Protein AF-A0A402CFA6-F1 (afdb_monomer_lite)

Structure (mmCIF, N/CA/C/O backbone):
data_AF-A0A402CFA6-F1
#
_entry.id   AF-A0A402CFA6-F1
#
loop_
_atom_site.group_PDB
_atom_site.id
_atom_site.type_symbol
_atom_site.label_atom_id
_atom_site.label_alt_id
_atom_site.label_comp_id
_atom_site.label_asym_id
_atom_site.label_entity_id
_atom_site.label_seq_id
_atom_site.pdbx_PDB_ins_code
_atom_site.Cartn_x
_atom_site.Cartn_y
_atom_site.Cartn_z
_atom_site.occupancy
_atom_site.B_iso_or_equiv
_atom_site.auth_seq_id
_atom_site.auth_comp_id
_atom_site.auth_asym_id
_atom_site.auth_atom_id
_atom_site.pdbx_PDB_model_num
ATOM 1 N N . MET A 1 1 ? 51.373 25.672 3.217 1.00 43.44 1 MET A N 1
ATOM 2 C CA . MET A 1 1 ? 51.885 25.003 1.998 1.00 43.44 1 MET A CA 1
ATOM 3 C C . MET A 1 1 ? 51.163 25.574 0.785 1.00 43.44 1 MET A C 1
ATOM 5 O O . MET A 1 1 ? 49.956 25.760 0.851 1.00 43.44 1 MET A O 1
ATOM 9 N N . SER A 1 2 ? 51.893 25.938 -0.271 1.00 47.38 2 SER A N 1
ATOM 10 C CA . SER A 1 2 ? 51.367 26.598 -1.477 1.00 47.38 2 SER A CA 1
ATOM 11 C C . SER A 1 2 ? 50.231 25.810 -2.143 1.00 47.38 2 SER A C 1
ATOM 13 O O . SER A 1 2 ? 50.313 24.584 -2.207 1.00 47.38 2 SER A O 1
ATOM 15 N N . ARG A 1 3 ? 49.230 26.519 -2.693 1.00 58.91 3 ARG A N 1
ATOM 16 C CA . ARG A 1 3 ? 48.113 26.008 -3.515 1.00 58.91 3 ARG A CA 1
ATOM 17 C C . ARG A 1 3 ? 48.602 25.122 -4.676 1.00 58.91 3 ARG A C 1
ATOM 19 O O . ARG A 1 3 ? 48.714 25.562 -5.814 1.00 58.91 3 ARG A O 1
ATOM 26 N N . GLN A 1 4 ? 48.896 23.855 -4.411 1.00 61.19 4 GLN A N 1
ATOM 27 C CA . GLN A 1 4 ? 48.959 22.838 -5.458 1.00 61.19 4 GLN A CA 1
ATOM 28 C C . GLN A 1 4 ? 47.552 22.701 -6.064 1.00 61.19 4 GLN A C 1
ATOM 30 O O . GLN A 1 4 ? 46.573 22.690 -5.321 1.00 61.19 4 GLN A O 1
ATOM 35 N N . SER A 1 5 ? 47.443 22.619 -7.389 1.00 71.25 5 SER A N 1
ATOM 36 C CA . SER A 1 5 ? 46.163 22.437 -8.091 1.00 71.25 5 SER A CA 1
ATOM 37 C C . SER A 1 5 ? 45.418 21.197 -7.568 1.00 71.25 5 SER A C 1
ATOM 39 O O . SER A 1 5 ? 46.012 20.121 -7.498 1.00 71.25 5 SER A O 1
ATOM 41 N N . LEU A 1 6 ? 44.133 21.347 -7.213 1.00 66.56 6 LEU A N 1
ATOM 42 C CA . LEU A 1 6 ? 43.253 20.246 -6.787 1.00 66.56 6 LEU A CA 1
ATOM 43 C C . LEU A 1 6 ? 43.238 19.124 -7.830 1.00 66.56 6 LEU A C 1
ATOM 45 O O . LEU A 1 6 ? 43.446 17.966 -7.492 1.00 66.56 6 LEU A O 1
ATOM 49 N N . THR A 1 7 ? 43.144 19.484 -9.109 1.00 69.69 7 THR A N 1
ATOM 50 C CA . THR A 1 7 ? 43.217 18.554 -10.242 1.00 69.69 7 THR A CA 1
ATOM 51 C C . THR A 1 7 ? 44.509 17.735 -10.253 1.00 69.69 7 THR A C 1
ATOM 53 O O . THR A 1 7 ? 44.480 16.546 -10.553 1.00 69.69 7 THR A O 1
ATOM 56 N N . LYS A 1 8 ? 45.649 18.343 -9.895 1.00 75.06 8 LYS A N 1
ATOM 57 C CA . LYS A 1 8 ? 46.930 17.623 -9.804 1.00 75.06 8 LYS A CA 1
ATOM 58 C C . LYS A 1 8 ? 46.976 16.667 -8.612 1.00 75.06 8 LYS A C 1
ATOM 60 O O . LYS A 1 8 ? 47.596 15.621 -8.731 1.00 75.06 8 LYS A O 1
ATOM 65 N N . ALA A 1 9 ? 46.352 17.021 -7.487 1.00 73.88 9 ALA A N 1
ATOM 66 C CA . ALA A 1 9 ? 46.265 16.141 -6.322 1.00 73.88 9 ALA A CA 1
ATOM 67 C C . ALA A 1 9 ? 45.318 14.957 -6.574 1.00 73.88 9 ALA A C 1
ATOM 69 O O . ALA A 1 9 ? 45.672 13.832 -6.256 1.00 73.88 9 ALA A O 1
ATOM 70 N N . HIS A 1 10 ? 44.171 15.185 -7.217 1.00 75.00 10 HIS A N 1
ATOM 71 C CA . HIS A 1 10 ? 43.247 14.116 -7.605 1.00 75.00 10 HIS A CA 1
ATOM 72 C C . HIS A 1 10 ? 43.867 13.138 -8.600 1.00 75.00 10 HIS A C 1
ATOM 74 O O . HIS A 1 10 ? 43.760 11.934 -8.420 1.00 75.00 10 HIS A O 1
ATOM 80 N N . ALA A 1 11 ? 44.610 13.635 -9.598 1.00 76.19 11 ALA A N 1
ATOM 81 C CA . ALA A 1 11 ? 45.318 12.765 -10.537 1.00 76.19 11 ALA A CA 1
ATOM 82 C C . ALA A 1 11 ? 46.275 11.779 -9.834 1.00 76.19 11 ALA A C 1
ATOM 84 O O . ALA A 1 11 ? 46.492 10.683 -10.340 1.00 76.19 11 ALA A O 1
ATOM 85 N N . LYS A 1 12 ? 46.803 12.131 -8.650 1.00 81.75 12 LYS A N 1
ATOM 86 C CA . LYS A 1 12 ? 47.651 11.237 -7.850 1.00 81.75 12 LYS A CA 1
ATOM 87 C C . LYS A 1 12 ? 46.897 10.075 -7.205 1.00 81.75 12 LYS A C 1
ATOM 89 O O . LYS A 1 12 ? 47.540 9.075 -6.925 1.00 81.75 12 LYS A O 1
ATOM 94 N N . ILE A 1 13 ? 45.581 10.164 -7.000 1.00 79.69 13 ILE A N 1
ATOM 95 C CA . ILE A 1 13 ? 44.783 9.073 -6.408 1.00 79.69 13 ILE A CA 1
ATOM 96 C C . ILE A 1 13 ? 44.893 7.816 -7.277 1.00 79.69 13 ILE A C 1
ATOM 98 O O . ILE A 1 13 ? 45.146 6.732 -6.764 1.00 79.69 13 ILE A O 1
ATOM 102 N N . THR A 1 14 ? 44.830 7.978 -8.602 1.00 76.00 14 THR A N 1
ATOM 103 C CA . THR A 1 14 ? 45.012 6.859 -9.542 1.00 76.00 14 THR A CA 1
ATOM 104 C C . THR A 1 14 ? 46.401 6.214 -9.475 1.00 76.00 14 THR A C 1
ATOM 106 O O . THR A 1 14 ? 46.524 5.032 -9.769 1.00 76.00 14 THR A O 1
ATOM 109 N N . GLU A 1 15 ? 47.438 6.943 -9.035 1.00 83.88 15 GLU A N 1
ATOM 110 C CA . GLU A 1 15 ? 48.795 6.398 -8.858 1.00 83.88 15 GLU A CA 1
ATOM 111 C C . GLU A 1 15 ? 48.936 5.534 -7.591 1.00 83.88 15 GLU A C 1
ATOM 113 O O . GLU A 1 15 ? 49.940 4.842 -7.441 1.00 83.88 15 GLU A O 1
ATOM 118 N N . LEU A 1 16 ? 47.965 5.578 -6.668 1.00 82.00 16 LEU A N 1
ATOM 119 C CA . LEU A 1 16 ? 47.968 4.777 -5.437 1.00 82.00 16 LEU A CA 1
ATOM 120 C C . LEU A 1 16 ? 47.391 3.369 -5.636 1.00 82.00 16 LEU A C 1
ATOM 122 O O . LEU A 1 16 ? 47.522 2.534 -4.744 1.00 82.00 16 LEU A O 1
ATOM 126 N N . SER A 1 17 ? 46.755 3.108 -6.778 1.00 82.56 17 SER A N 1
ATOM 127 C CA . SER A 1 17 ? 46.227 1.793 -7.140 1.00 82.56 17 SER A CA 1
ATOM 128 C C . SER A 1 17 ? 47.289 0.963 -7.868 1.00 82.56 17 SER A C 1
ATOM 130 O O . SER A 1 17 ? 48.099 1.502 -8.625 1.00 82.56 17 SER A O 1
ATOM 132 N N . TRP A 1 18 ? 47.298 -0.352 -7.645 1.00 83.75 18 TRP A N 1
ATOM 133 C CA . TRP A 1 18 ? 48.163 -1.294 -8.352 1.00 83.75 18 TRP A CA 1
ATOM 134 C C . TRP A 1 18 ? 47.450 -2.631 -8.556 1.00 83.75 18 TRP A C 1
ATOM 136 O O . TRP A 1 18 ? 46.697 -3.074 -7.689 1.00 83.75 18 TRP A O 1
ATOM 146 N N . ASP A 1 19 ? 47.751 -3.306 -9.665 1.00 82.44 19 ASP A N 1
ATOM 147 C CA . ASP A 1 19 ? 47.310 -4.681 -9.897 1.00 82.44 19 ASP A CA 1
ATOM 148 C C . ASP A 1 19 ? 48.300 -5.645 -9.220 1.00 82.44 19 ASP A C 1
ATOM 150 O O . ASP A 1 19 ? 49.488 -5.663 -9.575 1.00 82.44 19 ASP A O 1
ATOM 154 N N . PRO A 1 20 ? 47.885 -6.435 -8.213 1.00 84.44 20 PRO A N 1
ATOM 155 C CA . PRO A 1 20 ? 48.793 -7.354 -7.544 1.00 84.44 20 PRO A CA 1
ATOM 156 C C . PRO A 1 20 ? 49.194 -8.501 -8.481 1.00 84.44 20 PRO A C 1
ATOM 158 O O . PRO A 1 20 ? 48.357 -9.173 -9.074 1.00 84.44 20 PRO A O 1
ATOM 161 N N . THR A 1 21 ? 50.500 -8.755 -8.586 1.00 88.81 21 THR A N 1
ATOM 162 C CA . THR A 1 21 ? 51.071 -9.821 -9.435 1.00 88.81 21 THR A CA 1
ATOM 163 C C . THR A 1 21 ? 51.484 -11.071 -8.657 1.00 88.81 21 THR A C 1
ATOM 165 O O . THR A 1 21 ? 51.811 -12.094 -9.253 1.00 88.81 21 THR A O 1
ATOM 168 N N . PHE A 1 22 ? 51.490 -10.996 -7.325 1.00 90.50 22 PHE A N 1
ATOM 169 C CA . PHE A 1 22 ? 51.972 -12.049 -6.422 1.00 90.50 22 PHE A CA 1
ATOM 170 C C . PHE A 1 22 ? 50.851 -12.753 -5.641 1.00 90.50 22 PHE A C 1
ATOM 172 O O . PHE A 1 22 ? 51.121 -13.728 -4.943 1.00 90.50 22 PHE A O 1
ATOM 179 N N . ALA A 1 23 ? 49.611 -12.270 -5.743 1.00 86.31 23 ALA A N 1
ATOM 180 C CA . ALA A 1 23 ? 48.425 -12.888 -5.162 1.00 86.31 23 ALA A CA 1
ATOM 181 C C . ALA A 1 23 ? 47.174 -12.435 -5.923 1.00 86.31 23 ALA A C 1
ATOM 183 O O . ALA A 1 23 ? 47.078 -11.272 -6.314 1.00 86.31 23 ALA A O 1
ATOM 184 N N . THR A 1 24 ? 46.209 -13.336 -6.098 1.00 81.88 24 THR A N 1
ATOM 185 C CA . THR A 1 24 ? 44.875 -12.975 -6.585 1.00 81.88 24 THR A CA 1
ATOM 186 C C . THR A 1 24 ? 44.159 -12.162 -5.500 1.00 81.88 24 THR A C 1
ATOM 188 O O . THR A 1 24 ? 44.129 -12.620 -4.352 1.00 81.88 24 THR A O 1
ATOM 191 N N . PRO A 1 25 ? 43.599 -10.976 -5.811 1.00 80.00 25 PRO A N 1
ATOM 192 C CA . PRO A 1 25 ? 42.764 -10.241 -4.866 1.00 80.00 25 PRO A CA 1
ATOM 193 C C . PRO A 1 25 ? 41.640 -11.130 -4.329 1.00 80.00 25 PRO A C 1
ATOM 195 O O . PRO A 1 25 ? 40.999 -11.851 -5.091 1.00 80.00 25 PRO A O 1
ATOM 198 N N . ALA A 1 26 ? 41.411 -11.096 -3.018 1.00 77.75 26 ALA A N 1
ATOM 199 C CA . ALA A 1 26 ? 40.289 -11.809 -2.424 1.00 77.75 26 ALA A CA 1
ATOM 200 C C . ALA A 1 26 ? 38.997 -11.039 -2.714 1.00 77.75 26 ALA A C 1
ATOM 202 O O . ALA A 1 26 ? 38.862 -9.913 -2.245 1.00 77.75 26 ALA A O 1
ATOM 203 N N . THR A 1 27 ? 38.061 -11.654 -3.436 1.00 79.19 27 THR A N 1
ATOM 204 C CA . THR A 1 27 ? 36.683 -11.161 -3.557 1.00 79.19 27 THR A CA 1
ATOM 205 C C . THR A 1 27 ? 35.983 -11.358 -2.217 1.00 79.19 27 THR A C 1
ATOM 207 O O . THR A 1 27 ? 35.902 -12.488 -1.726 1.00 79.19 27 THR A O 1
ATOM 210 N N . ARG A 1 28 ? 35.536 -10.270 -1.586 1.00 86.62 28 ARG A N 1
ATOM 211 C CA . ARG A 1 28 ? 34.919 -10.303 -0.250 1.00 86.62 28 ARG A CA 1
ATOM 212 C C . ARG A 1 28 ? 33.405 -10.250 -0.330 1.00 86.62 28 ARG A C 1
ATOM 214 O O . ARG A 1 28 ? 32.746 -10.884 0.490 1.00 86.62 28 ARG A O 1
ATOM 221 N N . PHE A 1 29 ? 32.883 -9.518 -1.308 1.00 90.88 29 PHE A N 1
ATOM 222 C CA . PHE A 1 29 ? 31.455 -9.361 -1.539 1.00 90.88 29 PHE A CA 1
ATOM 223 C C . PHE A 1 29 ? 31.102 -9.807 -2.959 1.00 90.88 29 PHE A C 1
ATOM 225 O O . PHE A 1 29 ? 31.833 -9.538 -3.909 1.00 90.88 29 PHE A O 1
ATOM 232 N N . GLY A 1 30 ? 29.998 -10.542 -3.092 1.00 90.31 30 GLY A N 1
ATOM 233 C CA . GLY A 1 30 ? 29.511 -10.997 -4.391 1.00 90.31 30 GLY A CA 1
ATOM 234 C C . GLY A 1 30 ? 28.834 -9.865 -5.160 1.00 90.31 30 GLY A C 1
ATOM 235 O O . GLY A 1 30 ? 28.144 -9.033 -4.566 1.00 90.31 30 GLY A O 1
ATOM 236 N N . THR A 1 31 ? 29.015 -9.849 -6.480 1.00 93.69 31 THR A N 1
ATOM 237 C CA . THR A 1 31 ? 28.195 -9.035 -7.376 1.00 93.69 31 THR A CA 1
ATOM 238 C C . THR A 1 31 ? 27.965 -9.726 -8.722 1.00 93.69 31 THR A C 1
ATOM 240 O O . THR A 1 31 ? 28.865 -10.368 -9.266 1.00 93.69 31 THR A O 1
ATOM 243 N N . ASP A 1 32 ? 26.750 -9.594 -9.248 1.00 92.69 32 ASP A N 1
ATOM 244 C CA . ASP A 1 32 ? 26.290 -10.043 -10.563 1.00 92.69 32 ASP A CA 1
ATOM 245 C C . ASP A 1 32 ? 26.708 -9.067 -11.678 1.00 92.69 32 ASP A C 1
ATOM 247 O O . ASP A 1 32 ? 26.608 -9.384 -12.867 1.00 92.69 32 ASP A O 1
ATOM 251 N N . TYR A 1 33 ? 27.166 -7.871 -11.304 1.00 94.50 33 TYR A N 1
ATOM 252 C CA . TYR A 1 33 ? 27.521 -6.796 -12.217 1.00 94.50 33 TYR A CA 1
ATOM 253 C C . TYR A 1 33 ? 28.919 -6.975 -12.806 1.00 94.50 33 TYR A C 1
ATOM 255 O O . TYR A 1 33 ? 29.860 -7.412 -12.144 1.00 94.50 33 TYR A O 1
ATOM 263 N N . THR A 1 34 ? 29.083 -6.560 -14.062 1.00 93.88 34 THR A N 1
ATOM 264 C CA . THR A 1 34 ? 30.388 -6.495 -14.729 1.00 93.88 34 THR A CA 1
ATOM 265 C C . THR A 1 34 ? 30.765 -5.062 -15.082 1.00 93.88 34 THR A C 1
ATOM 267 O O . THR A 1 34 ? 29.950 -4.284 -15.566 1.00 93.88 34 THR A O 1
ATOM 270 N N . PHE A 1 35 ? 32.029 -4.708 -14.871 1.00 94.06 35 PHE A N 1
ATOM 271 C CA . PHE A 1 35 ? 32.554 -3.364 -15.127 1.00 94.06 35 PHE A CA 1
ATOM 272 C C . PHE A 1 35 ? 33.639 -3.355 -16.217 1.00 94.06 35 PHE A C 1
ATOM 274 O O . PHE A 1 35 ? 34.418 -2.411 -16.316 1.00 94.06 35 PHE A O 1
ATOM 281 N N . GLU A 1 36 ? 33.706 -4.388 -17.066 1.00 92.62 36 GLU A N 1
ATOM 282 C CA . GLU A 1 36 ? 34.743 -4.522 -18.107 1.00 92.62 36 GLU A CA 1
ATOM 283 C C . GLU A 1 36 ? 34.762 -3.353 -19.105 1.00 92.62 36 GLU A C 1
ATOM 285 O O . GLU A 1 36 ? 35.827 -2.957 -19.584 1.00 92.62 36 GLU A O 1
ATOM 290 N N . LYS A 1 37 ? 33.587 -2.791 -19.417 1.00 91.88 37 LYS A N 1
ATOM 291 C CA . LYS A 1 37 ? 33.427 -1.643 -20.326 1.00 91.88 37 LYS A CA 1
ATOM 292 C C . LYS A 1 37 ? 33.362 -0.293 -19.607 1.00 91.88 37 LYS A C 1
ATOM 294 O O . LYS A 1 37 ? 33.205 0.736 -20.265 1.00 91.88 37 LYS A O 1
ATOM 299 N N . ALA A 1 38 ? 33.483 -0.277 -18.280 1.00 89.75 38 ALA A N 1
ATOM 300 C CA . ALA A 1 38 ? 33.347 0.943 -17.502 1.00 89.75 38 ALA A CA 1
ATOM 301 C C . ALA A 1 38 ? 34.491 1.939 -17.788 1.00 89.75 38 ALA A C 1
ATOM 303 O O . ALA A 1 38 ? 35.644 1.542 -18.005 1.00 89.75 38 ALA A O 1
ATOM 304 N N . PRO A 1 39 ? 34.214 3.256 -17.778 1.00 84.31 39 PRO A N 1
ATOM 305 C CA . PRO A 1 39 ? 35.257 4.263 -17.899 1.00 84.31 39 PRO A CA 1
ATOM 306 C C . PRO A 1 39 ? 36.249 4.171 -16.731 1.00 84.31 39 PRO A C 1
ATOM 308 O O . PRO A 1 39 ? 35.872 4.052 -15.570 1.00 84.31 39 PRO A O 1
ATOM 311 N N . LYS A 1 40 ? 37.545 4.309 -17.038 1.00 80.94 40 LYS A N 1
ATOM 312 C CA . LYS A 1 40 ? 38.632 4.285 -16.036 1.00 80.94 40 LYS A CA 1
ATOM 313 C C . LYS A 1 40 ? 38.746 5.557 -15.186 1.00 80.94 40 LYS A C 1
ATOM 315 O O . LYS A 1 40 ? 39.621 5.637 -14.332 1.00 80.94 40 LYS A O 1
ATOM 320 N N . LYS A 1 41 ? 37.952 6.583 -15.489 1.00 81.06 41 LYS A N 1
ATOM 321 C CA . LYS A 1 41 ? 37.922 7.860 -14.768 1.00 81.06 41 LYS A CA 1
ATOM 322 C C . LYS A 1 41 ? 36.540 8.049 -14.181 1.00 81.06 41 LYS A C 1
ATOM 324 O O . LYS A 1 41 ? 35.562 7.729 -14.854 1.00 81.06 41 LYS A O 1
ATOM 329 N N . ASP A 1 42 ? 36.480 8.596 -12.977 1.00 79.44 42 ASP A N 1
ATOM 330 C CA . ASP A 1 42 ? 35.229 9.031 -12.372 1.00 79.44 42 ASP A CA 1
ATOM 331 C C . ASP A 1 42 ? 34.583 10.123 -13.254 1.00 79.44 42 ASP A C 1
ATOM 333 O O . ASP A 1 42 ? 35.238 11.130 -13.573 1.00 79.44 42 ASP A O 1
ATOM 337 N N . PRO A 1 43 ? 33.325 9.936 -13.695 1.00 68.50 43 PRO A N 1
ATOM 338 C CA . PRO A 1 43 ? 32.625 10.927 -14.502 1.00 68.50 43 PRO A CA 1
ATOM 339 C C . PRO A 1 43 ? 32.367 12.250 -13.760 1.00 68.50 43 PRO A C 1
ATOM 341 O O . PRO A 1 43 ? 32.237 13.276 -14.432 1.00 68.50 43 PRO A O 1
ATOM 344 N N . LEU A 1 44 ? 32.348 12.269 -12.419 1.00 71.94 44 LEU A N 1
ATOM 345 C CA . LEU A 1 44 ? 31.989 13.456 -11.624 1.00 71.94 44 LEU A CA 1
ATOM 346 C C . LEU A 1 44 ? 33.159 14.133 -10.881 1.00 71.94 44 LEU A C 1
ATOM 348 O O . LEU A 1 44 ? 33.069 15.322 -10.580 1.00 71.94 44 LEU A O 1
ATOM 352 N N . LYS A 1 45 ? 34.290 13.445 -10.676 1.00 68.62 45 LYS A N 1
ATOM 353 C CA . LYS A 1 45 ? 35.547 13.935 -10.066 1.00 68.62 45 LYS A CA 1
ATOM 354 C C . LYS A 1 45 ? 35.370 14.594 -8.697 1.00 68.62 45 LYS A C 1
ATOM 356 O O . LYS A 1 45 ? 35.473 15.819 -8.565 1.00 68.62 45 LYS A O 1
ATOM 361 N N . GLN A 1 46 ? 35.225 13.789 -7.653 1.00 63.69 46 GLN A N 1
ATOM 362 C CA . GLN A 1 46 ? 35.197 14.300 -6.280 1.00 63.69 46 GLN A CA 1
ATOM 363 C C . GLN A 1 46 ? 36.607 14.525 -5.699 1.00 63.69 46 GLN A C 1
ATOM 365 O O . GLN A 1 46 ? 37.459 13.641 -5.717 1.00 63.69 46 GLN A O 1
ATOM 370 N N . ILE A 1 47 ? 36.883 15.714 -5.139 1.00 61.53 47 ILE A N 1
ATOM 371 C CA . ILE A 1 47 ? 38.167 16.025 -4.477 1.00 61.53 47 ILE A CA 1
ATOM 372 C C . ILE A 1 47 ? 37.905 16.648 -3.116 1.00 61.53 47 ILE A C 1
ATOM 374 O O . ILE A 1 47 ? 37.349 17.741 -3.046 1.00 61.53 47 ILE A O 1
ATOM 378 N N . MET A 1 48 ? 38.428 16.047 -2.048 1.00 60.41 48 MET A N 1
ATOM 379 C CA . MET A 1 48 ? 38.355 16.649 -0.718 1.00 60.41 48 MET A CA 1
ATOM 380 C C . MET A 1 48 ? 39.724 16.810 -0.075 1.00 60.41 48 MET A C 1
ATOM 382 O O . MET A 1 48 ? 40.317 15.886 0.466 1.00 60.41 48 MET A O 1
ATOM 386 N N . ARG A 1 49 ? 40.232 18.045 -0.128 1.00 58.78 49 ARG A N 1
ATOM 387 C CA . ARG A 1 49 ? 41.433 18.460 0.613 1.00 58.78 49 ARG A CA 1
ATOM 388 C C . ARG A 1 49 ? 41.143 18.929 2.036 1.00 58.78 49 ARG A C 1
ATOM 390 O O . ARG A 1 49 ? 42.063 18.978 2.843 1.00 58.78 49 ARG A O 1
ATOM 397 N N . SER A 1 50 ? 39.908 19.333 2.308 1.00 70.12 50 SER A N 1
ATOM 398 C CA . SER A 1 50 ? 39.495 20.031 3.528 1.00 70.12 50 SER A CA 1
ATOM 399 C C . SER A 1 50 ? 38.281 19.375 4.180 1.00 70.12 50 SER A C 1
ATOM 401 O O . SER A 1 50 ? 37.484 20.081 4.782 1.00 70.12 50 SER A O 1
ATOM 403 N N . TYR A 1 51 ? 38.147 18.050 4.055 1.00 83.56 51 TYR A N 1
ATOM 404 C CA . TYR A 1 51 ? 37.027 17.312 4.640 1.00 83.56 51 TYR A CA 1
ATOM 405 C C . TYR A 1 51 ? 36.908 17.563 6.147 1.00 83.56 51 TYR A C 1
ATOM 407 O O . TYR A 1 51 ? 35.941 18.165 6.589 1.00 83.56 51 TYR A O 1
ATOM 415 N N . PHE A 1 52 ? 37.946 17.220 6.920 1.00 87.25 52 PHE A N 1
ATOM 416 C CA . PHE A 1 52 ? 37.897 17.366 8.377 1.00 87.25 52 PHE A CA 1
ATOM 417 C C . PHE A 1 52 ? 37.626 18.804 8.850 1.00 87.25 52 PHE A C 1
ATOM 419 O O . PHE A 1 52 ? 36.735 18.963 9.672 1.00 87.25 52 PHE A O 1
ATOM 426 N N . PRO A 1 53 ? 38.288 19.862 8.329 1.00 89.44 53 PRO A N 1
ATOM 427 C CA . PRO A 1 53 ? 37.932 21.232 8.707 1.00 89.44 53 PRO A CA 1
ATOM 428 C C . PRO A 1 53 ? 36.495 21.639 8.346 1.00 89.44 53 PRO A C 1
ATOM 430 O O . PRO A 1 53 ? 35.889 22.423 9.068 1.00 89.44 53 PRO A O 1
ATOM 433 N N . MET A 1 54 ? 35.961 21.142 7.225 1.00 89.75 54 MET A N 1
ATOM 434 C CA . MET A 1 54 ? 34.587 21.425 6.799 1.00 89.75 54 MET A CA 1
ATOM 435 C C . MET A 1 54 ? 33.574 20.770 7.741 1.00 89.75 54 MET A C 1
ATOM 437 O O . MET A 1 54 ? 32.659 21.445 8.208 1.00 89.75 54 MET A O 1
ATOM 441 N N . GLU A 1 55 ? 33.763 19.489 8.059 1.00 92.50 55 GLU A N 1
ATOM 442 C CA . GLU A 1 55 ? 32.887 18.765 8.987 1.00 92.50 55 GLU A CA 1
ATOM 443 C C . GLU A 1 55 ? 33.014 19.284 10.423 1.00 92.50 55 GLU A C 1
ATOM 445 O O . GLU A 1 55 ? 32.010 19.477 11.105 1.00 92.50 55 GLU A O 1
ATOM 450 N N . GLU A 1 56 ? 34.227 19.632 10.864 1.00 93.44 56 GLU A N 1
ATOM 451 C CA . GLU A 1 56 ? 34.463 20.262 12.167 1.00 93.44 56 GLU A CA 1
ATOM 452 C C . GLU A 1 56 ? 33.704 21.592 12.301 1.00 93.44 56 GLU A C 1
ATOM 454 O O . GLU A 1 56 ? 33.121 21.881 13.349 1.00 93.44 56 GLU A O 1
ATOM 459 N N . GLU A 1 57 ? 33.667 22.420 11.252 1.00 93.69 57 GLU A N 1
ATOM 460 C CA . GLU A 1 57 ? 32.895 23.665 11.269 1.00 93.69 57 GLU A CA 1
ATOM 461 C C . GLU A 1 57 ? 31.389 23.403 11.413 1.00 93.69 57 GLU A C 1
ATOM 463 O O . GLU A 1 57 ? 30.718 24.082 12.199 1.00 93.69 57 GLU A O 1
ATOM 468 N N . LYS A 1 58 ? 30.854 22.419 10.683 1.00 94.62 58 LYS A N 1
ATOM 469 C CA . LYS A 1 58 ? 29.440 22.031 10.769 1.00 94.62 58 LYS A CA 1
ATOM 470 C C . LYS A 1 58 ? 29.087 21.530 12.164 1.00 94.62 58 LYS A C 1
ATOM 472 O O . LYS A 1 58 ? 28.110 21.999 12.750 1.00 94.62 58 LYS A O 1
ATOM 477 N N . ASP A 1 59 ? 29.900 20.640 12.721 1.00 95.88 59 ASP A N 1
ATOM 478 C CA . ASP A 1 59 ? 29.672 20.052 14.041 1.00 95.88 59 ASP A CA 1
ATOM 479 C C . ASP A 1 59 ? 29.710 21.107 15.144 1.00 95.88 59 ASP A C 1
ATOM 481 O O . ASP A 1 59 ? 28.817 21.147 15.991 1.00 95.88 59 ASP A O 1
ATOM 485 N N . ASN A 1 60 ? 30.669 22.036 15.096 1.00 95.94 60 ASN A N 1
ATOM 486 C CA . ASN A 1 60 ? 30.732 23.147 16.047 1.00 95.94 60 ASN A CA 1
ATOM 487 C C . ASN A 1 60 ? 29.437 23.978 16.063 1.00 95.94 60 ASN A C 1
ATOM 489 O O . ASN A 1 60 ? 28.988 24.407 17.129 1.00 95.94 60 ASN A O 1
ATOM 493 N N . ARG A 1 61 ? 28.804 24.189 14.900 1.00 95.06 61 ARG A N 1
ATOM 494 C CA . ARG A 1 61 ? 27.514 24.893 14.813 1.00 95.06 61 ARG A CA 1
ATOM 495 C C . ARG A 1 61 ? 26.374 24.064 15.402 1.00 95.06 61 ARG A C 1
ATOM 497 O O . ARG A 1 61 ? 25.562 24.616 16.142 1.00 95.06 61 ARG A O 1
ATOM 504 N N . VAL A 1 62 ? 26.331 22.761 15.117 1.00 95.94 62 VAL A N 1
ATOM 505 C CA . VAL A 1 62 ? 25.293 21.861 15.643 1.00 95.94 62 VAL A CA 1
ATOM 506 C C . VAL A 1 62 ? 25.363 21.766 17.167 1.00 95.94 62 VAL A C 1
ATOM 508 O O . VAL A 1 62 ? 24.361 22.005 17.841 1.00 95.94 62 VAL A O 1
ATOM 511 N N . TYR A 1 63 ? 26.540 21.493 17.734 1.00 95.44 63 TYR A N 1
ATOM 512 C CA . TYR A 1 63 ? 26.703 21.406 19.188 1.00 95.44 63 TYR A CA 1
ATOM 513 C C . TYR A 1 63 ? 26.459 22.758 19.875 1.00 95.44 63 TYR A C 1
ATOM 515 O O . TYR A 1 63 ? 25.822 22.812 20.927 1.00 95.44 63 TYR A O 1
ATOM 523 N N . GLY A 1 64 ? 26.857 23.870 19.247 1.00 95.38 64 GLY A N 1
ATOM 524 C CA . GLY A 1 64 ? 26.517 25.207 19.734 1.00 95.38 64 GLY A CA 1
ATOM 525 C C . GLY A 1 64 ? 25.004 25.469 19.782 1.00 95.38 64 GLY A C 1
ATOM 526 O O . GLY A 1 64 ? 24.513 26.091 20.729 1.00 95.38 64 GLY A O 1
ATOM 527 N N . ALA A 1 65 ? 24.249 24.969 18.799 1.00 95.31 65 ALA A N 1
ATOM 528 C CA . ALA A 1 65 ? 22.790 25.054 18.788 1.00 95.31 65 ALA A CA 1
ATOM 529 C C . ALA A 1 65 ? 22.145 24.164 19.861 1.00 95.31 65 ALA A C 1
ATOM 531 O O . ALA A 1 65 ? 21.207 24.612 20.521 1.00 95.31 65 ALA A O 1
ATOM 532 N N . MET A 1 66 ? 22.679 22.960 20.100 1.00 95.25 66 MET A N 1
ATOM 533 C CA . MET A 1 66 ? 22.262 22.080 21.205 1.00 95.25 66 MET A CA 1
ATOM 534 C C . MET A 1 66 ? 22.372 22.788 22.562 1.00 95.25 66 MET A C 1
ATOM 536 O O . MET A 1 66 ? 21.394 22.841 23.311 1.00 95.25 66 MET A O 1
ATOM 540 N N . ASP A 1 67 ? 23.504 23.439 22.843 1.00 94.06 67 ASP A N 1
ATOM 541 C CA . ASP A 1 67 ? 23.684 24.251 24.057 1.00 94.06 67 ASP A CA 1
ATOM 542 C C . ASP A 1 67 ? 22.734 25.459 24.108 1.00 94.06 67 ASP A C 1
ATOM 544 O O . ASP A 1 67 ? 22.292 25.897 25.178 1.00 94.06 67 ASP A O 1
ATOM 548 N N . GLY A 1 68 ? 22.435 26.043 22.947 1.00 94.75 68 GLY A N 1
ATOM 549 C CA . GLY A 1 68 ? 21.431 27.093 22.793 1.00 94.75 68 GLY A CA 1
ATOM 550 C C . GLY A 1 68 ? 20.035 26.618 23.193 1.00 94.75 68 GLY A C 1
ATOM 551 O O . GLY A 1 68 ? 19.363 27.303 23.961 1.00 94.75 68 GLY A O 1
ATOM 552 N N . ALA A 1 69 ? 19.629 25.428 22.747 1.00 94.50 69 ALA A N 1
ATOM 553 C CA . ALA A 1 69 ? 18.304 24.872 23.002 1.00 94.50 69 ALA A CA 1
ATOM 554 C C . ALA A 1 69 ? 18.026 24.578 24.474 1.00 94.50 69 ALA A C 1
ATOM 556 O O . ALA A 1 69 ? 16.932 24.862 24.973 1.00 94.50 69 ALA A O 1
ATOM 557 N N . ILE A 1 70 ? 19.034 24.063 25.183 1.00 93.94 70 ILE A N 1
ATOM 558 C CA . ILE A 1 70 ? 18.963 23.834 26.630 1.00 93.94 70 ILE A CA 1
ATOM 559 C C . ILE A 1 70 ? 18.753 25.171 27.350 1.00 93.94 70 ILE A C 1
ATOM 561 O O . ILE A 1 70 ? 17.813 25.324 28.129 1.00 93.94 70 ILE A O 1
ATOM 565 N N . ARG A 1 71 ? 19.592 26.174 27.053 1.00 93.69 71 ARG A N 1
ATOM 566 C CA . ARG A 1 71 ? 19.506 27.506 27.680 1.00 93.69 71 ARG A CA 1
ATOM 567 C C . ARG A 1 71 ? 18.218 28.247 27.323 1.00 93.69 71 ARG A C 1
ATOM 569 O O . ARG A 1 71 ? 17.695 28.984 28.152 1.00 93.69 71 ARG A O 1
ATOM 576 N N . GLY A 1 72 ? 17.714 28.042 26.108 1.00 92.81 72 GLY A N 1
ATOM 577 C CA . GLY A 1 72 ? 16.469 28.612 25.597 1.00 92.81 72 GLY A CA 1
ATOM 578 C C . GLY A 1 72 ? 15.205 27.892 26.069 1.00 92.81 72 GLY A C 1
ATOM 579 O O . GLY A 1 72 ? 14.109 28.314 25.704 1.00 92.81 72 GLY A O 1
ATOM 580 N N . ASN A 1 73 ? 15.332 26.827 26.872 1.00 91.06 73 ASN A N 1
ATOM 581 C CA . ASN A 1 73 ? 14.215 26.043 27.401 1.00 91.06 73 ASN A CA 1
ATOM 582 C C . ASN A 1 73 ? 13.272 25.517 26.295 1.00 91.06 73 ASN A C 1
ATOM 584 O O . ASN A 1 73 ? 12.048 25.545 26.452 1.00 91.06 73 ASN A O 1
ATOM 588 N N . MET A 1 74 ? 13.836 25.063 25.165 1.00 95.19 74 MET A N 1
ATOM 589 C CA . MET A 1 74 ? 13.067 24.543 24.022 1.00 95.19 74 MET A CA 1
ATOM 590 C C . MET A 1 74 ? 12.192 23.355 24.410 1.00 95.19 74 MET A C 1
ATOM 592 O O . MET A 1 74 ? 11.013 23.322 24.083 1.00 95.19 74 MET A O 1
ATOM 596 N N . PHE A 1 75 ? 12.742 22.424 25.186 1.00 93.69 75 PHE A N 1
ATOM 597 C CA . PHE A 1 75 ? 12.100 21.151 25.523 1.00 93.69 75 PHE A CA 1
ATOM 598 C C . PHE A 1 75 ? 10.794 21.272 26.323 1.00 93.69 75 PHE A C 1
ATOM 600 O O . PHE A 1 75 ? 10.032 20.313 26.394 1.00 93.69 75 PHE A O 1
ATOM 607 N N . ARG A 1 76 ? 10.518 22.440 26.921 1.00 91.19 76 ARG A N 1
ATOM 608 C CA . ARG A 1 76 ? 9.233 22.739 27.582 1.00 91.19 76 ARG A CA 1
ATOM 609 C C . ARG A 1 76 ? 8.244 23.501 26.700 1.00 91.19 76 ARG A C 1
ATOM 611 O O . ARG A 1 76 ? 7.099 23.675 27.100 1.00 91.19 76 ARG A O 1
ATOM 618 N N . GLN A 1 77 ? 8.701 24.008 25.560 1.00 93.31 77 GLN A N 1
ATOM 619 C CA . GLN A 1 77 ? 7.920 24.806 24.612 1.00 93.31 77 GLN A CA 1
ATOM 620 C C . GLN A 1 77 ? 7.573 24.016 23.349 1.00 93.31 77 GLN A C 1
ATOM 622 O O . GLN A 1 77 ? 6.556 24.298 22.722 1.00 93.31 77 GLN A O 1
ATOM 627 N N . VAL A 1 78 ? 8.411 23.041 22.991 1.00 95.62 78 VAL A N 1
ATOM 628 C CA . VAL A 1 78 ? 8.190 22.134 21.869 1.00 95.62 78 VAL A CA 1
ATOM 629 C C . VAL A 1 78 ? 6.881 21.376 22.042 1.00 95.62 78 VAL A C 1
ATOM 631 O O . VAL A 1 78 ? 6.487 20.989 23.148 1.00 95.62 78 VAL A O 1
ATOM 634 N N . GLN A 1 79 ? 6.191 21.169 20.931 1.00 96.25 79 GLN A N 1
ATOM 635 C CA . GLN A 1 79 ? 4.929 20.467 20.932 1.00 96.25 79 GLN A CA 1
ATOM 636 C C . GLN A 1 79 ? 5.153 18.973 21.248 1.00 96.25 79 GLN A C 1
ATOM 638 O O . GLN A 1 79 ? 6.001 18.300 20.666 1.00 96.25 79 GLN A O 1
ATOM 643 N N . GLN A 1 80 ? 4.385 18.455 22.210 1.00 96.31 80 GLN A N 1
ATOM 644 C CA . GLN A 1 80 ? 4.560 17.100 22.744 1.00 96.31 80 GLN A CA 1
ATOM 645 C C . GLN A 1 80 ? 4.242 15.981 21.739 1.00 96.31 80 GLN A C 1
ATOM 647 O O . GLN A 1 80 ? 4.994 15.019 21.660 1.00 96.31 80 GLN A O 1
ATOM 652 N N . ARG A 1 81 ? 3.159 16.109 20.956 1.00 96.62 81 ARG A N 1
ATOM 653 C CA . ARG A 1 81 ? 2.791 15.165 19.878 1.00 96.62 81 ARG A CA 1
ATOM 654 C C . ARG A 1 81 ? 3.979 14.980 18.929 1.00 96.62 81 ARG A C 1
ATOM 656 O O . ARG A 1 81 ? 4.335 13.840 18.663 1.00 96.62 81 ARG A O 1
ATOM 663 N N . TRP A 1 82 ? 4.644 16.064 18.526 1.00 97.06 82 TRP A N 1
ATOM 664 C CA . TRP A 1 82 ? 5.844 16.014 17.694 1.00 97.06 82 TRP A CA 1
ATOM 665 C C . TRP A 1 82 ? 6.957 15.199 18.365 1.00 97.06 82 TRP A C 1
ATOM 667 O O . TRP A 1 82 ? 7.409 14.206 17.801 1.00 97.06 82 TRP A O 1
ATOM 677 N N . LEU A 1 83 ? 7.354 15.540 19.599 1.00 96.12 83 LEU A N 1
ATOM 678 C CA . LEU A 1 83 ? 8.448 14.823 20.273 1.00 96.12 83 LEU A CA 1
ATOM 679 C C . LEU A 1 83 ? 8.142 13.366 20.629 1.00 96.12 83 LEU A C 1
ATOM 681 O O . LEU A 1 83 ? 9.080 12.572 20.705 1.00 96.12 83 LEU A O 1
ATOM 685 N N . GLU A 1 84 ? 6.878 12.977 20.799 1.00 96.81 84 GLU A N 1
ATOM 686 C CA . GLU A 1 84 ? 6.532 11.559 20.937 1.00 96.81 84 GLU A CA 1
ATOM 687 C C . GLU A 1 84 ? 6.835 10.774 19.657 1.00 96.81 84 GLU A C 1
ATOM 689 O O . GLU A 1 84 ? 7.455 9.715 19.734 1.00 96.81 84 GLU A O 1
ATOM 694 N N . TRP A 1 85 ? 6.501 11.302 18.477 1.00 96.00 85 TRP A N 1
ATOM 695 C CA . TRP A 1 85 ? 6.871 10.654 17.212 1.00 96.00 85 TRP A CA 1
ATOM 696 C C . TRP A 1 85 ? 8.386 10.626 16.988 1.00 96.00 85 TRP A C 1
ATOM 698 O O . TRP A 1 85 ? 8.901 9.671 16.398 1.00 96.00 85 TRP A O 1
ATOM 708 N N . GLN A 1 86 ? 9.128 11.574 17.572 1.00 95.81 86 GLN A N 1
ATOM 709 C CA . GLN A 1 86 ? 10.591 11.562 17.505 1.00 95.81 86 GLN A CA 1
ATOM 710 C C . GLN A 1 86 ? 11.224 10.394 18.263 1.00 95.81 86 GLN A C 1
ATOM 712 O O . GLN A 1 86 ? 12.349 10.011 17.935 1.00 95.81 86 GLN A O 1
ATOM 717 N N . LYS A 1 87 ? 10.512 9.769 19.213 1.00 95.94 87 LYS A N 1
ATOM 718 C CA . LYS A 1 87 ? 10.961 8.519 19.847 1.00 95.94 87 LYS A CA 1
ATOM 719 C C . LYS A 1 87 ? 11.062 7.395 18.815 1.00 95.94 87 LYS A C 1
ATOM 721 O O . LYS A 1 87 ? 12.077 6.704 18.784 1.00 95.94 87 LYS A O 1
ATOM 726 N N . LEU A 1 88 ? 10.062 7.244 17.943 1.00 94.56 88 LEU A N 1
ATOM 727 C CA . LEU A 1 88 ? 10.089 6.258 16.860 1.00 94.56 88 LEU A CA 1
ATOM 728 C C . LEU A 1 88 ? 11.072 6.678 15.759 1.00 94.56 88 LEU A C 1
ATOM 730 O O . LEU A 1 88 ? 11.964 5.909 15.408 1.00 94.56 88 LEU A O 1
ATOM 734 N N . PHE A 1 89 ? 10.990 7.915 15.273 1.00 94.25 89 PHE A N 1
ATOM 735 C CA . PHE A 1 89 ? 11.853 8.402 14.196 1.00 94.25 89 PHE A CA 1
ATOM 736 C C . PHE A 1 89 ? 13.352 8.275 14.520 1.00 94.25 89 PHE A C 1
ATOM 738 O O . PHE A 1 89 ? 14.092 7.609 13.797 1.00 94.25 89 PHE A O 1
ATOM 745 N N . LEU A 1 90 ? 13.802 8.825 15.655 1.00 93.75 90 LEU A N 1
ATOM 746 C CA . LEU A 1 90 ? 15.216 8.792 16.058 1.00 93.75 90 LEU A CA 1
ATOM 747 C C . LEU A 1 90 ? 15.667 7.423 16.595 1.00 93.75 90 LEU A C 1
ATOM 749 O O . LEU A 1 90 ? 16.852 7.228 16.874 1.00 93.75 90 LEU A O 1
ATOM 753 N N . SER A 1 91 ? 14.749 6.469 16.767 1.00 91.94 91 SER A N 1
ATOM 754 C CA . SER A 1 91 ? 15.118 5.064 16.973 1.00 91.94 91 SER A CA 1
ATOM 755 C C . SER A 1 91 ? 15.425 4.343 15.663 1.00 91.94 91 SER A C 1
ATOM 757 O O . SER A 1 91 ? 16.245 3.434 15.668 1.00 91.94 91 SER A O 1
ATOM 759 N N . ILE A 1 92 ? 14.794 4.763 14.559 1.00 91.50 92 ILE A N 1
ATOM 760 C CA . ILE A 1 92 ? 14.974 4.153 13.245 1.00 91.50 92 ILE A CA 1
ATOM 761 C C . ILE A 1 92 ? 16.206 4.742 12.567 1.00 91.50 92 ILE A C 1
ATOM 763 O O . ILE A 1 92 ? 17.144 3.996 12.328 1.00 91.50 92 ILE A O 1
ATOM 767 N N . ILE A 1 93 ? 16.228 6.052 12.289 1.00 91.50 93 ILE A N 1
ATOM 768 C CA . ILE A 1 93 ? 17.180 6.671 11.341 1.00 91.50 93 ILE A CA 1
ATOM 769 C C . ILE A 1 93 ? 18.667 6.385 11.626 1.00 91.50 93 ILE A C 1
ATOM 771 O O . ILE A 1 93 ? 19.368 6.065 10.670 1.00 91.50 93 ILE A O 1
ATOM 775 N N . PRO A 1 94 ? 19.171 6.360 12.877 1.00 92.88 94 PRO A N 1
ATOM 776 C CA . PRO A 1 94 ? 20.585 6.055 13.110 1.00 92.88 94 PRO A CA 1
ATOM 777 C C . PRO A 1 94 ? 21.046 4.681 12.592 1.00 92.88 94 PRO A C 1
ATOM 779 O O . PRO A 1 94 ? 22.242 4.502 12.339 1.00 92.88 94 PRO A O 1
ATOM 782 N N . PHE A 1 95 ? 20.130 3.710 12.453 1.00 92.69 95 PHE A N 1
ATOM 783 C CA . PHE A 1 95 ? 20.430 2.367 11.950 1.00 92.69 95 PHE A CA 1
ATOM 784 C C . PHE A 1 95 ? 20.654 2.326 10.425 1.00 92.69 95 PHE A C 1
ATOM 786 O O . PHE A 1 95 ? 21.672 1.766 10.007 1.00 92.69 95 PHE A O 1
ATOM 793 N N . PRO A 1 96 ? 19.777 2.901 9.579 1.00 92.62 96 PRO A N 1
ATOM 794 C CA . PRO A 1 96 ? 20.069 3.156 8.173 1.00 92.62 96 PRO A CA 1
ATOM 795 C C . PRO A 1 96 ? 21.399 3.881 7.946 1.00 92.62 96 PRO A C 1
ATOM 797 O O . PRO A 1 96 ? 22.190 3.369 7.165 1.00 92.62 96 PRO A O 1
ATOM 800 N N . GLU A 1 97 ? 21.712 4.953 8.687 1.00 95.00 97 GLU A N 1
ATOM 801 C CA . GLU A 1 97 ? 22.993 5.677 8.538 1.00 95.00 97 GLU A CA 1
ATOM 802 C C . GLU A 1 97 ? 24.195 4.744 8.768 1.00 95.00 97 GLU A C 1
ATOM 804 O O . GLU A 1 97 ? 25.052 4.553 7.910 1.00 95.00 97 GLU A O 1
ATOM 809 N N . ILE A 1 98 ? 24.250 4.041 9.908 1.00 95.50 98 ILE A N 1
ATOM 810 C CA . ILE A 1 98 ? 25.384 3.138 10.167 1.00 95.50 98 ILE A CA 1
ATOM 811 C C . ILE A 1 98 ? 25.406 1.938 9.205 1.00 95.50 98 ILE A C 1
ATOM 813 O O . ILE A 1 98 ? 26.463 1.352 8.961 1.00 95.50 98 ILE A O 1
ATOM 817 N N . SER A 1 99 ? 24.257 1.561 8.643 1.00 95.50 99 SER A N 1
ATOM 818 C CA . SER A 1 99 ? 24.174 0.537 7.599 1.00 95.50 99 SER A CA 1
ATOM 819 C C . SER A 1 99 ? 24.718 1.058 6.269 1.00 95.50 99 SER A C 1
ATOM 821 O O . SER A 1 99 ? 25.483 0.342 5.628 1.00 95.50 99 SER A O 1
ATOM 823 N N . ALA A 1 100 ? 24.451 2.313 5.906 1.00 96.31 100 ALA A N 1
ATOM 824 C CA . ALA A 1 100 ? 25.052 2.978 4.754 1.00 96.31 100 ALA A CA 1
ATOM 825 C C . ALA A 1 100 ? 26.583 3.041 4.896 1.00 96.31 100 ALA A C 1
ATOM 827 O O . ALA A 1 100 ? 27.308 2.642 3.981 1.00 96.31 100 ALA A O 1
ATOM 828 N N . ALA A 1 101 ? 27.096 3.355 6.095 1.00 96.94 101 ALA A N 1
ATOM 829 C CA . ALA A 1 101 ? 28.535 3.298 6.377 1.00 96.94 101 ALA A CA 1
ATOM 830 C C . ALA A 1 101 ? 29.122 1.905 6.083 1.00 96.94 101 ALA A C 1
ATOM 832 O O . ALA A 1 101 ? 30.202 1.763 5.507 1.00 96.94 101 ALA A O 1
ATOM 833 N N . ARG A 1 102 ? 28.396 0.849 6.473 1.00 95.50 102 ARG A N 1
ATOM 834 C CA . ARG A 1 102 ? 28.789 -0.553 6.260 1.00 95.50 102 ARG A CA 1
ATOM 835 C C . ARG A 1 102 ? 28.631 -1.014 4.811 1.00 95.50 102 ARG A C 1
ATOM 837 O O . ARG A 1 102 ? 29.307 -1.969 4.429 1.00 95.50 102 ARG A O 1
ATOM 844 N N . ALA A 1 103 ? 27.791 -0.350 4.025 1.00 96.31 103 ALA A N 1
ATOM 845 C CA . ALA A 1 103 ? 27.588 -0.627 2.610 1.00 96.31 103 ALA A CA 1
ATOM 846 C C . ALA A 1 103 ? 28.762 -0.121 1.753 1.00 96.31 103 ALA A C 1
ATOM 848 O O . ALA A 1 103 ? 29.125 -0.748 0.758 1.00 96.31 103 ALA A O 1
ATOM 849 N N . MET A 1 104 ? 29.433 0.962 2.163 1.00 95.75 104 MET A N 1
ATOM 850 C CA . MET A 1 104 ? 30.530 1.552 1.382 1.00 95.75 104 MET A CA 1
ATOM 851 C C . MET A 1 104 ? 31.692 0.580 1.102 1.00 95.75 104 MET A C 1
ATOM 853 O O . MET A 1 104 ? 32.106 0.480 -0.056 1.00 95.75 104 MET A O 1
ATOM 857 N N . PRO A 1 105 ? 32.207 -0.209 2.072 1.00 93.94 105 PRO A N 1
ATOM 858 C CA . PRO A 1 105 ? 33.181 -1.263 1.782 1.00 93.94 105 PRO A CA 1
ATOM 859 C C . PRO A 1 105 ? 32.710 -2.315 0.767 1.00 93.94 105 PRO A C 1
ATOM 861 O O . PRO A 1 105 ? 33.551 -2.863 0.057 1.00 93.94 105 PRO A O 1
ATOM 864 N N . MET A 1 106 ? 31.403 -2.596 0.685 1.00 94.62 106 MET A N 1
ATOM 865 C CA . MET A 1 106 ? 30.840 -3.523 -0.307 1.00 94.62 106 MET A CA 1
ATOM 866 C C . MET A 1 106 ? 30.971 -2.938 -1.715 1.00 94.62 106 MET A C 1
ATOM 868 O O . MET A 1 106 ? 31.497 -3.593 -2.612 1.00 94.62 106 MET A O 1
ATOM 872 N N . ALA A 1 107 ? 30.579 -1.672 -1.890 1.00 94.44 107 ALA A N 1
ATOM 873 C CA . ALA A 1 107 ? 30.728 -0.962 -3.159 1.00 94.44 107 ALA A CA 1
ATOM 874 C C . ALA A 1 107 ? 32.204 -0.788 -3.568 1.00 94.44 107 ALA A C 1
ATOM 876 O O . ALA A 1 107 ? 32.535 -0.930 -4.744 1.00 94.44 107 ALA A O 1
ATOM 877 N N . ILE A 1 108 ? 33.109 -0.536 -2.612 1.00 92.50 108 ILE A N 1
ATOM 878 C CA . ILE A 1 108 ? 34.558 -0.443 -2.872 1.00 92.50 108 ILE A CA 1
ATOM 879 C C . ILE A 1 108 ? 35.113 -1.762 -3.434 1.00 92.50 108 ILE A C 1
ATOM 881 O O . ILE A 1 108 ? 35.927 -1.725 -4.355 1.00 92.50 108 ILE A O 1
ATOM 885 N N . ASP A 1 109 ? 34.685 -2.914 -2.911 1.00 90.62 109 ASP A N 1
ATOM 886 C CA . ASP A 1 109 ? 35.135 -4.231 -3.395 1.00 90.62 109 ASP A CA 1
ATOM 887 C C . ASP A 1 109 ? 34.626 -4.520 -4.820 1.00 90.62 109 ASP A C 1
ATOM 889 O O . ASP A 1 109 ? 35.356 -5.080 -5.636 1.00 90.62 109 ASP A O 1
ATOM 893 N N . ALA A 1 110 ? 33.395 -4.096 -5.135 1.00 92.00 110 ALA A N 1
ATOM 894 C CA . ALA A 1 110 ? 32.727 -4.388 -6.403 1.00 92.00 110 ALA A CA 1
ATOM 895 C C . ALA A 1 110 ? 33.117 -3.453 -7.565 1.00 92.00 110 ALA A C 1
ATOM 897 O O . ALA A 1 110 ? 33.194 -3.890 -8.714 1.00 92.00 110 ALA A O 1
ATOM 898 N N . VAL A 1 111 ? 33.354 -2.164 -7.300 1.00 92.19 111 VAL A N 1
ATOM 899 C CA . VAL A 1 111 ? 33.576 -1.153 -8.348 1.00 92.19 111 VAL A CA 1
ATOM 900 C C . VAL A 1 111 ? 35.074 -1.005 -8.634 1.00 92.19 111 VAL A C 1
ATOM 902 O O . VAL A 1 111 ? 35.807 -0.554 -7.761 1.00 92.19 111 VAL A O 1
ATOM 905 N N . PRO A 1 112 ? 35.587 -1.280 -9.847 1.00 88.75 112 PRO A N 1
ATOM 906 C CA . PRO A 1 112 ? 37.026 -1.240 -10.125 1.00 88.75 112 PRO A CA 1
ATOM 907 C C . PRO A 1 112 ? 37.520 0.174 -10.488 1.00 88.75 112 PRO A C 1
ATOM 909 O O . PRO A 1 112 ? 38.095 0.389 -11.557 1.00 88.75 112 PRO A O 1
ATOM 912 N N . ASN A 1 113 ? 37.285 1.169 -9.625 1.00 89.75 113 ASN A N 1
ATOM 913 C CA . ASN A 1 113 ? 37.719 2.548 -9.867 1.00 89.75 113 ASN A CA 1
ATOM 914 C C . ASN A 1 113 ? 38.241 3.242 -8.589 1.00 89.75 113 ASN A C 1
ATOM 916 O O . ASN A 1 113 ? 37.444 3.623 -7.728 1.00 89.75 113 ASN A O 1
ATOM 920 N N . PRO A 1 114 ? 39.563 3.494 -8.488 1.00 87.25 114 PRO A N 1
ATOM 921 C CA . PRO A 1 114 ? 40.170 4.093 -7.300 1.00 87.25 114 PRO A CA 1
ATOM 922 C C . PRO A 1 114 ? 39.780 5.560 -7.061 1.00 87.25 114 PRO A C 1
ATOM 924 O O . PRO A 1 114 ? 39.900 6.036 -5.933 1.00 87.25 114 PRO A O 1
ATOM 927 N N . GLU A 1 115 ? 39.308 6.292 -8.079 1.00 86.00 115 GLU A N 1
ATOM 928 C CA . GLU A 1 115 ? 38.770 7.647 -7.879 1.00 86.00 115 GLU A CA 1
ATOM 929 C C . GLU A 1 115 ? 37.437 7.586 -7.109 1.00 86.00 115 GLU A C 1
ATOM 931 O O . GLU A 1 115 ? 37.249 8.334 -6.149 1.00 86.00 115 GLU A O 1
ATOM 936 N N . ILE A 1 116 ? 36.569 6.623 -7.444 1.00 89.44 116 ILE A N 1
ATOM 937 C CA . ILE A 1 116 ? 35.297 6.385 -6.738 1.00 89.44 116 ILE A CA 1
ATOM 938 C C . ILE A 1 116 ? 35.534 5.817 -5.338 1.00 89.44 116 ILE A C 1
ATOM 940 O O . ILE A 1 116 ? 34.857 6.223 -4.397 1.00 89.44 116 ILE A O 1
ATOM 944 N N . HIS A 1 117 ? 36.526 4.937 -5.155 1.00 90.75 117 HIS A N 1
ATOM 945 C CA . HIS A 1 117 ? 36.868 4.395 -3.829 1.00 90.75 117 HIS A CA 1
ATOM 946 C C . HIS A 1 117 ? 37.134 5.486 -2.798 1.00 90.75 117 HIS A C 1
ATOM 948 O O . HIS A 1 117 ? 36.737 5.358 -1.643 1.00 90.75 117 HIS A O 1
ATOM 954 N N . ASN A 1 118 ? 37.780 6.576 -3.214 1.00 87.19 118 ASN A N 1
ATOM 955 C CA . ASN A 1 118 ? 38.012 7.715 -2.339 1.00 87.19 118 ASN A CA 1
ATOM 956 C C . ASN A 1 118 ? 36.702 8.437 -1.967 1.00 87.19 118 ASN A C 1
ATOM 958 O O . ASN A 1 118 ? 36.547 8.840 -0.817 1.00 87.19 118 ASN A O 1
ATOM 962 N N . GLY A 1 119 ? 35.767 8.589 -2.912 1.00 88.81 119 GLY A N 1
ATOM 963 C CA . GLY A 1 119 ? 34.434 9.148 -2.655 1.00 88.81 119 GLY A CA 1
ATOM 964 C C . GLY A 1 119 ? 33.608 8.288 -1.693 1.00 88.81 119 GLY A C 1
ATOM 965 O O . GLY A 1 119 ? 33.043 8.810 -0.736 1.00 88.81 119 GLY A O 1
ATOM 966 N N . LEU A 1 120 ? 33.622 6.965 -1.875 1.00 93.00 120 LEU A N 1
ATOM 967 C CA . LEU A 1 120 ? 32.943 6.009 -0.991 1.00 93.00 120 LEU A CA 1
ATOM 968 C C . LEU A 1 120 ? 33.570 5.956 0.410 1.00 93.00 120 LEU A C 1
ATOM 970 O O . LEU A 1 120 ? 32.866 5.828 1.408 1.00 93.00 120 LEU A O 1
ATOM 974 N N . ALA A 1 121 ? 34.896 6.091 0.516 1.00 91.00 121 ALA A N 1
ATOM 975 C CA . ALA A 1 121 ? 35.577 6.153 1.808 1.00 91.00 121 ALA A CA 1
ATOM 976 C C . ALA A 1 121 ? 35.208 7.415 2.602 1.00 91.00 121 ALA A C 1
ATOM 978 O O . ALA A 1 121 ? 35.127 7.363 3.826 1.00 91.00 121 ALA A O 1
ATOM 979 N N . VAL A 1 122 ? 34.985 8.541 1.918 1.00 91.00 122 VAL A N 1
ATOM 980 C CA . VAL A 1 122 ? 34.434 9.753 2.536 1.00 91.00 122 VAL A CA 1
ATOM 981 C C . VAL A 1 122 ? 32.999 9.518 2.976 1.00 91.00 122 VAL A C 1
ATOM 983 O O . VAL A 1 122 ? 32.690 9.812 4.125 1.00 91.00 122 VAL A O 1
ATOM 986 N N . GLN A 1 123 ? 32.154 8.986 2.089 1.00 94.38 123 GLN A N 1
ATOM 987 C CA . GLN A 1 123 ? 30.757 8.708 2.410 1.00 94.38 123 GLN A CA 1
ATOM 988 C C . GLN A 1 123 ? 30.665 7.835 3.663 1.00 94.38 123 GLN A C 1
ATOM 990 O O . GLN A 1 123 ? 29.975 8.191 4.600 1.00 94.38 123 GLN A O 1
ATOM 995 N N . MET A 1 124 ? 31.497 6.797 3.782 1.00 95.81 124 MET A N 1
ATOM 996 C CA . MET A 1 124 ? 31.574 5.979 4.997 1.00 95.81 124 MET A CA 1
ATOM 997 C C . MET A 1 124 ? 31.796 6.802 6.280 1.00 95.81 124 MET A C 1
ATOM 999 O O . MET A 1 124 ? 31.250 6.461 7.326 1.00 95.81 124 MET A O 1
ATOM 1003 N N . ILE A 1 125 ? 32.621 7.853 6.230 1.00 94.75 125 ILE A N 1
ATOM 1004 C CA . ILE A 1 125 ? 32.872 8.722 7.388 1.00 94.75 125 ILE A CA 1
ATOM 1005 C C . ILE A 1 125 ? 31.678 9.653 7.635 1.00 94.75 125 ILE A C 1
ATOM 1007 O O . ILE A 1 125 ? 31.317 9.848 8.798 1.00 94.75 125 ILE A O 1
ATOM 1011 N N . ASP A 1 126 ? 31.055 10.171 6.571 1.00 95.44 126 ASP A N 1
ATOM 1012 C CA . ASP A 1 126 ? 29.811 10.949 6.650 1.00 95.44 126 ASP A CA 1
ATOM 1013 C C . ASP A 1 126 ? 28.721 10.136 7.355 1.00 95.44 126 ASP A C 1
ATOM 1015 O O . ASP A 1 126 ? 28.187 10.576 8.365 1.00 95.44 126 ASP A O 1
ATOM 1019 N N . GLU A 1 127 ? 28.500 8.890 6.948 1.00 96.62 127 GLU A N 1
ATOM 1020 C CA . GLU A 1 127 ? 27.457 8.043 7.533 1.00 96.62 127 GLU A CA 1
ATOM 1021 C C . GLU A 1 127 ? 27.707 7.695 9.014 1.00 96.62 127 GLU A C 1
ATOM 1023 O O . GLU A 1 127 ? 26.788 7.628 9.838 1.00 96.62 127 GLU A O 1
ATOM 1028 N N . VAL A 1 128 ? 28.976 7.520 9.412 1.00 97.06 128 VAL A N 1
ATOM 1029 C CA . VAL A 1 128 ? 29.336 7.375 10.836 1.00 97.06 128 VAL A CA 1
ATOM 1030 C C . VAL A 1 128 ? 29.028 8.664 11.601 1.00 97.06 128 VAL A C 1
ATOM 1032 O O . VAL A 1 128 ? 28.526 8.609 12.732 1.00 97.06 128 VAL A O 1
ATOM 1035 N N . ARG A 1 129 ? 29.311 9.826 11.002 1.00 96.56 129 ARG A N 1
ATOM 1036 C CA . ARG A 1 129 ? 28.962 11.135 11.561 1.00 96.56 129 ARG A CA 1
ATOM 1037 C C . ARG A 1 129 ? 27.443 11.280 11.687 1.00 96.56 129 ARG A C 1
ATOM 1039 O O . ARG A 1 129 ? 26.993 11.654 12.770 1.00 96.56 129 ARG A O 1
ATOM 1046 N N . HIS A 1 130 ? 26.670 10.940 10.656 1.00 96.44 130 HIS A N 1
ATOM 1047 C CA . HIS A 1 130 ? 25.207 11.024 10.631 1.00 96.44 130 HIS A CA 1
ATOM 1048 C C . HIS A 1 130 ? 24.580 10.206 11.762 1.00 96.44 130 HIS A C 1
ATOM 1050 O O . HIS A 1 130 ? 23.863 10.752 12.606 1.00 96.44 130 HIS A O 1
ATOM 1056 N N . SER A 1 131 ? 24.953 8.927 11.871 1.00 95.56 131 SER A N 1
ATOM 1057 C CA . SER A 1 131 ? 24.481 8.054 12.949 1.00 95.56 131 SER A CA 1
ATOM 1058 C C . SER A 1 131 ? 24.814 8.644 14.328 1.00 95.56 131 SER A C 1
ATOM 1060 O O . SER A 1 131 ? 23.948 8.789 15.194 1.00 95.56 131 SER A O 1
ATOM 1062 N N . THR A 1 132 ? 26.057 9.095 14.523 1.00 95.62 132 THR A N 1
ATOM 1063 C CA . THR A 1 132 ? 26.526 9.621 15.815 1.00 95.62 132 THR A CA 1
ATOM 1064 C C . THR A 1 132 ? 25.817 10.918 16.215 1.00 95.62 132 THR A C 1
ATOM 1066 O O . THR A 1 132 ? 25.413 11.078 17.372 1.00 95.62 132 THR A O 1
ATOM 1069 N N . ILE A 1 133 ? 25.648 11.864 15.289 1.00 96.00 133 ILE A N 1
ATOM 1070 C CA . ILE A 1 133 ? 25.045 13.169 15.588 1.00 96.00 133 ILE A CA 1
ATOM 1071 C C . ILE A 1 133 ? 23.541 13.046 15.860 1.00 96.00 133 ILE A C 1
ATOM 1073 O O . ILE A 1 133 ? 23.024 13.703 16.767 1.00 96.00 133 ILE A O 1
ATOM 1077 N N . GLN A 1 134 ? 22.852 12.140 15.164 1.00 95.25 134 GLN A N 1
ATOM 1078 C CA . GLN A 1 134 ? 21.444 11.825 15.409 1.00 95.25 134 GLN A CA 1
ATOM 1079 C C . GLN A 1 134 ? 21.249 11.078 16.739 1.00 95.25 134 GLN A C 1
ATOM 1081 O O . GLN A 1 134 ? 20.322 11.388 17.492 1.00 95.25 134 GLN A O 1
ATOM 1086 N N . MET A 1 135 ? 22.152 10.159 17.104 1.00 94.06 135 MET A N 1
ATOM 1087 C CA . MET A 1 135 ? 22.151 9.543 18.438 1.00 94.06 135 MET A CA 1
ATOM 1088 C C . MET A 1 135 ? 22.385 10.579 19.548 1.00 94.06 135 MET A C 1
ATOM 1090 O O . MET A 1 135 ? 21.743 10.515 20.599 1.00 94.06 135 MET A O 1
ATOM 1094 N N . ASN A 1 136 ? 23.261 11.564 19.323 1.00 94.69 136 ASN A N 1
ATOM 1095 C CA . ASN A 1 136 ? 23.470 12.668 20.263 1.00 94.69 136 ASN A CA 1
ATOM 1096 C C . ASN A 1 136 ? 22.225 13.554 20.400 1.00 94.69 136 ASN A C 1
ATOM 1098 O O . ASN A 1 136 ? 21.865 13.915 21.523 1.00 94.69 136 ASN A O 1
ATOM 1102 N N . LEU A 1 137 ? 21.531 13.847 19.295 1.00 95.75 137 LEU A N 1
ATOM 1103 C CA . LEU A 1 137 ? 20.244 14.547 19.317 1.00 95.75 137 LEU A CA 1
ATOM 1104 C C . LEU A 1 137 ? 19.218 13.787 20.166 1.00 95.75 137 LEU A C 1
ATOM 1106 O O . LEU A 1 137 ? 18.628 14.353 21.087 1.00 95.75 137 LEU A O 1
ATOM 1110 N N . LYS A 1 138 ? 19.073 12.481 19.923 1.00 94.88 138 LYS A N 1
ATOM 1111 C CA . LYS A 1 138 ? 18.187 11.607 20.697 1.00 94.88 138 LYS A CA 1
ATOM 1112 C C . LYS A 1 138 ? 18.520 11.610 22.186 1.00 94.88 138 LYS A C 1
ATOM 1114 O O . LYS A 1 138 ? 17.633 11.769 23.020 1.00 94.88 138 LYS A O 1
ATOM 1119 N N . LYS A 1 139 ? 19.802 11.473 22.535 1.00 94.25 139 LYS A N 1
ATOM 1120 C CA . LYS A 1 139 ? 20.274 11.542 23.925 1.00 94.25 139 LYS A CA 1
ATOM 1121 C C . LYS A 1 139 ? 19.911 12.878 24.570 1.00 94.25 139 LYS A C 1
ATOM 1123 O O . LYS A 1 139 ? 19.571 12.925 25.750 1.00 94.25 139 LYS A O 1
ATOM 1128 N N . LEU A 1 140 ? 19.990 13.972 23.820 1.00 94.81 140 LEU A N 1
ATOM 1129 C CA . LEU A 1 140 ? 19.616 15.279 24.332 1.00 94.81 140 LEU A CA 1
ATOM 1130 C C . LEU A 1 140 ? 18.107 15.377 24.590 1.00 94.81 140 LEU A C 1
ATOM 1132 O O . LEU A 1 140 ? 17.718 15.931 25.619 1.00 94.81 140 LEU A O 1
ATOM 1136 N N . TYR A 1 141 ? 17.278 14.797 23.718 1.00 95.62 141 TYR A N 1
ATOM 1137 C CA . TYR A 1 141 ? 15.823 14.739 23.906 1.00 95.62 141 TYR A CA 1
ATOM 1138 C C . TYR A 1 141 ? 15.486 13.910 25.141 1.00 95.62 141 TYR A C 1
ATOM 1140 O O . TYR A 1 141 ? 14.781 14.397 26.020 1.00 95.62 141 TYR A O 1
ATOM 1148 N N . MET A 1 142 ? 16.095 12.730 25.276 1.00 94.75 142 MET A N 1
ATOM 1149 C CA . MET A 1 142 ? 15.985 11.871 26.459 1.00 94.75 142 MET A CA 1
ATOM 1150 C C . MET A 1 142 ? 16.282 12.621 27.764 1.00 94.75 142 MET A C 1
ATOM 1152 O O . MET A 1 142 ? 15.578 12.453 28.748 1.00 94.75 142 MET A O 1
ATOM 1156 N N . ASN A 1 143 ? 17.321 13.457 27.787 1.00 94.38 143 ASN A N 1
ATOM 1157 C CA . ASN A 1 143 ? 17.755 14.123 29.016 1.00 94.38 143 ASN A CA 1
ATOM 1158 C C . ASN A 1 143 ? 16.906 15.341 29.410 1.00 94.38 143 ASN A C 1
ATOM 1160 O O . ASN A 1 143 ? 16.980 15.768 30.561 1.00 94.38 143 ASN A O 1
ATOM 1164 N N . ASN A 1 144 ? 16.180 15.954 28.468 1.00 94.94 144 ASN A N 1
ATOM 1165 C CA . ASN A 1 144 ? 15.576 17.275 28.685 1.00 94.94 144 ASN A CA 1
ATOM 1166 C C . ASN A 1 144 ? 14.079 17.357 28.376 1.00 94.94 144 ASN A C 1
ATOM 1168 O O . ASN A 1 144 ? 13.420 18.282 28.856 1.00 94.94 144 ASN A O 1
ATOM 1172 N N . TYR A 1 145 ? 13.539 16.445 27.569 1.00 94.44 145 TYR A N 1
ATOM 1173 C CA . TYR A 1 145 ? 12.109 16.394 27.301 1.00 94.44 145 TYR A CA 1
ATOM 1174 C C . TYR A 1 145 ? 11.338 15.947 28.547 1.00 94.44 145 TYR A C 1
ATOM 1176 O O . TYR A 1 145 ? 11.844 15.212 29.392 1.00 94.44 145 TYR A O 1
ATOM 1184 N N . ILE A 1 146 ? 10.098 16.420 28.670 1.00 91.44 146 ILE A N 1
ATOM 1185 C CA . ILE A 1 146 ? 9.273 16.217 29.865 1.00 91.44 146 ILE A CA 1
ATOM 1186 C C . ILE A 1 146 ? 8.878 14.752 30.097 1.00 91.44 146 ILE A C 1
ATOM 1188 O O . ILE A 1 146 ? 8.622 14.381 31.238 1.00 91.44 146 ILE A O 1
ATOM 1192 N N . ASP A 1 147 ? 8.838 13.934 29.041 1.00 93.44 147 ASP A N 1
ATOM 1193 C CA . ASP A 1 147 ? 8.547 12.502 29.120 1.00 93.44 147 ASP A CA 1
ATOM 1194 C C . ASP A 1 147 ? 9.707 11.682 28.531 1.00 93.44 147 ASP A C 1
ATOM 1196 O O . ASP A 1 147 ? 9.664 11.304 27.353 1.00 93.44 147 ASP A O 1
ATOM 1200 N N . PRO A 1 148 ? 10.766 11.424 29.321 1.00 92.50 148 PRO A N 1
ATOM 1201 C CA . PRO A 1 148 ? 11.950 10.709 28.850 1.00 92.50 148 PRO A CA 1
ATOM 1202 C C . PRO A 1 148 ? 11.684 9.222 28.577 1.00 92.50 148 PRO A C 1
ATOM 1204 O O . PRO A 1 148 ? 12.430 8.608 27.814 1.00 92.50 148 PRO A O 1
ATOM 1207 N N . ALA A 1 149 ? 10.623 8.651 29.163 1.00 94.12 149 ALA A N 1
ATOM 1208 C CA . ALA A 1 149 ? 10.268 7.247 28.995 1.00 94.12 149 ALA A CA 1
ATOM 1209 C C . ALA A 1 149 ? 10.024 6.926 27.516 1.00 94.12 149 ALA A C 1
ATOM 1211 O O . ALA A 1 149 ? 9.240 7.598 26.839 1.00 94.12 149 ALA A O 1
ATOM 1212 N N . GLY A 1 150 ? 10.711 5.906 27.013 1.00 93.62 150 GLY A N 1
ATOM 1213 C CA . GLY A 1 150 ? 10.708 5.537 25.604 1.00 93.62 150 GLY A CA 1
ATOM 1214 C C . GLY A 1 150 ? 11.995 5.931 24.895 1.00 93.62 150 GLY A C 1
ATOM 1215 O O . GLY A 1 150 ? 12.557 5.103 24.182 1.00 93.62 150 GLY A O 1
ATOM 1216 N N . PHE A 1 151 ? 12.515 7.147 25.127 1.00 94.25 151 PHE A N 1
ATOM 1217 C CA . PHE A 1 151 ? 13.799 7.574 24.550 1.00 94.25 151 PHE A CA 1
ATOM 1218 C C . PHE A 1 151 ? 14.968 6.725 25.071 1.00 94.25 151 PHE A C 1
ATOM 1220 O O . PHE A 1 151 ? 15.847 6.330 24.300 1.00 94.25 151 PHE A O 1
ATOM 1227 N N . ASP A 1 152 ? 14.930 6.413 26.364 1.00 88.75 152 ASP A N 1
ATOM 1228 C CA . ASP A 1 152 ? 15.900 5.614 27.116 1.00 88.75 152 ASP A CA 1
ATOM 1229 C C . ASP A 1 152 ? 16.016 4.159 26.644 1.00 88.75 152 ASP A C 1
ATOM 1231 O O . ASP A 1 152 ? 17.072 3.542 26.787 1.00 88.75 152 ASP A O 1
ATOM 1235 N N . MET A 1 153 ? 14.961 3.628 26.024 1.00 89.94 153 MET A N 1
ATOM 1236 C CA . MET A 1 153 ? 14.898 2.242 25.553 1.00 89.94 153 MET A CA 1
ATOM 1237 C C . MET A 1 153 ? 14.899 2.085 24.030 1.00 89.94 153 MET A C 1
ATOM 1239 O O . MET A 1 153 ? 14.906 0.950 23.559 1.00 89.94 153 MET A O 1
ATOM 1243 N N . THR A 1 154 ? 14.929 3.178 23.259 1.00 87.69 154 THR A N 1
ATOM 1244 C CA . THR A 1 154 ? 14.823 3.162 21.783 1.00 87.69 154 THR A CA 1
ATOM 1245 C C . THR A 1 154 ? 15.725 2.148 21.080 1.00 87.69 154 THR A C 1
ATOM 1247 O O . THR A 1 154 ? 15.262 1.492 20.159 1.00 87.69 154 THR A O 1
ATOM 1250 N N . GLU A 1 155 ? 16.981 1.976 21.505 1.00 85.62 155 GLU A N 1
ATOM 1251 C CA . GLU A 1 155 ? 17.915 1.017 20.881 1.00 85.62 155 GLU A CA 1
ATOM 1252 C C . GLU A 1 155 ? 17.468 -0.438 21.065 1.00 85.62 155 GLU A C 1
ATOM 1254 O O . GLU A 1 155 ? 17.491 -1.239 20.132 1.00 85.62 155 GLU A O 1
ATOM 1259 N N . LYS A 1 156 ? 17.010 -0.786 22.274 1.00 88.50 156 LYS A N 1
ATOM 1260 C CA . LYS A 1 156 ? 16.433 -2.108 22.547 1.00 88.50 156 LYS A CA 1
ATOM 1261 C C . LYS A 1 156 ? 15.105 -2.259 21.805 1.00 88.50 156 LYS A C 1
ATOM 1263 O O . LYS A 1 156 ? 14.843 -3.312 21.229 1.00 88.50 156 LYS A O 1
ATOM 1268 N N . ALA A 1 157 ? 14.290 -1.207 21.837 1.00 89.56 157 ALA A N 1
ATOM 1269 C CA . ALA A 1 157 ? 12.944 -1.191 21.297 1.00 89.56 157 ALA A CA 1
ATOM 1270 C C . ALA A 1 157 ? 12.919 -1.317 19.767 1.00 89.56 157 ALA A C 1
ATOM 1272 O O . ALA A 1 157 ? 12.089 -2.037 19.222 1.00 89.56 157 ALA A O 1
ATOM 1273 N N . PHE A 1 158 ? 13.874 -0.698 19.071 1.00 87.31 158 PHE A N 1
ATOM 1274 C CA . PHE A 1 158 ? 14.006 -0.778 17.617 1.00 87.31 158 PHE A CA 1
ATOM 1275 C C . PHE A 1 158 ? 14.084 -2.229 17.115 1.00 87.31 158 PHE A C 1
ATOM 1277 O O . PHE A 1 158 ? 13.455 -2.581 16.120 1.00 87.31 158 PHE A O 1
ATOM 1284 N N . ALA A 1 159 ? 14.794 -3.099 17.837 1.00 85.00 159 ALA A N 1
ATOM 1285 C CA . ALA A 1 159 ? 14.969 -4.494 17.440 1.00 85.00 159 ALA A CA 1
ATOM 1286 C C . ALA A 1 159 ? 13.752 -5.393 17.729 1.00 85.00 159 ALA A C 1
ATOM 1288 O O . ALA A 1 159 ? 13.662 -6.479 17.155 1.00 85.00 159 ALA A O 1
ATOM 1289 N N . ASN A 1 160 ? 12.850 -4.991 18.633 1.00 89.69 160 ASN A N 1
ATOM 1290 C CA . ASN A 1 160 ? 11.768 -5.849 19.131 1.00 89.69 160 ASN A CA 1
ATOM 1291 C C . ASN A 1 160 ? 10.365 -5.214 19.101 1.00 89.69 160 ASN A C 1
ATOM 1293 O O . ASN A 1 160 ? 9.420 -5.833 19.583 1.00 89.69 160 ASN A O 1
ATOM 1297 N N . ASN A 1 161 ? 10.208 -4.025 18.518 1.00 93.38 161 ASN A N 1
ATOM 1298 C CA . ASN A 1 161 ? 8.922 -3.385 18.254 1.00 93.38 161 ASN A CA 1
ATOM 1299 C C . ASN A 1 161 ? 8.441 -3.681 16.825 1.00 93.38 161 ASN A C 1
ATOM 1301 O O . ASN A 1 161 ? 9.234 -3.702 15.883 1.00 93.38 161 ASN A O 1
ATOM 1305 N N . TYR A 1 162 ? 7.127 -3.829 16.641 1.00 92.62 162 TYR A N 1
ATOM 1306 C CA . TYR A 1 162 ? 6.538 -4.094 15.327 1.00 92.62 162 TYR A CA 1
ATOM 1307 C C . TYR A 1 162 ? 6.839 -2.990 14.294 1.00 92.62 162 TYR A C 1
ATOM 1309 O O . TYR A 1 162 ? 7.126 -3.308 13.143 1.00 92.62 162 TYR A O 1
ATOM 1317 N N . ALA A 1 163 ? 6.825 -1.709 14.677 1.00 91.94 163 ALA A N 1
ATOM 1318 C CA . ALA A 1 163 ? 7.179 -0.594 13.797 1.00 91.94 163 ALA A CA 1
ATOM 1319 C C . ALA A 1 163 ? 8.694 -0.537 13.546 1.00 91.94 163 ALA A C 1
ATOM 1321 O O . ALA A 1 163 ? 9.128 -0.211 12.443 1.00 91.94 163 ALA A O 1
ATOM 1322 N N . GLY A 1 164 ? 9.502 -0.946 14.531 1.00 89.75 164 GLY A N 1
ATOM 1323 C CA . GLY A 1 164 ? 10.950 -1.107 14.379 1.00 89.75 164 GLY A CA 1
ATOM 1324 C C . GLY A 1 164 ? 11.330 -2.079 13.255 1.00 89.75 164 GLY A C 1
ATOM 1325 O O . GLY A 1 164 ? 12.270 -1.811 12.510 1.00 89.75 164 GLY A O 1
ATOM 1326 N N . THR A 1 165 ? 10.550 -3.148 13.038 1.00 89.94 165 THR A N 1
ATOM 1327 C CA . THR A 1 165 ? 10.793 -4.094 11.926 1.00 89.94 165 THR A CA 1
ATOM 1328 C C . THR A 1 165 ? 10.678 -3.455 10.537 1.00 89.94 165 THR A C 1
ATOM 1330 O O . THR A 1 165 ? 11.404 -3.856 9.628 1.00 89.94 165 THR A O 1
ATOM 1333 N N . ILE A 1 166 ? 9.838 -2.423 10.384 1.00 91.06 166 ILE A N 1
ATOM 1334 C CA . ILE A 1 166 ? 9.715 -1.641 9.145 1.00 91.06 166 ILE A CA 1
ATOM 1335 C C . ILE A 1 166 ? 11.013 -0.857 8.906 1.00 91.06 166 ILE A C 1
ATOM 1337 O O . ILE A 1 166 ? 11.627 -0.970 7.849 1.00 91.06 166 ILE A O 1
ATOM 1341 N N . GLY A 1 167 ? 11.487 -0.123 9.919 1.00 88.56 167 GLY A N 1
ATOM 1342 C CA . GLY A 1 167 ? 12.746 0.626 9.838 1.00 88.56 167 GLY A CA 1
ATOM 1343 C C . GLY A 1 167 ? 13.982 -0.266 9.667 1.00 88.56 167 GLY A C 1
ATOM 1344 O O . GLY A 1 167 ? 14.932 0.097 8.976 1.00 88.56 167 GLY A O 1
ATOM 1345 N N . ARG A 1 168 ? 13.963 -1.468 10.248 1.00 89.62 168 ARG A N 1
ATOM 1346 C CA . ARG A 1 168 ? 15.024 -2.466 10.081 1.00 89.62 168 ARG A CA 1
ATOM 1347 C C . ARG A 1 168 ? 15.101 -2.979 8.645 1.00 89.62 168 ARG A C 1
ATOM 1349 O O . ARG A 1 168 ? 16.201 -3.039 8.106 1.00 89.62 168 ARG A O 1
ATOM 1356 N N . GLN A 1 169 ? 13.961 -3.274 8.016 1.00 90.50 169 GLN A N 1
ATOM 1357 C CA . GLN A 1 169 ? 13.911 -3.698 6.614 1.00 90.50 169 GLN A CA 1
ATOM 1358 C C . GLN A 1 169 ? 14.562 -2.671 5.675 1.00 90.50 169 GLN A C 1
ATOM 1360 O O . GLN A 1 169 ? 15.250 -3.056 4.732 1.00 90.50 169 GLN A O 1
ATOM 1365 N N . PHE A 1 170 ? 14.388 -1.377 5.958 1.00 90.69 170 PHE A N 1
ATOM 1366 C CA . PHE A 1 170 ? 15.018 -0.299 5.197 1.00 90.69 170 PHE A CA 1
ATOM 1367 C C . PHE A 1 170 ? 16.550 -0.351 5.273 1.00 90.69 170 PHE A C 1
ATOM 1369 O O . PHE A 1 170 ? 17.203 -0.471 4.239 1.00 90.69 170 PHE A O 1
ATOM 1376 N N . GLY A 1 171 ? 17.120 -0.338 6.484 1.00 91.31 171 GLY A N 1
ATOM 1377 C CA . GLY A 1 171 ? 18.577 -0.351 6.668 1.00 91.31 171 GLY A CA 1
ATOM 1378 C C . GLY A 1 171 ? 19.245 -1.678 6.284 1.00 91.31 171 GLY A C 1
ATOM 1379 O O . GLY A 1 171 ? 20.352 -1.682 5.752 1.00 91.31 171 GLY A O 1
ATOM 1380 N N . GLU A 1 172 ? 18.578 -2.821 6.488 1.00 91.44 172 GLU A N 1
ATOM 1381 C CA . GLU A 1 172 ? 19.103 -4.128 6.061 1.00 91.44 172 GLU A CA 1
ATOM 1382 C C . GLU A 1 172 ? 19.201 -4.245 4.534 1.00 91.44 172 GLU A C 1
ATOM 1384 O O . GLU A 1 172 ? 20.111 -4.919 4.042 1.00 91.44 172 GLU A O 1
ATOM 1389 N N . GLY A 1 173 ? 18.340 -3.543 3.788 1.00 92.62 173 GLY A N 1
ATOM 1390 C CA . GLY A 1 173 ? 18.416 -3.442 2.329 1.00 92.62 173 GLY A CA 1
ATOM 1391 C C . GLY A 1 173 ? 19.739 -2.859 1.820 1.00 92.62 173 GLY A C 1
ATOM 1392 O O . GLY A 1 173 ? 20.170 -3.210 0.723 1.00 92.62 173 GLY A O 1
ATOM 1393 N N . PHE A 1 174 ? 20.432 -2.050 2.631 1.00 95.06 174 PHE A N 1
ATOM 1394 C CA . PHE A 1 174 ? 21.705 -1.413 2.263 1.00 95.06 174 PHE A CA 1
ATOM 1395 C C . PHE A 1 174 ? 22.894 -2.377 2.310 1.00 95.06 174 PHE A C 1
ATOM 1397 O O . PHE A 1 174 ? 23.904 -2.149 1.650 1.00 95.06 174 PHE A O 1
ATOM 1404 N N . ILE A 1 175 ? 22.786 -3.452 3.097 1.00 93.00 175 ILE A N 1
ATOM 1405 C CA . ILE A 1 175 ? 23.923 -4.313 3.463 1.00 93.00 175 ILE A CA 1
ATOM 1406 C C . ILE A 1 175 ? 23.693 -5.804 3.198 1.00 93.00 175 ILE A C 1
ATOM 1408 O O . ILE A 1 175 ? 24.534 -6.626 3.567 1.00 93.00 175 ILE A O 1
ATOM 1412 N N . THR A 1 176 ? 22.562 -6.174 2.595 1.00 90.25 176 THR A N 1
ATOM 1413 C CA . THR A 1 176 ? 22.173 -7.579 2.409 1.00 90.25 176 THR A CA 1
ATOM 1414 C C . THR A 1 176 ? 22.006 -7.924 0.937 1.00 90.25 176 THR A C 1
ATOM 1416 O O . THR A 1 176 ? 21.038 -7.498 0.310 1.00 90.25 176 THR A O 1
ATOM 1419 N N . GLY A 1 177 ? 22.892 -8.785 0.430 1.00 89.62 177 GLY A N 1
ATOM 1420 C CA . GLY A 1 177 ? 22.838 -9.321 -0.929 1.00 89.62 177 GLY A CA 1
ATOM 1421 C C . GLY A 1 177 ? 23.989 -8.836 -1.805 1.00 89.62 177 GLY A C 1
ATOM 1422 O O . GLY A 1 177 ? 25.119 -8.693 -1.334 1.00 89.62 177 GLY A O 1
ATOM 1423 N N . ASP A 1 178 ? 23.688 -8.631 -3.084 1.00 94.75 178 ASP A N 1
ATOM 1424 C CA . ASP A 1 178 ? 24.621 -8.154 -4.097 1.00 94.75 178 ASP A CA 1
ATOM 1425 C C . ASP A 1 178 ? 25.149 -6.757 -3.751 1.00 94.75 178 ASP A C 1
ATOM 1427 O O . ASP A 1 178 ? 24.385 -5.844 -3.432 1.00 94.75 178 ASP A O 1
ATOM 1431 N N . ALA A 1 179 ? 26.469 -6.581 -3.839 1.00 95.50 179 ALA A N 1
ATOM 1432 C CA . ALA A 1 179 ? 27.126 -5.338 -3.453 1.00 95.50 179 ALA A CA 1
ATOM 1433 C C . ALA A 1 179 ? 26.597 -4.098 -4.196 1.00 95.50 179 ALA A C 1
ATOM 1435 O O . ALA A 1 179 ? 26.444 -3.047 -3.579 1.00 95.50 179 ALA A O 1
ATOM 1436 N N . ILE A 1 180 ? 26.306 -4.198 -5.495 1.00 96.62 180 ILE A N 1
ATOM 1437 C CA . ILE A 1 180 ? 25.806 -3.077 -6.300 1.00 96.62 180 ILE A CA 1
ATOM 1438 C C . ILE A 1 180 ? 24.303 -2.901 -6.094 1.00 96.62 180 ILE A C 1
ATOM 1440 O O . ILE A 1 180 ? 23.851 -1.770 -5.914 1.00 96.62 180 ILE A O 1
ATOM 1444 N N . THR A 1 181 ? 23.526 -3.985 -6.035 1.00 96.44 181 THR A N 1
ATOM 1445 C CA . THR A 1 181 ? 22.088 -3.891 -5.738 1.00 96.44 181 THR A CA 1
ATOM 1446 C C . THR A 1 181 ? 21.843 -3.191 -4.399 1.00 96.44 181 THR A C 1
ATOM 1448 O O . THR A 1 181 ? 21.065 -2.242 -4.346 1.00 96.44 181 THR A O 1
ATOM 1451 N N . SER A 1 182 ? 22.525 -3.611 -3.329 1.00 96.25 182 SER A N 1
ATOM 1452 C CA . SER A 1 182 ? 22.325 -3.073 -1.977 1.00 96.25 182 SER A CA 1
ATOM 1453 C C . SER A 1 182 ? 22.966 -1.697 -1.785 1.00 96.25 182 SER A C 1
ATOM 1455 O O . SER A 1 182 ? 22.280 -0.733 -1.445 1.00 96.25 182 SER A O 1
ATOM 1457 N N . ALA A 1 183 ? 24.279 -1.584 -2.016 1.00 96.88 183 ALA A N 1
ATOM 1458 C CA . ALA A 1 183 ? 25.030 -0.381 -1.656 1.00 96.88 183 ALA A CA 1
ATOM 1459 C C . ALA A 1 183 ? 24.886 0.750 -2.679 1.00 96.88 183 ALA A C 1
ATOM 1461 O O . ALA A 1 183 ? 25.147 1.899 -2.337 1.00 96.88 183 ALA A O 1
ATOM 1462 N N . ASN A 1 184 ? 24.487 0.450 -3.921 1.00 97.19 184 ASN A N 1
ATOM 1463 C CA . ASN A 1 184 ? 24.318 1.463 -4.958 1.00 97.19 184 ASN A CA 1
ATOM 1464 C C . ASN A 1 184 ? 22.855 1.659 -5.362 1.00 97.19 184 ASN A C 1
ATOM 1466 O O . ASN A 1 184 ? 22.328 2.748 -5.142 1.00 97.19 184 ASN A O 1
ATOM 1470 N N . ILE A 1 185 ? 22.197 0.644 -5.930 1.00 97.44 185 ILE A N 1
ATOM 1471 C CA . ILE A 1 185 ? 20.852 0.812 -6.501 1.00 97.44 185 ILE A CA 1
ATOM 1472 C C . ILE A 1 185 ? 19.818 1.101 -5.407 1.00 97.44 185 ILE A C 1
ATOM 1474 O O . ILE A 1 185 ? 19.074 2.072 -5.508 1.00 97.44 185 ILE A O 1
ATOM 1478 N N . TYR A 1 186 ? 19.804 0.309 -4.335 1.00 97.06 186 TYR A N 1
ATOM 1479 C CA . TYR A 1 186 ? 18.866 0.488 -3.230 1.00 97.06 186 TYR A CA 1
ATOM 1480 C C . TYR A 1 186 ? 19.169 1.735 -2.398 1.00 97.06 186 TYR A C 1
ATOM 1482 O O . TYR A 1 186 ? 18.279 2.557 -2.191 1.00 97.06 186 TYR A O 1
ATOM 1490 N N . LEU A 1 187 ? 20.412 1.868 -1.928 1.00 96.44 187 LEU A N 1
ATOM 1491 C CA . LEU A 1 187 ? 20.845 2.977 -1.079 1.00 96.44 187 LEU A CA 1
ATOM 1492 C C . LEU A 1 187 ? 20.995 4.279 -1.880 1.00 96.44 187 LEU A C 1
ATOM 1494 O O . LEU A 1 187 ? 20.130 5.144 -1.829 1.00 96.44 187 LEU A O 1
ATOM 1498 N N . THR A 1 188 ? 22.071 4.418 -2.653 1.00 95.50 188 THR A N 1
ATOM 1499 C CA . THR A 1 188 ? 22.454 5.732 -3.192 1.00 95.50 188 THR A CA 1
ATOM 1500 C C . THR A 1 188 ? 21.537 6.232 -4.315 1.00 95.50 188 THR A C 1
ATOM 1502 O O . THR A 1 188 ? 21.188 7.408 -4.370 1.00 95.50 188 THR A O 1
ATOM 1505 N N . VAL A 1 189 ? 21.106 5.348 -5.222 1.00 96.69 189 VAL A N 1
ATOM 1506 C CA . VAL A 1 189 ? 20.329 5.712 -6.424 1.00 96.69 189 VAL A CA 1
ATOM 1507 C C . VAL A 1 189 ? 18.845 5.893 -6.112 1.00 96.69 189 VAL A C 1
ATOM 1509 O O . VAL A 1 189 ? 18.187 6.693 -6.775 1.00 96.69 189 VAL A O 1
ATOM 1512 N N . VAL A 1 190 ? 18.303 5.172 -5.125 1.00 96.62 190 VAL A N 1
ATOM 1513 C CA . VAL A 1 190 ? 16.888 5.276 -4.739 1.00 96.62 190 VAL A CA 1
ATOM 1514 C C . VAL A 1 190 ? 16.727 5.945 -3.378 1.00 96.62 190 VAL A C 1
ATOM 1516 O O . VAL A 1 190 ? 16.171 7.038 -3.339 1.00 96.62 190 VAL A O 1
ATOM 1519 N N . ALA A 1 191 ? 17.192 5.348 -2.277 1.00 95.19 191 ALA A N 1
ATOM 1520 C CA . ALA A 1 191 ? 16.942 5.886 -0.936 1.00 95.19 191 ALA A CA 1
ATOM 1521 C C . ALA A 1 191 ? 17.470 7.325 -0.777 1.00 95.19 191 ALA A C 1
ATOM 1523 O O . ALA A 1 191 ? 16.700 8.230 -0.452 1.00 95.19 191 ALA A O 1
ATOM 1524 N N . GLU A 1 192 ? 18.752 7.542 -1.079 1.00 93.25 192 GLU A N 1
ATOM 1525 C CA . GLU A 1 192 ? 19.420 8.837 -0.895 1.00 93.25 192 GLU A CA 1
ATOM 1526 C C . GLU A 1 192 ? 19.024 9.867 -1.962 1.00 93.25 192 GLU A C 1
ATOM 1528 O O . GLU A 1 192 ? 18.896 11.059 -1.695 1.00 93.25 192 GLU A O 1
ATOM 1533 N N . THR A 1 193 ? 18.830 9.436 -3.210 1.00 94.06 193 THR A N 1
ATOM 1534 C CA . THR A 1 193 ? 18.523 10.392 -4.286 1.00 94.06 193 THR A CA 1
ATOM 1535 C C . THR A 1 193 ? 17.038 10.760 -4.316 1.00 94.06 193 THR A C 1
ATOM 1537 O O . THR A 1 193 ? 16.709 11.923 -4.548 1.00 94.06 193 THR A O 1
ATOM 1540 N N . ALA A 1 194 ? 16.132 9.806 -4.082 1.00 93.44 194 ALA A N 1
ATOM 1541 C CA . ALA A 1 194 ? 14.696 10.068 -4.121 1.00 93.44 194 ALA A CA 1
ATOM 1542 C C . ALA A 1 194 ? 14.202 10.651 -2.795 1.00 93.44 194 ALA A C 1
ATOM 1544 O O . ALA A 1 194 ? 13.629 11.739 -2.753 1.00 93.44 194 ALA A O 1
ATOM 1545 N N . PHE A 1 195 ? 14.426 9.942 -1.689 1.00 91.44 195 PHE A N 1
ATOM 1546 C CA . PHE A 1 195 ? 13.675 10.185 -0.460 1.00 91.44 195 PHE A CA 1
ATOM 1547 C C . PHE A 1 195 ? 14.350 11.145 0.520 1.00 91.44 195 PHE A C 1
ATOM 1549 O O . PHE A 1 195 ? 13.670 11.691 1.393 1.00 91.44 195 PHE A O 1
ATOM 1556 N N . THR A 1 196 ? 15.639 11.439 0.364 1.00 79.88 196 THR A N 1
ATOM 1557 C CA . THR A 1 196 ? 16.382 12.327 1.272 1.00 79.88 196 THR A CA 1
ATOM 1558 C C . THR A 1 196 ? 15.743 13.704 1.419 1.00 79.88 196 THR A C 1
ATOM 1560 O O . THR A 1 196 ? 15.703 14.230 2.524 1.00 79.88 196 THR A O 1
ATOM 1563 N N . ASN A 1 197 ? 15.132 14.283 0.381 1.00 81.94 197 ASN A N 1
ATOM 1564 C CA . ASN A 1 197 ? 14.426 15.561 0.552 1.00 81.94 197 ASN A CA 1
ATOM 1565 C C . ASN A 1 197 ? 13.193 15.440 1.469 1.00 81.94 197 ASN A C 1
ATOM 1567 O O . ASN A 1 197 ? 12.960 16.313 2.305 1.00 81.94 197 ASN A O 1
ATOM 1571 N N . THR A 1 198 ? 12.446 14.334 1.400 1.00 83.50 198 THR A N 1
ATOM 1572 C CA . THR A 1 198 ? 11.329 14.093 2.334 1.00 83.50 198 THR A CA 1
ATOM 1573 C C . THR A 1 198 ? 11.822 13.938 3.779 1.00 83.50 198 THR A C 1
ATOM 1575 O O . THR A 1 198 ? 11.195 14.440 4.711 1.00 83.50 198 THR A O 1
ATOM 1578 N N . LEU A 1 199 ? 12.989 13.316 3.965 1.00 84.31 199 LEU A N 1
ATOM 1579 C CA . LEU A 1 199 ? 13.573 13.024 5.273 1.00 84.31 199 LEU A CA 1
ATOM 1580 C C . LEU A 1 199 ? 14.340 14.205 5.894 1.00 84.31 199 LEU A C 1
ATOM 1582 O O . LEU A 1 199 ? 14.300 14.399 7.105 1.00 84.31 199 LEU A O 1
ATOM 1586 N N . PHE A 1 200 ? 15.041 14.995 5.085 1.00 83.69 200 PHE A N 1
ATOM 1587 C CA . PHE A 1 200 ? 15.991 16.017 5.537 1.00 83.69 200 PHE A CA 1
ATOM 1588 C C . PHE A 1 200 ? 15.595 17.448 5.158 1.00 83.69 200 PHE A C 1
ATOM 1590 O O . PHE A 1 200 ? 16.314 18.386 5.501 1.00 83.69 200 PHE A O 1
ATOM 1597 N N . VAL A 1 201 ? 14.449 17.641 4.497 1.00 86.19 201 VAL A N 1
ATOM 1598 C CA . VAL A 1 201 ? 13.833 18.965 4.303 1.00 86.19 201 VAL A CA 1
ATOM 1599 C C . VAL A 1 201 ? 12.456 19.019 4.952 1.00 86.19 201 VAL A C 1
ATOM 1601 O O . VAL A 1 201 ? 12.272 19.807 5.873 1.00 86.19 201 VAL A O 1
ATOM 1604 N N . ALA A 1 202 ? 11.518 18.140 4.579 1.00 89.38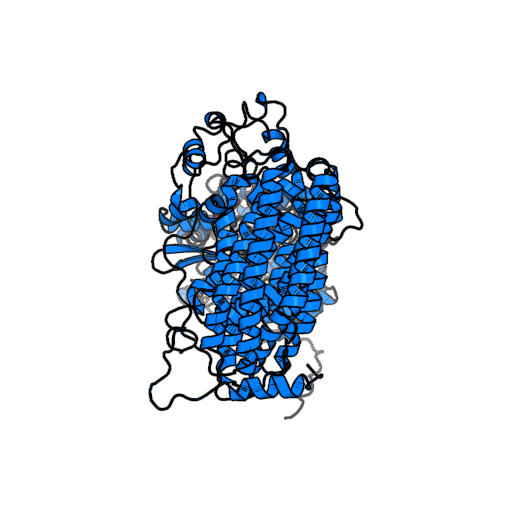 202 ALA A N 1
ATOM 1605 C CA . ALA A 1 202 ? 10.169 18.216 5.156 1.00 89.38 202 ALA A CA 1
ATOM 1606 C C . ALA A 1 202 ? 10.117 17.924 6.659 1.00 89.38 202 ALA A C 1
ATOM 1608 O O . ALA A 1 202 ? 9.458 18.656 7.392 1.00 89.38 202 ALA A O 1
ATOM 1609 N N . MET A 1 203 ? 10.810 16.890 7.149 1.00 91.56 203 MET A N 1
ATOM 1610 C CA . MET A 1 203 ? 10.848 16.619 8.595 1.00 91.56 203 MET A CA 1
ATOM 1611 C C . MET A 1 203 ? 11.428 17.803 9.395 1.00 91.56 203 MET A C 1
ATOM 1613 O O . MET A 1 203 ? 10.822 18.176 10.400 1.00 91.56 203 MET A O 1
ATOM 1617 N N . PRO A 1 204 ? 12.549 18.435 8.986 1.00 94.00 204 PRO A N 1
ATOM 1618 C CA . PRO A 1 204 ? 12.980 19.723 9.535 1.00 94.00 204 PRO A CA 1
ATOM 1619 C C . PRO A 1 204 ? 11.936 20.839 9.489 1.00 94.00 204 PRO A C 1
ATOM 1621 O O . PRO A 1 204 ? 11.719 21.509 10.499 1.00 94.00 204 PRO A O 1
ATOM 1624 N N . ASP A 1 205 ? 11.266 21.040 8.358 1.00 92.50 205 ASP A N 1
ATOM 1625 C CA . ASP A 1 205 ? 10.253 22.090 8.237 1.00 92.50 205 ASP A CA 1
ATOM 1626 C C . ASP A 1 205 ? 9.110 21.873 9.248 1.00 92.50 205 ASP A C 1
ATOM 1628 O O . ASP A 1 205 ? 8.706 22.801 9.958 1.00 92.50 205 ASP A O 1
ATOM 1632 N N . GLU A 1 206 ? 8.659 20.625 9.409 1.00 94.50 206 GLU A N 1
ATOM 1633 C CA . GLU A 1 206 ? 7.656 20.253 10.412 1.00 94.50 206 GLU A CA 1
ATOM 1634 C C . GLU A 1 206 ? 8.165 20.369 11.846 1.00 94.50 206 GLU A C 1
ATOM 1636 O O . GLU A 1 206 ? 7.441 20.845 12.726 1.00 94.50 206 GLU A O 1
ATOM 1641 N N . ALA A 1 207 ? 9.415 19.991 12.104 1.00 96.06 207 ALA A N 1
ATOM 1642 C CA . ALA A 1 207 ? 10.024 20.161 13.415 1.00 96.06 207 ALA A CA 1
ATOM 1643 C C . ALA A 1 207 ? 10.008 21.632 13.835 1.00 96.06 207 ALA A C 1
ATOM 1645 O O . ALA A 1 207 ? 9.521 21.967 14.921 1.00 96.06 207 ALA A O 1
ATOM 1646 N N . ALA A 1 208 ? 10.449 22.521 12.941 1.00 95.50 208 ALA A N 1
ATOM 1647 C CA . ALA A 1 208 ? 10.466 23.954 13.190 1.00 95.50 208 ALA A CA 1
ATOM 1648 C C . ALA A 1 208 ? 9.052 24.497 13.456 1.00 95.50 208 ALA A C 1
ATOM 1650 O O . ALA A 1 208 ? 8.862 25.272 14.398 1.00 95.50 208 ALA A O 1
ATOM 1651 N N . ALA A 1 209 ? 8.049 24.044 12.693 1.00 95.31 209 ALA A N 1
ATOM 1652 C CA . ALA A 1 209 ? 6.647 24.419 12.890 1.00 95.31 209 ALA A CA 1
ATOM 1653 C C . ALA A 1 209 ? 6.088 23.990 14.262 1.00 95.31 209 ALA A C 1
ATOM 1655 O O . ALA A 1 209 ? 5.211 24.659 14.811 1.00 95.31 209 ALA A O 1
ATOM 1656 N N . ASN A 1 210 ? 6.630 22.921 14.855 1.00 96.88 210 ASN A N 1
ATOM 1657 C CA . ASN A 1 210 ? 6.252 22.412 16.179 1.00 96.88 210 ASN A CA 1
ATOM 1658 C C . ASN A 1 210 ? 7.174 22.890 17.316 1.00 96.88 210 ASN A C 1
ATOM 1660 O O . ASN A 1 210 ? 7.054 22.422 18.451 1.00 96.88 210 ASN A O 1
ATOM 1664 N N . GLY A 1 211 ? 8.071 23.842 17.044 1.00 96.12 211 GLY A N 1
ATOM 1665 C CA . GLY A 1 211 ? 8.970 24.426 18.043 1.00 96.12 211 GLY A CA 1
ATOM 1666 C C . GLY A 1 211 ? 10.238 23.612 18.320 1.00 96.12 211 GLY A C 1
ATOM 1667 O O . GLY A 1 211 ? 10.980 23.950 19.243 1.00 96.12 211 GLY A O 1
ATOM 1668 N N . ASP A 1 212 ? 10.510 22.575 17.528 1.00 97.12 212 ASP A N 1
ATOM 1669 C CA . ASP A 1 212 ? 11.771 21.840 17.529 1.00 97.12 212 ASP A CA 1
ATOM 1670 C C . ASP A 1 212 ? 12.727 22.438 16.489 1.00 97.12 212 ASP A C 1
ATOM 1672 O O . ASP A 1 212 ? 12.650 22.163 15.297 1.00 97.12 212 ASP A O 1
ATOM 1676 N N . TYR A 1 213 ? 13.669 23.254 16.952 1.00 94.62 213 TYR A N 1
ATOM 1677 C CA . TYR A 1 213 ? 14.719 23.821 16.102 1.00 94.62 213 TYR A CA 1
ATOM 1678 C C . TYR A 1 213 ? 16.036 23.033 16.135 1.00 94.62 213 TYR A C 1
ATOM 1680 O O . TYR A 1 213 ? 16.984 23.393 15.429 1.00 94.62 213 TYR A O 1
ATOM 1688 N N . LEU A 1 214 ? 16.125 21.952 16.918 1.00 96.44 214 LEU A N 1
ATOM 1689 C CA . LEU A 1 214 ? 17.327 21.119 16.949 1.00 96.44 214 LEU A CA 1
ATOM 1690 C C . LEU A 1 214 ? 17.333 20.072 15.855 1.00 96.44 214 LEU A C 1
ATOM 1692 O O . LEU A 1 214 ? 18.372 19.903 15.216 1.00 96.44 214 LEU A O 1
ATOM 1696 N N . LEU A 1 215 ? 16.200 19.415 15.607 1.00 96.44 215 LEU A N 1
ATOM 1697 C CA . LEU A 1 215 ? 16.110 18.485 14.491 1.00 96.44 215 LEU A CA 1
ATOM 1698 C C . LEU A 1 215 ? 16.488 19.152 13.163 1.00 96.44 215 LEU A C 1
ATOM 1700 O O . LEU A 1 215 ? 17.371 18.609 12.505 1.00 96.44 215 LEU A O 1
ATOM 1704 N N . PRO A 1 216 ? 15.966 20.342 12.797 1.00 96.50 216 PRO A N 1
ATOM 1705 C CA . PRO A 1 216 ? 16.394 21.035 11.584 1.00 96.50 216 PRO A CA 1
ATOM 1706 C C . PRO A 1 216 ? 17.890 21.321 11.556 1.00 96.50 216 PRO A C 1
ATOM 1708 O O . PRO A 1 216 ? 18.548 21.127 10.540 1.00 96.50 216 PRO A O 1
ATOM 1711 N N . THR A 1 217 ? 18.454 21.743 12.691 1.00 95.69 217 THR A N 1
ATOM 1712 C CA . THR A 1 217 ? 19.883 22.056 12.777 1.00 95.69 217 THR A CA 1
ATOM 1713 C C . THR A 1 217 ? 20.750 20.826 12.508 1.00 95.69 217 THR A C 1
ATOM 1715 O O . THR A 1 217 ? 21.754 20.921 11.803 1.00 95.69 217 THR A O 1
ATOM 1718 N N . VAL A 1 218 ? 20.371 19.669 13.055 1.00 96.12 218 VAL A N 1
ATOM 1719 C CA . VAL A 1 218 ? 21.085 18.406 12.838 1.00 96.12 218 VAL A CA 1
ATOM 1720 C C . VAL A 1 218 ? 20.867 17.901 11.413 1.00 96.12 218 VAL A C 1
ATOM 1722 O O . VAL A 1 218 ? 21.833 17.621 10.711 1.00 96.12 218 VAL A O 1
ATOM 1725 N N . PHE A 1 219 ? 19.618 17.828 10.960 1.00 95.00 219 PHE A N 1
ATOM 1726 C CA . PHE A 1 219 ? 19.261 17.185 9.697 1.00 95.00 219 PHE A CA 1
ATOM 1727 C C . PHE A 1 219 ? 19.668 18.012 8.473 1.00 95.00 219 PHE A C 1
ATOM 1729 O O . PHE A 1 219 ? 20.148 17.430 7.511 1.00 95.00 219 PHE A O 1
ATOM 1736 N N . HIS A 1 220 ? 19.624 19.348 8.508 1.00 94.44 220 HIS A N 1
ATOM 1737 C CA . HIS A 1 220 ? 20.201 20.155 7.421 1.00 94.44 220 HIS A CA 1
ATOM 1738 C C . HIS A 1 220 ? 21.735 20.080 7.376 1.00 94.44 220 HIS A C 1
ATOM 1740 O O . HIS A 1 220 ? 22.337 20.236 6.313 1.00 94.44 220 HIS A O 1
ATOM 1746 N N . SER A 1 221 ? 22.385 19.844 8.523 1.00 94.38 221 SER A N 1
ATOM 1747 C CA . SER A 1 221 ? 23.833 19.611 8.576 1.00 94.38 221 SER A CA 1
ATOM 1748 C C . SER A 1 221 ? 24.199 18.288 7.902 1.00 94.38 221 SER A C 1
ATOM 1750 O O . SER A 1 221 ? 25.142 18.259 7.113 1.00 94.38 221 SER A O 1
ATOM 1752 N N . VAL A 1 222 ? 23.414 17.235 8.150 1.00 93.50 222 VAL A N 1
ATOM 1753 C CA . VAL A 1 222 ? 23.505 15.934 7.464 1.00 93.50 222 VAL A CA 1
ATOM 1754 C C . VAL A 1 222 ? 23.208 16.078 5.968 1.00 93.50 222 VAL A C 1
ATOM 1756 O O . VAL A 1 222 ? 24.034 15.724 5.140 1.00 93.50 222 VAL A O 1
ATOM 1759 N N . GLN A 1 223 ? 22.114 16.748 5.596 1.00 90.25 223 GLN A N 1
ATOM 1760 C CA . GLN A 1 223 ? 21.725 16.963 4.196 1.00 90.25 223 GLN A CA 1
ATOM 1761 C C . GLN A 1 223 ? 22.831 17.599 3.337 1.00 90.25 223 GLN A C 1
ATOM 1763 O O . GLN A 1 223 ? 22.935 17.353 2.136 1.00 90.25 223 GLN A O 1
ATOM 1768 N N . SER A 1 224 ? 23.668 18.452 3.936 1.00 89.62 224 SER A N 1
ATOM 1769 C CA . SER A 1 224 ? 24.783 19.082 3.224 1.00 89.62 224 SER A CA 1
ATOM 1770 C C . SER A 1 224 ? 25.848 18.083 2.737 1.00 89.62 224 SER A C 1
ATOM 1772 O O . SER A 1 224 ? 26.656 18.423 1.867 1.00 89.62 224 SER A O 1
ATOM 1774 N N . ASP A 1 225 ? 25.839 16.858 3.266 1.00 90.69 225 ASP A N 1
ATOM 1775 C CA . ASP A 1 225 ? 26.738 15.764 2.903 1.00 90.69 225 ASP A CA 1
ATOM 1776 C C . ASP A 1 225 ? 26.194 14.891 1.774 1.00 90.69 225 ASP A C 1
ATOM 1778 O O . ASP A 1 225 ? 26.945 14.578 0.847 1.00 90.69 225 ASP A O 1
ATOM 1782 N N . GLU A 1 226 ? 24.881 14.667 1.763 1.00 89.00 226 GLU A N 1
ATOM 1783 C CA . GLU A 1 226 ? 24.126 13.823 0.820 1.00 89.00 226 GLU A CA 1
ATOM 1784 C C . GLU A 1 226 ? 24.414 14.113 -0.660 1.00 89.00 226 GLU A C 1
ATOM 1786 O O . GLU A 1 226 ? 24.455 13.220 -1.502 1.00 89.00 226 GLU A O 1
ATOM 1791 N N . SER A 1 227 ? 24.702 15.371 -1.015 1.00 84.81 227 SER A N 1
ATOM 1792 C CA . SER A 1 227 ? 25.065 15.730 -2.398 1.00 84.81 227 SER A CA 1
ATOM 1793 C C . SER A 1 227 ? 26.288 14.963 -2.935 1.00 84.81 227 SER A C 1
ATOM 1795 O O . SER A 1 227 ? 26.385 14.690 -4.140 1.00 84.81 227 SER A O 1
ATOM 1797 N N . ARG A 1 228 ? 27.226 14.589 -2.052 1.00 87.50 228 ARG A N 1
ATOM 1798 C CA . ARG A 1 228 ? 28.397 13.766 -2.397 1.00 87.50 228 ARG A CA 1
ATOM 1799 C C . ARG A 1 228 ? 28.010 12.306 -2.603 1.00 87.50 228 ARG A C 1
ATOM 1801 O O . ARG A 1 228 ? 28.585 11.646 -3.468 1.00 87.50 228 ARG A O 1
ATOM 1808 N N . HIS A 1 229 ? 27.037 11.831 -1.841 1.00 92.00 229 HIS A N 1
ATOM 1809 C CA . HIS A 1 229 ? 26.569 10.449 -1.829 1.00 92.00 229 HIS A CA 1
ATOM 1810 C C . HIS A 1 229 ? 25.775 10.140 -3.097 1.00 92.00 229 HIS A C 1
ATOM 1812 O O . HIS A 1 229 ? 26.143 9.246 -3.858 1.00 92.00 229 HIS A O 1
ATOM 1818 N N . ILE A 1 230 ? 24.846 11.033 -3.453 1.00 90.94 230 ILE A N 1
ATOM 1819 C CA . ILE A 1 230 ? 24.116 11.029 -4.733 1.00 90.94 230 ILE A CA 1
ATOM 1820 C C . ILE A 1 230 ? 25.089 10.988 -5.920 1.00 90.94 230 ILE A C 1
ATOM 1822 O O . ILE A 1 230 ? 24.899 10.252 -6.892 1.00 90.94 230 ILE A O 1
ATOM 1826 N N . SER A 1 231 ? 26.172 11.763 -5.837 1.00 89.81 231 SER A N 1
ATOM 1827 C CA . SER A 1 231 ? 27.199 11.795 -6.878 1.00 89.81 231 SER A CA 1
ATOM 1828 C C . SER A 1 231 ? 27.970 10.467 -6.971 1.00 89.81 231 SER A C 1
ATOM 1830 O O . SER A 1 231 ? 28.190 9.975 -8.077 1.00 89.81 231 SER A O 1
ATOM 1832 N N . ASN A 1 232 ? 28.343 9.842 -5.846 1.00 92.31 232 ASN A N 1
ATOM 1833 C CA . ASN A 1 232 ? 28.934 8.495 -5.858 1.00 92.31 232 ASN A CA 1
ATOM 1834 C C . ASN A 1 232 ? 27.974 7.490 -6.508 1.00 92.31 232 ASN A C 1
ATOM 1836 O O . ASN A 1 232 ? 28.380 6.722 -7.385 1.00 92.31 232 ASN A O 1
ATOM 1840 N N . GLY A 1 233 ? 26.698 7.554 -6.122 1.00 94.31 233 GLY A N 1
ATOM 1841 C CA . GLY A 1 233 ? 25.652 6.681 -6.626 1.00 94.31 233 GLY A CA 1
ATOM 1842 C C . GLY A 1 233 ? 25.501 6.749 -8.142 1.00 94.31 233 GLY A C 1
ATOM 1843 O O . GLY A 1 233 ? 25.546 5.728 -8.833 1.00 94.31 233 GLY A O 1
ATOM 1844 N N . TYR A 1 234 ? 25.415 7.970 -8.670 1.00 93.44 234 TYR A N 1
ATOM 1845 C CA . TYR A 1 234 ? 25.299 8.223 -10.103 1.00 93.44 234 TYR A CA 1
ATOM 1846 C C . TYR A 1 234 ? 26.552 7.798 -10.883 1.00 93.44 234 TYR A C 1
ATOM 1848 O O . TYR A 1 234 ? 26.438 7.221 -11.965 1.00 93.44 234 TYR A O 1
ATOM 1856 N N . SER A 1 235 ? 27.757 8.024 -10.341 1.00 92.88 235 SER A N 1
ATOM 1857 C CA . SER A 1 235 ? 29.001 7.578 -10.983 1.00 92.88 235 SER A CA 1
ATOM 1858 C C . SER A 1 235 ? 29.054 6.056 -11.142 1.00 92.88 235 SER A C 1
ATOM 1860 O O . SER A 1 235 ? 29.415 5.569 -12.216 1.00 92.88 235 SER A O 1
ATOM 1862 N N . ILE A 1 236 ? 28.662 5.299 -10.112 1.00 95.31 236 ILE A N 1
ATOM 1863 C CA . ILE A 1 236 ? 28.622 3.829 -10.163 1.00 95.31 236 ILE A CA 1
ATOM 1864 C C . ILE A 1 236 ? 27.552 3.352 -11.150 1.00 95.31 236 ILE A C 1
ATOM 1866 O O . ILE A 1 236 ? 27.836 2.484 -11.976 1.00 95.31 236 ILE A O 1
ATOM 1870 N N . LEU A 1 237 ? 26.367 3.968 -11.138 1.00 95.44 237 LEU A N 1
ATOM 1871 C CA . LEU A 1 237 ? 25.289 3.659 -12.077 1.00 95.44 237 LEU A CA 1
ATOM 1872 C C . LEU A 1 237 ? 25.727 3.855 -13.537 1.00 95.44 237 LEU A C 1
ATOM 1874 O O . LEU A 1 237 ? 25.543 2.964 -14.365 1.00 95.44 237 LEU A O 1
ATOM 1878 N N . LEU A 1 238 ? 26.372 4.981 -13.862 1.00 92.88 238 LEU A N 1
ATOM 1879 C CA . LEU A 1 238 ? 26.901 5.231 -15.208 1.00 92.88 238 LEU A CA 1
ATOM 1880 C C . LEU A 1 238 ? 28.002 4.238 -15.600 1.00 92.88 238 LEU A C 1
ATOM 1882 O O . LEU A 1 238 ? 28.093 3.841 -16.764 1.00 92.88 238 LEU A O 1
ATOM 1886 N N . MET A 1 239 ? 28.842 3.828 -14.647 1.00 93.75 239 MET A N 1
ATOM 1887 C CA . MET A 1 239 ? 29.843 2.789 -14.884 1.00 93.75 239 MET A CA 1
ATOM 1888 C C . MET A 1 239 ? 29.204 1.430 -15.169 1.00 93.75 239 MET A C 1
ATOM 1890 O O . MET A 1 239 ? 29.665 0.736 -16.074 1.00 93.75 239 MET A O 1
ATOM 1894 N N . ALA A 1 240 ? 28.146 1.065 -14.444 1.00 95.19 240 ALA A N 1
ATOM 1895 C CA . ALA A 1 240 ? 27.396 -0.161 -14.690 1.00 95.19 240 ALA A CA 1
ATOM 1896 C C . ALA A 1 240 ? 26.687 -0.116 -16.055 1.00 95.19 240 ALA A C 1
ATOM 1898 O O . ALA A 1 240 ? 26.752 -1.087 -16.806 1.00 95.19 240 ALA A O 1
ATOM 1899 N N . LEU A 1 241 ? 26.087 1.021 -16.423 1.00 94.00 241 LEU A N 1
ATOM 1900 C CA . LEU A 1 241 ? 25.407 1.231 -17.710 1.00 94.00 241 LEU A CA 1
ATOM 1901 C C . LEU A 1 241 ? 26.340 1.167 -18.925 1.00 94.00 241 LEU A C 1
ATOM 1903 O O . LEU A 1 241 ? 25.885 0.878 -20.032 1.00 94.00 241 LEU A O 1
ATOM 1907 N N . ALA A 1 242 ? 27.640 1.413 -18.741 1.00 92.88 242 ALA A N 1
ATOM 1908 C CA . ALA A 1 242 ? 28.626 1.275 -19.812 1.00 92.88 242 ALA A CA 1
ATOM 1909 C C . ALA A 1 242 ? 28.735 -0.173 -20.332 1.00 92.88 242 ALA A C 1
ATOM 1911 O O . ALA A 1 242 ? 29.207 -0.394 -21.452 1.00 92.88 242 ALA A O 1
ATOM 1912 N N . ASP A 1 243 ? 28.290 -1.156 -19.542 1.00 93.75 243 ASP A N 1
ATOM 1913 C CA . ASP A 1 243 ? 28.174 -2.544 -19.962 1.00 93.75 243 ASP A CA 1
ATOM 1914 C C . ASP A 1 243 ? 26.713 -2.968 -20.137 1.00 93.75 243 ASP A C 1
ATOM 1916 O O . ASP A 1 243 ? 25.971 -3.167 -19.179 1.00 93.75 243 ASP A O 1
ATOM 1920 N N . GLU A 1 244 ? 26.303 -3.176 -21.388 1.00 92.44 244 GLU A N 1
ATOM 1921 C CA . GLU A 1 244 ? 24.923 -3.544 -21.725 1.00 92.44 244 GLU A CA 1
ATOM 1922 C C . GLU A 1 244 ? 24.460 -4.853 -21.065 1.00 92.44 244 GLU A C 1
ATOM 1924 O O . GLU A 1 244 ? 23.262 -5.045 -20.864 1.00 92.44 244 GLU A O 1
ATOM 1929 N N . ARG A 1 245 ? 25.393 -5.737 -20.673 1.00 92.06 245 ARG A N 1
ATOM 1930 C CA . ARG A 1 245 ? 25.083 -6.988 -19.956 1.00 92.06 245 ARG A CA 1
ATOM 1931 C C . ARG A 1 245 ? 24.442 -6.744 -18.587 1.00 92.06 245 ARG A C 1
ATOM 1933 O O . ARG A 1 245 ? 23.733 -7.625 -18.096 1.00 92.06 245 ARG A O 1
ATOM 1940 N N . ASN A 1 246 ? 24.662 -5.565 -18.001 1.00 94.69 246 ASN A N 1
ATOM 1941 C CA . ASN A 1 246 ? 24.094 -5.175 -16.715 1.00 94.69 246 ASN A CA 1
ATOM 1942 C C . ASN A 1 246 ? 22.654 -4.669 -16.820 1.00 94.69 246 ASN A C 1
ATOM 1944 O O . ASN A 1 246 ? 21.981 -4.624 -15.797 1.00 94.69 246 ASN A O 1
ATOM 1948 N N . ARG A 1 247 ? 22.151 -4.304 -18.012 1.00 93.44 247 ARG A N 1
ATOM 1949 C CA . ARG A 1 247 ? 20.818 -3.681 -18.151 1.00 93.44 247 ARG A CA 1
ATOM 1950 C C . ARG A 1 247 ? 19.691 -4.495 -17.496 1.00 93.44 247 ARG A C 1
ATOM 1952 O O . ARG A 1 247 ? 19.003 -3.919 -16.661 1.00 93.44 247 ARG A O 1
ATOM 1959 N N . PRO A 1 248 ? 19.561 -5.821 -17.719 1.00 92.50 248 PRO A N 1
ATOM 1960 C CA . PRO A 1 248 ? 18.500 -6.596 -17.067 1.00 92.50 248 PRO A CA 1
ATOM 1961 C C . PRO A 1 248 ? 18.629 -6.658 -15.536 1.00 92.50 248 PRO A C 1
ATOM 1963 O O . PRO A 1 248 ? 17.632 -6.819 -14.837 1.00 92.50 248 PRO A O 1
ATOM 1966 N N . LEU A 1 249 ? 19.858 -6.554 -15.008 1.00 94.31 249 LEU A N 1
ATOM 1967 C CA . LEU A 1 249 ? 20.103 -6.511 -13.562 1.00 94.31 249 LEU A CA 1
ATOM 1968 C C . LEU A 1 249 ? 19.700 -5.149 -12.996 1.00 94.31 249 LEU A C 1
ATOM 1970 O O . LEU A 1 249 ? 18.974 -5.103 -12.011 1.00 94.31 249 LEU A O 1
ATOM 1974 N N . LEU A 1 250 ? 20.097 -4.060 -13.662 1.00 96.12 250 LEU A N 1
ATOM 1975 C CA . LEU A 1 250 ? 19.720 -2.698 -13.283 1.00 96.12 250 LEU A CA 1
ATOM 1976 C C . LEU A 1 250 ? 18.201 -2.509 -13.291 1.00 96.12 250 LEU A C 1
ATOM 1978 O O . LEU A 1 250 ? 17.665 -1.921 -12.363 1.00 96.12 250 LEU A O 1
ATOM 1982 N N . GLU A 1 251 ? 17.500 -3.026 -14.301 1.00 95.75 251 GLU A N 1
ATOM 1983 C CA . GLU A 1 251 ? 16.036 -2.940 -14.396 1.00 95.75 251 GLU A CA 1
ATOM 1984 C C . GLU A 1 251 ? 15.343 -3.733 -13.275 1.00 95.75 251 GLU A C 1
ATOM 1986 O O . GLU A 1 251 ? 14.435 -3.216 -12.619 1.00 95.75 251 GLU A O 1
ATOM 1991 N N . ARG A 1 252 ? 15.809 -4.961 -12.989 1.00 95.56 252 ARG A N 1
ATOM 1992 C CA . ARG A 1 252 ? 15.337 -5.769 -11.848 1.00 95.56 252 ARG A CA 1
ATOM 1993 C C . ARG A 1 252 ? 15.558 -5.029 -10.528 1.00 95.56 252 ARG A C 1
ATOM 1995 O O . ARG A 1 252 ? 14.649 -4.927 -9.704 1.00 95.56 252 ARG A O 1
ATOM 2002 N N . ASP A 1 253 ? 16.770 -4.535 -10.323 1.00 96.25 253 ASP A N 1
ATOM 2003 C CA . ASP A 1 253 ? 17.188 -3.945 -9.059 1.00 96.25 253 ASP A CA 1
ATOM 2004 C C . ASP A 1 253 ? 16.533 -2.589 -8.829 1.00 96.25 253 ASP A C 1
ATOM 2006 O O . ASP A 1 253 ? 16.141 -2.304 -7.703 1.00 96.25 253 ASP A O 1
ATOM 2010 N N . LEU A 1 254 ? 16.335 -1.789 -9.882 1.00 97.19 254 LEU A N 1
ATOM 2011 C CA . LEU A 1 254 ? 15.606 -0.527 -9.805 1.00 97.19 254 LEU A CA 1
ATOM 2012 C C . LEU A 1 254 ? 14.137 -0.767 -9.456 1.00 97.19 254 LEU A C 1
ATOM 2014 O O . LEU A 1 254 ? 13.611 -0.076 -8.587 1.00 97.19 254 LEU A O 1
ATOM 2018 N N . ARG A 1 255 ? 13.489 -1.776 -10.056 1.00 97.31 255 ARG A N 1
ATOM 2019 C CA . ARG A 1 255 ? 12.120 -2.180 -9.695 1.00 97.31 255 ARG A CA 1
ATOM 2020 C C . ARG A 1 255 ? 12.011 -2.549 -8.214 1.00 97.31 255 ARG A C 1
ATOM 2022 O O . ARG A 1 255 ? 11.120 -2.055 -7.524 1.00 97.31 255 ARG A O 1
ATOM 2029 N N . TYR A 1 256 ? 12.912 -3.402 -7.724 1.00 96.38 256 TYR A N 1
ATOM 2030 C CA . TYR A 1 256 ? 12.959 -3.801 -6.314 1.00 96.38 256 TYR A CA 1
ATOM 2031 C C . TYR A 1 256 ? 13.209 -2.604 -5.388 1.00 96.38 25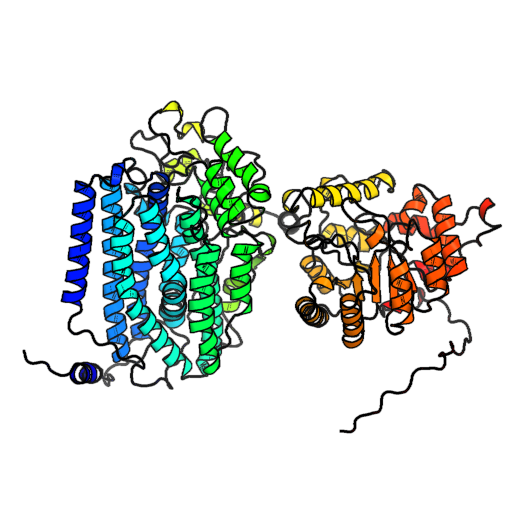6 TYR A C 1
ATOM 2033 O O . TYR A 1 256 ? 12.448 -2.379 -4.443 1.00 96.38 256 TYR A O 1
ATOM 2041 N N . ALA A 1 257 ? 14.269 -1.845 -5.665 1.00 96.56 257 ALA A N 1
ATOM 2042 C CA . ALA A 1 257 ? 14.708 -0.733 -4.843 1.00 96.56 257 ALA A CA 1
ATOM 2043 C C . ALA A 1 257 ? 13.635 0.350 -4.763 1.00 96.56 257 ALA A C 1
ATOM 2045 O O . ALA A 1 257 ? 13.257 0.728 -3.657 1.00 96.56 257 ALA A O 1
ATOM 2046 N N . TRP A 1 258 ? 13.100 0.792 -5.905 1.00 97.56 258 TRP A N 1
ATOM 2047 C CA . TRP A 1 258 ? 12.021 1.777 -5.966 1.00 97.56 258 TRP A CA 1
ATOM 2048 C C . TRP A 1 258 ? 10.846 1.373 -5.079 1.00 97.56 258 TRP A C 1
ATOM 2050 O O . TRP A 1 258 ? 10.452 2.109 -4.175 1.00 97.56 258 TRP A O 1
ATOM 2060 N N . TRP A 1 259 ? 10.320 0.167 -5.301 1.00 97.75 259 TRP A N 1
ATOM 2061 C CA . TRP A 1 259 ? 9.087 -0.256 -4.658 1.00 97.75 259 TRP A CA 1
ATOM 2062 C C . TRP A 1 259 ? 9.238 -0.481 -3.153 1.00 97.75 259 TRP A C 1
ATOM 2064 O O . TRP A 1 259 ? 8.360 -0.102 -2.375 1.00 97.75 259 TRP A O 1
ATOM 2074 N N . ASN A 1 260 ? 10.350 -1.084 -2.720 1.00 96.25 260 ASN A N 1
ATOM 2075 C CA . ASN A 1 260 ? 10.592 -1.311 -1.296 1.00 96.25 260 ASN A CA 1
ATOM 2076 C C . ASN A 1 260 ? 10.787 0.019 -0.552 1.00 96.25 260 ASN A C 1
ATOM 2078 O O . ASN A 1 260 ? 10.181 0.214 0.501 1.00 96.25 260 ASN A O 1
ATOM 2082 N N . ASN A 1 261 ? 11.552 0.950 -1.137 1.00 96.75 261 ASN A N 1
ATOM 2083 C CA . ASN A 1 261 ? 11.754 2.286 -0.578 1.00 96.75 261 ASN A CA 1
ATOM 2084 C C . ASN A 1 261 ? 10.435 3.065 -0.484 1.00 96.75 261 ASN A C 1
ATOM 2086 O O . ASN A 1 261 ? 10.125 3.553 0.597 1.00 96.75 261 ASN A O 1
ATOM 2090 N N . HIS A 1 262 ? 9.622 3.097 -1.549 1.00 96.44 262 HIS A N 1
ATOM 2091 C CA . HIS A 1 262 ? 8.268 3.671 -1.513 1.00 96.44 262 HIS A CA 1
ATOM 2092 C C . HIS A 1 262 ? 7.448 3.080 -0.361 1.00 96.44 262 HIS A C 1
ATOM 2094 O O . HIS A 1 262 ? 6.923 3.809 0.477 1.00 96.44 262 HIS A O 1
ATOM 2100 N N . CYS A 1 263 ? 7.380 1.746 -0.269 1.00 96.94 263 CYS A N 1
ATOM 2101 C CA . CYS A 1 263 ? 6.594 1.105 0.776 1.00 96.94 263 CYS A CA 1
ATOM 2102 C C . CYS A 1 263 ? 7.055 1.546 2.170 1.00 96.94 263 CYS A C 1
ATOM 2104 O O . CYS A 1 263 ? 6.223 1.915 2.994 1.00 96.94 263 CYS A O 1
ATOM 2106 N N . VAL A 1 264 ? 8.357 1.504 2.452 1.00 95.00 264 VAL A N 1
ATOM 2107 C CA . VAL A 1 264 ? 8.873 1.731 3.806 1.00 95.00 264 VAL A CA 1
ATOM 2108 C C . VAL A 1 264 ? 8.938 3.213 4.173 1.00 95.00 264 VAL A C 1
ATOM 2110 O O . VAL A 1 264 ? 8.477 3.595 5.252 1.00 95.00 264 VAL A O 1
ATOM 2113 N N . VAL A 1 265 ? 9.505 4.048 3.303 1.00 94.75 265 VAL A N 1
ATOM 2114 C CA . VAL A 1 265 ? 9.742 5.462 3.608 1.00 94.75 265 VAL A CA 1
ATOM 2115 C C . VAL A 1 265 ? 8.426 6.224 3.668 1.00 94.75 265 VAL A C 1
ATOM 2117 O O . VAL A 1 265 ? 8.200 6.935 4.647 1.00 94.75 265 VAL A O 1
ATOM 2120 N N . ASP A 1 266 ? 7.520 6.016 2.710 1.00 95.69 266 ASP A N 1
ATOM 2121 C CA . ASP A 1 266 ? 6.251 6.751 2.681 1.00 95.69 266 ASP A CA 1
ATOM 2122 C C . ASP A 1 266 ? 5.342 6.346 3.849 1.00 95.69 266 ASP A C 1
ATOM 2124 O O . ASP A 1 266 ? 4.644 7.186 4.418 1.00 95.69 266 ASP A O 1
ATOM 2128 N N . ALA A 1 267 ? 5.419 5.081 4.283 1.00 94.88 267 ALA A N 1
ATOM 2129 C CA . ALA A 1 267 ? 4.729 4.598 5.476 1.00 94.88 267 ALA A CA 1
ATOM 2130 C C . ALA A 1 267 ? 5.205 5.304 6.756 1.00 94.88 267 ALA A C 1
ATOM 2132 O O . ALA A 1 267 ? 4.395 5.668 7.603 1.00 94.88 267 ALA A O 1
ATOM 2133 N N . ALA A 1 268 ? 6.511 5.508 6.926 1.00 92.69 268 ALA A N 1
ATOM 2134 C CA . ALA A 1 268 ? 7.036 6.146 8.130 1.00 92.69 268 ALA A CA 1
ATOM 2135 C C . ALA A 1 268 ? 6.946 7.678 8.046 1.00 92.69 268 ALA A C 1
ATOM 2137 O O . ALA A 1 268 ? 6.284 8.322 8.861 1.00 92.69 268 ALA A O 1
ATOM 2138 N N . ILE A 1 269 ? 7.597 8.265 7.042 1.00 93.62 269 ILE A N 1
ATOM 2139 C CA . ILE A 1 269 ? 7.800 9.711 6.921 1.00 93.62 269 ILE A CA 1
ATOM 2140 C C . ILE A 1 269 ? 6.494 10.433 6.613 1.00 93.62 269 ILE A C 1
ATOM 2142 O O . ILE A 1 269 ? 6.212 11.452 7.246 1.00 93.62 269 ILE A O 1
ATOM 2146 N N . GLY A 1 270 ? 5.654 9.875 5.735 1.00 95.44 270 GLY A N 1
ATOM 2147 C CA . GLY A 1 270 ? 4.325 10.425 5.479 1.00 95.44 270 GLY A CA 1
ATOM 2148 C C . GLY A 1 270 ? 3.495 10.511 6.756 1.00 95.44 270 GLY A C 1
ATOM 2149 O O . GLY A 1 270 ? 2.906 11.551 7.057 1.00 95.44 270 GLY A O 1
ATOM 2150 N N . THR A 1 271 ? 3.511 9.459 7.579 1.00 96.12 271 THR A N 1
ATOM 2151 C CA . THR A 1 271 ? 2.773 9.472 8.843 1.00 96.12 271 THR A CA 1
ATOM 2152 C C . THR A 1 271 ? 3.356 10.469 9.847 1.00 96.12 271 THR A C 1
ATOM 2154 O O . THR A 1 271 ? 2.587 11.191 10.481 1.00 96.12 271 THR A O 1
ATOM 2157 N N . PHE A 1 272 ? 4.682 10.569 9.985 1.00 95.38 272 PHE A N 1
ATOM 2158 C CA . PHE A 1 272 ? 5.303 11.521 10.918 1.00 95.38 272 PHE A CA 1
ATOM 2159 C C . PHE A 1 272 ? 4.982 12.971 10.551 1.00 95.38 272 PHE A C 1
ATOM 2161 O O . PHE A 1 272 ? 4.572 13.748 11.418 1.00 95.38 272 PHE A O 1
ATOM 2168 N N . ILE A 1 273 ? 5.088 13.310 9.264 1.00 95.62 273 ILE A N 1
ATOM 2169 C CA . ILE A 1 273 ? 4.791 14.647 8.744 1.00 95.62 273 ILE A CA 1
ATOM 2170 C C . ILE A 1 273 ? 3.328 15.015 8.994 1.00 95.62 273 ILE A C 1
ATOM 2172 O O . ILE A 1 273 ? 3.035 16.139 9.390 1.00 95.62 273 ILE A O 1
ATOM 2176 N N . GLU A 1 274 ? 2.376 14.106 8.789 1.00 96.12 274 GLU A N 1
ATOM 2177 C CA . GLU A 1 274 ? 0.954 14.469 8.848 1.00 96.12 274 GLU A CA 1
ATOM 2178 C C . GLU A 1 274 ? 0.324 14.318 10.234 1.00 96.12 274 GLU A C 1
ATOM 2180 O O . GLU A 1 274 ? -0.413 15.202 10.695 1.00 96.12 274 GLU A O 1
ATOM 2185 N N . TYR A 1 275 ? 0.632 13.217 10.915 1.00 97.31 275 TYR A N 1
ATOM 2186 C CA . TYR A 1 275 ? 0.011 12.829 12.181 1.00 97.31 275 TYR A CA 1
ATOM 2187 C C . TYR A 1 275 ? 0.871 13.183 13.396 1.00 97.31 275 TYR A C 1
ATOM 2189 O O . TYR A 1 275 ? 0.347 13.218 14.508 1.00 97.31 275 TYR A O 1
ATOM 2197 N N . GLY A 1 276 ? 2.160 13.494 13.212 1.00 96.12 276 GLY A N 1
ATOM 2198 C CA . GLY A 1 276 ? 3.029 13.951 14.299 1.00 96.12 276 GLY A CA 1
ATOM 2199 C C . GLY A 1 276 ? 2.949 15.442 14.597 1.00 96.12 276 GLY A C 1
ATOM 2200 O O . GLY A 1 276 ? 3.161 15.861 15.734 1.00 96.12 276 GLY A O 1
ATOM 2201 N N . THR A 1 277 ? 2.570 16.247 13.611 1.00 94.75 277 THR A N 1
ATOM 2202 C CA . THR A 1 277 ? 2.463 17.704 13.738 1.00 94.75 277 THR A CA 1
ATOM 2203 C C . THR A 1 277 ? 1.121 18.140 14.356 1.00 94.75 277 THR A C 1
ATOM 2205 O O . THR A 1 277 ? 0.089 17.467 14.234 1.00 94.75 277 THR A O 1
ATOM 2208 N N . LYS A 1 278 ? 1.111 19.286 15.049 1.00 94.81 278 LYS A N 1
ATOM 2209 C CA . LYS A 1 278 ? -0.113 20.052 15.381 1.00 94.81 278 LYS A CA 1
ATOM 2210 C C . LYS A 1 278 ? -0.285 21.273 14.477 1.00 94.81 278 LYS A C 1
ATOM 2212 O O . LYS A 1 278 ? -1.268 21.999 14.644 1.00 94.81 278 LYS A O 1
ATOM 2217 N N . ASP A 1 279 ? 0.639 21.527 13.550 1.00 95.38 279 ASP A N 1
ATOM 2218 C CA . ASP A 1 279 ? 0.466 22.599 12.578 1.00 95.38 279 ASP A CA 1
ATOM 2219 C C . ASP A 1 279 ? -0.635 22.215 11.581 1.00 95.38 279 ASP A C 1
ATOM 2221 O O . ASP A 1 279 ? -0.556 21.221 10.856 1.00 95.38 279 ASP A O 1
ATOM 2225 N N . ARG A 1 280 ? -1.707 23.009 11.596 1.00 96.38 280 ARG A N 1
ATOM 2226 C CA . ARG A 1 280 ? -2.909 22.843 10.767 1.00 96.38 280 ARG A CA 1
ATOM 2227 C C . ARG A 1 280 ? -3.208 24.090 9.941 1.00 96.38 280 ARG A C 1
ATOM 2229 O O . ARG A 1 280 ? -4.352 24.316 9.543 1.00 96.38 280 ARG A O 1
ATOM 2236 N N . ARG A 1 281 ? -2.192 24.922 9.684 1.00 95.56 281 ARG A N 1
ATOM 2237 C CA . ARG A 1 281 ? -2.269 25.993 8.682 1.00 95.56 281 ARG A CA 1
ATOM 2238 C C . ARG A 1 281 ? -2.707 25.412 7.332 1.00 95.56 281 ARG A C 1
ATOM 2240 O O . ARG A 1 281 ? -2.240 24.351 6.927 1.00 95.56 281 ARG A O 1
ATOM 2247 N N . LYS A 1 282 ? -3.648 26.069 6.649 1.00 91.31 282 LYS A N 1
ATOM 2248 C CA . LYS A 1 282 ? -4.241 25.543 5.401 1.00 91.31 282 LYS A CA 1
ATOM 2249 C C . LYS A 1 282 ? -3.281 25.638 4.206 1.00 91.31 282 LYS A C 1
ATOM 2251 O O . LYS A 1 282 ? -3.353 24.812 3.307 1.00 91.31 282 LYS A O 1
ATOM 2256 N N . ASP A 1 283 ? -2.362 26.601 4.232 1.00 92.75 283 ASP A N 1
ATOM 2257 C CA . ASP A 1 283 ? -1.291 26.810 3.249 1.00 92.75 283 ASP A CA 1
ATOM 2258 C C . ASP A 1 283 ? -0.082 25.877 3.438 1.00 92.75 283 ASP A C 1
ATOM 2260 O O . ASP A 1 283 ? 0.787 25.829 2.573 1.00 92.75 283 ASP A O 1
ATOM 2264 N N . ARG A 1 284 ? -0.032 25.112 4.536 1.00 93.00 284 ARG A N 1
ATOM 2265 C CA . ARG A 1 284 ? 0.967 24.058 4.757 1.00 93.00 284 ARG A CA 1
ATOM 2266 C C . ARG A 1 284 ? 0.828 22.974 3.685 1.00 93.00 284 ARG A C 1
ATOM 2268 O O . ARG A 1 284 ? -0.289 22.519 3.453 1.00 93.00 284 ARG A O 1
ATOM 2275 N N . GLU A 1 285 ? 1.924 22.533 3.071 1.00 94.50 285 GLU A N 1
ATOM 2276 C CA . GLU A 1 285 ? 1.905 21.386 2.150 1.00 94.50 285 GLU A CA 1
ATOM 2277 C C . GLU A 1 285 ? 1.521 20.090 2.892 1.00 94.50 285 GLU A C 1
ATOM 2279 O O . GLU A 1 285 ? 1.910 19.845 4.034 1.00 94.50 285 GLU A O 1
ATOM 2284 N N . SER A 1 286 ? 0.718 19.263 2.239 1.00 95.94 286 SER A N 1
ATOM 2285 C CA . SER A 1 286 ? 0.450 17.878 2.608 1.00 95.94 286 SER A CA 1
ATOM 2286 C C . SER A 1 286 ? 1.595 16.976 2.159 1.00 95.94 286 SER A C 1
ATOM 2288 O O . SER A 1 286 ? 2.406 17.357 1.309 1.00 95.94 286 SER A O 1
ATOM 2290 N N . TYR A 1 287 ? 1.652 15.755 2.691 1.00 96.38 287 TYR A N 1
ATOM 2291 C CA . TYR A 1 287 ? 2.679 14.817 2.260 1.00 96.38 287 TYR A CA 1
ATOM 2292 C C . TYR A 1 287 ? 2.564 14.475 0.769 1.00 96.38 287 TYR A C 1
ATOM 2294 O O . TYR A 1 287 ? 3.581 14.397 0.088 1.00 96.38 287 TYR A O 1
ATOM 2302 N N . ALA A 1 288 ? 1.345 14.355 0.235 1.00 96.00 288 ALA A N 1
ATOM 2303 C CA . ALA A 1 288 ? 1.133 14.134 -1.193 1.00 96.00 288 ALA A CA 1
ATOM 2304 C C . ALA A 1 288 ? 1.685 15.286 -2.056 1.00 96.00 288 ALA A C 1
ATOM 2306 O O . ALA A 1 288 ? 2.339 15.038 -3.068 1.00 96.00 288 ALA A O 1
ATOM 2307 N N . GLU A 1 289 ? 1.488 16.546 -1.650 1.00 96.06 289 GLU A N 1
ATOM 2308 C CA . GLU A 1 289 ? 2.051 17.712 -2.354 1.00 96.06 289 GLU A CA 1
ATOM 2309 C C . GLU A 1 289 ? 3.593 17.694 -2.332 1.00 96.06 289 GLU A C 1
ATOM 2311 O O . GLU A 1 289 ? 4.233 17.879 -3.371 1.00 96.06 289 GLU A O 1
ATOM 2316 N N . MET A 1 290 ? 4.196 17.381 -1.178 1.00 95.25 290 MET A N 1
ATOM 2317 C CA . MET A 1 290 ? 5.654 17.244 -1.041 1.00 95.25 290 MET A CA 1
ATOM 2318 C C . MET A 1 290 ? 6.208 16.084 -1.880 1.00 95.25 290 MET A C 1
ATOM 2320 O O . MET A 1 290 ? 7.218 16.241 -2.568 1.00 95.25 290 MET A O 1
ATOM 2324 N N . TRP A 1 291 ? 5.537 14.929 -1.857 1.00 95.75 291 TRP A N 1
ATOM 2325 C CA . TRP A 1 291 ? 5.909 13.747 -2.633 1.00 95.75 291 TRP A CA 1
ATOM 2326 C C . TRP A 1 291 ? 5.844 14.047 -4.131 1.00 95.75 291 TRP A C 1
ATOM 2328 O O . TRP A 1 291 ? 6.781 13.742 -4.866 1.00 95.75 291 TRP A O 1
ATOM 2338 N N . ARG A 1 292 ? 4.794 14.739 -4.595 1.00 94.81 292 ARG A N 1
ATOM 2339 C CA . ARG A 1 292 ? 4.686 15.165 -5.995 1.00 94.81 292 ARG A CA 1
ATOM 2340 C C . ARG A 1 292 ? 5.876 16.027 -6.413 1.00 94.81 292 ARG A C 1
ATOM 2342 O O . ARG A 1 292 ? 6.469 15.793 -7.459 1.00 94.81 292 ARG A O 1
ATOM 2349 N N . ARG A 1 293 ? 6.261 16.992 -5.586 1.00 93.94 293 ARG A N 1
ATOM 2350 C CA . ARG A 1 293 ? 7.372 17.893 -5.897 1.00 93.94 293 ARG A CA 1
ATOM 2351 C C . ARG A 1 293 ? 8.717 17.163 -5.932 1.00 93.94 293 ARG A C 1
ATOM 2353 O O . ARG A 1 293 ? 9.430 17.229 -6.926 1.00 93.94 293 ARG A O 1
ATOM 2360 N N . TRP A 1 294 ? 9.069 16.454 -4.866 1.00 93.62 294 TRP A N 1
ATOM 2361 C CA . TRP A 1 294 ? 10.424 15.911 -4.729 1.00 93.62 294 TRP A CA 1
ATOM 2362 C C . TRP A 1 294 ? 10.606 14.526 -5.333 1.00 93.62 294 TRP A C 1
ATOM 2364 O O . TRP A 1 294 ? 11.649 14.235 -5.912 1.00 93.62 294 TRP A O 1
ATOM 2374 N N . ILE A 1 295 ? 9.604 13.663 -5.219 1.00 95.06 295 ILE A N 1
ATOM 2375 C CA . ILE A 1 295 ? 9.709 12.304 -5.738 1.00 95.06 295 ILE A CA 1
ATOM 2376 C C . ILE A 1 295 ? 9.303 12.272 -7.206 1.00 95.06 295 ILE A C 1
ATOM 2378 O O . ILE A 1 295 ? 10.032 11.739 -8.041 1.00 95.06 295 ILE A O 1
ATOM 2382 N N . TYR A 1 296 ? 8.163 12.866 -7.549 1.00 93.56 296 TYR A N 1
ATOM 2383 C CA . TYR A 1 296 ? 7.673 12.797 -8.920 1.00 93.56 296 TYR A CA 1
ATOM 2384 C C . TYR A 1 296 ? 8.435 13.756 -9.849 1.00 93.56 296 TYR A C 1
ATOM 2386 O O . TYR A 1 296 ? 8.986 13.323 -10.862 1.00 93.56 296 TYR A O 1
ATOM 2394 N N . ASP A 1 297 ? 8.512 15.048 -9.523 1.00 92.75 297 ASP A N 1
ATOM 2395 C CA . ASP A 1 297 ? 9.121 16.033 -10.427 1.00 92.75 297 ASP A CA 1
ATOM 2396 C C . ASP A 1 297 ? 10.664 16.051 -10.362 1.00 92.75 297 ASP A C 1
ATOM 2398 O O . ASP A 1 297 ? 11.326 16.004 -11.408 1.00 92.75 297 ASP A O 1
ATOM 2402 N N . ASP A 1 298 ? 11.263 16.064 -9.167 1.00 93.12 298 ASP A N 1
ATOM 2403 C CA . ASP A 1 298 ? 12.729 16.127 -9.043 1.00 93.12 298 ASP A CA 1
ATOM 2404 C C . ASP A 1 298 ? 13.396 14.763 -9.294 1.00 93.12 298 ASP A C 1
ATOM 2406 O O . ASP A 1 298 ? 14.293 14.657 -10.132 1.00 93.12 298 ASP A O 1
ATOM 2410 N N . TYR A 1 299 ? 12.961 13.697 -8.620 1.00 95.19 299 TYR A N 1
ATOM 2411 C CA . TYR A 1 299 ? 13.590 12.384 -8.780 1.00 95.19 299 TYR A CA 1
ATOM 2412 C C . TYR A 1 299 ? 13.148 11.664 -10.060 1.00 95.19 299 TYR A C 1
ATOM 2414 O O . TYR A 1 299 ? 13.949 11.421 -10.964 1.00 95.19 299 TYR A O 1
ATOM 2422 N N . TYR A 1 300 ? 11.870 11.327 -10.187 1.00 96.50 300 TYR A N 1
ATOM 2423 C CA . TYR A 1 300 ? 11.406 10.510 -11.302 1.00 96.50 300 TYR A CA 1
ATOM 2424 C C . TYR A 1 300 ? 11.611 11.217 -12.648 1.00 96.50 300 TYR A C 1
ATOM 2426 O O . TYR A 1 300 ? 12.312 10.695 -13.519 1.00 96.50 300 TYR A O 1
ATOM 2434 N N . ARG A 1 301 ? 11.080 12.433 -12.820 1.00 94.69 301 ARG A N 1
ATOM 2435 C CA . ARG A 1 301 ? 11.152 13.127 -14.117 1.00 94.69 301 ARG A CA 1
ATOM 2436 C C . ARG A 1 301 ? 12.539 13.657 -14.451 1.00 94.69 301 ARG A C 1
ATOM 2438 O O . ARG A 1 301 ? 12.924 13.613 -15.620 1.00 94.69 301 ARG A O 1
ATOM 2445 N N . SER A 1 302 ? 13.272 14.174 -13.466 1.00 93.31 302 SER A N 1
ATOM 2446 C CA . SER A 1 302 ? 14.543 14.863 -13.729 1.00 93.31 302 SER A CA 1
ATOM 2447 C C . SER A 1 302 ? 15.780 13.985 -13.533 1.00 93.31 302 SER A C 1
ATOM 2449 O O . SER A 1 302 ? 16.815 14.298 -14.121 1.00 93.31 302 SER A O 1
ATOM 2451 N N . TYR A 1 303 ? 15.689 12.883 -12.779 1.00 93.38 303 TYR A N 1
ATOM 2452 C CA . TYR A 1 303 ? 16.801 11.953 -12.554 1.00 93.38 303 TYR A CA 1
ATOM 2453 C C . TYR A 1 303 ? 16.598 10.592 -13.238 1.00 93.38 303 TYR A C 1
ATOM 2455 O O . TYR A 1 303 ? 17.477 10.180 -13.994 1.00 93.38 303 TYR A O 1
ATOM 2463 N N . LEU A 1 304 ? 15.453 9.917 -13.056 1.00 94.44 304 LEU A N 1
ATOM 2464 C CA . LEU A 1 304 ? 15.236 8.572 -13.618 1.00 94.44 304 LEU A CA 1
ATOM 2465 C C . LEU A 1 304 ? 14.963 8.566 -15.126 1.00 94.44 304 LEU A C 1
ATOM 2467 O O . LEU A 1 304 ? 15.670 7.876 -15.854 1.00 94.44 304 LEU A O 1
ATOM 2471 N N . ILE A 1 305 ? 13.988 9.337 -15.622 1.00 96.19 305 ILE A N 1
ATOM 2472 C CA . ILE A 1 305 ? 13.629 9.352 -17.060 1.00 96.19 305 ILE A CA 1
ATOM 2473 C C . ILE A 1 305 ? 14.845 9.619 -17.971 1.00 96.19 305 ILE A C 1
ATOM 2475 O O . ILE A 1 305 ? 15.012 8.940 -18.984 1.00 96.19 305 ILE A O 1
ATOM 2479 N N . PRO A 1 306 ? 15.765 10.553 -17.654 1.00 95.25 306 PRO A N 1
ATOM 2480 C CA . PRO A 1 306 ? 16.961 10.743 -18.471 1.00 95.25 306 PRO A CA 1
ATOM 2481 C C . PRO A 1 306 ? 17.844 9.499 -18.638 1.00 95.25 306 PRO A C 1
ATOM 2483 O O . PRO A 1 306 ? 18.592 9.446 -19.620 1.00 95.25 306 PRO A O 1
ATOM 2486 N N . LEU A 1 307 ? 17.765 8.514 -17.735 1.00 93.19 307 LEU A N 1
ATOM 2487 C CA . LEU A 1 307 ? 18.521 7.264 -17.827 1.00 93.19 307 LEU A CA 1
ATOM 2488 C C . LEU A 1 307 ? 18.074 6.384 -19.004 1.00 93.19 307 LEU A C 1
ATOM 2490 O O . LEU A 1 307 ? 18.880 5.601 -19.508 1.00 93.19 307 LEU A O 1
ATOM 2494 N N . GLU A 1 308 ? 16.857 6.566 -19.526 1.00 94.94 308 GLU A N 1
ATOM 2495 C CA . GLU A 1 308 ? 16.369 5.854 -20.719 1.00 94.94 308 GLU A CA 1
ATOM 2496 C C . GLU A 1 308 ? 17.242 6.115 -21.951 1.00 94.94 308 GLU A C 1
ATOM 2498 O O . GLU A 1 308 ? 17.427 5.247 -22.803 1.00 94.94 308 GLU A O 1
ATOM 2503 N N . LYS A 1 309 ? 17.891 7.285 -22.013 1.00 91.81 309 LYS A N 1
ATOM 2504 C CA . LYS A 1 309 ? 18.851 7.634 -23.076 1.00 91.81 309 LYS A CA 1
ATOM 2505 C C . LYS A 1 309 ? 20.078 6.718 -23.095 1.00 91.81 309 LYS A C 1
ATOM 2507 O O . LYS A 1 309 ? 20.778 6.665 -24.103 1.00 91.81 309 LYS A O 1
ATOM 2512 N N . TYR A 1 310 ? 20.343 6.017 -21.993 1.00 88.12 310 TYR A N 1
ATOM 2513 C CA . TYR A 1 310 ? 21.411 5.026 -21.855 1.00 88.12 310 TYR A CA 1
ATOM 2514 C C . TYR A 1 310 ? 20.904 3.580 -22.043 1.00 88.12 310 TYR A C 1
ATOM 2516 O O . TYR A 1 310 ? 21.676 2.627 -21.892 1.00 88.12 310 TYR A O 1
ATOM 2524 N N . GLY A 1 311 ? 19.634 3.410 -22.432 1.00 89.12 311 GLY A N 1
ATOM 2525 C CA . GLY A 1 311 ? 19.007 2.123 -22.736 1.00 89.12 311 GLY A CA 1
ATOM 2526 C C . GLY A 1 311 ? 18.465 1.374 -21.519 1.00 89.12 311 GLY A C 1
ATOM 2527 O O . GLY A 1 311 ? 18.359 0.154 -21.589 1.00 89.12 311 GLY A O 1
ATOM 2528 N N . LEU A 1 312 ? 18.193 2.072 -20.412 1.00 94.12 312 LEU A N 1
ATOM 2529 C CA . LEU A 1 312 ? 17.542 1.513 -19.225 1.00 94.12 312 LEU A CA 1
ATOM 2530 C C . LEU A 1 312 ? 16.019 1.667 -19.340 1.00 94.12 312 LEU A C 1
ATOM 2532 O O . LEU A 1 312 ? 15.556 2.761 -19.644 1.00 94.12 312 LEU A O 1
ATOM 2536 N N . THR A 1 313 ? 15.249 0.623 -19.043 1.00 94.94 313 THR A N 1
ATOM 2537 C CA . THR A 1 313 ? 13.787 0.729 -18.929 1.00 94.94 313 THR A CA 1
ATOM 2538 C C . THR A 1 313 ? 13.400 1.193 -17.525 1.00 94.94 313 THR A C 1
ATOM 2540 O O . THR A 1 313 ? 13.695 0.515 -16.539 1.00 94.94 313 THR A O 1
ATOM 2543 N N . ILE A 1 314 ? 12.741 2.347 -17.413 1.00 96.19 314 ILE A N 1
ATOM 2544 C CA . ILE A 1 314 ? 12.282 2.883 -16.124 1.00 96.19 314 ILE A CA 1
ATOM 2545 C C . ILE A 1 314 ? 10.922 2.265 -15.751 1.00 96.19 314 ILE A C 1
ATOM 2547 O O . ILE A 1 314 ? 10.050 2.160 -16.614 1.00 96.19 314 ILE A O 1
ATOM 2551 N N . PRO A 1 315 ? 10.693 1.868 -14.481 1.00 94.50 315 PRO A N 1
ATOM 2552 C CA . PRO A 1 315 ? 9.415 1.307 -14.033 1.00 94.50 315 PRO A CA 1
ATOM 2553 C C . PRO A 1 315 ? 8.358 2.408 -13.822 1.00 94.50 315 PRO A C 1
ATOM 2555 O O . PRO A 1 315 ? 7.955 2.700 -12.695 1.00 94.50 315 PRO A O 1
ATOM 2558 N N . HIS A 1 316 ? 7.949 3.073 -14.907 1.00 96.94 316 HIS A N 1
ATOM 2559 C CA . HIS A 1 316 ? 6.997 4.191 -14.883 1.00 96.94 316 HIS A CA 1
ATOM 2560 C C . HIS A 1 316 ? 5.666 3.815 -14.224 1.00 96.94 316 HIS A C 1
ATOM 2562 O O . HIS A 1 316 ? 5.135 4.571 -13.416 1.00 96.94 316 HIS A O 1
ATOM 2568 N N . ASP A 1 317 ? 5.157 2.629 -14.545 1.00 95.44 317 ASP A N 1
ATOM 2569 C CA . ASP A 1 317 ? 3.936 2.049 -13.993 1.00 95.44 317 ASP A CA 1
ATOM 2570 C C . ASP A 1 317 ? 3.976 1.971 -12.463 1.00 95.44 317 ASP A C 1
ATOM 2572 O O . ASP A 1 317 ? 3.016 2.354 -11.799 1.00 95.44 317 ASP A O 1
ATOM 2576 N N . LEU A 1 318 ? 5.111 1.567 -11.891 1.00 95.62 318 LEU A N 1
ATOM 2577 C CA . LEU A 1 318 ? 5.279 1.482 -10.442 1.00 95.62 318 LEU A CA 1
ATOM 2578 C C . LEU A 1 318 ? 5.454 2.845 -9.774 1.00 95.62 318 LEU A C 1
ATOM 2580 O O . LEU A 1 318 ? 5.157 2.974 -8.586 1.00 95.62 318 LEU A O 1
ATOM 2584 N N . VAL A 1 319 ? 5.956 3.855 -10.487 1.00 96.94 319 VAL A N 1
ATOM 2585 C CA . VAL A 1 319 ? 5.992 5.232 -9.969 1.00 96.94 319 VAL A CA 1
ATOM 2586 C C . VAL A 1 319 ? 4.578 5.808 -9.910 1.00 96.94 319 VAL A C 1
ATOM 2588 O O . VAL A 1 319 ? 4.197 6.391 -8.894 1.00 96.94 319 VAL A O 1
ATOM 2591 N N . GLU A 1 320 ? 3.780 5.598 -10.958 1.00 96.25 320 GLU A N 1
ATOM 2592 C CA . GLU A 1 320 ? 2.368 5.993 -10.966 1.00 96.25 320 GLU A CA 1
ATOM 2593 C C . GLU A 1 320 ? 1.563 5.233 -9.913 1.00 96.25 320 GLU A C 1
ATOM 2595 O O . GLU A 1 320 ? 0.740 5.823 -9.219 1.00 96.25 320 GLU A O 1
ATOM 2600 N N . GLU A 1 321 ? 1.813 3.936 -9.745 1.00 93.12 321 GLU A N 1
ATOM 2601 C CA . GLU A 1 321 ? 1.115 3.146 -8.738 1.00 93.12 321 GLU A CA 1
ATOM 2602 C C . GLU A 1 321 ? 1.475 3.595 -7.317 1.00 93.12 321 GLU A C 1
ATOM 2604 O O . GLU A 1 321 ? 0.586 3.767 -6.487 1.00 93.12 321 GLU A O 1
ATOM 2609 N N . ALA A 1 322 ? 2.749 3.881 -7.035 1.00 96.56 322 ALA A N 1
ATOM 2610 C CA . ALA A 1 322 ? 3.163 4.469 -5.761 1.00 96.56 322 ALA A CA 1
ATOM 2611 C C . ALA A 1 322 ? 2.417 5.785 -5.463 1.00 96.56 322 ALA A C 1
ATOM 2613 O O . ALA A 1 322 ? 1.928 5.996 -4.348 1.00 96.56 322 ALA A O 1
ATOM 2614 N N . TRP A 1 323 ? 2.262 6.639 -6.480 1.00 96.19 323 TRP A N 1
ATOM 2615 C CA . TRP A 1 323 ? 1.498 7.880 -6.375 1.00 96.19 323 TRP A CA 1
ATOM 2616 C C . TRP A 1 323 ? 0.010 7.636 -6.086 1.00 96.19 323 TRP A C 1
ATOM 2618 O O . TRP A 1 323 ? -0.547 8.251 -5.170 1.00 96.19 323 TRP A O 1
ATOM 2628 N N . LYS A 1 324 ? -0.628 6.705 -6.806 1.00 90.19 324 LYS A N 1
ATOM 2629 C CA . LYS A 1 324 ? -2.032 6.311 -6.586 1.00 90.19 324 LYS A CA 1
ATOM 2630 C C . LYS A 1 324 ? -2.252 5.703 -5.207 1.00 90.19 324 LYS A C 1
ATOM 2632 O O . LYS A 1 324 ? -3.260 5.985 -4.565 1.00 90.19 324 LYS A O 1
ATOM 2637 N N . ARG A 1 325 ? -1.301 4.915 -4.693 1.00 90.81 325 ARG A N 1
ATOM 2638 C CA . ARG A 1 325 ? -1.381 4.374 -3.328 1.00 90.81 325 ARG A CA 1
ATOM 2639 C C . ARG A 1 325 ? -1.473 5.498 -2.300 1.00 90.81 325 ARG A C 1
ATOM 2641 O O . ARG A 1 325 ? -2.301 5.424 -1.394 1.00 90.81 325 ARG A O 1
ATOM 2648 N N . ILE A 1 326 ? -0.677 6.556 -2.455 1.00 94.62 326 ILE A N 1
ATOM 2649 C CA . ILE A 1 326 ? -0.697 7.718 -1.555 1.00 94.62 326 ILE A CA 1
ATOM 2650 C C . ILE A 1 326 ? -1.998 8.514 -1.701 1.00 94.62 326 ILE A C 1
ATOM 2652 O O . ILE A 1 326 ? -2.630 8.817 -0.692 1.00 94.62 326 ILE A O 1
ATOM 2656 N N . THR A 1 327 ? -2.394 8.837 -2.932 1.00 89.00 327 THR A N 1
ATOM 2657 C CA . THR A 1 327 ? -3.480 9.793 -3.207 1.00 89.00 327 THR A CA 1
ATOM 2658 C C . THR A 1 327 ? -4.869 9.172 -3.243 1.00 89.00 327 THR A C 1
ATOM 2660 O O . THR A 1 327 ? -5.764 9.655 -2.554 1.00 89.00 327 THR A O 1
ATOM 2663 N N . ASP A 1 328 ? -5.041 8.083 -3.984 1.00 82.12 328 ASP A N 1
ATOM 2664 C CA . ASP A 1 328 ? -6.351 7.484 -4.247 1.00 82.12 328 ASP A CA 1
ATOM 2665 C C . ASP A 1 328 ? -6.701 6.405 -3.213 1.00 82.12 328 ASP A C 1
ATOM 2667 O O . ASP A 1 328 ? -7.855 6.267 -2.801 1.00 82.12 328 ASP A O 1
ATOM 2671 N N . LYS A 1 329 ? -5.698 5.639 -2.761 1.00 82.50 329 LYS A N 1
ATOM 2672 C CA . LYS A 1 329 ? -5.895 4.507 -1.832 1.00 82.50 329 LYS A CA 1
ATOM 2673 C C . LYS A 1 329 ? -5.657 4.878 -0.362 1.00 82.50 329 LYS A C 1
ATOM 2675 O O . LYS A 1 329 ? -6.044 4.136 0.541 1.00 82.50 329 LYS A O 1
ATOM 2680 N N . GLY A 1 330 ? -5.087 6.058 -0.098 1.00 89.06 330 GLY A N 1
ATOM 2681 C CA . GLY A 1 330 ? -4.899 6.613 1.245 1.00 89.06 330 GLY A CA 1
ATOM 2682 C C . GLY A 1 330 ? -3.813 5.924 2.077 1.00 89.06 330 GLY A C 1
ATOM 2683 O O . GLY A 1 330 ? -3.948 5.837 3.298 1.00 89.06 330 GLY A O 1
ATOM 2684 N N . TYR A 1 331 ? -2.741 5.445 1.437 1.00 95.56 331 TYR A N 1
ATOM 2685 C CA . TYR A 1 331 ? -1.668 4.647 2.045 1.00 95.56 331 TYR A CA 1
ATOM 2686 C C . TYR A 1 331 ? -1.154 5.201 3.381 1.00 95.56 331 TYR A C 1
ATOM 2688 O O . TYR A 1 331 ? -1.152 4.497 4.389 1.00 95.56 331 TYR A O 1
ATOM 2696 N N . VAL A 1 332 ? -0.775 6.483 3.412 1.00 97.50 332 VAL A N 1
ATOM 2697 C CA . VAL A 1 332 ? -0.223 7.148 4.607 1.00 97.50 332 VAL A CA 1
ATOM 2698 C C . VAL A 1 332 ? -1.225 7.173 5.763 1.00 97.50 332 VAL A C 1
ATOM 2700 O O . VAL A 1 332 ? -0.850 7.054 6.931 1.00 97.50 332 VAL A O 1
ATOM 2703 N N . HIS A 1 333 ? -2.509 7.319 5.451 1.00 97.19 333 HIS A N 1
ATOM 2704 C CA . HIS A 1 333 ? -3.573 7.397 6.445 1.00 97.19 333 HIS A CA 1
ATOM 2705 C C . HIS A 1 333 ? -3.919 6.017 7.014 1.00 97.19 333 HIS A C 1
ATOM 2707 O O . HIS A 1 333 ? -4.145 5.886 8.217 1.00 97.19 333 HIS A O 1
ATOM 2713 N N . GLU A 1 334 ? -3.879 4.973 6.183 1.00 95.19 334 GLU A N 1
ATOM 2714 C CA . GLU A 1 334 ? -4.000 3.592 6.654 1.00 95.19 334 GLU A CA 1
ATOM 2715 C C . GLU A 1 334 ? -2.822 3.206 7.562 1.00 95.19 334 GLU A C 1
ATOM 2717 O O . GLU A 1 334 ? -3.022 2.579 8.605 1.00 95.19 334 GLU A O 1
ATOM 2722 N N . VAL A 1 335 ? -1.600 3.641 7.227 1.00 97.12 335 VAL A N 1
ATOM 2723 C CA . VAL A 1 335 ? -0.417 3.423 8.078 1.00 97.12 335 VAL A CA 1
ATOM 2724 C C . VAL A 1 335 ? -0.552 4.160 9.413 1.00 97.12 335 VAL A C 1
ATOM 2726 O O . VAL A 1 335 ? -0.261 3.589 10.466 1.00 97.12 335 VAL A O 1
ATOM 2729 N N . ALA A 1 336 ? -1.061 5.393 9.406 1.00 97.38 336 ALA A N 1
ATOM 2730 C CA . ALA A 1 336 ? -1.315 6.142 10.633 1.00 97.38 336 ALA A CA 1
ATOM 2731 C C . ALA A 1 336 ? -2.322 5.434 11.549 1.00 97.38 336 ALA A C 1
ATOM 2733 O O . ALA A 1 336 ? -2.081 5.302 12.752 1.00 97.38 336 ALA A O 1
ATOM 2734 N N . ARG A 1 337 ? -3.414 4.913 10.976 1.00 95.38 337 ARG A N 1
ATOM 2735 C CA . ARG A 1 337 ? -4.415 4.116 11.696 1.00 95.38 337 ARG A CA 1
ATOM 2736 C C . ARG A 1 337 ? -3.806 2.839 12.280 1.00 95.38 337 ARG A C 1
ATOM 2738 O O . ARG A 1 337 ? -4.097 2.478 13.421 1.00 95.38 337 ARG A O 1
ATOM 2745 N N . PHE A 1 338 ? -2.902 2.195 11.544 1.00 96.12 338 PHE A N 1
ATOM 2746 C CA . PHE A 1 338 ? -2.156 1.031 12.012 1.00 96.12 338 PHE A CA 1
ATOM 2747 C C . PHE A 1 338 ? -1.243 1.346 13.208 1.00 96.12 338 PHE A C 1
ATOM 2749 O O . PHE A 1 338 ? -1.330 0.659 14.229 1.00 96.12 338 PHE A O 1
ATOM 2756 N N . PHE A 1 339 ? -0.426 2.404 13.140 1.00 96.88 339 PHE A N 1
ATOM 2757 C CA . PHE A 1 339 ? 0.428 2.801 14.268 1.00 96.88 339 PHE A CA 1
ATOM 2758 C C . PHE A 1 339 ? -0.381 3.216 15.500 1.00 96.88 339 PHE A C 1
ATOM 2760 O O . PHE A 1 339 ? -0.016 2.856 16.621 1.00 96.88 339 PHE A O 1
ATOM 2767 N N . ALA A 1 340 ? -1.493 3.927 15.300 1.00 97.06 340 ALA A N 1
ATOM 2768 C CA . ALA A 1 340 ? -2.417 4.288 16.369 1.00 97.06 340 ALA A CA 1
ATOM 2769 C C . ALA A 1 340 ? -3.061 3.054 17.006 1.00 97.06 340 ALA A C 1
ATOM 2771 O O . ALA A 1 340 ? -3.102 2.942 18.227 1.00 97.06 340 ALA A O 1
ATOM 2772 N N . THR A 1 341 ? -3.473 2.068 16.208 1.00 95.56 341 THR A N 1
ATOM 2773 C CA . THR A 1 341 ? -4.012 0.804 16.731 1.00 95.56 341 THR A CA 1
ATOM 2774 C C . THR A 1 341 ? -2.991 0.053 17.592 1.00 95.56 341 THR A C 1
ATOM 2776 O O . THR A 1 341 ? -3.349 -0.541 18.608 1.00 95.56 341 THR A O 1
ATOM 2779 N N . GLY A 1 342 ? -1.709 0.107 17.222 1.00 95.12 342 GLY A N 1
ATOM 2780 C CA . GLY A 1 342 ? -0.613 -0.552 17.933 1.00 95.12 342 GLY A CA 1
ATOM 2781 C C . GLY A 1 342 ? -0.161 0.119 19.236 1.00 95.12 342 GLY A C 1
ATOM 2782 O O . GLY A 1 342 ? 0.766 -0.394 19.864 1.00 95.12 342 GLY A O 1
ATOM 2783 N N . TRP A 1 343 ? -0.795 1.217 19.677 1.00 96.75 343 TRP A N 1
ATOM 2784 C CA . TRP A 1 343 ? -0.353 2.008 20.838 1.00 96.75 343 TRP A CA 1
ATOM 2785 C C . TRP A 1 343 ? -0.005 1.221 22.118 1.00 96.75 343 TRP A C 1
ATOM 2787 O O . TRP A 1 343 ? 0.956 1.625 22.779 1.00 96.75 343 TRP A O 1
ATOM 2797 N N . PRO A 1 344 ? -0.673 0.102 22.487 1.00 96.25 344 PRO A N 1
ATOM 2798 C CA . PRO A 1 344 ? -0.367 -0.599 23.739 1.00 96.25 344 PRO A CA 1
ATOM 2799 C C . PRO A 1 344 ? 1.036 -1.204 23.789 1.00 96.25 344 PRO A C 1
ATOM 2801 O O . PRO A 1 344 ? 1.578 -1.411 24.869 1.00 96.25 344 PRO A O 1
ATOM 2804 N N . VAL A 1 345 ? 1.627 -1.492 22.627 1.00 95.69 345 VAL A N 1
ATOM 2805 C CA . VAL A 1 345 ? 2.982 -2.051 22.496 1.00 95.69 345 VAL A CA 1
ATOM 2806 C C . VAL A 1 345 ? 3.970 -1.031 21.926 1.00 95.69 345 VAL A C 1
ATOM 2808 O O . VAL A 1 345 ? 5.049 -1.399 21.462 1.00 95.69 345 VAL A O 1
ATOM 2811 N N . ASN A 1 346 ? 3.628 0.258 21.963 1.00 96.19 346 ASN A N 1
ATOM 2812 C CA . ASN A 1 346 ? 4.539 1.335 21.600 1.00 96.19 346 ASN A CA 1
ATOM 2813 C C . ASN A 1 346 ? 5.424 1.725 22.796 1.00 96.19 346 ASN A C 1
ATOM 2815 O O . ASN A 1 346 ? 4.999 1.719 23.950 1.00 96.19 346 ASN A O 1
ATOM 2819 N N . TYR A 1 347 ? 6.647 2.158 22.499 1.00 95.31 347 TYR A N 1
ATOM 2820 C CA . TYR A 1 347 ? 7.526 2.875 23.436 1.00 95.31 347 TYR A CA 1
ATOM 2821 C C . TYR A 1 347 ? 7.405 4.403 23.266 1.00 95.31 347 TYR A C 1
ATOM 2823 O O . TYR A 1 347 ? 8.281 5.160 23.671 1.00 95.31 347 TYR A O 1
ATOM 2831 N N . TRP A 1 348 ? 6.318 4.866 22.648 1.00 96.50 348 TRP A N 1
ATOM 2832 C CA . TRP A 1 348 ? 5.950 6.271 22.489 1.00 96.50 348 TRP A CA 1
ATOM 2833 C C . TRP A 1 348 ? 4.437 6.421 22.632 1.00 96.50 348 TRP A C 1
ATOM 2835 O O . TRP A 1 348 ? 3.693 5.445 22.510 1.00 96.50 348 TRP A O 1
ATOM 2845 N N . ARG A 1 349 ? 3.972 7.641 22.893 1.00 97.31 349 ARG A N 1
ATOM 2846 C CA . ARG A 1 349 ? 2.543 7.938 23.037 1.00 97.31 349 ARG A CA 1
ATOM 2847 C C . ARG A 1 349 ? 1.968 8.485 21.735 1.00 97.31 349 ARG A C 1
ATOM 2849 O O . ARG A 1 349 ? 2.661 9.166 20.985 1.00 97.31 349 ARG A O 1
ATOM 2856 N N . ILE A 1 350 ? 0.697 8.212 21.469 1.00 96.75 350 ILE A N 1
ATOM 2857 C CA . ILE A 1 350 ? -0.002 8.711 20.280 1.00 96.75 350 ILE A CA 1
ATOM 2858 C C . ILE A 1 350 ? -1.136 9.610 20.734 1.00 96.75 350 ILE A C 1
ATOM 2860 O O . ILE A 1 350 ? -2.081 9.156 21.368 1.00 96.75 350 ILE A O 1
ATOM 2864 N N . ASP A 1 351 ? -1.027 10.893 20.408 1.00 95.31 351 ASP A N 1
ATOM 2865 C CA . ASP A 1 351 ? -2.041 11.886 20.740 1.00 95.31 351 ASP A CA 1
ATOM 2866 C C . ASP A 1 351 ? -3.322 11.688 19.926 1.00 95.31 351 ASP A C 1
ATOM 2868 O O . ASP A 1 351 ? -3.279 11.491 18.711 1.00 95.31 351 ASP A O 1
ATOM 2872 N N . ALA A 1 352 ? -4.455 11.844 20.598 1.00 91.94 352 ALA A N 1
ATOM 2873 C CA . ALA A 1 352 ? -5.772 11.924 19.991 1.00 91.94 352 ALA A CA 1
ATOM 2874 C C . ALA A 1 352 ? -5.852 13.049 18.940 1.00 91.94 352 ALA A C 1
ATOM 2876 O O . ALA A 1 352 ? -5.263 14.132 19.092 1.00 91.94 352 ALA A O 1
ATOM 2877 N N . MET A 1 353 ? -6.610 12.810 17.869 1.00 94.94 353 MET A N 1
ATOM 2878 C CA . MET A 1 353 ? -6.919 13.829 16.864 1.00 94.94 353 MET A CA 1
ATOM 2879 C C . MET A 1 353 ? -8.104 14.690 17.310 1.00 94.94 353 MET A C 1
ATOM 2881 O O . MET A 1 353 ? -8.949 14.267 18.087 1.00 94.94 353 MET A O 1
ATOM 2885 N N . THR A 1 354 ? -8.156 15.926 16.836 1.00 94.81 354 THR A N 1
ATOM 2886 C CA . THR A 1 354 ? -9.174 16.926 17.186 1.00 94.81 354 THR A CA 1
ATOM 2887 C C . THR A 1 354 ? -9.912 17.403 15.941 1.00 94.81 354 THR A C 1
ATOM 2889 O O . THR A 1 354 ? -9.426 17.206 14.830 1.00 94.81 354 THR A O 1
ATOM 2892 N N . ASP A 1 355 ? -11.012 18.137 16.110 1.00 96.62 355 ASP A N 1
ATOM 2893 C CA . ASP A 1 355 ? -11.762 18.729 14.990 1.00 96.62 355 ASP A CA 1
ATOM 2894 C C . ASP A 1 355 ? -10.872 19.572 14.063 1.00 96.62 355 ASP A C 1
ATOM 2896 O O . ASP A 1 355 ? -11.003 19.519 12.846 1.00 96.62 355 ASP A O 1
ATOM 2900 N N . LYS A 1 356 ? -9.877 20.282 14.617 1.00 96.81 356 LYS A N 1
ATOM 2901 C CA . LYS A 1 356 ? -8.893 21.031 13.814 1.00 96.81 356 LYS A CA 1
ATOM 2902 C C . LYS A 1 356 ? -8.023 20.131 12.944 1.00 96.81 356 LYS A C 1
ATOM 2904 O O . LYS A 1 356 ? -7.610 20.541 11.861 1.00 96.81 356 LYS A O 1
ATOM 2909 N N . ASP A 1 357 ? -7.692 18.941 13.444 1.00 97.94 357 ASP A N 1
ATOM 2910 C CA . ASP A 1 357 ? -6.983 17.941 12.657 1.00 97.94 357 ASP A CA 1
ATOM 2911 C C . ASP A 1 357 ? -7.898 17.449 11.526 1.00 97.94 357 ASP A C 1
ATOM 2913 O O . ASP A 1 357 ? -7.499 17.501 10.365 1.00 97.94 357 ASP A O 1
ATOM 2917 N N . PHE A 1 358 ? -9.140 17.071 11.846 1.00 97.94 358 PHE A N 1
ATOM 2918 C CA . PHE A 1 358 ? -10.130 16.592 10.874 1.00 97.94 358 PHE A CA 1
ATOM 2919 C C . PHE A 1 358 ? -10.400 17.607 9.761 1.00 97.94 358 PHE A C 1
ATOM 2921 O O . PHE A 1 358 ? -10.345 17.257 8.587 1.00 97.94 358 PHE A O 1
ATOM 2928 N N . GLU A 1 359 ? -10.598 18.881 10.099 1.00 97.62 359 GLU A N 1
ATOM 2929 C CA . GLU A 1 359 ? -10.798 19.952 9.120 1.00 97.62 359 GLU A CA 1
ATOM 2930 C C . GLU A 1 359 ? -9.592 20.152 8.195 1.00 97.62 359 GLU A C 1
ATOM 2932 O O . GLU A 1 359 ? -9.740 20.617 7.064 1.00 97.62 359 GLU A O 1
ATOM 2937 N N . TRP A 1 360 ? -8.368 19.937 8.685 1.00 98.06 360 TRP A N 1
ATOM 2938 C CA . TRP A 1 360 ? -7.169 20.047 7.853 1.00 98.06 360 TRP A CA 1
ATOM 2939 C C . TRP A 1 360 ? -7.040 18.850 6.920 1.00 98.06 360 TRP A C 1
ATOM 2941 O O . TRP A 1 360 ? -6.805 19.053 5.732 1.00 98.06 360 TRP A O 1
ATOM 2951 N N . PHE A 1 361 ? -7.255 17.638 7.436 1.00 97.94 361 PHE A N 1
ATOM 2952 C CA . PHE A 1 361 ? -7.233 16.434 6.616 1.00 97.94 361 PHE A CA 1
ATOM 2953 C C . PHE A 1 361 ? -8.320 16.468 5.546 1.00 97.94 361 PHE A C 1
ATOM 2955 O O . PHE A 1 361 ? -7.995 16.254 4.393 1.00 97.94 361 PHE A O 1
ATOM 2962 N N . GLU A 1 362 ? -9.553 16.856 5.871 1.00 96.19 362 GLU A N 1
ATOM 2963 C CA . GLU A 1 362 ? -10.625 16.997 4.876 1.00 96.19 362 GLU A CA 1
ATOM 2964 C C . GLU A 1 362 ? -10.311 18.078 3.827 1.00 96.19 362 GLU A C 1
ATOM 2966 O O . GLU A 1 362 ? -10.659 17.947 2.660 1.00 96.19 362 GLU A O 1
ATOM 2971 N N . HIS A 1 363 ? -9.616 19.151 4.221 1.00 96.62 363 HIS A N 1
ATOM 2972 C CA . HIS A 1 363 ? -9.201 20.193 3.281 1.00 96.62 363 HIS A CA 1
ATOM 2973 C C . HIS A 1 363 ? -8.118 19.717 2.304 1.00 96.62 363 HIS A C 1
ATOM 2975 O O . HIS A 1 363 ? -8.151 20.095 1.136 1.00 96.62 363 HIS A O 1
ATOM 2981 N N . LYS A 1 364 ? -7.143 18.937 2.784 1.00 96.44 364 LYS A N 1
ATOM 2982 C CA . LYS A 1 364 ? -6.022 18.438 1.973 1.00 96.44 364 LYS A CA 1
ATOM 2983 C C . LYS A 1 364 ? -6.342 17.156 1.215 1.00 96.44 364 LYS A C 1
ATOM 2985 O O . LYS A 1 364 ? -5.823 16.951 0.126 1.00 96.44 364 LYS A O 1
ATOM 2990 N N . TYR A 1 365 ? -7.223 16.346 1.779 1.00 95.19 365 TYR A N 1
ATOM 2991 C CA . TYR A 1 365 ? -7.654 15.050 1.286 1.00 95.19 365 TYR A CA 1
ATOM 2992 C C . TYR A 1 365 ? -9.187 14.987 1.370 1.00 95.19 365 TYR A C 1
ATOM 2994 O O . TYR A 1 365 ? -9.731 14.446 2.335 1.00 95.19 365 TYR A O 1
ATOM 3002 N N . PRO A 1 366 ? -9.913 15.576 0.402 1.00 92.62 366 PRO A N 1
ATOM 3003 C CA . PRO A 1 366 ? -11.373 15.528 0.385 1.00 92.62 366 PRO A CA 1
ATOM 3004 C C . PRO A 1 366 ? -11.898 14.090 0.491 1.00 92.62 366 PRO A C 1
ATOM 3006 O O . PRO A 1 366 ? -11.421 13.195 -0.204 1.00 92.62 366 PRO A O 1
ATOM 3009 N N . GLY A 1 367 ? -12.867 13.859 1.378 1.00 83.69 367 GLY A N 1
ATOM 3010 C CA . GLY A 1 367 ? -13.382 12.527 1.705 1.00 83.69 367 GLY A CA 1
ATOM 3011 C C . GLY A 1 367 ? -12.651 11.820 2.853 1.00 83.69 367 GLY A C 1
ATOM 3012 O O . GLY A 1 367 ? -13.141 10.791 3.330 1.00 83.69 367 GLY A O 1
ATOM 3013 N N . TRP A 1 368 ? -11.540 12.362 3.365 1.00 92.38 368 TRP A N 1
ATOM 3014 C CA . TRP A 1 368 ? -10.795 11.768 4.480 1.00 92.38 368 TRP A CA 1
ATOM 3015 C C . TRP A 1 368 ? -11.671 11.544 5.712 1.00 92.38 368 TRP A C 1
ATOM 3017 O O . TRP A 1 368 ? -11.638 10.459 6.295 1.00 92.38 368 TRP A O 1
ATOM 3027 N N . TYR A 1 369 ? -12.496 12.522 6.101 1.00 90.31 369 TYR A N 1
ATOM 3028 C CA . TYR A 1 369 ? -13.327 12.390 7.301 1.00 90.31 369 TYR A CA 1
ATOM 3029 C C . TYR A 1 369 ? -14.374 11.289 7.133 1.00 90.31 369 TYR A C 1
ATOM 3031 O O . TYR A 1 369 ? -14.605 10.513 8.059 1.00 90.31 369 TYR A O 1
ATOM 3039 N N . SER A 1 370 ? -14.949 11.160 5.935 1.00 84.25 370 SER A N 1
ATOM 3040 C CA . SER A 1 370 ? -15.924 10.104 5.647 1.00 84.25 370 SER A CA 1
ATOM 3041 C C . SER A 1 370 ? -15.339 8.696 5.807 1.00 84.25 370 SER A C 1
ATOM 3043 O O . SER A 1 370 ? -16.039 7.802 6.277 1.00 84.25 370 SER A O 1
ATOM 3045 N N . LYS A 1 371 ? -14.046 8.518 5.492 1.00 79.38 371 LYS A N 1
ATOM 3046 C CA . LYS A 1 371 ? -13.351 7.227 5.573 1.00 79.38 371 LYS A CA 1
ATOM 3047 C C . LYS A 1 371 ? -12.722 6.960 6.947 1.00 79.38 371 LYS A C 1
ATOM 3049 O O . LYS A 1 371 ? -12.818 5.847 7.458 1.00 79.38 371 LYS A O 1
ATOM 3054 N N . TYR A 1 372 ? -12.078 7.955 7.559 1.00 88.75 372 TYR A N 1
ATOM 3055 C CA . TYR A 1 372 ? -11.256 7.769 8.767 1.00 88.75 372 TYR A CA 1
ATOM 3056 C C . TYR A 1 372 ? -11.786 8.488 10.012 1.00 88.75 372 TYR A C 1
ATOM 3058 O O . TYR A 1 372 ? -11.424 8.108 11.126 1.00 88.75 372 TYR A O 1
ATOM 3066 N N . GLY A 1 373 ? -12.636 9.506 9.853 1.00 90.75 373 GLY A N 1
ATOM 3067 C CA . GLY A 1 373 ? -13.069 10.395 10.937 1.00 90.75 373 GLY A CA 1
ATOM 3068 C C . GLY A 1 373 ? -13.723 9.644 12.092 1.00 90.75 373 GLY A C 1
ATOM 3069 O O . GLY A 1 373 ? -13.256 9.736 13.225 1.00 90.75 373 GLY A O 1
ATOM 3070 N N . LYS A 1 374 ? -14.718 8.800 11.789 1.00 88.25 374 LYS A N 1
ATOM 3071 C CA . LYS A 1 374 ? -15.417 7.978 12.793 1.00 88.25 374 LYS A CA 1
ATOM 3072 C C . LYS A 1 374 ? -14.463 7.077 13.585 1.00 88.25 374 LYS A C 1
ATOM 3074 O O . LYS A 1 374 ? -14.610 6.931 14.793 1.00 88.25 374 LYS A O 1
ATOM 3079 N N . TRP A 1 375 ? -13.467 6.483 12.925 1.00 92.88 375 TRP A N 1
ATOM 3080 C CA . TRP A 1 375 ? -12.489 5.636 13.611 1.00 92.88 375 TRP A CA 1
ATOM 3081 C C . TRP A 1 375 ? -11.635 6.447 14.597 1.00 92.88 375 TRP A C 1
ATOM 3083 O O . TRP A 1 375 ? -11.404 6.008 15.721 1.00 92.88 375 TRP A O 1
ATOM 3093 N N . TRP A 1 376 ? -11.210 7.653 14.214 1.00 95.88 376 TRP A N 1
ATOM 3094 C CA . TRP A 1 376 ? -10.451 8.541 15.101 1.00 95.88 376 TRP A CA 1
ATOM 3095 C C . TRP A 1 376 ? -11.294 9.114 16.248 1.00 95.88 376 TRP A C 1
ATOM 3097 O O . TRP A 1 376 ? -10.777 9.333 17.342 1.00 95.88 376 TRP A O 1
ATOM 3107 N N . GLU A 1 377 ? -12.596 9.309 16.048 1.00 94.88 377 GLU A N 1
ATOM 3108 C CA . GLU A 1 377 ? -13.527 9.636 17.135 1.00 94.88 377 GLU A CA 1
ATOM 3109 C C . GLU A 1 377 ? -13.641 8.487 18.146 1.00 94.88 377 GLU A C 1
ATOM 3111 O O . GLU A 1 377 ? -13.589 8.720 19.357 1.00 94.88 377 GLU A O 1
ATOM 3116 N N . GLU A 1 378 ? -13.715 7.241 17.670 1.00 93.69 378 GLU A N 1
ATOM 3117 C CA . GLU A 1 378 ? -13.677 6.054 18.530 1.00 93.69 378 GLU A CA 1
ATOM 3118 C C . GLU A 1 378 ? -12.332 5.919 19.255 1.00 93.69 378 GLU A C 1
ATOM 3120 O O . GLU A 1 378 ? -12.312 5.651 20.457 1.00 93.69 378 GLU A O 1
ATOM 3125 N N . TYR A 1 379 ? -11.212 6.198 18.580 1.00 96.31 379 TYR A N 1
ATOM 3126 C CA . TYR A 1 379 ? -9.890 6.272 19.211 1.00 96.31 379 TYR A CA 1
ATOM 3127 C C . TYR A 1 379 ? -9.880 7.250 20.390 1.00 96.31 379 TYR A C 1
ATOM 3129 O O . TYR A 1 379 ? -9.431 6.903 21.483 1.00 96.31 379 TYR A O 1
ATOM 3137 N N . ASN A 1 380 ? -10.463 8.437 20.214 1.00 94.94 380 ASN A N 1
ATOM 3138 C CA . ASN A 1 380 ? -10.587 9.422 21.286 1.00 94.94 380 ASN A CA 1
ATOM 3139 C C . ASN A 1 380 ? -11.484 8.927 22.430 1.00 94.94 380 ASN A C 1
ATOM 3141 O O . ASN A 1 380 ? -11.156 9.107 23.604 1.00 94.94 380 ASN A O 1
ATOM 3145 N N . ARG A 1 381 ? -12.615 8.287 22.107 1.00 94.06 381 ARG A N 1
ATOM 3146 C CA . ARG A 1 381 ? -13.554 7.736 23.098 1.00 94.06 381 ARG A CA 1
ATOM 3147 C C . ARG A 1 381 ? -12.912 6.638 23.951 1.00 94.06 381 ARG A C 1
ATOM 3149 O O . ARG A 1 381 ? -13.232 6.509 25.135 1.00 94.06 381 ARG A O 1
ATOM 3156 N N . LEU A 1 382 ? -12.019 5.857 23.349 1.00 94.69 382 LEU A N 1
ATOM 3157 C CA . LEU A 1 382 ? -11.329 4.721 23.958 1.00 94.69 382 LEU A CA 1
ATOM 3158 C C . LEU A 1 382 ? -9.984 5.097 24.599 1.00 94.69 382 LEU A C 1
ATOM 3160 O O . LEU A 1 382 ? -9.300 4.220 25.117 1.00 94.69 382 LEU A O 1
ATOM 3164 N N . ALA A 1 383 ? -9.603 6.378 24.610 1.00 94.50 383 ALA A N 1
ATOM 3165 C CA . ALA A 1 383 ? -8.272 6.799 25.040 1.00 94.50 383 ALA A CA 1
ATOM 3166 C C . ALA A 1 383 ? -7.974 6.537 26.529 1.00 94.50 383 ALA A C 1
ATOM 3168 O O . ALA A 1 383 ? -6.816 6.386 26.898 1.00 94.50 383 ALA A O 1
ATOM 3169 N N . TYR A 1 384 ? -8.975 6.456 27.406 1.00 94.56 384 TYR A N 1
ATOM 3170 C CA . TYR A 1 384 ? -8.746 6.297 28.849 1.00 94.56 384 TYR A CA 1
ATOM 3171 C C . TYR A 1 384 ? -9.161 4.907 29.364 1.00 94.56 384 TYR A C 1
ATOM 3173 O O . TYR A 1 384 ? -10.156 4.353 28.874 1.00 94.56 384 TYR A O 1
ATOM 3181 N N . PRO A 1 385 ? -8.442 4.363 30.369 1.00 90.88 385 PRO A N 1
ATOM 3182 C CA . PRO A 1 385 ? -8.723 3.055 30.953 1.00 90.88 385 PRO A CA 1
ATOM 3183 C C . PRO A 1 385 ? -10.045 3.049 31.739 1.00 90.88 385 PRO A C 1
ATOM 3185 O O . PRO A 1 385 ? -10.634 4.091 32.044 1.00 90.88 385 PRO A O 1
ATOM 3188 N N . GLY A 1 386 ? -10.535 1.853 32.079 1.00 86.19 386 GLY A N 1
ATOM 3189 C CA . GLY A 1 386 ? -11.761 1.660 32.855 1.00 86.19 386 GLY A CA 1
ATOM 3190 C C . GLY A 1 386 ? -12.630 0.534 32.301 1.00 86.19 386 GLY A C 1
ATOM 3191 O O . GLY A 1 386 ? -12.388 -0.632 32.583 1.00 86.19 386 GLY A O 1
ATOM 3192 N N . ARG A 1 387 ? -13.687 0.875 31.551 1.00 78.62 387 ARG A N 1
ATOM 3193 C CA . ARG A 1 387 ? -14.544 -0.124 30.872 1.00 78.62 387 ARG A CA 1
ATOM 3194 C C . ARG A 1 387 ? -14.087 -0.463 29.453 1.00 78.62 387 ARG A C 1
ATOM 3196 O O . ARG A 1 387 ? -14.627 -1.396 28.872 1.00 78.62 387 ARG A O 1
ATOM 3203 N N . ASN A 1 388 ? -13.159 0.317 28.913 1.00 86.38 388 ASN A N 1
ATOM 3204 C CA . ASN A 1 388 ? -12.665 0.174 27.554 1.00 86.38 388 ASN A CA 1
ATOM 3205 C C . ASN A 1 388 ? -11.507 -0.825 27.534 1.00 86.38 388 ASN A C 1
ATOM 3207 O O . ASN A 1 388 ? -10.680 -0.825 28.447 1.00 86.38 388 ASN A O 1
ATOM 3211 N N . LYS A 1 389 ? -11.414 -1.622 26.476 1.00 91.88 389 LYS A N 1
ATOM 3212 C CA . LYS A 1 389 ? -10.182 -2.310 26.089 1.00 91.88 389 LYS A CA 1
ATOM 3213 C C . LYS A 1 389 ? -9.355 -1.402 25.174 1.00 91.88 389 LYS A C 1
ATOM 3215 O O . LYS A 1 389 ? -9.876 -0.411 24.653 1.00 91.88 389 LYS A O 1
ATOM 3220 N N . PRO A 1 390 ? -8.065 -1.709 24.952 1.00 94.44 390 PRO A N 1
ATOM 3221 C CA . PRO A 1 390 ? -7.317 -1.029 23.908 1.00 94.44 390 PRO A CA 1
ATOM 3222 C C . PRO A 1 390 ? -8.012 -1.190 22.555 1.00 94.44 390 PRO A C 1
ATOM 3224 O O . PRO A 1 390 ? -8.540 -2.261 22.269 1.00 94.44 390 PRO A O 1
ATOM 3227 N N . ILE A 1 391 ? -7.963 -0.159 21.708 1.00 93.62 391 ILE A N 1
ATOM 3228 C CA . ILE A 1 391 ? -8.715 -0.114 20.441 1.00 93.62 391 ILE A CA 1
ATOM 3229 C C . ILE A 1 391 ? -8.484 -1.325 19.522 1.00 93.62 391 ILE A C 1
ATOM 3231 O O . ILE A 1 391 ? -9.399 -1.743 18.825 1.00 93.62 391 ILE A O 1
ATOM 3235 N N . ALA A 1 392 ? -7.295 -1.937 19.562 1.00 90.88 392 ALA A N 1
ATOM 3236 C CA . ALA A 1 392 ? -6.983 -3.160 18.818 1.00 90.88 392 ALA A CA 1
ATOM 3237 C C . ALA A 1 392 ? -7.853 -4.379 19.202 1.00 90.88 392 ALA A C 1
ATOM 3239 O O . ALA A 1 392 ? -7.845 -5.376 18.487 1.00 90.88 392 ALA A O 1
ATOM 3240 N N . PHE A 1 393 ? -8.563 -4.309 20.331 1.00 91.94 393 PHE A N 1
ATOM 3241 C CA . PHE A 1 393 ? -9.400 -5.365 20.907 1.00 91.94 393 PHE A CA 1
ATOM 3242 C C . PHE A 1 393 ? -10.853 -4.902 21.119 1.00 91.94 393 PHE A C 1
ATOM 3244 O O . PHE A 1 393 ? -11.584 -5.511 21.905 1.00 91.94 393 PHE A O 1
ATOM 3251 N N . GLU A 1 394 ? -11.253 -3.819 20.449 1.00 88.75 394 GLU A N 1
ATOM 3252 C CA . GLU A 1 394 ? -12.612 -3.275 20.438 1.00 88.75 394 GLU A CA 1
ATOM 3253 C C . GLU A 1 394 ? -13.214 -3.359 19.032 1.00 88.75 394 GLU A C 1
ATOM 3255 O O . GLU A 1 394 ? -12.520 -3.223 18.023 1.00 88.75 394 GLU A O 1
ATOM 3260 N N . GLU A 1 395 ? -14.533 -3.524 18.962 1.00 81.06 395 GLU A N 1
ATOM 3261 C CA . GLU A 1 395 ? -15.275 -3.582 17.699 1.00 81.06 395 GLU A CA 1
ATOM 3262 C C . GLU A 1 395 ? -15.508 -2.170 17.142 1.00 81.06 395 GLU A C 1
ATOM 3264 O O . GLU A 1 395 ? -16.573 -1.573 17.304 1.00 81.06 395 GLU A O 1
ATOM 3269 N N . VAL A 1 396 ? -14.479 -1.611 16.502 1.00 79.25 396 VAL A N 1
ATOM 3270 C CA . VAL A 1 396 ? -14.486 -0.246 15.930 1.00 79.25 396 VAL A CA 1
ATOM 3271 C C . VAL A 1 396 ? -14.436 -0.228 14.400 1.00 79.25 396 VAL A C 1
ATOM 3273 O O . VAL A 1 396 ? -14.051 0.772 13.793 1.00 79.25 396 VAL A O 1
ATOM 3276 N N . GLY A 1 397 ? -14.778 -1.347 13.755 1.00 66.44 397 GLY A N 1
ATOM 3277 C CA . GLY A 1 397 ? -14.690 -1.473 12.296 1.00 66.44 397 GLY A CA 1
ATOM 3278 C C . GLY A 1 397 ? -13.246 -1.451 11.779 1.00 66.44 397 GLY A C 1
ATOM 3279 O O . GLY A 1 397 ? -12.984 -0.983 10.672 1.00 66.44 397 GLY A O 1
ATOM 3280 N N . TYR A 1 398 ? -12.295 -1.931 12.587 1.00 77.62 398 TYR A N 1
ATOM 3281 C CA . TYR A 1 398 ? -10.896 -2.093 12.202 1.00 77.62 398 TYR A CA 1
ATOM 3282 C C . TYR A 1 398 ? -10.478 -3.552 12.329 1.00 77.62 398 TYR A C 1
ATOM 3284 O O . TYR A 1 398 ? -10.622 -4.161 13.383 1.00 77.62 398 TYR A O 1
ATOM 3292 N N . GLN A 1 399 ? -9.909 -4.094 11.258 1.00 74.19 399 GLN A N 1
ATOM 3293 C CA . GLN A 1 399 ? -9.327 -5.430 11.249 1.00 74.19 399 GLN A CA 1
ATOM 3294 C C . GLN A 1 399 ? -7.810 -5.293 11.215 1.00 74.19 399 GLN A C 1
ATOM 3296 O O . GLN A 1 399 ? -7.271 -4.595 10.353 1.00 74.19 399 GLN A O 1
ATOM 3301 N N . TYR A 1 400 ? -7.129 -5.973 12.136 1.00 84.81 400 TYR A N 1
ATOM 3302 C CA . TYR A 1 400 ? -5.672 -5.979 12.166 1.00 84.81 400 TYR A CA 1
ATOM 3303 C C . TYR A 1 400 ? -5.118 -6.582 10.857 1.00 84.81 400 TYR A C 1
ATOM 3305 O O . TYR A 1 400 ? -5.535 -7.680 10.477 1.00 84.81 400 TYR A O 1
ATOM 3313 N N . PRO A 1 401 ? -4.226 -5.875 10.142 1.00 88.75 401 PRO A N 1
ATOM 3314 C CA . PRO A 1 401 ? -3.796 -6.263 8.802 1.00 88.75 401 PRO A CA 1
ATOM 3315 C C . PRO A 1 401 ? -2.814 -7.438 8.825 1.00 88.75 401 PRO A C 1
ATOM 3317 O O . PRO A 1 401 ? -2.085 -7.645 9.796 1.00 88.75 401 PRO A O 1
ATOM 3320 N N . HIS A 1 402 ? -2.731 -8.163 7.707 1.00 91.06 402 HIS A N 1
ATOM 3321 C CA . HIS A 1 402 ? -1.615 -9.080 7.453 1.00 91.06 402 HIS A CA 1
ATOM 3322 C C . HIS A 1 402 ? -0.298 -8.317 7.287 1.00 91.06 402 HIS A C 1
ATOM 3324 O O . HIS A 1 402 ? -0.282 -7.133 6.941 1.00 91.06 402 HIS A O 1
ATOM 3330 N N . ARG A 1 403 ? 0.831 -8.996 7.495 1.00 93.25 403 ARG A N 1
ATOM 3331 C CA . ARG A 1 403 ? 2.169 -8.408 7.376 1.00 93.25 403 ARG A CA 1
ATOM 3332 C C . ARG A 1 403 ? 2.761 -8.717 6.000 1.00 93.25 403 ARG A C 1
ATOM 3334 O O . ARG A 1 403 ? 2.700 -9.854 5.544 1.00 93.25 403 ARG A O 1
ATOM 3341 N N . CYS A 1 404 ? 3.331 -7.727 5.309 1.00 95.38 404 CYS A N 1
ATOM 3342 C CA . CYS A 1 404 ? 4.037 -8.012 4.059 1.00 95.38 404 CYS A CA 1
ATOM 3343 C C . CYS A 1 404 ? 5.329 -8.773 4.354 1.00 95.38 404 CYS A C 1
ATOM 3345 O O . CYS A 1 404 ? 6.189 -8.270 5.079 1.00 95.38 404 CYS A O 1
ATOM 3347 N N . TRP A 1 405 ? 5.502 -9.931 3.721 1.00 95.25 405 TRP A N 1
ATOM 3348 C CA . TRP A 1 405 ? 6.726 -10.711 3.823 1.00 95.25 405 TRP A CA 1
ATOM 3349 C C . TRP A 1 405 ? 7.926 -9.940 3.282 1.00 95.25 405 TRP A C 1
ATOM 3351 O O . TRP A 1 405 ? 9.012 -10.061 3.819 1.00 95.25 405 TRP A O 1
ATOM 3361 N N . THR A 1 406 ? 7.768 -9.121 2.241 1.00 94.75 406 THR A N 1
ATOM 3362 C CA . THR A 1 406 ? 8.904 -8.467 1.576 1.00 94.75 406 THR A CA 1
ATOM 3363 C C . THR A 1 406 ? 9.358 -7.199 2.288 1.00 94.75 406 THR A C 1
ATOM 3365 O O . THR A 1 406 ? 10.508 -7.129 2.721 1.00 94.75 406 THR A O 1
ATOM 3368 N N . CYS A 1 407 ? 8.476 -6.204 2.416 1.00 94.94 407 CYS A N 1
ATOM 3369 C CA . CYS A 1 407 ? 8.828 -4.874 2.924 1.00 94.94 407 CYS A CA 1
ATOM 3370 C C . CYS A 1 407 ? 8.519 -4.661 4.417 1.00 94.94 407 CYS A C 1
ATOM 3372 O O . CYS A 1 407 ? 8.777 -3.579 4.929 1.00 94.94 407 CYS A O 1
ATOM 3374 N N . MET A 1 408 ? 7.942 -5.646 5.117 1.00 94.62 408 MET A N 1
ATOM 3375 C CA . MET A 1 408 ? 7.545 -5.575 6.538 1.00 94.62 408 MET A CA 1
ATOM 3376 C C . MET A 1 408 ? 6.466 -4.530 6.893 1.00 94.62 408 MET A C 1
ATOM 3378 O O . MET A 1 408 ? 5.945 -4.521 8.013 1.00 94.62 408 MET A O 1
ATOM 3382 N N . VAL A 1 409 ? 6.053 -3.684 5.952 1.00 95.94 409 VAL A N 1
ATOM 3383 C CA . VAL A 1 409 ? 4.871 -2.824 6.108 1.00 95.94 409 VAL A CA 1
ATOM 3384 C C . VAL A 1 409 ? 3.608 -3.694 6.031 1.00 95.94 409 VAL A C 1
ATOM 3386 O O . VAL A 1 409 ? 3.577 -4.629 5.226 1.00 95.94 409 VAL A O 1
ATOM 3389 N N . PRO A 1 410 ? 2.569 -3.471 6.854 1.00 94.50 410 PRO A N 1
ATOM 3390 C CA . PRO A 1 410 ? 1.362 -4.282 6.757 1.00 94.50 410 PRO A CA 1
ATOM 3391 C C . PRO A 1 410 ? 0.648 -4.118 5.404 1.00 94.50 410 PRO A C 1
ATOM 3393 O O . PRO A 1 410 ? 0.752 -3.084 4.742 1.00 94.50 410 PRO A O 1
ATOM 3396 N N . ALA A 1 411 ? -0.095 -5.145 4.992 1.00 90.38 411 ALA A N 1
ATOM 3397 C CA . ALA A 1 411 ? -0.931 -5.163 3.792 1.00 90.38 411 ALA A CA 1
ATOM 3398 C C . ALA A 1 411 ? -2.221 -4.353 4.019 1.00 90.38 411 ALA A C 1
ATOM 3400 O O . ALA A 1 411 ? -3.311 -4.898 4.194 1.00 90.38 411 ALA A O 1
ATOM 3401 N N . LEU A 1 412 ? -2.042 -3.033 4.100 1.00 88.00 412 LEU A N 1
ATOM 3402 C CA . LEU A 1 412 ? -3.054 -2.052 4.497 1.00 88.00 412 LEU A CA 1
ATOM 3403 C C . LEU A 1 412 ? -4.014 -1.672 3.369 1.00 88.00 412 LEU A C 1
ATOM 3405 O O . LEU A 1 412 ? -5.195 -1.452 3.618 1.00 88.00 412 LEU A O 1
ATOM 3409 N N . ILE A 1 413 ? -3.500 -1.623 2.143 1.00 81.12 413 ILE A N 1
ATOM 3410 C CA . ILE A 1 413 ? -4.297 -1.494 0.927 1.00 81.12 413 ILE A CA 1
ATOM 3411 C C . ILE A 1 413 ? -4.650 -2.918 0.512 1.00 81.12 413 ILE A C 1
ATOM 3413 O O . ILE A 1 413 ? -3.762 -3.710 0.187 1.00 81.12 413 ILE A O 1
ATOM 3417 N N . ARG A 1 414 ? -5.922 -3.282 0.653 1.00 69.88 414 ARG A N 1
ATOM 3418 C CA . ARG A 1 414 ? -6.347 -4.687 0.627 1.00 69.88 414 ARG A CA 1
ATOM 3419 C C . ARG A 1 414 ? -6.461 -5.217 -0.793 1.00 69.88 414 ARG A C 1
ATOM 3421 O O . ARG A 1 414 ? -6.138 -6.382 -1.009 1.00 69.88 414 ARG A O 1
ATOM 3428 N N . GLU A 1 415 ? -6.868 -4.366 -1.731 1.00 65.56 415 GLU A N 1
ATOM 3429 C CA . GLU A 1 415 ? -6.880 -4.634 -3.170 1.00 65.56 415 GLU A CA 1
ATOM 3430 C C . GLU A 1 415 ? -5.501 -5.037 -3.699 1.00 65.56 415 GLU A C 1
ATOM 3432 O O . GLU A 1 415 ? -5.412 -5.904 -4.559 1.00 65.56 415 GLU A O 1
ATOM 3437 N N . ASP A 1 416 ? -4.425 -4.482 -3.136 1.00 77.94 416 ASP A N 1
ATOM 3438 C CA . ASP A 1 416 ? -3.057 -4.781 -3.571 1.00 77.94 416 ASP A CA 1
ATOM 3439 C C . ASP A 1 416 ? -2.525 -6.097 -2.970 1.00 77.94 416 ASP A C 1
ATOM 3441 O O . ASP A 1 416 ? -1.458 -6.582 -3.356 1.00 77.94 416 ASP A O 1
ATOM 3445 N N . MET A 1 417 ? -3.208 -6.669 -1.971 1.00 80.69 417 MET A N 1
ATOM 3446 C CA . MET A 1 417 ? -2.658 -7.777 -1.197 1.00 80.69 417 MET A CA 1
ATOM 3447 C C . MET A 1 417 ? -2.577 -9.059 -2.031 1.00 80.69 417 MET A C 1
ATOM 3449 O O . MET A 1 417 ? -3.592 -9.547 -2.524 1.00 80.69 417 MET A O 1
ATOM 3453 N N . VAL A 1 418 ? -1.398 -9.681 -2.081 1.00 84.81 418 VAL A N 1
ATOM 3454 C CA . VAL A 1 418 ? -1.172 -11.008 -2.679 1.00 84.81 418 VAL A CA 1
ATOM 3455 C C . VAL A 1 418 ? -0.933 -12.030 -1.571 1.00 84.81 418 VAL A C 1
ATOM 3457 O O . VAL A 1 418 ? -0.256 -11.737 -0.585 1.00 84.81 418 VAL A O 1
ATOM 3460 N N . VAL A 1 419 ? -1.485 -13.232 -1.721 1.00 86.12 419 VAL A N 1
ATOM 3461 C CA . VAL A 1 419 ? -1.305 -14.351 -0.788 1.00 86.12 419 VAL A CA 1
ATOM 3462 C C . VAL A 1 419 ? -0.886 -15.550 -1.612 1.00 86.12 419 VAL A C 1
ATOM 3464 O O . VAL A 1 419 ? -1.626 -15.953 -2.500 1.00 86.12 419 VAL A O 1
ATOM 3467 N N . GLU A 1 420 ? 0.293 -16.096 -1.339 1.00 90.56 420 GLU A N 1
ATOM 3468 C CA . GLU A 1 420 ? 0.838 -17.190 -2.141 1.00 90.56 420 GLU A CA 1
ATOM 3469 C C . GLU A 1 420 ? 1.681 -18.136 -1.288 1.00 90.56 420 GLU A C 1
ATOM 3471 O O . GLU A 1 420 ? 2.237 -17.750 -0.250 1.00 90.56 420 GLU A O 1
ATOM 3476 N N . LYS A 1 421 ? 1.779 -19.394 -1.719 1.00 91.94 421 LYS A N 1
ATOM 3477 C CA . LYS A 1 421 ? 2.595 -20.404 -1.053 1.00 91.94 421 LYS A CA 1
ATOM 3478 C C . LYS A 1 421 ? 4.011 -20.401 -1.613 1.00 91.94 421 LYS A C 1
ATOM 3480 O O . LYS A 1 421 ? 4.264 -20.841 -2.730 1.00 91.94 421 LYS A O 1
ATOM 3485 N N . VAL A 1 422 ? 4.970 -19.985 -0.791 1.00 91.56 422 VAL A N 1
ATOM 3486 C CA . VAL A 1 422 ? 6.383 -19.878 -1.171 1.00 91.56 422 VAL A CA 1
ATOM 3487 C C . VAL A 1 422 ? 7.264 -20.583 -0.140 1.00 91.56 422 VAL A C 1
ATOM 3489 O O . VAL A 1 422 ? 7.141 -20.372 1.065 1.00 91.56 422 VAL A O 1
ATOM 3492 N N . ASP A 1 423 ? 8.159 -21.457 -0.611 1.00 90.06 423 ASP A N 1
ATOM 3493 C CA . ASP A 1 423 ? 8.994 -22.341 0.223 1.00 90.06 423 ASP A CA 1
ATOM 3494 C C . ASP A 1 423 ? 8.183 -23.147 1.263 1.00 90.06 423 ASP A C 1
ATOM 3496 O O . ASP A 1 423 ? 8.574 -23.266 2.423 1.00 90.06 423 ASP A O 1
ATOM 3500 N N . ASN A 1 424 ? 7.038 -23.703 0.845 1.00 88.38 424 ASN A N 1
ATOM 3501 C CA . ASN A 1 424 ? 6.084 -24.451 1.684 1.00 88.38 424 ASN A CA 1
ATOM 3502 C C . ASN A 1 424 ? 5.389 -23.647 2.798 1.00 88.38 424 ASN A C 1
ATOM 3504 O O . ASN A 1 424 ? 4.723 -24.249 3.639 1.00 88.38 424 ASN A O 1
ATOM 3508 N N . GLN A 1 425 ? 5.480 -22.318 2.787 1.00 89.81 425 GLN A N 1
ATOM 3509 C CA . GLN A 1 425 ? 4.781 -21.442 3.723 1.00 89.81 425 GLN A CA 1
ATOM 3510 C C . GLN A 1 425 ? 3.837 -20.514 2.962 1.00 89.81 425 GLN A C 1
ATOM 3512 O O . GLN A 1 425 ? 4.225 -19.931 1.952 1.00 89.81 425 GLN A O 1
ATOM 3517 N N . TRP A 1 426 ? 2.613 -20.346 3.456 1.00 92.12 426 TRP A N 1
ATOM 3518 C CA . TRP A 1 426 ? 1.733 -19.291 2.962 1.00 92.12 426 TRP A CA 1
ATOM 3519 C C . TRP A 1 426 ? 2.224 -17.946 3.471 1.00 92.12 426 TRP A C 1
ATOM 3521 O O . TRP A 1 426 ? 2.429 -17.771 4.674 1.00 92.12 426 TRP A O 1
ATOM 3531 N N . ARG A 1 427 ? 2.447 -17.018 2.543 1.00 93.50 427 ARG A N 1
ATOM 3532 C CA . ARG A 1 427 ? 2.969 -15.679 2.807 1.00 93.50 427 ARG A CA 1
ATOM 3533 C C . ARG A 1 427 ? 2.011 -14.641 2.249 1.00 93.50 427 ARG A C 1
ATOM 3535 O O . ARG A 1 427 ? 1.363 -14.860 1.229 1.00 93.50 427 ARG A O 1
ATOM 3542 N N . THR A 1 428 ? 1.960 -13.499 2.916 1.00 93.19 428 THR A N 1
ATOM 3543 C CA . THR A 1 428 ? 1.188 -12.327 2.505 1.00 93.19 428 THR A CA 1
ATOM 3544 C C . THR A 1 428 ? 2.120 -11.231 2.008 1.00 93.19 428 THR A C 1
ATOM 3546 O O . THR A 1 428 ? 3.182 -10.993 2.580 1.00 93.19 428 THR A O 1
ATOM 3549 N N . TYR A 1 429 ? 1.715 -10.521 0.963 1.00 95.38 429 TYR A N 1
ATOM 3550 C CA . TYR A 1 429 ? 2.454 -9.412 0.367 1.00 95.38 429 TYR A CA 1
ATOM 3551 C C . TYR A 1 429 ? 1.517 -8.221 0.219 1.00 95.38 429 TYR A C 1
ATOM 3553 O O . TYR A 1 429 ? 0.369 -8.388 -0.167 1.00 95.38 429 TYR A O 1
ATOM 3561 N N . CYS A 1 430 ? 1.994 -7.007 0.493 1.00 93.25 430 CYS A N 1
ATOM 3562 C CA . CYS A 1 430 ? 1.179 -5.793 0.359 1.00 93.25 430 CYS A CA 1
ATOM 3563 C C . CYS A 1 430 ? 0.987 -5.321 -1.094 1.00 93.25 430 CYS A C 1
ATOM 3565 O O . CYS A 1 430 ? 0.451 -4.238 -1.293 1.00 93.25 430 CYS A O 1
ATOM 3567 N N . SER A 1 431 ? 1.534 -6.051 -2.070 1.00 93.00 431 SER A N 1
ATOM 3568 C CA . SER A 1 431 ? 1.524 -5.714 -3.498 1.00 93.00 431 SER A CA 1
ATOM 3569 C C . SER A 1 431 ? 2.074 -6.865 -4.338 1.00 93.00 431 SER A C 1
ATOM 3571 O O . SER A 1 431 ? 2.890 -7.664 -3.856 1.00 93.00 431 SER A O 1
ATOM 3573 N N . GLU A 1 432 ? 1.729 -6.875 -5.625 1.00 93.38 432 GLU A N 1
ATOM 3574 C CA . GLU A 1 432 ? 2.319 -7.777 -6.618 1.00 93.38 432 GLU A CA 1
ATOM 3575 C C . GLU A 1 432 ? 3.841 -7.610 -6.716 1.00 93.38 432 GLU A C 1
ATOM 3577 O O . GLU A 1 432 ? 4.571 -8.595 -6.762 1.00 93.38 432 GLU A O 1
ATOM 3582 N N . THR A 1 433 ? 4.365 -6.381 -6.661 1.00 96.50 433 THR A N 1
ATOM 3583 C CA . THR A 1 433 ? 5.820 -6.160 -6.724 1.00 96.50 433 THR A CA 1
ATOM 3584 C C . THR A 1 433 ? 6.547 -6.697 -5.489 1.00 96.50 433 THR A C 1
ATOM 3586 O O . THR A 1 433 ? 7.660 -7.222 -5.605 1.00 96.50 433 THR A O 1
ATOM 3589 N N . CYS A 1 434 ? 5.927 -6.653 -4.304 1.00 97.12 434 CYS A N 1
ATOM 3590 C CA . CYS A 1 434 ? 6.476 -7.335 -3.134 1.00 97.12 434 CYS A CA 1
ATOM 3591 C C . CYS A 1 434 ? 6.483 -8.858 -3.311 1.00 97.12 434 CYS A C 1
ATOM 3593 O O . CYS A 1 434 ? 7.484 -9.481 -2.954 1.00 97.12 434 CYS A O 1
ATOM 3595 N N . TYR A 1 435 ? 5.424 -9.439 -3.880 1.00 96.75 435 TYR A N 1
ATOM 3596 C CA . TYR A 1 435 ? 5.381 -10.864 -4.218 1.00 96.75 435 TYR A CA 1
ATOM 3597 C C . TYR A 1 435 ? 6.462 -11.231 -5.241 1.00 96.75 435 TYR A C 1
ATOM 3599 O O . TYR A 1 435 ? 7.289 -12.095 -4.967 1.00 96.75 435 TYR A O 1
ATOM 3607 N N . TRP A 1 436 ? 6.537 -10.515 -6.365 1.00 96.19 436 TRP A N 1
ATOM 3608 C CA . TRP A 1 436 ? 7.551 -10.687 -7.408 1.00 96.19 436 TRP A CA 1
ATOM 3609 C C . TRP A 1 436 ? 8.978 -10.636 -6.850 1.00 96.19 436 TRP A C 1
ATOM 3611 O O . TRP A 1 436 ? 9.811 -11.465 -7.213 1.00 96.19 436 TRP A O 1
ATOM 3621 N N . THR A 1 437 ? 9.260 -9.708 -5.930 1.00 95.12 437 THR A N 1
ATOM 3622 C CA . THR A 1 437 ? 10.580 -9.591 -5.290 1.00 95.12 437 THR A CA 1
ATOM 3623 C C . THR A 1 437 ? 10.977 -10.891 -4.587 1.00 95.12 437 THR A C 1
ATOM 3625 O O . THR A 1 437 ? 12.086 -11.390 -4.772 1.00 95.12 437 THR A O 1
ATOM 3628 N N . ASP A 1 438 ? 10.071 -11.444 -3.780 1.00 94.44 438 ASP A N 1
ATOM 3629 C CA . ASP A 1 438 ? 10.336 -12.658 -3.015 1.00 94.44 438 ASP A CA 1
ATOM 3630 C C . ASP A 1 438 ? 10.289 -13.903 -3.903 1.00 94.44 438 ASP A C 1
ATOM 3632 O O . ASP A 1 438 ? 11.200 -14.719 -3.854 1.00 94.44 438 ASP A O 1
ATOM 3636 N N . ALA A 1 439 ? 9.248 -14.067 -4.715 1.00 93.19 439 ALA A N 1
ATOM 3637 C CA . ALA A 1 439 ? 8.935 -15.305 -5.425 1.00 93.19 439 ALA A CA 1
ATOM 3638 C C . ALA A 1 439 ? 9.590 -15.436 -6.807 1.00 93.19 439 ALA A C 1
ATOM 3640 O O . ALA A 1 439 ? 9.588 -16.533 -7.359 1.00 93.19 439 ALA A O 1
ATOM 3641 N N . VAL A 1 440 ? 10.158 -14.359 -7.362 1.00 92.44 440 VAL A N 1
ATOM 3642 C CA . VAL A 1 440 ? 10.719 -14.353 -8.724 1.00 92.44 440 VAL A CA 1
ATOM 3643 C C . VAL A 1 440 ? 12.112 -13.723 -8.765 1.00 92.44 440 VAL A C 1
ATOM 3645 O O . VAL A 1 440 ? 13.069 -14.386 -9.155 1.00 92.44 440 VAL A O 1
ATOM 3648 N N . ALA A 1 441 ? 12.252 -12.458 -8.360 1.00 93.06 441 ALA A N 1
ATOM 3649 C CA . ALA A 1 441 ? 13.450 -11.652 -8.624 1.00 93.06 441 ALA A CA 1
ATOM 3650 C C . ALA A 1 441 ? 14.733 -12.214 -7.990 1.00 93.06 441 ALA A C 1
ATOM 3652 O O . ALA A 1 441 ? 15.799 -12.175 -8.608 1.00 93.06 441 ALA A O 1
ATOM 3653 N N . PHE A 1 442 ? 14.628 -12.742 -6.767 1.00 91.69 442 PHE A N 1
ATOM 3654 C CA . PHE A 1 442 ? 15.761 -13.237 -5.976 1.00 91.69 442 PHE A CA 1
ATOM 3655 C C . PHE A 1 442 ? 15.689 -14.752 -5.725 1.00 91.69 442 PHE A C 1
ATOM 3657 O O . PHE A 1 442 ? 16.040 -15.254 -4.653 1.00 91.69 442 PHE A O 1
ATOM 3664 N N . ARG A 1 443 ? 15.206 -15.497 -6.727 1.00 89.88 443 ARG A N 1
ATOM 3665 C CA . ARG A 1 443 ? 15.188 -16.968 -6.734 1.00 89.88 443 ARG A CA 1
ATOM 3666 C C . ARG A 1 443 ? 16.427 -17.558 -7.398 1.00 89.88 443 ARG A C 1
ATOM 3668 O O . ARG A 1 443 ? 17.275 -16.842 -7.903 1.00 89.88 443 ARG A O 1
ATOM 3675 N N . GLU A 1 444 ? 16.543 -18.885 -7.338 1.00 85.88 444 GLU A N 1
ATOM 3676 C CA . GLU A 1 444 ? 17.686 -19.653 -7.867 1.00 85.88 444 GLU A CA 1
ATOM 3677 C C . GLU A 1 444 ? 17.968 -19.405 -9.354 1.00 85.88 444 GLU A C 1
ATOM 3679 O O . GLU A 1 444 ? 19.095 -19.583 -9.797 1.00 85.88 444 GLU A O 1
ATOM 3684 N N . GLU A 1 445 ? 16.963 -18.983 -10.111 1.00 84.06 445 GLU A N 1
ATOM 3685 C CA . GLU A 1 445 ? 17.112 -18.595 -11.502 1.00 84.06 445 GLU A CA 1
ATOM 3686 C C . GLU A 1 445 ? 16.277 -17.339 -11.751 1.00 84.06 445 GLU A C 1
ATOM 3688 O O . GLU A 1 445 ? 15.113 -17.272 -11.352 1.00 84.06 445 GLU A O 1
ATOM 3693 N N . TYR A 1 446 ? 16.862 -16.346 -12.418 1.00 85.19 446 TYR A N 1
ATOM 3694 C CA . TYR A 1 446 ? 16.143 -15.161 -12.885 1.00 85.19 446 TYR A CA 1
ATOM 3695 C C . TYR A 1 446 ? 16.447 -14.943 -14.364 1.00 85.19 446 TYR A C 1
ATOM 3697 O O . TYR A 1 446 ? 17.599 -14.725 -14.740 1.00 85.19 446 TYR A O 1
ATOM 3705 N N . GLN A 1 447 ? 15.415 -15.023 -15.211 1.00 84.25 447 GLN A N 1
ATOM 3706 C CA . GLN A 1 447 ? 15.530 -14.870 -16.669 1.00 84.25 447 GLN A CA 1
ATOM 3707 C C . GLN A 1 447 ? 16.639 -15.743 -17.301 1.00 84.25 447 GLN A C 1
ATOM 3709 O O . GLN A 1 447 ? 17.425 -15.267 -18.122 1.00 84.25 447 GLN A O 1
ATOM 3714 N N . GLY A 1 448 ? 16.746 -17.018 -16.908 1.00 80.44 448 GLY A N 1
ATOM 3715 C CA . GLY A 1 448 ? 17.746 -17.934 -17.474 1.00 80.44 448 GLY A CA 1
ATOM 3716 C C . GLY A 1 448 ? 19.159 -17.795 -16.902 1.00 80.44 448 GLY A C 1
ATOM 3717 O O . GLY A 1 448 ? 20.078 -18.452 -17.395 1.00 80.44 448 GLY A O 1
ATOM 3718 N N . LYS A 1 449 ? 19.377 -16.920 -15.907 1.00 79.31 449 LYS A N 1
ATOM 3719 C CA . LYS A 1 449 ? 20.686 -16.719 -15.268 1.00 79.31 449 LYS A CA 1
ATOM 3720 C C . LYS A 1 449 ? 20.818 -17.537 -13.975 1.00 79.31 449 LYS A C 1
ATOM 3722 O O . LYS A 1 449 ? 19.811 -17.714 -13.293 1.00 79.31 449 LYS A O 1
ATOM 3727 N N . PRO A 1 450 ? 22.043 -17.983 -13.618 1.00 82.50 450 PRO A N 1
ATOM 3728 C CA . PRO A 1 450 ? 22.333 -18.631 -12.335 1.00 82.50 450 PRO A CA 1
ATOM 3729 C C . PRO A 1 450 ? 21.861 -17.806 -11.125 1.00 82.50 450 PRO A C 1
ATOM 3731 O O . PRO A 1 450 ? 21.567 -16.618 -11.293 1.00 82.50 450 PRO A O 1
ATOM 3734 N N . PRO A 1 451 ? 21.851 -18.397 -9.913 1.00 81.00 451 PRO A N 1
ATOM 3735 C CA . PRO A 1 451 ? 21.347 -17.727 -8.722 1.00 81.00 451 PRO A CA 1
ATOM 3736 C C . PRO A 1 451 ? 21.994 -16.350 -8.550 1.00 81.00 451 PRO A C 1
ATOM 3738 O O . PRO A 1 451 ? 23.226 -16.268 -8.601 1.00 81.00 451 PRO A O 1
ATOM 3741 N N . PRO A 1 452 ? 21.197 -15.285 -8.359 1.00 84.25 452 PRO A N 1
ATOM 3742 C CA . PRO A 1 452 ? 21.736 -13.955 -8.164 1.00 84.25 452 PRO A CA 1
ATOM 3743 C C . PRO A 1 452 ? 22.525 -13.898 -6.856 1.00 84.25 452 PRO A C 1
ATOM 3745 O O . PRO A 1 452 ? 22.241 -14.639 -5.912 1.00 84.25 452 PRO A O 1
ATOM 3748 N N . ASN A 1 453 ? 23.471 -12.966 -6.753 1.00 89.00 453 ASN A N 1
ATOM 3749 C CA . ASN A 1 453 ? 24.178 -12.696 -5.494 1.00 89.00 453 ASN A CA 1
ATOM 3750 C C . ASN A 1 453 ? 23.266 -12.091 -4.404 1.00 89.00 453 ASN A C 1
ATOM 3752 O O . ASN A 1 453 ? 23.677 -11.935 -3.252 1.00 89.00 453 ASN A O 1
ATOM 3756 N N . MET A 1 454 ? 22.011 -11.789 -4.743 1.00 88.06 454 MET A N 1
ATOM 3757 C CA . MET A 1 454 ? 20.968 -11.443 -3.784 1.00 88.06 454 MET A CA 1
ATOM 3758 C C . MET A 1 454 ? 20.535 -12.657 -2.950 1.00 88.06 454 MET A C 1
ATOM 3760 O O . MET A 1 454 ? 20.254 -13.736 -3.467 1.00 88.06 454 MET A O 1
ATOM 3764 N N . GLY A 1 455 ? 20.458 -12.465 -1.631 1.00 81.94 455 GLY A N 1
ATOM 3765 C CA . GLY A 1 455 ? 19.984 -13.487 -0.698 1.00 81.94 455 GLY A CA 1
ATOM 3766 C C . GLY A 1 455 ? 18.464 -13.679 -0.737 1.00 81.94 455 GLY A C 1
ATOM 3767 O O . GLY A 1 455 ? 17.723 -12.848 -1.258 1.00 81.94 455 GLY A O 1
ATOM 3768 N N . ARG A 1 456 ? 17.984 -14.772 -0.128 1.00 86.00 456 ARG A N 1
ATOM 3769 C CA . ARG A 1 456 ? 16.546 -15.037 0.015 1.00 86.00 456 ARG A CA 1
ATOM 3770 C C . ARG A 1 456 ? 15.972 -14.443 1.291 1.00 86.00 456 ARG A C 1
ATOM 3772 O O . ARG A 1 456 ? 16.555 -14.537 2.372 1.00 86.00 456 ARG A O 1
ATOM 3779 N N . LEU A 1 457 ? 14.743 -13.970 1.165 1.00 88.31 457 LEU A N 1
ATOM 3780 C CA . LEU A 1 457 ? 13.887 -13.517 2.248 1.00 88.31 457 LEU A CA 1
ATOM 3781 C C . LEU A 1 457 ? 13.328 -14.716 3.030 1.00 88.31 457 LEU A C 1
ATOM 3783 O O . LEU A 1 457 ? 12.258 -15.240 2.724 1.00 88.31 457 LEU A O 1
ATOM 3787 N N . THR A 1 458 ? 14.083 -15.179 4.026 1.00 85.94 458 THR A N 1
ATOM 3788 C CA . THR A 1 458 ? 13.801 -16.420 4.770 1.00 85.94 458 THR A CA 1
ATOM 3789 C C . THR A 1 458 ? 13.829 -16.214 6.280 1.00 85.94 458 THR A C 1
ATOM 3791 O O . THR A 1 458 ? 14.190 -15.150 6.782 1.00 85.94 458 THR A O 1
ATOM 3794 N N . GLY A 1 459 ? 13.456 -17.264 7.011 1.00 83.62 459 GLY A N 1
ATOM 3795 C CA . GLY A 1 459 ? 13.510 -17.291 8.462 1.00 83.62 459 GLY A CA 1
ATOM 3796 C C . GLY A 1 459 ? 12.320 -16.604 9.117 1.00 83.62 459 GLY A C 1
ATOM 3797 O O . GLY A 1 459 ? 11.260 -16.414 8.523 1.00 83.62 459 GLY A O 1
ATOM 3798 N N . PHE A 1 460 ? 12.506 -16.277 10.388 1.00 81.81 460 PHE A N 1
ATOM 3799 C CA . PHE A 1 460 ? 11.493 -15.638 11.201 1.00 81.81 460 PHE A CA 1
ATOM 3800 C C . PHE A 1 460 ? 11.588 -14.113 11.042 1.00 81.81 460 PHE A C 1
ATOM 3802 O O . PHE A 1 460 ? 12.609 -13.531 11.411 1.00 81.81 460 PHE A O 1
ATOM 3809 N N . ARG A 1 461 ? 10.545 -13.472 10.498 1.00 87.06 461 ARG A N 1
ATOM 3810 C CA . ARG A 1 461 ? 10.586 -12.038 10.146 1.00 87.06 461 ARG A CA 1
ATOM 3811 C C . ARG A 1 461 ? 9.557 -11.176 10.869 1.00 87.06 461 ARG A C 1
ATOM 3813 O O . ARG A 1 461 ? 9.874 -10.059 11.260 1.00 87.06 461 ARG A O 1
ATOM 3820 N N . GLU A 1 462 ? 8.338 -11.671 11.043 1.00 90.19 462 GLU A N 1
ATOM 3821 C CA . GLU A 1 462 ? 7.204 -10.864 11.507 1.00 90.19 462 GLU A CA 1
ATOM 3822 C C . GLU A 1 462 ? 7.133 -10.793 13.027 1.00 90.19 462 GLU A C 1
ATOM 3824 O O . GLU A 1 462 ? 7.195 -11.812 13.709 1.00 90.19 462 GLU A O 1
ATOM 3829 N N . TRP A 1 463 ? 6.922 -9.598 13.569 1.00 93.38 463 TRP A N 1
ATOM 3830 C CA . TRP A 1 463 ? 6.798 -9.400 15.011 1.00 93.38 463 TRP A CA 1
ATOM 3831 C C . TRP A 1 463 ? 5.624 -10.195 15.604 1.00 93.38 463 TRP A C 1
ATOM 3833 O O . TRP A 1 463 ? 5.763 -10.868 16.623 1.00 93.38 463 TRP A O 1
ATOM 3843 N N . GLU A 1 464 ? 4.482 -10.190 14.921 1.00 93.31 464 GLU A N 1
ATOM 3844 C CA . GLU A 1 464 ? 3.233 -10.808 15.360 1.00 93.31 464 GLU A CA 1
ATOM 3845 C C . GLU A 1 464 ? 3.390 -12.294 15.661 1.00 93.31 464 GLU A C 1
ATOM 3847 O O . GLU A 1 464 ? 2.853 -12.810 16.642 1.00 93.31 464 GLU A O 1
ATOM 3852 N N . THR A 1 465 ? 4.164 -12.984 14.830 1.00 92.31 465 THR A N 1
ATOM 3853 C CA . THR A 1 465 ? 4.364 -14.430 14.906 1.00 92.31 465 THR A CA 1
ATOM 3854 C C . THR A 1 465 ? 5.145 -14.824 16.177 1.00 92.31 465 THR A C 1
ATOM 3856 O O . THR A 1 465 ? 4.940 -15.925 16.682 1.00 92.31 465 THR A O 1
ATOM 3859 N N . LEU A 1 466 ? 5.940 -13.926 16.793 1.00 92.62 466 LEU A N 1
ATOM 3860 C CA . LEU A 1 466 ? 6.638 -14.179 18.075 1.00 92.62 466 LEU A CA 1
ATOM 3861 C C . LEU A 1 466 ? 5.691 -14.144 19.271 1.00 92.62 466 LEU A C 1
ATOM 3863 O O . LEU A 1 466 ? 5.992 -14.695 20.334 1.00 92.62 466 LEU A O 1
ATOM 3867 N N . HIS A 1 467 ? 4.582 -13.432 19.108 1.00 95.44 467 HIS A N 1
ATOM 3868 C CA . HIS A 1 467 ? 3.671 -13.079 20.183 1.00 95.44 467 HIS A CA 1
ATOM 3869 C C . HIS A 1 467 ? 2.293 -13.737 20.025 1.00 95.44 467 HIS A C 1
ATOM 3871 O O . HIS A 1 467 ? 1.402 -13.482 20.832 1.00 95.44 467 HIS A O 1
ATOM 3877 N N . HIS A 1 468 ? 2.119 -14.616 19.031 1.00 95.94 468 HIS A N 1
ATOM 3878 C CA . HIS A 1 468 ? 0.889 -15.379 18.827 1.00 95.94 468 HIS A CA 1
ATOM 3879 C C . HIS A 1 468 ? 0.509 -16.174 20.088 1.00 95.94 468 HIS A C 1
ATOM 3881 O O . HIS A 1 468 ? 1.312 -16.937 20.628 1.00 95.94 468 HIS A O 1
ATOM 3887 N N . GLY A 1 469 ? -0.725 -15.985 20.554 1.00 96.56 469 GLY A N 1
ATOM 3888 C CA . GLY A 1 469 ? -1.281 -16.652 21.728 1.00 96.56 469 GLY A CA 1
ATOM 3889 C C . GLY A 1 469 ? -0.822 -16.083 23.074 1.00 96.56 469 GLY A C 1
ATOM 3890 O O . GLY A 1 469 ? -1.228 -16.612 24.108 1.00 96.56 469 GLY A O 1
ATOM 3891 N N . LYS A 1 470 ? 0.002 -15.025 23.101 1.00 97.62 470 LYS A N 1
ATOM 3892 C CA . LYS A 1 470 ? 0.427 -14.376 24.351 1.00 97.62 470 LYS A CA 1
ATOM 3893 C C . LYS A 1 470 ? -0.579 -13.318 24.810 1.00 97.62 470 LYS A C 1
ATOM 3895 O O . LYS A 1 470 ? -1.230 -12.669 23.992 1.00 97.62 470 LYS A O 1
ATOM 3900 N N . ASP A 1 471 ? -0.680 -13.129 26.123 1.00 98.00 471 ASP A N 1
ATOM 3901 C CA . ASP A 1 471 ? -1.435 -12.023 26.717 1.00 98.00 471 ASP A CA 1
ATOM 3902 C C . ASP A 1 471 ? -0.714 -10.688 26.494 1.00 98.00 471 ASP A C 1
ATOM 3904 O O . ASP A 1 471 ? 0.510 -10.605 26.611 1.00 98.00 471 ASP A O 1
ATOM 3908 N N . LEU A 1 472 ? -1.467 -9.633 26.190 1.00 97.06 472 LEU A N 1
ATOM 3909 C CA . LEU A 1 472 ? -0.928 -8.307 25.914 1.00 97.06 472 LEU A CA 1
ATOM 3910 C C . LEU A 1 472 ? -0.115 -7.736 27.082 1.00 97.06 472 LEU A C 1
ATOM 3912 O O . LEU A 1 472 ? 0.936 -7.142 26.842 1.00 97.06 472 LEU A O 1
ATOM 3916 N N . ALA A 1 473 ? -0.545 -7.941 28.332 1.00 97.81 473 ALA A N 1
ATOM 3917 C CA . ALA A 1 473 ? 0.203 -7.465 29.496 1.00 97.81 473 ALA A CA 1
ATOM 3918 C C . ALA A 1 473 ? 1.572 -8.153 29.589 1.00 97.81 473 ALA A C 1
ATOM 3920 O O . ALA A 1 473 ? 2.586 -7.512 29.871 1.00 97.81 473 ALA A O 1
ATOM 3921 N N . ASP A 1 474 ? 1.614 -9.451 29.292 1.00 98.19 474 ASP A N 1
ATOM 3922 C CA . ASP A 1 474 ? 2.848 -10.227 29.322 1.00 98.19 474 ASP A CA 1
ATOM 3923 C C . ASP A 1 474 ? 3.773 -9.831 28.154 1.00 98.19 474 ASP A C 1
ATOM 3925 O O . ASP A 1 474 ? 4.976 -9.691 28.356 1.00 98.19 474 ASP A O 1
ATOM 3929 N N . ILE A 1 475 ? 3.228 -9.536 26.963 1.00 97.56 475 ILE A N 1
ATOM 3930 C CA . ILE A 1 475 ? 4.004 -8.994 25.829 1.00 97.56 475 ILE A CA 1
ATOM 3931 C C . ILE A 1 475 ? 4.672 -7.668 26.214 1.00 97.56 475 ILE A C 1
ATOM 3933 O O . ILE A 1 475 ? 5.880 -7.512 26.041 1.00 97.56 475 ILE A O 1
ATOM 3937 N N . VAL A 1 476 ? 3.906 -6.711 26.745 1.00 97.19 476 VAL A N 1
ATOM 3938 C CA . VAL A 1 476 ? 4.421 -5.391 27.150 1.00 97.19 476 VAL A CA 1
ATOM 3939 C C . VAL A 1 476 ? 5.498 -5.530 28.229 1.00 97.19 476 VAL A C 1
ATOM 3941 O O . VAL A 1 476 ? 6.545 -4.878 28.151 1.00 97.19 476 VAL A O 1
ATOM 3944 N N . SER A 1 477 ? 5.266 -6.407 29.209 1.00 96.94 477 SER A N 1
ATOM 3945 C CA . SER A 1 477 ? 6.225 -6.709 30.271 1.00 96.94 477 SER A CA 1
ATOM 3946 C C . SER A 1 477 ? 7.515 -7.335 29.722 1.00 96.94 477 SER A C 1
ATOM 3948 O O . SER A 1 477 ? 8.602 -6.886 30.081 1.00 96.94 477 SER A O 1
ATOM 3950 N N . ASP A 1 478 ? 7.419 -8.320 28.822 1.00 95.88 478 ASP A N 1
ATOM 3951 C CA . ASP A 1 478 ? 8.566 -8.990 28.185 1.00 95.88 478 ASP A CA 1
ATOM 3952 C C . ASP A 1 478 ? 9.423 -8.001 27.371 1.00 95.88 478 ASP A C 1
ATOM 3954 O O . ASP A 1 478 ? 10.659 -8.026 27.417 1.00 95.88 478 ASP A O 1
ATOM 3958 N N . LEU A 1 479 ? 8.773 -7.098 26.629 1.00 94.50 479 LEU A N 1
ATOM 3959 C CA . LEU A 1 479 ? 9.449 -6.040 25.870 1.00 94.50 479 LEU A CA 1
ATOM 3960 C C . LEU A 1 479 ? 10.140 -5.033 26.805 1.00 94.50 479 LEU A C 1
ATOM 3962 O O . LEU A 1 479 ? 11.218 -4.512 26.482 1.00 94.50 479 LEU A O 1
ATOM 3966 N N . GLY A 1 480 ? 9.578 -4.837 27.999 1.00 94.94 480 GLY A N 1
ATOM 3967 C CA . GLY A 1 480 ? 10.018 -3.865 28.995 1.00 94.94 480 GLY A CA 1
ATOM 3968 C C . GLY A 1 480 ? 9.466 -2.466 28.736 1.00 94.94 480 GLY A C 1
ATOM 3969 O O . GLY A 1 480 ? 10.111 -1.491 29.101 1.00 94.94 480 GLY A O 1
ATOM 3970 N N . TYR A 1 481 ? 8.304 -2.350 28.086 1.00 96.44 481 TYR A N 1
ATOM 3971 C CA . TYR A 1 481 ? 7.681 -1.062 27.744 1.00 96.44 481 TYR A CA 1
ATOM 3972 C C . TYR A 1 481 ? 6.784 -0.550 28.877 1.00 96.44 481 TYR A C 1
ATOM 3974 O O . TYR A 1 481 ? 5.648 -0.116 28.673 1.00 96.44 481 TYR A O 1
ATOM 3982 N N . VAL A 1 482 ? 7.324 -0.601 30.092 1.00 96.38 482 VAL A N 1
ATOM 3983 C CA . VAL A 1 482 ? 6.704 -0.099 31.319 1.00 96.38 482 VAL A CA 1
ATOM 3984 C C . VAL A 1 482 ? 7.578 0.988 31.933 1.00 96.38 482 VAL A C 1
ATOM 3986 O O . VAL A 1 482 ? 8.794 0.997 31.757 1.00 96.38 482 VAL A O 1
ATOM 3989 N N . ARG A 1 483 ? 6.948 1.927 32.633 1.00 95.56 483 ARG A N 1
ATOM 3990 C CA . ARG A 1 483 ? 7.619 3.010 33.359 1.00 95.56 483 ARG A CA 1
ATOM 3991 C C . ARG A 1 483 ? 8.279 2.481 34.639 1.00 95.56 483 ARG A C 1
ATOM 3993 O O . ARG A 1 483 ? 8.074 1.333 35.029 1.00 95.56 483 ARG A O 1
ATOM 4000 N N . ASP A 1 484 ? 9.023 3.346 35.328 1.00 93.88 484 ASP A N 1
ATOM 4001 C CA . ASP A 1 484 ? 9.794 3.017 36.543 1.00 93.88 484 ASP A CA 1
ATOM 4002 C C . ASP A 1 484 ? 8.968 2.410 37.692 1.00 93.88 484 ASP A C 1
ATOM 4004 O O . ASP A 1 484 ? 9.516 1.756 38.578 1.00 93.88 484 ASP A O 1
ATOM 4008 N N . ASP A 1 485 ? 7.647 2.610 37.694 1.00 95.12 485 ASP A N 1
ATOM 4009 C CA . ASP A 1 485 ? 6.742 1.997 38.670 1.00 95.12 485 ASP A CA 1
ATOM 4010 C C . ASP A 1 485 ? 6.464 0.504 38.403 1.00 95.12 485 ASP A C 1
ATOM 4012 O O . ASP A 1 485 ? 5.783 -0.147 39.198 1.00 95.12 485 ASP A O 1
ATOM 4016 N N . GLY A 1 486 ? 6.985 -0.033 37.295 1.00 95.44 486 GLY A N 1
ATOM 4017 C CA . GLY A 1 486 ? 6.891 -1.431 36.891 1.00 95.44 486 GLY A CA 1
ATOM 4018 C C . GLY A 1 486 ? 5.515 -1.864 36.388 1.00 95.44 486 GLY A C 1
ATOM 4019 O O . GLY A 1 486 ? 5.318 -3.056 36.161 1.00 95.44 486 GLY A O 1
ATOM 4020 N N . LYS A 1 487 ? 4.557 -0.940 36.229 1.00 96.56 487 LYS A N 1
ATOM 4021 C CA . LYS A 1 487 ? 3.170 -1.279 35.860 1.00 96.56 487 LYS A CA 1
ATOM 4022 C C . LYS A 1 487 ? 2.538 -0.350 34.831 1.00 96.56 487 LYS A C 1
ATOM 4024 O O . LYS A 1 487 ? 1.674 -0.798 34.085 1.00 96.56 487 LYS A O 1
ATOM 4029 N N . THR A 1 488 ? 2.905 0.927 34.798 1.00 97.75 488 THR A N 1
ATOM 4030 C CA . THR A 1 488 ? 2.298 1.897 33.885 1.00 97.75 488 THR A CA 1
ATOM 4031 C C . THR A 1 488 ? 2.938 1.750 32.515 1.00 97.75 488 THR A C 1
ATOM 4033 O O . THR A 1 488 ? 4.164 1.726 32.412 1.00 97.75 488 THR A O 1
ATOM 4036 N N . LEU A 1 489 ? 2.135 1.656 31.455 1.00 97.94 489 LEU A N 1
ATOM 4037 C CA . LEU A 1 489 ? 2.657 1.519 30.096 1.00 97.94 489 LEU A CA 1
ATOM 4038 C C . LEU A 1 489 ? 3.404 2.790 29.671 1.00 97.94 489 LEU A C 1
ATOM 4040 O O . LEU A 1 489 ? 3.007 3.917 29.997 1.00 97.94 489 LEU A O 1
ATOM 4044 N N . VAL A 1 490 ? 4.483 2.613 28.907 1.00 97.19 490 VAL A N 1
ATOM 4045 C CA . VAL A 1 490 ? 5.143 3.728 28.211 1.00 97.19 490 VAL A CA 1
ATOM 4046 C C . VAL A 1 490 ? 4.220 4.258 27.115 1.00 97.19 490 VAL A C 1
ATOM 4048 O O . VAL A 1 490 ? 3.958 5.463 27.074 1.00 97.19 490 VAL A O 1
ATOM 4051 N N . GLY A 1 491 ? 3.692 3.355 26.282 1.00 96.88 491 GLY A N 1
ATOM 4052 C CA . GLY A 1 491 ? 2.669 3.654 25.288 1.00 96.88 491 GLY A CA 1
ATOM 4053 C C . GLY A 1 491 ? 1.364 4.108 25.936 1.00 96.88 491 GLY A C 1
ATOM 4054 O O . GLY A 1 491 ? 0.892 3.509 26.898 1.00 96.88 491 GLY A O 1
ATOM 4055 N N . GLN A 1 492 ? 0.790 5.190 25.418 1.00 97.75 492 GLN A N 1
ATOM 4056 C CA . GLN A 1 492 ? -0.502 5.739 25.835 1.00 97.75 492 GLN A CA 1
ATOM 4057 C C . GLN A 1 492 ? -1.204 6.314 24.596 1.00 97.75 492 GLN A C 1
ATOM 4059 O O . GLN A 1 492 ? -0.516 6.871 23.732 1.00 97.75 492 GLN A O 1
ATOM 4064 N N . PRO A 1 493 ? -2.542 6.253 24.502 1.00 97.12 493 PRO A N 1
ATOM 4065 C CA . PRO A 1 493 ? -3.293 6.805 23.377 1.00 97.12 493 PRO A CA 1
ATOM 4066 C C . PRO A 1 493 ? -3.657 8.292 23.579 1.00 97.12 493 PRO A C 1
ATOM 4068 O O . PRO A 1 493 ? -4.616 8.799 23.000 1.00 97.12 493 PRO A O 1
ATOM 4071 N N . HIS A 1 494 ? -2.916 8.992 24.442 1.00 96.19 494 HIS A N 1
ATOM 4072 C CA . HIS A 1 494 ? -3.058 10.417 24.727 1.00 96.19 494 HIS A CA 1
ATOM 4073 C C . HIS A 1 494 ? -1.770 10.984 25.342 1.00 96.19 494 HIS A C 1
ATOM 4075 O O . HIS A 1 494 ? -0.838 10.252 25.691 1.00 96.19 494 HIS A O 1
ATOM 4081 N N . LEU A 1 495 ? -1.742 12.305 25.543 1.00 95.44 495 LEU A N 1
ATOM 4082 C CA . LEU A 1 495 ? -0.595 13.011 26.122 1.00 95.44 495 LEU A CA 1
ATOM 4083 C C . LEU A 1 495 ? -0.737 13.385 27.611 1.00 95.44 495 LEU A C 1
ATOM 4085 O O . LEU A 1 495 ? 0.235 13.845 28.210 1.00 95.44 495 LEU A O 1
ATOM 4089 N N . ASP A 1 496 ? -1.895 13.151 28.232 1.00 93.62 496 ASP A N 1
ATOM 4090 C CA . ASP A 1 496 ? -2.134 13.462 29.652 1.00 93.62 496 ASP A CA 1
ATOM 4091 C C . ASP A 1 496 ? -1.282 12.598 30.606 1.00 93.62 496 ASP A C 1
ATOM 4093 O O . ASP A 1 496 ? -1.578 11.421 30.794 1.00 93.62 496 ASP A O 1
ATOM 4097 N N . LEU A 1 497 ? -0.257 13.173 31.250 1.00 91.25 497 LEU A N 1
ATOM 4098 C CA . LEU A 1 497 ? 0.548 12.486 32.284 1.00 91.25 497 LEU A CA 1
ATOM 4099 C C . LEU A 1 497 ? 0.203 12.898 33.721 1.00 91.25 497 LEU A C 1
ATOM 4101 O O . LEU A 1 497 ? 0.608 12.224 34.664 1.00 91.25 497 LEU A O 1
ATOM 4105 N N . ASP A 1 498 ? -0.533 13.996 33.897 1.00 89.81 498 ASP A N 1
ATOM 4106 C CA . ASP A 1 498 ? -0.713 14.630 35.210 1.00 89.81 498 ASP A CA 1
ATOM 4107 C C . ASP A 1 498 ? -1.707 13.896 36.128 1.00 89.81 498 ASP A C 1
ATOM 4109 O O . ASP A 1 498 ? -1.675 14.079 37.346 1.00 89.81 498 ASP A O 1
ATOM 4113 N N . ASP A 1 499 ? -2.596 13.068 35.566 1.00 92.00 499 ASP A N 1
ATOM 4114 C CA . ASP A 1 499 ? -3.575 12.282 36.324 1.00 92.00 499 ASP A CA 1
ATOM 4115 C C . ASP A 1 499 ? -3.284 10.779 36.187 1.00 92.00 499 ASP A C 1
ATOM 4117 O O . ASP A 1 499 ? -3.617 10.179 35.161 1.00 92.00 499 ASP A O 1
ATOM 4121 N N . PRO A 1 500 ? -2.730 10.129 37.228 1.00 90.81 500 PRO A N 1
ATOM 4122 C CA . PRO A 1 500 ? -2.434 8.701 37.205 1.00 90.81 500 PRO A CA 1
ATOM 4123 C C . PRO A 1 500 ? -3.640 7.801 36.918 1.00 90.81 500 PRO A C 1
ATOM 4125 O O . PRO A 1 500 ? -3.451 6.669 36.492 1.00 90.81 500 PRO A O 1
ATOM 4128 N N . LYS A 1 501 ? -4.879 8.265 37.141 1.00 91.69 501 LYS A N 1
ATOM 4129 C CA . LYS A 1 501 ? -6.091 7.479 36.845 1.00 91.69 501 LYS A CA 1
ATOM 4130 C C . LYS A 1 501 ? -6.403 7.390 35.354 1.00 91.69 501 LYS A C 1
ATOM 4132 O O . LYS A 1 501 ? -7.220 6.562 34.967 1.00 91.69 501 LYS A O 1
ATOM 4137 N N . LYS A 1 502 ? -5.810 8.269 34.545 1.00 94.50 502 LYS A N 1
ATOM 4138 C CA . LYS A 1 502 ? -5.953 8.270 33.088 1.00 94.50 502 LYS A CA 1
ATOM 4139 C C . LYS A 1 502 ? -4.937 7.363 32.398 1.00 94.50 502 LYS A C 1
ATOM 4141 O O . LYS A 1 502 ? -5.134 7.049 31.235 1.00 94.50 502 LYS A O 1
ATOM 4146 N N . LEU A 1 503 ? -3.871 6.959 33.087 1.00 96.62 503 LEU A N 1
ATOM 4147 C CA . LEU A 1 503 ? -2.787 6.185 32.491 1.00 96.62 503 LEU A CA 1
ATOM 4148 C C . LEU A 1 503 ? -3.131 4.699 32.445 1.00 96.62 503 LEU A C 1
ATOM 4150 O O . LEU A 1 503 ? -3.502 4.114 33.459 1.00 96.62 503 LEU A O 1
ATOM 4154 N N . TRP A 1 504 ? -2.934 4.089 31.280 1.00 98.06 504 TRP A N 1
ATOM 4155 C CA . TRP A 1 504 ? -3.066 2.648 31.103 1.00 98.06 504 TRP A CA 1
ATOM 4156 C C . TRP A 1 504 ? -1.931 1.895 31.792 1.00 98.06 504 TRP A C 1
ATOM 4158 O O . TRP A 1 504 ? -0.754 2.261 31.682 1.00 98.06 504 TRP A O 1
ATOM 4168 N N . THR A 1 505 ? -2.288 0.807 32.467 1.00 97.75 505 THR A N 1
ATOM 4169 C CA . THR A 1 505 ? -1.375 -0.078 33.191 1.00 97.75 505 THR A CA 1
ATOM 4170 C C . THR A 1 505 ? -1.443 -1.514 32.671 1.00 97.75 505 THR A C 1
ATOM 4172 O O . THR A 1 505 ? -2.341 -1.878 31.912 1.00 97.75 505 THR A O 1
ATOM 4175 N N . LEU A 1 506 ? -0.491 -2.353 33.091 1.00 98.06 506 LEU A N 1
ATOM 4176 C CA . LEU A 1 506 ? -0.489 -3.788 32.790 1.00 98.06 506 LEU A CA 1
ATOM 4177 C C . LEU A 1 506 ? -1.794 -4.478 33.216 1.00 98.06 506 LEU A C 1
ATOM 4179 O O . LEU A 1 506 ? -2.214 -5.427 32.560 1.00 98.06 506 LEU A O 1
ATOM 4183 N N . ASP A 1 507 ? -2.436 -4.010 34.289 1.00 96.62 507 ASP A N 1
ATOM 4184 C CA . ASP A 1 507 ? -3.700 -4.576 34.766 1.00 96.62 507 ASP A CA 1
ATOM 4185 C C . ASP A 1 507 ? -4.862 -4.259 33.811 1.00 96.62 507 ASP A C 1
ATOM 4187 O O . ASP A 1 507 ? -5.722 -5.112 33.599 1.00 96.62 507 ASP A O 1
ATOM 4191 N N . ASP A 1 508 ? -4.860 -3.078 33.183 1.00 96.81 508 ASP A N 1
ATOM 4192 C CA . ASP A 1 508 ? -5.921 -2.639 32.263 1.00 96.81 508 ASP A CA 1
ATOM 4193 C C . ASP A 1 508 ? -5.886 -3.381 30.919 1.00 96.81 508 ASP A C 1
ATOM 4195 O O . ASP A 1 508 ? -6.909 -3.534 30.253 1.00 96.81 508 ASP A O 1
ATOM 4199 N N . VAL A 1 509 ? -4.704 -3.844 30.503 1.00 96.50 509 VAL A N 1
ATOM 4200 C CA . VAL A 1 509 ? -4.514 -4.548 29.223 1.00 96.50 509 VAL A CA 1
ATOM 4201 C C . VAL A 1 509 ? -4.528 -6.073 29.359 1.00 96.50 509 VAL A C 1
ATOM 4203 O O . VAL A 1 509 ? -4.537 -6.772 28.343 1.00 96.50 509 VAL A O 1
ATOM 4206 N N . ARG A 1 510 ? -4.559 -6.599 30.588 1.00 96.81 510 ARG A N 1
ATOM 4207 C CA . ARG A 1 510 ? -4.560 -8.039 30.874 1.00 96.81 510 ARG A CA 1
ATOM 4208 C C . ARG A 1 510 ? -5.857 -8.711 30.415 1.00 96.81 510 ARG A C 1
ATOM 4210 O O . ARG A 1 510 ? -6.946 -8.160 30.544 1.00 96.81 510 ARG A O 1
ATOM 4217 N N . GLY A 1 511 ? -5.747 -9.942 29.925 1.00 94.62 511 GLY A N 1
ATOM 4218 C CA . GLY A 1 511 ? -6.860 -10.736 29.396 1.00 94.62 511 GLY A CA 1
ATOM 4219 C C . GLY A 1 511 ? -7.092 -10.557 27.894 1.00 94.62 511 GLY A C 1
ATOM 4220 O O . GLY A 1 511 ? -8.046 -11.121 27.359 1.00 94.62 511 GLY A O 1
ATOM 4221 N N . ASN A 1 512 ? -6.239 -9.792 27.208 1.00 94.12 512 ASN A N 1
ATOM 4222 C CA . ASN A 1 512 ? -6.298 -9.593 25.763 1.00 94.12 512 ASN A CA 1
ATOM 4223 C C . ASN A 1 512 ? -5.226 -10.452 25.086 1.00 94.12 512 ASN A C 1
ATOM 4225 O O . ASN A 1 512 ? -4.041 -10.128 25.124 1.00 94.12 512 ASN A O 1
ATOM 4229 N N . THR A 1 513 ? -5.633 -11.563 24.473 1.00 95.56 513 THR A N 1
ATOM 4230 C CA . THR A 1 513 ? -4.713 -12.473 23.779 1.00 95.56 513 THR A CA 1
ATOM 4231 C C . THR A 1 513 ? -4.426 -11.987 22.362 1.00 95.56 513 THR A C 1
ATOM 4233 O O . THR A 1 513 ? -5.345 -11.817 21.562 1.00 95.56 513 THR A O 1
ATOM 4236 N N . PHE A 1 514 ? -3.149 -11.810 22.029 1.00 94.25 514 PHE A N 1
ATOM 4237 C CA . PHE A 1 514 ? -2.717 -11.397 20.698 1.00 94.25 514 PHE A CA 1
ATOM 4238 C C . PHE A 1 514 ? -2.699 -12.576 19.716 1.00 94.25 514 PHE A C 1
ATOM 4240 O O . PHE A 1 514 ? -2.237 -13.670 20.045 1.00 94.25 514 PHE A O 1
ATOM 4247 N N . GLN A 1 515 ? -3.169 -12.356 18.489 1.00 92.31 515 GLN A N 1
ATOM 4248 C CA . GLN A 1 515 ? -3.256 -13.384 17.452 1.00 92.31 515 GLN A CA 1
ATOM 4249 C C . GLN A 1 515 ? -2.500 -12.945 16.198 1.00 92.31 515 GLN A C 1
ATOM 4251 O O . GLN A 1 515 ? -2.851 -11.945 15.582 1.00 92.31 515 GLN A O 1
ATOM 4256 N N . SER A 1 516 ? -1.468 -13.702 15.807 1.00 93.31 516 SER A N 1
ATOM 4257 C CA . SER A 1 516 ? -0.760 -13.465 14.539 1.00 93.31 516 SER A CA 1
ATOM 4258 C C . SER A 1 516 ? -1.626 -13.829 13.326 1.00 93.31 516 SER A C 1
ATOM 4260 O O . SER A 1 516 ? -1.996 -15.004 13.205 1.00 93.31 516 SER A O 1
ATOM 4262 N N . PRO A 1 517 ? -1.869 -12.890 12.388 1.00 89.88 517 PRO A N 1
ATOM 4263 C CA . PRO A 1 517 ? -2.557 -13.186 11.133 1.00 89.88 517 PRO A CA 1
ATOM 4264 C C . PRO A 1 517 ? -1.866 -14.280 10.311 1.00 89.88 517 PRO A C 1
ATOM 4266 O O . PRO A 1 517 ? -2.544 -15.152 9.774 1.00 89.88 517 PRO A O 1
ATOM 4269 N N . ASN A 1 518 ? -0.528 -14.297 10.267 1.00 91.38 518 ASN A N 1
ATOM 4270 C CA . ASN A 1 518 ? 0.220 -15.280 9.480 1.00 91.38 518 ASN A CA 1
ATOM 4271 C C . ASN A 1 518 ? 0.162 -16.693 10.084 1.00 91.38 518 ASN A C 1
ATOM 4273 O O . ASN A 1 518 ? 0.035 -17.683 9.360 1.00 91.38 518 ASN A O 1
ATOM 4277 N N . VAL A 1 519 ? 0.220 -16.807 11.419 1.00 93.69 519 VAL A N 1
ATOM 4278 C CA . VAL A 1 519 ? 0.069 -18.111 12.089 1.00 93.69 519 VAL A CA 1
ATOM 4279 C C . VAL A 1 519 ? -1.319 -18.679 11.820 1.00 93.69 519 VAL A C 1
ATOM 4281 O O . VAL A 1 519 ? -1.427 -19.839 11.431 1.00 93.69 519 VAL A O 1
ATOM 4284 N N . LEU A 1 520 ? -2.362 -17.858 11.971 1.00 91.88 520 LEU A N 1
ATOM 4285 C CA . LEU A 1 520 ? -3.735 -18.273 11.690 1.00 91.88 520 LEU A CA 1
ATOM 4286 C C . LEU A 1 520 ? -3.908 -18.680 10.219 1.00 91.88 520 LEU A C 1
ATOM 4288 O O . LEU A 1 520 ? -4.444 -19.749 9.948 1.00 91.88 520 LEU A O 1
ATOM 4292 N N . LEU A 1 521 ? -3.368 -17.897 9.277 1.00 89.25 521 LEU A N 1
ATOM 4293 C CA . LEU A 1 521 ? -3.405 -18.193 7.839 1.00 89.25 521 LEU A CA 1
ATOM 4294 C C . LEU A 1 521 ? -2.788 -19.558 7.490 1.00 89.25 521 LEU A C 1
ATOM 4296 O O . LEU A 1 521 ? -3.296 -20.283 6.634 1.00 89.25 521 LEU A O 1
ATOM 4300 N N . ASN A 1 522 ? -1.680 -19.916 8.143 1.00 92.38 522 ASN A N 1
ATOM 4301 C CA . ASN A 1 522 ? -0.992 -21.188 7.911 1.00 92.38 522 ASN A CA 1
ATOM 4302 C C . ASN A 1 522 ? -1.626 -22.372 8.665 1.00 92.38 522 ASN A C 1
ATOM 4304 O O . ASN A 1 522 ? -1.347 -23.517 8.319 1.00 92.38 522 ASN A O 1
ATOM 4308 N N . GLN A 1 523 ? -2.462 -22.119 9.678 1.00 93.62 523 GLN A N 1
ATOM 4309 C CA . GLN A 1 523 ? -3.238 -23.151 10.379 1.00 93.62 523 GLN A CA 1
ATOM 4310 C C . GLN A 1 523 ? -4.536 -23.516 9.651 1.00 93.62 523 GLN A C 1
ATOM 4312 O O . GLN A 1 523 ? -5.027 -24.630 9.827 1.00 93.62 523 GLN A O 1
ATOM 4317 N N . MET A 1 524 ? -5.074 -22.601 8.841 1.00 87.06 524 MET A N 1
ATOM 4318 C CA . MET A 1 524 ? -6.241 -22.848 7.994 1.00 87.06 524 MET A CA 1
ATOM 4319 C C . MET A 1 524 ? -5.966 -23.978 6.997 1.00 87.06 524 MET A C 1
ATOM 4321 O O . MET A 1 524 ? -4.878 -24.061 6.413 1.00 87.06 524 MET A O 1
ATOM 4325 N N . SER A 1 525 ? -6.974 -24.814 6.756 1.00 86.06 525 SER A N 1
ATOM 4326 C CA . SER A 1 525 ? -7.044 -25.649 5.554 1.00 86.06 525 SER A CA 1
ATOM 4327 C C . SER A 1 525 ? -7.073 -24.784 4.288 1.00 86.06 525 SER A C 1
ATOM 4329 O O . SER A 1 525 ? -7.277 -23.573 4.361 1.00 86.06 525 SER A O 1
ATOM 4331 N N . ASP A 1 526 ? -6.853 -25.382 3.116 1.00 76.81 526 ASP A N 1
ATOM 4332 C CA . ASP A 1 526 ? -6.862 -24.621 1.860 1.00 76.81 526 ASP A CA 1
ATOM 4333 C C . ASP A 1 526 ? -8.223 -23.941 1.616 1.00 76.81 526 ASP A C 1
ATOM 4335 O O . ASP A 1 526 ? -8.247 -22.740 1.377 1.00 76.81 526 ASP A O 1
ATOM 4339 N N . ALA A 1 527 ? -9.338 -24.638 1.864 1.00 61.66 527 ALA A N 1
ATOM 4340 C CA . ALA A 1 527 ? -10.684 -24.066 1.749 1.00 61.66 527 ALA A CA 1
ATOM 4341 C C . ALA A 1 527 ? -10.964 -22.941 2.769 1.00 61.66 527 ALA A C 1
ATOM 4343 O O . ALA A 1 527 ? -11.528 -21.907 2.423 1.00 61.66 527 ALA A O 1
ATOM 4344 N N . GLU A 1 528 ? -10.550 -23.095 4.036 1.00 60.19 528 GLU A N 1
ATOM 4345 C CA . GLU A 1 528 ? -10.697 -22.030 5.046 1.00 60.19 528 GLU A CA 1
ATOM 4346 C C . GLU A 1 528 ? -9.849 -20.803 4.710 1.00 60.19 528 GLU A C 1
ATOM 4348 O O . GLU A 1 528 ? -10.249 -19.675 4.993 1.00 60.19 528 GLU A O 1
ATOM 4353 N N . ARG A 1 529 ? -8.672 -21.015 4.117 1.00 80.25 529 ARG A N 1
ATOM 4354 C CA . ARG A 1 529 ? -7.779 -19.936 3.709 1.00 80.25 529 ARG A CA 1
ATOM 4355 C C . ARG A 1 529 ? -8.337 -19.196 2.517 1.00 80.25 529 ARG A C 1
ATOM 4357 O O . ARG A 1 529 ? -8.367 -17.970 2.559 1.00 80.25 529 ARG A O 1
ATOM 4364 N N . ASP A 1 530 ? -8.797 -19.925 1.508 1.00 59.97 530 ASP A N 1
ATOM 4365 C CA . ASP A 1 530 ? -9.466 -19.341 0.358 1.00 59.97 530 ASP A CA 1
ATOM 4366 C C . ASP A 1 530 ? -10.650 -18.529 0.865 1.00 59.97 530 ASP A C 1
ATOM 4368 O O . ASP A 1 530 ? -10.644 -17.321 0.669 1.00 59.97 530 ASP A O 1
ATOM 4372 N N . ALA A 1 531 ? -11.530 -19.105 1.693 1.00 51.94 531 ALA A N 1
ATOM 4373 C CA . ALA A 1 531 ? -12.626 -18.392 2.351 1.00 51.94 531 ALA A CA 1
ATOM 4374 C C . ALA A 1 531 ? -12.180 -17.171 3.181 1.00 51.94 531 ALA A C 1
ATOM 4376 O O . ALA A 1 531 ? -12.882 -16.169 3.186 1.00 51.94 531 ALA A O 1
ATOM 4377 N N . HIS A 1 532 ? -11.028 -17.197 3.858 1.00 60.50 532 HIS A N 1
ATOM 4378 C CA . HIS A 1 532 ? -10.476 -16.069 4.629 1.00 60.50 532 HIS A CA 1
ATOM 4379 C C . HIS A 1 532 ? -9.851 -14.967 3.760 1.00 60.50 532 HIS A C 1
ATOM 4381 O O . HIS A 1 532 ? -9.899 -13.794 4.130 1.00 60.50 532 HIS A O 1
ATOM 4387 N N . ILE A 1 533 ? -9.280 -15.301 2.602 1.00 58.41 533 ILE A N 1
ATOM 4388 C CA . ILE A 1 533 ? -8.750 -14.330 1.625 1.00 58.41 533 ILE A CA 1
ATOM 4389 C C . ILE A 1 533 ? -9.866 -13.744 0.759 1.00 58.41 533 ILE A C 1
ATOM 4391 O O . ILE A 1 533 ? -9.827 -12.573 0.392 1.00 58.41 533 ILE A O 1
ATOM 4395 N N . ALA A 1 534 ? -10.900 -14.533 0.533 1.00 54.69 534 ALA A N 1
ATOM 4396 C CA . ALA A 1 534 ? -12.164 -14.229 -0.112 1.00 54.69 534 ALA A CA 1
ATOM 4397 C C . ALA A 1 534 ? -12.991 -13.272 0.795 1.00 54.69 534 ALA A C 1
ATOM 4399 O O . ALA A 1 534 ? -13.173 -12.094 0.490 1.00 54.69 534 ALA A O 1
ATOM 4400 N N . ALA A 1 535 ? -13.262 -13.719 2.029 1.00 49.25 535 ALA A N 1
ATOM 4401 C CA . ALA A 1 535 ? -12.977 -13.063 3.314 1.00 49.25 535 ALA A CA 1
ATOM 4402 C C . ALA A 1 535 ? -12.357 -11.643 3.316 1.00 49.25 535 ALA A C 1
ATOM 4404 O O . ALA A 1 535 ? -12.794 -10.720 4.001 1.00 49.25 535 ALA A O 1
ATOM 4405 N N . TYR A 1 536 ? -11.238 -11.531 2.612 1.00 46.31 536 TYR A N 1
ATOM 4406 C CA . TYR A 1 536 ? -10.336 -10.390 2.528 1.00 46.31 536 TYR A CA 1
ATOM 4407 C C . TYR A 1 536 ? -10.903 -9.211 1.709 1.00 46.31 536 TYR A C 1
ATOM 4409 O O . TYR A 1 536 ? -10.545 -8.052 1.924 1.00 46.31 536 TYR A O 1
ATOM 4417 N N . ARG A 1 537 ? -11.713 -9.551 0.688 1.00 49.31 537 ARG A N 1
ATOM 4418 C CA . ARG A 1 537 ? -11.815 -8.870 -0.626 1.00 49.31 537 ARG A CA 1
ATOM 4419 C C . ARG A 1 537 ? -13.272 -8.600 -1.103 1.00 49.31 537 ARG A C 1
ATOM 4421 O O . ARG A 1 537 ? -13.538 -8.510 -2.296 1.00 49.31 537 ARG A O 1
ATOM 4428 N N . ASP A 1 538 ? -14.212 -8.437 -0.175 1.00 51.66 538 ASP A N 1
ATOM 4429 C CA . ASP A 1 538 ? -15.678 -8.620 -0.325 1.00 51.66 538 ASP A CA 1
ATOM 4430 C C . ASP A 1 538 ? -16.536 -7.332 -0.265 1.00 51.66 538 ASP A C 1
ATOM 4432 O O . ASP A 1 538 ? -16.209 -6.466 0.531 1.00 51.66 538 ASP A O 1
ATOM 4436 N N . GLY A 1 539 ? -17.675 -7.257 -0.988 1.00 51.56 539 GLY A N 1
ATOM 4437 C CA . GLY A 1 539 ? -18.771 -6.250 -0.923 1.00 51.56 539 GLY A CA 1
ATOM 4438 C C . GLY A 1 539 ? -19.490 -5.982 0.427 1.00 51.56 539 GLY A C 1
ATOM 4439 O O . GLY A 1 539 ? -20.430 -5.176 0.487 1.00 51.56 539 GLY A O 1
ATOM 4440 N N . ARG A 1 540 ? -19.028 -6.580 1.523 1.00 62.97 540 ARG A N 1
ATOM 4441 C CA . ARG A 1 540 ? -19.268 -6.203 2.922 1.00 62.97 540 ARG A CA 1
ATOM 4442 C C . ARG A 1 540 ? -19.022 -4.714 3.148 1.00 62.97 540 ARG A C 1
ATOM 4444 O O . ARG A 1 540 ? -18.341 -4.045 2.373 1.00 62.97 540 ARG A O 1
ATOM 4451 N N . GLU A 1 541 ? -19.511 -4.210 4.281 1.00 61.97 541 GLU A N 1
ATOM 4452 C CA . GLU A 1 541 ? -19.317 -2.818 4.723 1.00 61.97 541 GLU A CA 1
ATOM 4453 C C . GLU A 1 541 ? -17.866 -2.331 4.544 1.00 61.97 541 GLU A C 1
ATOM 4455 O O . GLU A 1 541 ? -17.638 -1.202 4.123 1.00 61.97 541 GLU A O 1
ATOM 4460 N N . SER A 1 542 ? -16.878 -3.207 4.749 1.00 57.22 542 SER A N 1
ATOM 4461 C CA . SER A 1 542 ? -15.452 -2.907 4.585 1.00 57.22 542 SER A CA 1
ATOM 4462 C C . SER A 1 542 ? -14.988 -2.541 3.166 1.00 57.22 542 SER A C 1
ATOM 4464 O O . SER A 1 542 ? -13.918 -1.954 3.035 1.00 57.22 542 SER A O 1
ATOM 4466 N N . ASN A 1 543 ? -15.728 -2.894 2.112 1.00 66.12 543 ASN A N 1
ATOM 4467 C CA . ASN A 1 543 ? -15.406 -2.557 0.715 1.00 66.12 543 ASN A CA 1
ATOM 4468 C C . ASN A 1 543 ? -16.312 -1.450 0.162 1.00 66.12 543 ASN A C 1
ATOM 4470 O O . ASN A 1 543 ? -16.159 -1.054 -0.988 1.00 66.12 543 ASN A O 1
ATOM 4474 N N . GLN A 1 544 ? -17.245 -0.926 0.958 1.00 77.19 544 GLN A N 1
ATOM 4475 C CA . GLN A 1 544 ? -18.142 0.147 0.541 1.00 77.19 544 GLN A CA 1
ATOM 4476 C C . GLN A 1 544 ? -17.455 1.501 0.755 1.00 77.19 544 GLN A C 1
ATOM 4478 O O . GLN A 1 544 ? -17.148 1.877 1.883 1.00 77.19 544 GLN A O 1
ATOM 4483 N N . LYS A 1 545 ? -17.249 2.265 -0.324 1.00 72.94 545 LYS A N 1
ATOM 4484 C CA . LYS A 1 545 ? -16.655 3.615 -0.268 1.00 72.94 545 LYS A CA 1
ATOM 4485 C C . LYS A 1 545 ? -17.551 4.621 0.446 1.00 72.94 545 LYS A C 1
ATOM 4487 O O . LYS A 1 545 ? -17.076 5.611 0.993 1.00 72.94 545 LYS A O 1
ATOM 4492 N N . ASN A 1 546 ? -18.863 4.421 0.363 1.00 76.38 546 ASN A N 1
ATOM 4493 C CA . ASN A 1 546 ? -19.869 5.361 0.835 1.00 76.38 546 ASN A CA 1
ATOM 4494 C C . ASN A 1 546 ? -21.222 4.660 1.043 1.00 76.38 546 ASN A C 1
ATOM 4496 O O . ASN A 1 546 ? -21.405 3.483 0.726 1.00 76.38 546 ASN A O 1
ATOM 4500 N N . LEU A 1 547 ? -22.205 5.418 1.539 1.00 78.31 547 LEU A N 1
ATOM 4501 C CA . LEU A 1 547 ? -23.577 4.943 1.746 1.00 78.31 547 LEU A CA 1
ATOM 4502 C C . LEU A 1 547 ? -24.218 4.373 0.467 1.00 78.31 547 LEU A C 1
ATOM 4504 O O . LEU A 1 547 ? -25.127 3.551 0.562 1.00 78.31 547 LEU A O 1
ATOM 4508 N N . HIS A 1 548 ? -23.786 4.802 -0.720 1.00 83.31 548 HIS A N 1
ATOM 4509 C CA . HIS A 1 548 ? -24.344 4.317 -1.979 1.00 83.31 548 HIS A CA 1
ATOM 4510 C C . HIS A 1 548 ? -23.884 2.897 -2.309 1.00 83.31 548 HIS A C 1
ATOM 4512 O O . HIS A 1 548 ? -24.703 2.125 -2.800 1.00 83.31 548 HIS A O 1
ATOM 4518 N N . GLY A 1 549 ? -22.664 2.508 -1.917 1.00 83.19 549 GLY A N 1
ATOM 4519 C CA . GLY A 1 549 ? -22.242 1.103 -1.908 1.00 83.19 549 GLY A CA 1
ATOM 4520 C C . GLY A 1 549 ? -23.197 0.242 -1.085 1.00 83.19 549 GLY A C 1
ATOM 4521 O O . GLY A 1 549 ? -23.750 -0.725 -1.600 1.00 83.19 549 GLY A O 1
ATOM 4522 N N . LYS A 1 550 ? -23.522 0.670 0.144 1.00 81.38 550 LYS A N 1
ATOM 4523 C CA . LYS A 1 550 ? -24.525 -0.014 0.976 1.00 81.38 550 LYS A CA 1
ATOM 4524 C C . LYS A 1 550 ? -25.899 -0.105 0.302 1.00 81.38 550 LYS A C 1
ATOM 4526 O O . LYS A 1 550 ? -26.491 -1.176 0.241 1.00 81.38 550 LYS A O 1
ATOM 4531 N N . GLN A 1 551 ? -26.415 1.021 -0.192 1.00 82.62 551 GLN A N 1
ATOM 4532 C CA . GLN A 1 551 ? -27.738 1.083 -0.825 1.00 82.62 551 GLN A CA 1
ATOM 4533 C C . GLN A 1 551 ? -27.840 0.172 -2.050 1.00 82.62 551 GLN A C 1
ATOM 4535 O O . GLN A 1 551 ? -28.897 -0.410 -2.290 1.00 82.62 551 GLN A O 1
ATOM 4540 N N . PHE A 1 552 ? -26.750 0.054 -2.808 1.00 83.88 552 PHE A N 1
ATOM 4541 C CA . PHE A 1 552 ? -26.689 -0.788 -3.989 1.00 83.88 552 PHE A CA 1
ATOM 4542 C C . PHE A 1 552 ? -26.797 -2.275 -3.623 1.00 83.88 552 PHE A C 1
ATOM 4544 O O . PHE A 1 552 ? -27.698 -2.951 -4.119 1.00 83.88 552 PHE A O 1
ATOM 4551 N N . ILE A 1 553 ? -25.946 -2.775 -2.715 1.00 84.75 553 ILE A N 1
ATOM 4552 C CA . ILE A 1 553 ? -25.986 -4.191 -2.309 1.00 84.75 553 ILE A CA 1
ATOM 4553 C C . ILE A 1 553 ? -27.271 -4.547 -1.544 1.00 84.75 553 ILE A C 1
ATOM 4555 O O . ILE A 1 553 ? -27.828 -5.619 -1.772 1.00 84.75 553 ILE A O 1
ATOM 4559 N N . ASP A 1 554 ? -27.806 -3.629 -0.726 1.00 84.38 554 ASP A N 1
ATOM 4560 C CA . ASP A 1 554 ? -29.101 -3.807 -0.051 1.00 84.38 554 ASP A CA 1
ATOM 4561 C C . ASP A 1 554 ? -30.227 -4.013 -1.082 1.00 84.38 554 ASP A C 1
ATOM 4563 O O . ASP A 1 554 ? -31.040 -4.925 -0.948 1.00 84.38 554 ASP A O 1
ATOM 4567 N N . CYS A 1 555 ? -30.251 -3.207 -2.153 1.00 85.25 555 CYS A N 1
ATOM 4568 C CA . CYS A 1 555 ? -31.255 -3.335 -3.211 1.00 85.25 555 CYS A CA 1
ATOM 4569 C C . CYS A 1 555 ? -31.155 -4.684 -3.935 1.00 85.25 555 CYS A C 1
ATOM 4571 O O . CYS A 1 555 ? -32.171 -5.281 -4.288 1.00 85.25 555 CYS A O 1
ATOM 4573 N N . PHE A 1 556 ? -29.935 -5.165 -4.168 1.00 85.62 556 PHE A N 1
ATOM 4574 C CA . PHE A 1 556 ? -29.679 -6.455 -4.804 1.00 85.62 556 PHE A CA 1
ATOM 4575 C C . PHE A 1 556 ? -30.170 -7.599 -3.916 1.00 85.62 556 PHE A C 1
ATOM 4577 O O . PHE A 1 556 ? -30.872 -8.493 -4.389 1.00 85.62 556 PHE A O 1
ATOM 4584 N N . TYR A 1 557 ? -29.881 -7.526 -2.617 1.00 87.38 557 TYR A N 1
ATOM 4585 C CA . TYR A 1 557 ? -30.395 -8.491 -1.654 1.00 87.38 557 TYR A CA 1
ATOM 4586 C C . TYR A 1 557 ? -31.923 -8.460 -1.562 1.00 87.38 557 TYR A C 1
ATOM 4588 O O . TYR A 1 557 ? -32.553 -9.511 -1.464 1.00 87.38 557 TYR A O 1
ATOM 4596 N N . ASP A 1 558 ? -32.547 -7.284 -1.658 1.00 87.88 558 ASP A N 1
ATOM 4597 C CA . ASP A 1 558 ? -34.005 -7.171 -1.711 1.00 87.88 558 ASP A CA 1
ATOM 4598 C C . ASP A 1 558 ? -34.586 -7.859 -2.957 1.00 87.88 558 ASP A C 1
ATOM 4600 O O . ASP A 1 558 ? -35.613 -8.530 -2.851 1.00 87.88 558 ASP A O 1
ATOM 4604 N N . TYR A 1 559 ? -33.944 -7.757 -4.126 1.00 88.06 559 TYR A N 1
ATOM 4605 C CA . TYR A 1 559 ? -34.350 -8.517 -5.318 1.00 88.06 559 TYR A CA 1
ATOM 4606 C C . TYR A 1 559 ? -34.213 -10.023 -5.103 1.00 88.06 559 TYR A C 1
ATOM 4608 O O . TYR A 1 559 ? -35.163 -10.768 -5.359 1.00 88.06 559 TYR A O 1
ATOM 4616 N N . HIS A 1 560 ? -33.062 -10.460 -4.591 1.00 90.75 560 HIS A N 1
ATOM 4617 C CA . HIS A 1 560 ? -32.807 -11.856 -4.262 1.00 90.75 560 HIS A CA 1
ATOM 4618 C C . HIS A 1 560 ? -33.877 -12.402 -3.310 1.00 90.75 560 HIS A C 1
ATOM 4620 O O . HIS A 1 560 ? -34.555 -13.377 -3.625 1.00 90.75 560 HIS A O 1
ATOM 4626 N N . LYS A 1 561 ? -34.112 -11.724 -2.188 1.00 92.94 561 LYS A N 1
ATOM 4627 C CA . LYS A 1 561 ? -35.065 -12.136 -1.158 1.00 92.94 561 LYS A CA 1
ATOM 4628 C C . LYS A 1 561 ? -36.519 -12.108 -1.631 1.00 92.94 561 LYS A C 1
ATOM 4630 O O . LYS A 1 561 ? -37.282 -13.000 -1.278 1.00 92.94 561 LYS A O 1
ATOM 4635 N N . ASN A 1 562 ? -36.927 -11.082 -2.379 1.00 91.56 562 ASN A N 1
ATOM 4636 C CA . ASN A 1 562 ? -38.337 -10.889 -2.730 1.00 91.56 562 ASN A CA 1
ATOM 4637 C C . ASN A 1 562 ? -38.771 -11.664 -3.980 1.00 91.56 562 ASN A C 1
ATOM 4639 O O . ASN A 1 562 ? -39.971 -11.876 -4.153 1.00 91.56 562 ASN A O 1
ATOM 4643 N N . LEU A 1 563 ? -37.839 -12.040 -4.867 1.00 92.25 563 LEU A N 1
ATOM 4644 C CA . LEU A 1 563 ? -38.158 -12.745 -6.116 1.00 92.25 563 LEU A CA 1
ATOM 4645 C C . LEU A 1 563 ? -37.781 -14.233 -6.116 1.00 92.25 563 LEU A C 1
ATOM 4647 O O . LEU A 1 563 ? -38.220 -14.955 -7.012 1.00 92.25 563 LEU A O 1
ATOM 4651 N N . SER A 1 564 ? -37.024 -14.703 -5.124 1.00 94.06 564 SER A N 1
ATOM 4652 C CA . SER A 1 564 ? -36.675 -16.122 -4.985 1.00 94.06 564 SER A CA 1
ATOM 4653 C C . SER A 1 564 ? -37.734 -16.925 -4.219 1.00 94.06 564 SER A C 1
ATOM 4655 O O . SER A 1 564 ? -38.385 -16.379 -3.327 1.00 94.06 564 SER A O 1
ATOM 4657 N N . PRO A 1 565 ? -37.859 -18.238 -4.490 1.00 94.69 565 PRO A N 1
ATOM 4658 C CA . PRO A 1 565 ? -38.468 -19.181 -3.552 1.00 94.69 565 PRO A CA 1
ATOM 4659 C C . PRO A 1 565 ? -37.781 -19.131 -2.180 1.00 94.69 565 PRO A C 1
ATOM 4661 O O . PRO A 1 565 ? -36.561 -18.992 -2.105 1.00 94.69 565 PRO A O 1
ATOM 4664 N N . GLU A 1 566 ? -38.550 -19.268 -1.099 1.00 92.75 566 GLU A N 1
ATOM 4665 C CA . GLU A 1 566 ? -38.051 -19.127 0.279 1.00 92.75 566 GLU A CA 1
ATOM 4666 C C . GLU A 1 566 ? -36.890 -20.091 0.581 1.00 92.75 566 GLU A C 1
ATOM 4668 O O . GLU A 1 566 ? -35.931 -19.725 1.255 1.00 92.75 566 GLU A O 1
ATOM 4673 N N . GLU A 1 567 ? -36.933 -21.299 0.021 1.00 91.94 567 GLU A N 1
ATOM 4674 C CA . GLU A 1 567 ? -35.942 -22.355 0.218 1.00 91.94 567 GLU A CA 1
ATOM 4675 C C . GLU A 1 567 ? -34.569 -22.087 -0.421 1.00 91.94 567 GLU A C 1
ATOM 4677 O O . GLU A 1 567 ? -33.607 -22.779 -0.084 1.00 91.94 567 GLU A O 1
ATOM 4682 N N . VAL A 1 568 ? -34.457 -21.109 -1.328 1.00 90.12 568 VAL A N 1
ATOM 4683 C CA . VAL A 1 568 ? -33.187 -20.750 -1.988 1.00 90.12 568 VAL A CA 1
ATOM 4684 C C . VAL A 1 568 ? -32.677 -19.356 -1.611 1.00 90.12 568 VAL A C 1
ATOM 4686 O O . VAL A 1 568 ? -31.640 -18.942 -2.130 1.00 90.12 568 VAL A O 1
ATOM 4689 N N . VAL A 1 569 ? -33.364 -18.644 -0.708 1.00 90.19 569 VAL A N 1
ATOM 4690 C CA . VAL A 1 569 ? -32.910 -17.346 -0.183 1.00 90.19 569 VAL A CA 1
ATOM 4691 C C . VAL A 1 569 ? -31.707 -17.551 0.740 1.00 90.19 569 VAL A C 1
ATOM 4693 O O . VAL A 1 569 ? -31.744 -18.340 1.683 1.00 90.19 569 VAL A O 1
ATOM 4696 N N . TRP A 1 570 ? -30.628 -16.830 0.465 1.00 86.56 570 TRP A N 1
ATOM 4697 C CA . TRP A 1 570 ? -29.401 -16.809 1.249 1.00 86.56 570 TRP A CA 1
ATOM 4698 C C . TRP A 1 570 ? -29.534 -15.822 2.403 1.00 86.56 570 TRP A C 1
ATOM 4700 O O . TRP A 1 570 ? -30.294 -14.855 2.335 1.00 86.56 570 TRP A O 1
ATOM 4710 N N . ASP A 1 571 ? -28.775 -16.048 3.470 1.00 86.88 571 ASP A N 1
ATOM 4711 C CA . ASP A 1 571 ? -28.570 -15.008 4.468 1.00 86.88 571 ASP A CA 1
ATOM 4712 C C . ASP A 1 571 ? -27.754 -13.842 3.882 1.00 86.88 571 ASP A C 1
ATOM 4714 O O . ASP A 1 571 ? -27.060 -13.979 2.872 1.00 86.88 571 ASP A O 1
ATOM 4718 N N . TYR A 1 572 ? -27.862 -12.679 4.524 1.00 75.69 572 TYR A N 1
ATOM 4719 C CA . TYR A 1 572 ? -27.282 -11.438 4.020 1.00 75.69 572 TYR A CA 1
ATOM 4720 C C . TYR A 1 572 ? -25.754 -11.496 3.911 1.00 75.69 572 TYR A C 1
ATOM 4722 O O . TYR A 1 572 ? -25.206 -11.015 2.924 1.00 75.69 572 TYR A O 1
ATOM 4730 N N . ASP A 1 573 ? -25.071 -12.117 4.873 1.00 68.75 573 ASP A N 1
ATOM 4731 C CA . ASP A 1 573 ? -23.607 -12.169 4.885 1.00 68.75 573 ASP A CA 1
ATOM 4732 C C . ASP A 1 573 ? -23.097 -13.046 3.734 1.00 68.75 573 ASP A C 1
ATOM 4734 O O . ASP A 1 573 ? -22.265 -12.613 2.934 1.00 68.75 573 ASP A O 1
ATOM 4738 N N . THR A 1 574 ? -23.689 -14.231 3.567 1.00 73.44 574 THR A N 1
ATOM 4739 C CA . THR A 1 574 ? -23.464 -15.095 2.400 1.00 73.44 574 THR A CA 1
ATOM 4740 C C . THR A 1 574 ? -23.763 -14.378 1.081 1.00 73.44 574 THR A C 1
ATOM 4742 O O . THR A 1 574 ? -23.090 -14.602 0.077 1.00 73.44 574 THR A O 1
ATOM 4745 N N . TYR A 1 575 ? -24.793 -13.531 1.049 1.00 75.69 575 TYR A N 1
ATOM 4746 C CA . TYR A 1 575 ? -25.162 -12.790 -0.152 1.00 75.69 575 TYR A CA 1
ATOM 4747 C C . TYR A 1 575 ? -24.163 -11.690 -0.499 1.00 75.69 575 TYR A C 1
ATOM 4749 O O . TYR A 1 575 ? -23.838 -11.503 -1.671 1.00 75.69 575 TYR A O 1
ATOM 4757 N N . THR A 1 576 ? -23.651 -10.982 0.510 1.00 74.69 576 THR A N 1
ATOM 4758 C CA . THR A 1 576 ? -22.613 -9.971 0.291 1.00 74.69 576 THR A CA 1
ATOM 4759 C C . THR A 1 576 ? -21.350 -10.583 -0.299 1.00 74.69 576 THR A C 1
ATOM 4761 O O . THR A 1 576 ? -20.678 -9.902 -1.076 1.00 74.69 576 THR A O 1
ATOM 4764 N N . TYR A 1 577 ? -21.100 -11.876 -0.034 1.00 74.69 577 TYR A N 1
ATOM 4765 C CA . TYR A 1 577 ? -20.044 -12.637 -0.688 1.00 74.69 577 TYR A CA 1
ATOM 4766 C C . TYR A 1 577 ? -20.144 -14.152 -0.530 1.00 74.69 577 TYR A C 1
ATOM 4768 O O . TYR A 1 577 ? -20.196 -14.701 0.570 1.00 74.69 577 TYR A O 1
ATOM 4776 N N . TYR A 1 578 ? -20.065 -14.831 -1.670 1.00 68.38 578 TYR A N 1
ATOM 4777 C CA . TYR A 1 578 ? -20.265 -16.273 -1.786 1.00 68.38 578 TYR A CA 1
ATOM 4778 C C . TYR A 1 578 ? -18.993 -17.036 -2.190 1.00 68.38 578 TYR A C 1
ATOM 4780 O O . TYR A 1 578 ? -18.910 -18.233 -1.925 1.00 68.38 578 TYR A O 1
ATOM 4788 N N . GLY A 1 579 ? -17.999 -16.362 -2.781 1.00 68.75 579 GLY A N 1
ATOM 4789 C CA . GLY A 1 579 ? -16.706 -16.937 -3.171 1.00 68.75 579 GLY A CA 1
ATOM 4790 C C . GLY A 1 579 ? -16.735 -17.887 -4.379 1.00 68.75 579 GLY A C 1
ATOM 4791 O O . GLY A 1 579 ? -17.781 -18.380 -4.813 1.00 68.75 579 GLY A O 1
ATOM 4792 N N . SER A 1 580 ? -15.546 -18.160 -4.918 1.00 76.94 580 SER A N 1
ATOM 4793 C CA . SER A 1 580 ? -15.325 -18.980 -6.118 1.00 76.94 580 SER A CA 1
ATOM 4794 C C . SER A 1 580 ? -15.775 -20.444 -5.995 1.00 76.94 580 SER A C 1
ATOM 4796 O O . SER A 1 580 ? -16.342 -20.984 -6.943 1.00 76.94 580 SER A O 1
ATOM 4798 N N . GLU A 1 581 ? -15.597 -21.093 -4.840 1.00 76.00 581 GLU A N 1
ATOM 4799 C CA . GLU A 1 581 ? -16.033 -22.489 -4.646 1.00 76.00 581 GLU A CA 1
ATOM 4800 C C . GLU A 1 581 ? -17.555 -22.637 -4.749 1.00 76.00 581 GLU A C 1
ATOM 4802 O O . GLU A 1 581 ? -18.070 -23.543 -5.409 1.00 76.00 581 GLU A O 1
ATOM 4807 N N . ARG A 1 582 ? -18.292 -21.722 -4.108 1.00 83.44 582 ARG A N 1
ATOM 4808 C CA . ARG A 1 582 ? -19.751 -21.702 -4.193 1.00 83.44 582 ARG A CA 1
ATOM 4809 C C . ARG A 1 582 ? -20.211 -21.339 -5.590 1.00 83.44 582 ARG A C 1
ATOM 4811 O O . ARG A 1 582 ? -21.135 -21.974 -6.073 1.00 83.44 582 ARG A O 1
ATOM 4818 N N . PHE A 1 583 ? -19.557 -20.373 -6.235 1.00 85.81 583 PHE A N 1
ATOM 4819 C CA . PHE A 1 583 ? -19.798 -20.059 -7.641 1.00 85.81 583 PHE A CA 1
ATOM 4820 C C . PHE A 1 583 ? -19.690 -21.320 -8.512 1.00 85.81 583 PHE A C 1
ATOM 4822 O O . PHE A 1 583 ? -20.647 -21.680 -9.192 1.00 85.81 583 PHE A O 1
ATOM 4829 N N . GLU A 1 584 ? -18.569 -22.047 -8.448 1.00 84.56 584 GLU A N 1
ATOM 4830 C CA . GLU A 1 584 ? -18.361 -23.246 -9.271 1.00 84.56 584 GLU A CA 1
ATOM 4831 C C . GLU A 1 584 ? -19.411 -24.330 -8.976 1.00 84.56 584 GLU A C 1
ATOM 4833 O O . GLU A 1 584 ? -19.929 -24.956 -9.905 1.00 84.56 584 GLU A O 1
ATOM 4838 N N . ARG A 1 585 ? -19.772 -24.532 -7.702 1.00 86.56 585 ARG A N 1
ATOM 4839 C CA . ARG A 1 585 ? -20.814 -25.488 -7.309 1.00 86.56 585 ARG A CA 1
ATOM 4840 C C . ARG A 1 585 ? -22.194 -25.069 -7.816 1.00 86.56 585 ARG A C 1
ATOM 4842 O O . ARG A 1 585 ? -22.855 -25.853 -8.493 1.00 86.56 585 ARG A O 1
ATOM 4849 N N . ASP A 1 586 ? -22.621 -23.854 -7.490 1.00 89.19 586 ASP A N 1
ATOM 4850 C CA . ASP A 1 586 ? -23.975 -23.360 -7.744 1.00 89.19 586 ASP A CA 1
ATOM 4851 C C . ASP A 1 586 ? -24.254 -23.237 -9.254 1.00 89.19 586 ASP A C 1
ATOM 4853 O O . ASP A 1 586 ? -25.407 -23.376 -9.662 1.00 89.19 586 ASP A O 1
ATOM 4857 N N . LEU A 1 587 ? -23.222 -23.034 -10.087 1.00 91.38 587 LEU A N 1
ATOM 4858 C CA . LEU A 1 587 ? -23.338 -23.037 -11.548 1.00 91.38 587 LEU A CA 1
ATOM 4859 C C . LEU A 1 587 ? -23.182 -24.443 -12.148 1.00 91.38 587 LEU A C 1
ATOM 4861 O O . LEU A 1 587 ? -24.098 -24.942 -12.801 1.00 91.38 587 LEU A O 1
ATOM 4865 N N . PHE A 1 588 ? -22.029 -25.086 -11.950 1.00 93.81 588 PHE A N 1
ATOM 4866 C CA . PHE A 1 588 ? -21.628 -26.246 -12.758 1.00 93.81 588 PHE A CA 1
ATOM 4867 C C . PHE A 1 588 ? -21.964 -27.599 -12.136 1.00 93.81 588 PHE A C 1
ATOM 4869 O O . PHE A 1 588 ? -21.992 -28.603 -12.846 1.00 93.81 588 PHE A O 1
ATOM 4876 N N . VAL A 1 589 ? -22.156 -27.657 -10.818 1.00 90.69 589 VAL A N 1
ATOM 4877 C CA . VAL A 1 589 ? -22.482 -28.908 -10.118 1.00 90.69 589 VAL A CA 1
ATOM 4878 C C . VAL A 1 589 ? -23.987 -29.006 -9.913 1.00 90.69 589 VAL A C 1
ATOM 4880 O O . VAL A 1 589 ? -24.606 -29.987 -10.318 1.00 90.69 589 VAL A O 1
ATOM 4883 N N . ASP A 1 590 ? -24.575 -27.966 -9.329 1.00 90.56 590 ASP A N 1
ATOM 4884 C CA . ASP A 1 590 ? -25.989 -27.937 -8.966 1.00 90.56 590 ASP A CA 1
ATOM 4885 C C . ASP A 1 590 ? -26.854 -27.205 -10.005 1.00 90.56 590 ASP A C 1
ATOM 4887 O O . ASP A 1 590 ? -28.060 -27.441 -10.068 1.00 90.56 590 ASP A O 1
ATOM 4891 N N . GLY A 1 591 ? -26.257 -26.308 -10.797 1.00 89.62 591 GLY A N 1
ATOM 4892 C CA . GLY A 1 591 ? -26.956 -25.277 -11.568 1.00 89.62 591 GLY A CA 1
ATOM 4893 C C . GLY A 1 591 ? -27.391 -25.630 -12.985 1.00 89.62 591 GLY A C 1
ATOM 4894 O O . GLY A 1 591 ? -27.997 -24.775 -13.618 1.00 89.62 591 GLY A O 1
ATOM 4895 N N . TYR A 1 592 ? -27.105 -26.833 -13.494 1.00 92.62 592 TYR A N 1
ATOM 4896 C CA . TYR A 1 592 ? -27.343 -27.221 -14.900 1.00 92.62 592 TYR A CA 1
ATOM 4897 C C . TYR A 1 592 ? -26.667 -26.309 -15.942 1.00 92.62 592 TYR A C 1
ATOM 4899 O O . TYR A 1 592 ? -27.125 -26.230 -17.079 1.00 92.62 592 TYR A O 1
ATOM 4907 N N . VAL A 1 593 ? -25.597 -25.602 -15.567 1.00 94.75 593 VAL A N 1
ATOM 4908 C CA . VAL A 1 593 ? -24.859 -24.730 -16.486 1.00 94.75 593 VAL A CA 1
ATOM 4909 C C . VAL A 1 593 ? -23.708 -25.515 -17.111 1.00 94.75 593 VAL A C 1
ATOM 4911 O O . VAL A 1 593 ? -22.839 -26.007 -16.396 1.00 94.75 593 VAL A O 1
ATOM 4914 N N . ASP A 1 594 ? -23.675 -25.597 -18.440 1.00 94.12 594 ASP A N 1
ATOM 4915 C CA . ASP A 1 594 ? -22.539 -26.166 -19.179 1.00 94.12 594 ASP A CA 1
ATOM 4916 C C . ASP A 1 594 ? -21.445 -25.119 -19.440 1.00 94.12 594 ASP A C 1
ATOM 4918 O O . ASP A 1 594 ? -20.252 -25.410 -19.330 1.00 94.12 594 ASP A O 1
ATOM 4922 N N . HIS A 1 595 ? -21.858 -23.883 -19.739 1.00 95.19 595 HIS A N 1
ATOM 4923 C CA . HIS A 1 595 ? -20.979 -22.744 -19.978 1.00 95.19 595 HIS A CA 1
ATOM 4924 C C . HIS A 1 595 ? -21.623 -21.446 -19.467 1.00 95.19 595 HIS A C 1
ATOM 4926 O O . HIS A 1 595 ? -22.820 -21.234 -19.657 1.00 95.19 595 HIS A O 1
ATOM 4932 N N . ALA A 1 596 ? -20.845 -20.566 -18.834 1.00 94.75 596 ALA A N 1
ATOM 4933 C CA . ALA A 1 596 ? -21.309 -19.269 -18.344 1.00 94.75 596 ALA A CA 1
ATOM 4934 C C . ALA A 1 596 ? -20.454 -18.110 -18.874 1.00 94.75 596 ALA A C 1
ATOM 4936 O O . ALA A 1 596 ? -19.242 -18.225 -19.027 1.00 94.75 596 ALA A O 1
ATOM 4937 N N . ILE A 1 597 ? -21.101 -16.972 -19.128 1.00 94.88 597 ILE A N 1
ATOM 4938 C CA . ILE A 1 597 ? -20.456 -15.750 -19.619 1.00 94.88 597 ILE A CA 1
ATOM 4939 C C . ILE A 1 597 ? -20.519 -14.707 -18.503 1.00 94.88 597 ILE A C 1
ATOM 4941 O O . ILE A 1 597 ? -21.606 -14.270 -18.118 1.00 94.88 597 ILE A O 1
ATOM 4945 N N . PHE A 1 598 ? -19.366 -14.303 -17.972 1.00 90.88 598 PHE A N 1
ATOM 4946 C CA . PHE A 1 598 ? -19.293 -13.232 -16.982 1.00 90.88 598 PHE A CA 1
ATOM 4947 C C . PHE A 1 598 ? -19.651 -11.887 -17.605 1.00 90.88 598 PHE A C 1
ATOM 4949 O O . PHE A 1 598 ? -19.183 -11.555 -18.690 1.00 90.88 598 PHE A O 1
ATOM 4956 N N . GLN A 1 599 ? -20.428 -11.090 -16.873 1.00 90.62 599 GLN A N 1
ATOM 4957 C CA . GLN A 1 599 ? -20.786 -9.722 -17.237 1.00 90.62 599 GLN A CA 1
ATOM 4958 C C . GLN A 1 599 ? -20.276 -8.775 -16.148 1.00 90.62 599 GLN A C 1
ATOM 4960 O O . GLN A 1 599 ? -20.877 -8.675 -15.078 1.00 90.62 599 GLN A O 1
ATOM 4965 N N . ALA A 1 600 ? -19.152 -8.102 -16.396 1.00 85.25 600 ALA A N 1
ATOM 4966 C CA . ALA A 1 600 ? -18.536 -7.224 -15.406 1.00 85.25 600 ALA A CA 1
ATOM 4967 C C . ALA A 1 600 ? -19.419 -6.011 -15.053 1.00 85.25 600 ALA A C 1
ATOM 4969 O O . ALA A 1 600 ? -20.110 -5.441 -15.891 1.00 85.25 600 ALA A O 1
ATOM 4970 N N . THR A 1 601 ? -19.379 -5.589 -13.791 1.00 84.12 601 THR A N 1
ATOM 4971 C CA . THR A 1 601 ? -19.990 -4.343 -13.306 1.00 84.12 601 THR A CA 1
ATOM 4972 C C . THR A 1 601 ? -19.001 -3.701 -12.338 1.00 84.12 601 THR A C 1
ATOM 4974 O O . THR A 1 601 ? -18.618 -4.329 -11.349 1.00 84.12 601 THR A O 1
ATOM 4977 N N . LEU A 1 602 ? -18.507 -2.501 -12.660 1.00 81.94 602 LEU A N 1
ATOM 4978 C CA . LEU A 1 602 ? -17.340 -1.926 -11.984 1.00 81.94 602 LEU A CA 1
ATOM 4979 C C . LEU A 1 602 ? -17.737 -1.221 -10.685 1.00 81.94 602 LEU A C 1
ATOM 4981 O O . LEU A 1 602 ? -17.225 -1.597 -9.629 1.00 81.94 602 LEU A O 1
ATOM 4985 N N . LEU A 1 603 ? -18.665 -0.254 -10.740 1.00 82.81 603 LEU A N 1
ATOM 4986 C CA . LEU A 1 603 ? -19.137 0.518 -9.575 1.00 82.81 603 LEU A CA 1
ATOM 4987 C C . LEU A 1 603 ? -17.983 1.109 -8.761 1.00 82.81 603 LEU A C 1
ATOM 4989 O O . LEU A 1 603 ? -17.980 1.083 -7.525 1.00 82.81 603 LEU A O 1
ATOM 4993 N N . SER A 1 604 ? -16.982 1.631 -9.470 1.00 82.62 604 SER A N 1
ATOM 4994 C CA . SER A 1 604 ? -15.726 2.112 -8.894 1.00 82.62 604 SER A CA 1
ATOM 4995 C C . SER A 1 604 ? -15.928 3.292 -7.942 1.00 82.62 604 SER A C 1
ATOM 4997 O O . SER A 1 604 ? -15.145 3.442 -7.010 1.00 82.62 604 SER A O 1
ATOM 4999 N N . ASP A 1 605 ? -16.990 4.085 -8.086 1.00 84.06 605 ASP A N 1
ATOM 5000 C CA . ASP A 1 605 ? -17.344 5.152 -7.138 1.00 84.06 605 ASP A CA 1
ATOM 5001 C C . ASP A 1 605 ? -18.024 4.634 -5.854 1.00 84.06 605 ASP A C 1
ATOM 5003 O O . ASP A 1 605 ? -18.104 5.347 -4.850 1.00 84.06 605 ASP A O 1
ATOM 5007 N N . PHE A 1 606 ? -18.507 3.389 -5.840 1.00 83.06 606 PHE A N 1
ATOM 5008 C CA . PHE A 1 606 ? -19.234 2.805 -4.705 1.00 83.06 606 PHE A CA 1
ATOM 5009 C C . PHE A 1 606 ? -18.405 1.790 -3.916 1.00 83.06 606 PHE A C 1
ATOM 5011 O O . PHE A 1 606 ? -18.630 1.650 -2.712 1.00 83.06 606 PHE A O 1
ATOM 5018 N N . TYR A 1 607 ? -17.439 1.120 -4.553 1.00 77.50 607 TYR A N 1
ATOM 5019 C CA . TYR A 1 607 ? -16.644 0.056 -3.935 1.00 77.50 607 TYR A CA 1
ATOM 5020 C C . TYR A 1 607 ? -15.140 0.264 -4.113 1.00 77.50 607 TYR A C 1
ATOM 5022 O O . TYR A 1 607 ? -14.690 0.719 -5.163 1.00 77.50 607 TYR A O 1
ATOM 5030 N N . HIS A 1 608 ? -14.354 -0.065 -3.084 1.00 66.44 608 HIS A N 1
ATOM 5031 C CA . HIS A 1 608 ? -12.892 0.083 -3.084 1.00 66.44 608 HIS A CA 1
ATOM 5032 C C . HIS A 1 608 ? -12.231 -0.791 -4.152 1.00 66.44 608 HIS A C 1
ATOM 5034 O O . HIS A 1 608 ? -11.435 -0.288 -4.941 1.00 66.44 608 HIS A O 1
ATOM 5040 N N . ASN A 1 609 ? -12.654 -2.050 -4.247 1.00 62.81 609 ASN A N 1
ATOM 5041 C CA . ASN A 1 609 ? -12.027 -3.063 -5.099 1.00 62.81 609 ASN A CA 1
ATOM 5042 C C . ASN A 1 609 ? -12.860 -3.375 -6.359 1.00 62.81 609 ASN A C 1
ATOM 5044 O O . ASN A 1 609 ? -12.648 -4.394 -7.014 1.00 62.81 609 ASN A O 1
ATOM 5048 N N . GLY A 1 610 ? -13.846 -2.525 -6.666 1.00 70.56 610 GLY A N 1
ATOM 5049 C CA . GLY A 1 610 ? -14.904 -2.812 -7.634 1.00 70.56 610 GLY A CA 1
ATOM 5050 C C . GLY A 1 610 ? -15.920 -3.844 -7.124 1.00 70.56 610 GLY A C 1
ATOM 5051 O O . GLY A 1 610 ? -15.665 -4.592 -6.179 1.00 70.56 610 GLY A O 1
ATOM 5052 N N . PHE A 1 611 ? -17.103 -3.867 -7.738 1.00 74.81 611 PHE A N 1
ATOM 5053 C CA . PHE A 1 611 ? -18.172 -4.805 -7.373 1.00 74.81 611 PHE A CA 1
ATOM 5054 C C . PHE A 1 611 ? -18.010 -6.175 -8.047 1.00 74.81 611 PHE A C 1
ATOM 5056 O O . PHE A 1 611 ? -18.225 -7.204 -7.419 1.00 74.81 611 PHE A O 1
ATOM 5063 N N . GLY A 1 612 ? -17.596 -6.193 -9.319 1.00 65.62 612 GLY A N 1
ATOM 5064 C CA . GLY A 1 612 ? -17.504 -7.404 -10.142 1.00 65.62 612 GLY A CA 1
ATOM 5065 C C . GLY A 1 612 ? -16.229 -8.243 -9.996 1.00 65.62 612 GLY A C 1
ATOM 5066 O O . GLY A 1 612 ? -16.073 -9.186 -10.764 1.00 65.62 612 GLY A O 1
ATOM 5067 N N . GLN A 1 613 ? -15.318 -7.900 -9.073 1.00 71.00 613 GLN A N 1
ATOM 5068 C CA . GLN A 1 613 ? -14.121 -8.692 -8.721 1.00 71.00 613 GLN A CA 1
ATOM 5069 C C . GLN A 1 613 ? -13.330 -9.223 -9.941 1.00 71.00 613 GLN A C 1
ATOM 5071 O O . GLN A 1 613 ? -13.068 -10.418 -10.067 1.00 71.00 613 GLN A O 1
ATOM 5076 N N . THR A 1 614 ? -12.948 -8.313 -10.846 1.00 80.00 614 THR A N 1
ATOM 5077 C CA . THR A 1 614 ? -12.340 -8.593 -12.164 1.00 80.00 614 THR A CA 1
ATOM 5078 C C . THR A 1 614 ? -11.251 -9.665 -12.143 1.00 80.00 614 THR A C 1
ATOM 5080 O O . THR A 1 614 ? -11.327 -10.620 -12.912 1.00 80.00 614 THR A O 1
ATOM 5083 N N . ASP A 1 615 ? -10.258 -9.544 -11.262 1.00 77.56 615 ASP A N 1
ATOM 5084 C CA . ASP A 1 615 ? -9.115 -10.462 -11.263 1.00 77.56 615 ASP A CA 1
ATOM 5085 C C . ASP A 1 615 ? -9.487 -11.871 -10.771 1.00 77.56 615 ASP A C 1
ATOM 5087 O O . ASP A 1 615 ? -8.949 -12.859 -11.268 1.00 77.56 615 ASP A O 1
ATOM 5091 N N . GLU A 1 616 ? -10.447 -11.993 -9.846 1.00 74.62 616 GLU A N 1
ATOM 5092 C CA . GLU A 1 616 ? -10.958 -13.295 -9.390 1.00 74.62 616 GLU A CA 1
ATOM 5093 C C . GLU A 1 616 ? -11.759 -13.985 -10.502 1.00 74.62 616 GLU A C 1
ATOM 5095 O O . GLU A 1 616 ? -11.565 -15.173 -10.769 1.00 74.62 616 GLU A O 1
ATOM 5100 N N . ALA A 1 617 ? -12.599 -13.227 -11.212 1.00 81.75 617 ALA A N 1
ATOM 5101 C CA . ALA A 1 617 ? -13.342 -13.733 -12.361 1.00 81.75 617 ALA A CA 1
ATOM 5102 C C . ALA A 1 617 ? -12.405 -14.183 -13.497 1.00 81.75 617 ALA A C 1
ATOM 5104 O O . ALA A 1 617 ? -12.606 -15.252 -14.075 1.00 81.75 617 ALA A O 1
ATOM 5105 N N . LEU A 1 618 ? -11.338 -13.426 -13.780 1.00 85.81 618 LEU A N 1
ATOM 5106 C CA . LEU A 1 618 ? -10.324 -13.813 -14.767 1.00 85.81 618 LEU A CA 1
ATOM 5107 C C . LEU A 1 618 ? -9.544 -15.060 -14.342 1.00 85.81 618 LEU A C 1
ATOM 5109 O O . LEU A 1 618 ? -9.304 -15.939 -15.170 1.00 85.81 618 LEU A O 1
ATOM 5113 N N . ALA A 1 619 ? -9.189 -15.184 -13.061 1.00 84.62 619 ALA A N 1
ATOM 5114 C CA . ALA A 1 619 ? -8.546 -16.388 -12.541 1.00 84.62 619 ALA A CA 1
ATOM 5115 C C . ALA A 1 619 ? -9.455 -17.624 -12.682 1.00 84.62 619 ALA A C 1
ATOM 5117 O O . ALA A 1 619 ? -8.992 -18.696 -13.081 1.00 84.62 619 ALA A O 1
ATOM 5118 N N . LEU A 1 620 ? -10.758 -17.470 -12.428 1.00 84.44 620 LEU A N 1
ATOM 5119 C CA . LEU A 1 620 ? -11.757 -18.519 -12.643 1.00 84.44 620 LEU A CA 1
ATOM 5120 C C . LEU A 1 620 ? -11.869 -18.926 -14.115 1.00 84.44 620 LEU A C 1
ATOM 5122 O O . LEU A 1 620 ? -11.911 -20.123 -14.409 1.00 84.44 620 LEU A O 1
ATOM 5126 N N . VAL A 1 621 ? -11.878 -17.955 -15.031 1.00 89.38 621 VAL A N 1
ATOM 5127 C CA . VAL A 1 621 ? -11.911 -18.195 -16.483 1.00 89.38 621 VAL A CA 1
ATOM 5128 C C . VAL A 1 621 ? -10.657 -18.932 -16.935 1.00 89.38 621 VAL A C 1
ATOM 5130 O O . VAL A 1 621 ? -10.757 -19.947 -17.619 1.00 89.38 621 VAL A O 1
ATOM 5133 N N . ALA A 1 622 ? -9.479 -18.502 -16.480 1.00 87.75 622 ALA A N 1
ATOM 5134 C CA . ALA A 1 622 ? -8.217 -19.170 -16.784 1.00 87.75 622 ALA A CA 1
ATOM 5135 C C . ALA A 1 622 ? -8.178 -20.620 -16.265 1.00 87.75 622 ALA A C 1
ATOM 5137 O O . ALA A 1 622 ? -7.610 -21.496 -16.918 1.00 87.75 622 ALA A O 1
ATOM 5138 N N . LYS A 1 623 ? -8.807 -20.893 -15.114 1.00 89.19 623 LYS A N 1
ATOM 5139 C CA . LYS A 1 623 ? -8.938 -22.242 -14.541 1.00 89.19 623 LYS A CA 1
ATOM 5140 C C . LYS A 1 623 ? -9.965 -23.105 -15.286 1.00 89.19 623 LYS A C 1
ATOM 5142 O O . LYS A 1 623 ? -9.799 -24.322 -15.348 1.00 89.19 623 LYS A O 1
ATOM 5147 N N . ASN A 1 624 ? -11.001 -22.497 -15.866 1.00 89.44 624 ASN A N 1
ATOM 5148 C CA . ASN A 1 624 ? -12.118 -23.194 -16.507 1.00 89.44 624 ASN A CA 1
ATOM 5149 C C . ASN A 1 624 ? -12.422 -22.670 -17.932 1.00 89.44 624 ASN A C 1
ATOM 5151 O O . ASN A 1 624 ? -13.577 -22.355 -18.225 1.00 89.44 624 ASN A O 1
ATOM 5155 N N . PRO A 1 625 ? -11.448 -22.628 -18.860 1.00 88.62 625 PRO A N 1
ATOM 5156 C CA . PRO A 1 625 ? -11.604 -21.940 -20.148 1.00 88.62 625 PRO A CA 1
ATOM 5157 C C . PRO A 1 625 ? -12.660 -22.569 -21.072 1.00 88.62 625 PRO A C 1
ATOM 5159 O O . PRO A 1 625 ? -13.183 -21.907 -21.957 1.00 88.62 625 PRO A O 1
ATOM 5162 N N . GLY A 1 626 ? -13.003 -23.847 -20.869 1.00 90.06 626 GLY A N 1
ATOM 5163 C CA . GLY A 1 626 ? -14.086 -24.514 -21.606 1.00 90.06 626 GLY A CA 1
ATOM 5164 C C . GLY A 1 626 ? -15.488 -24.288 -21.027 1.00 90.06 626 GLY A C 1
ATOM 5165 O O . GLY A 1 626 ? -16.468 -24.693 -21.643 1.00 90.06 626 GLY A O 1
ATOM 5166 N N . LYS A 1 627 ? -15.596 -23.676 -19.842 1.00 92.50 627 LYS A N 1
ATOM 5167 C CA . LYS A 1 627 ? -16.863 -23.463 -19.120 1.00 92.50 627 LYS A CA 1
ATOM 5168 C C . LYS A 1 627 ? -17.159 -21.993 -18.827 1.00 92.50 627 LYS A C 1
ATOM 5170 O O . LYS A 1 627 ? -18.262 -21.685 -18.382 1.00 92.50 627 LYS A O 1
ATOM 5175 N N . LEU A 1 628 ? -16.176 -21.112 -18.997 1.00 94.12 628 LEU A N 1
ATOM 5176 C CA . LEU A 1 628 ? -16.286 -19.701 -18.664 1.00 94.12 628 LEU A CA 1
ATOM 5177 C C . LEU A 1 628 ? -15.728 -18.830 -19.787 1.00 94.12 628 LEU A C 1
ATOM 5179 O O . LEU A 1 628 ? -14.581 -19.000 -20.197 1.00 94.12 628 LEU A O 1
ATOM 5183 N N . THR A 1 629 ? -16.513 -17.836 -20.186 1.00 94.19 629 THR A N 1
ATOM 5184 C CA . THR A 1 629 ? -16.077 -16.688 -20.989 1.00 94.19 629 THR A CA 1
ATOM 5185 C C . THR A 1 629 ? -16.163 -15.429 -20.137 1.00 94.19 629 THR A C 1
ATOM 5187 O O . THR A 1 629 ? -17.058 -15.293 -19.301 1.00 94.19 629 THR A O 1
ATOM 5190 N N . TYR A 1 630 ? -15.244 -14.488 -20.346 1.00 93.44 630 TYR A N 1
ATOM 5191 C CA . TYR A 1 630 ? -15.240 -13.214 -19.638 1.00 93.44 630 TYR A CA 1
ATOM 5192 C C . TYR A 1 630 ? -15.565 -12.049 -20.572 1.00 93.44 630 TYR A C 1
ATOM 5194 O O . TYR A 1 630 ? -14.821 -11.792 -21.517 1.00 93.44 630 TYR A O 1
ATOM 5202 N N . ASN A 1 631 ? -16.639 -11.312 -20.275 1.00 95.00 631 ASN A N 1
ATOM 5203 C CA . ASN A 1 631 ? -16.806 -9.956 -20.787 1.00 95.00 631 ASN A CA 1
ATOM 5204 C C . ASN A 1 631 ? -16.327 -8.953 -19.739 1.00 95.00 631 ASN A C 1
ATOM 5206 O O . ASN A 1 631 ? -16.700 -9.034 -18.563 1.00 95.00 631 ASN A O 1
ATOM 5210 N N . HIS A 1 632 ? -15.573 -7.952 -20.187 1.00 93.50 632 HIS A N 1
ATOM 5211 C CA . HIS A 1 632 ? -15.155 -6.838 -19.340 1.00 93.50 632 HIS A CA 1
ATOM 5212 C C . HIS A 1 632 ? -16.084 -5.628 -19.487 1.00 93.50 632 HIS A C 1
ATOM 5214 O O . HIS A 1 632 ? -17.057 -5.673 -20.230 1.00 93.50 632 HIS A O 1
ATOM 5220 N N . ALA A 1 633 ? -15.802 -4.539 -18.781 1.00 92.12 633 ALA A N 1
ATOM 5221 C CA . ALA A 1 633 ? -16.575 -3.305 -18.836 1.00 92.12 633 ALA A CA 1
ATOM 5222 C C . ALA A 1 633 ? -15.657 -2.105 -19.081 1.00 92.12 633 ALA A C 1
ATOM 5224 O O . ALA A 1 633 ? -14.471 -2.143 -18.762 1.00 92.12 633 ALA A O 1
ATOM 5225 N N . TYR A 1 634 ? -16.215 -1.025 -19.621 1.00 92.56 634 TYR A N 1
ATOM 5226 C CA . TYR A 1 634 ? -15.533 0.260 -19.731 1.00 92.56 634 TYR A CA 1
ATOM 5227 C C . TYR A 1 634 ? -16.494 1.409 -19.433 1.00 92.56 634 TYR A C 1
ATOM 5229 O O . TYR A 1 634 ? -17.716 1.263 -19.516 1.00 92.56 634 TYR A O 1
ATOM 5237 N N . ASP A 1 635 ? -15.920 2.579 -19.165 1.00 92.56 635 ASP A N 1
ATOM 5238 C CA . ASP A 1 635 ? -16.643 3.843 -19.111 1.00 92.56 635 ASP A CA 1
ATOM 5239 C C . ASP A 1 635 ? -16.078 4.808 -20.168 1.00 92.56 635 ASP A C 1
ATOM 5241 O O . ASP A 1 635 ? -14.895 5.166 -20.101 1.00 92.56 635 ASP A O 1
ATOM 5245 N N . PRO A 1 636 ? -16.881 5.232 -21.162 1.00 93.44 636 PRO A N 1
ATOM 5246 C CA . PRO A 1 636 ? -16.407 6.115 -22.223 1.00 93.44 636 PRO A CA 1
ATOM 5247 C C . PRO A 1 636 ? -16.060 7.525 -21.729 1.00 93.44 636 PRO A C 1
ATOM 5249 O O . PRO A 1 636 ? -15.371 8.266 -22.428 1.00 93.44 636 PRO A O 1
ATOM 5252 N N . ARG A 1 637 ? -16.491 7.913 -20.522 1.00 92.38 637 ARG A N 1
ATOM 5253 C CA . ARG A 1 637 ? -16.165 9.213 -19.912 1.00 92.38 637 ARG A CA 1
ATOM 5254 C C . ARG A 1 637 ? -14.714 9.303 -19.438 1.00 92.38 637 ARG A C 1
ATOM 5256 O O . ARG A 1 637 ? -14.250 10.396 -19.134 1.00 92.38 637 ARG A O 1
ATOM 5263 N N . HIS A 1 638 ? -13.981 8.188 -19.425 1.00 91.00 638 HIS A N 1
ATOM 5264 C CA . HIS A 1 638 ? -12.522 8.184 -19.281 1.00 91.00 638 HIS A CA 1
ATOM 5265 C C . HIS A 1 638 ? -11.781 8.577 -20.568 1.00 91.00 638 HIS A C 1
ATOM 5267 O O . HIS A 1 638 ? -10.548 8.639 -20.577 1.00 91.00 638 HIS A O 1
ATOM 5273 N N . GLU A 1 639 ? -12.523 8.879 -21.635 1.00 95.25 639 GLU A N 1
ATOM 5274 C CA . GLU A 1 639 ? -12.015 9.492 -22.853 1.00 95.25 639 GLU A CA 1
ATOM 5275 C C . GLU A 1 639 ? -10.834 8.707 -23.459 1.00 95.25 639 GLU A C 1
ATOM 5277 O O . GLU A 1 639 ? -10.849 7.480 -23.540 1.00 95.25 639 GLU A O 1
ATOM 5282 N N . GLU A 1 640 ? -9.787 9.391 -23.920 1.00 96.31 640 GLU A N 1
ATOM 5283 C CA . GLU A 1 640 ? -8.671 8.744 -24.614 1.00 96.31 640 GLU A CA 1
ATOM 5284 C C . GLU A 1 640 ? -7.904 7.776 -23.698 1.00 96.31 640 GLU A C 1
ATOM 5286 O O . GLU A 1 640 ? -7.422 6.740 -24.152 1.00 96.31 640 GLU A O 1
ATOM 5291 N N . ALA A 1 641 ? -7.817 8.085 -22.399 1.00 91.75 641 ALA A N 1
ATOM 5292 C CA . ALA A 1 641 ? -7.108 7.247 -21.436 1.00 91.75 641 ALA A CA 1
ATOM 5293 C C . ALA A 1 641 ? -7.817 5.902 -21.227 1.00 91.75 641 ALA A C 1
ATOM 5295 O O . ALA A 1 641 ? -7.164 4.859 -21.192 1.00 91.75 641 ALA A O 1
ATOM 5296 N N . GLY A 1 642 ? -9.149 5.912 -21.127 1.00 91.12 642 GLY A N 1
ATOM 5297 C CA . GLY A 1 642 ? -9.918 4.677 -21.016 1.00 91.12 642 GLY A CA 1
ATOM 5298 C C . GLY A 1 642 ? -9.985 3.896 -22.333 1.00 91.12 642 GLY A C 1
ATOM 5299 O O . GLY A 1 642 ? -10.040 2.671 -22.296 1.00 91.12 642 GLY A O 1
ATOM 5300 N N . LEU A 1 643 ? -9.921 4.567 -23.489 1.00 95.31 643 LEU A N 1
ATOM 5301 C CA . LEU A 1 643 ? -9.861 3.903 -24.795 1.00 95.31 643 LEU A CA 1
ATOM 5302 C C . LEU A 1 643 ? -8.561 3.097 -24.935 1.00 95.31 643 LEU A C 1
ATOM 5304 O O . LEU A 1 643 ? -8.567 1.954 -25.385 1.00 95.31 643 LEU A O 1
ATOM 5308 N N . GLU A 1 644 ? -7.442 3.680 -24.505 1.00 94.56 644 GLU A N 1
ATOM 5309 C CA . GLU A 1 644 ? -6.154 2.989 -24.464 1.00 94.56 644 GLU A CA 1
ATOM 5310 C C . GLU A 1 644 ? -6.168 1.817 -23.474 1.00 94.56 644 GLU A C 1
ATOM 5312 O O . GLU A 1 644 ? -5.602 0.759 -23.748 1.00 94.56 644 GLU A O 1
ATOM 5317 N N . GLN A 1 645 ? -6.855 1.975 -22.342 1.00 92.81 645 GLN A N 1
ATOM 5318 C CA . GLN A 1 645 ? -7.039 0.894 -21.380 1.00 92.81 645 GLN A CA 1
ATOM 5319 C C . GLN A 1 645 ? -7.879 -0.254 -21.966 1.00 92.81 645 GLN A C 1
ATOM 5321 O O . GLN A 1 645 ? -7.470 -1.406 -21.858 1.00 92.81 645 GLN A O 1
ATOM 5326 N N . LEU A 1 646 ? -8.964 0.046 -22.692 1.00 95.56 646 LEU A N 1
ATOM 5327 C CA . LEU A 1 646 ? -9.778 -0.957 -23.388 1.00 95.56 646 LEU A CA 1
ATOM 5328 C C . LEU A 1 646 ? -8.945 -1.796 -24.367 1.00 95.56 646 LEU A C 1
ATOM 5330 O O . LEU A 1 646 ? -9.116 -3.010 -24.417 1.00 95.56 646 LEU A O 1
ATOM 5334 N N . ARG A 1 647 ? -8.016 -1.185 -25.115 1.00 96.75 647 ARG A N 1
ATOM 5335 C CA . ARG A 1 647 ? -7.116 -1.931 -26.017 1.00 96.75 647 ARG A CA 1
ATOM 5336 C C . ARG A 1 647 ? -6.249 -2.933 -25.261 1.00 96.75 647 ARG A C 1
ATOM 5338 O O . ARG A 1 647 ? -6.103 -4.071 -25.698 1.00 96.75 647 ARG A O 1
ATOM 5345 N N . LYS A 1 648 ? -5.691 -2.516 -24.123 1.00 93.62 648 LYS A N 1
ATOM 5346 C CA . LYS A 1 648 ? -4.865 -3.379 -23.266 1.00 93.62 648 LYS A CA 1
ATOM 5347 C C . LYS A 1 648 ? -5.684 -4.502 -22.647 1.00 93.62 648 LYS A C 1
ATOM 5349 O O . LYS A 1 648 ? -5.216 -5.633 -22.582 1.00 93.62 648 LYS A O 1
ATOM 5354 N N . ASP A 1 649 ? -6.899 -4.198 -22.206 1.00 91.94 649 ASP A N 1
ATOM 5355 C CA . ASP A 1 649 ? -7.788 -5.189 -21.607 1.00 91.94 649 ASP A CA 1
ATOM 5356 C C . ASP A 1 649 ? -8.304 -6.189 -22.643 1.00 91.94 649 ASP A C 1
ATOM 5358 O O . ASP A 1 649 ? -8.353 -7.378 -22.347 1.00 91.94 649 ASP A O 1
ATOM 5362 N N . ALA A 1 650 ? -8.591 -5.750 -23.871 1.00 93.88 650 ALA A N 1
ATOM 5363 C CA . ALA A 1 650 ? -8.956 -6.634 -24.974 1.00 93.88 650 ALA A CA 1
ATOM 5364 C C . ALA A 1 650 ? -7.867 -7.675 -25.267 1.00 93.88 650 ALA A C 1
ATOM 5366 O O . ALA A 1 650 ? -8.179 -8.861 -25.368 1.00 93.88 650 ALA A O 1
ATOM 5367 N N . ASP A 1 651 ? -6.602 -7.245 -25.334 1.00 88.75 651 ASP A N 1
ATOM 5368 C CA . ASP A 1 651 ? -5.451 -8.133 -25.538 1.00 88.75 651 ASP A CA 1
ATOM 5369 C C . ASP A 1 651 ? -5.230 -9.065 -24.334 1.00 88.75 651 ASP A C 1
ATOM 5371 O O . ASP A 1 651 ? -5.125 -10.281 -24.481 1.00 88.75 651 ASP A O 1
ATOM 5375 N N . ARG A 1 652 ? -5.248 -8.511 -23.114 1.00 88.75 652 ARG A N 1
ATOM 5376 C CA . ARG A 1 652 ? -5.018 -9.264 -21.871 1.00 88.75 652 ARG A CA 1
ATOM 5377 C C . ARG A 1 652 ? -6.091 -10.318 -21.599 1.00 88.75 652 ARG A C 1
ATOM 5379 O O . ARG A 1 652 ? -5.775 -11.380 -21.067 1.00 88.75 652 ARG A O 1
ATOM 5386 N N . MET A 1 653 ? -7.351 -10.000 -21.877 1.00 89.81 653 MET A N 1
ATOM 5387 C CA . MET A 1 653 ? -8.505 -10.791 -21.439 1.00 89.81 653 MET A CA 1
ATOM 5388 C C . MET A 1 653 ? -9.172 -11.579 -22.571 1.00 89.81 653 MET A C 1
ATOM 5390 O O . MET A 1 653 ? -10.107 -12.327 -22.296 1.00 89.81 653 MET A O 1
ATOM 5394 N N . ASN A 1 654 ? -8.707 -11.431 -23.818 1.00 89.44 654 ASN A N 1
ATOM 5395 C CA . ASN A 1 654 ? -9.277 -12.074 -25.006 1.00 89.44 654 ASN A CA 1
ATOM 5396 C C . ASN A 1 654 ? -10.796 -11.838 -25.131 1.00 89.44 654 ASN A C 1
ATOM 5398 O O . ASN A 1 654 ? -11.600 -12.772 -25.186 1.00 89.44 654 ASN A O 1
ATOM 5402 N N . LEU A 1 655 ? -11.191 -10.563 -25.108 1.00 94.31 655 LEU A N 1
ATOM 5403 C CA . LEU A 1 655 ? -12.597 -10.169 -25.026 1.00 94.31 655 LEU A CA 1
ATOM 5404 C C . LEU A 1 655 ? -13.356 -10.478 -26.323 1.00 94.31 655 LEU A C 1
ATOM 5406 O O . LEU A 1 655 ? -13.010 -9.988 -27.393 1.00 94.31 655 LEU A O 1
ATOM 5410 N N . GLN A 1 656 ? -14.455 -11.226 -26.208 1.00 95.06 656 GLN A N 1
ATOM 5411 C CA . GLN A 1 656 ? -15.454 -11.382 -27.278 1.00 95.06 656 GLN A CA 1
ATOM 5412 C C . GLN A 1 656 ? -16.629 -10.403 -27.116 1.00 95.06 656 GLN A C 1
ATOM 5414 O O . GLN A 1 656 ? -17.331 -10.082 -28.082 1.00 95.06 656 GLN A O 1
ATOM 5419 N N . GLY A 1 657 ? -16.834 -9.905 -25.893 1.00 97.00 657 GLY A N 1
ATOM 5420 C CA . GLY A 1 657 ? -17.871 -8.942 -25.566 1.00 97.00 657 GLY A CA 1
ATOM 5421 C C . GLY A 1 657 ? -17.514 -8.022 -24.402 1.00 97.00 657 GLY A C 1
ATOM 5422 O O . GLY A 1 657 ? -16.533 -8.229 -23.684 1.00 97.00 657 GLY A O 1
ATOM 5423 N N . VAL A 1 658 ? -18.345 -6.999 -24.219 1.00 97.06 658 VAL A N 1
ATOM 5424 C CA . VAL A 1 658 ? -18.273 -6.040 -23.110 1.00 97.06 658 VAL A CA 1
ATOM 5425 C C . VAL A 1 658 ? -19.640 -5.853 -22.460 1.00 97.06 658 VAL A C 1
ATOM 5427 O O . VAL A 1 658 ? -20.668 -5.906 -23.133 1.00 97.06 658 VAL A O 1
ATOM 5430 N N . LYS A 1 659 ? -19.649 -5.594 -21.152 1.00 95.00 659 LYS A N 1
ATOM 5431 C CA . LYS A 1 659 ? -20.819 -5.205 -20.367 1.00 95.00 659 LYS A CA 1
ATOM 5432 C C . LYS A 1 659 ? -20.773 -3.708 -20.085 1.00 95.00 659 LYS A C 1
ATOM 5434 O O . LYS A 1 659 ? -19.865 -3.212 -19.426 1.00 95.00 659 LYS A O 1
ATOM 5439 N N . LEU A 1 660 ? -21.775 -2.989 -20.570 1.00 94.38 660 LEU A N 1
ATOM 5440 C CA . LEU A 1 660 ? -21.922 -1.551 -20.416 1.00 94.38 660 LEU A CA 1
ATOM 5441 C C . LEU A 1 660 ? -23.026 -1.252 -19.416 1.00 94.38 660 LEU A C 1
ATOM 5443 O O . LEU A 1 660 ? -24.210 -1.517 -19.647 1.00 94.38 660 LEU A O 1
ATOM 5447 N N . TYR A 1 661 ? -22.618 -0.667 -18.299 1.00 89.94 661 TYR A N 1
ATOM 5448 C CA . TYR A 1 661 ? -23.520 -0.164 -17.283 1.00 89.94 661 TYR A CA 1
ATOM 5449 C C . TYR A 1 661 ? -23.682 1.346 -17.493 1.00 89.94 661 TYR A C 1
ATOM 5451 O O . TYR A 1 661 ? -22.923 2.148 -16.962 1.00 89.94 661 TYR A O 1
ATOM 5459 N N . THR A 1 662 ? -24.641 1.766 -18.324 1.00 90.12 662 THR A N 1
ATOM 5460 C CA . THR A 1 662 ? -24.786 3.182 -18.731 1.00 90.12 662 THR A CA 1
ATOM 5461 C C . THR A 1 662 ? -25.143 4.118 -17.575 1.00 90.12 662 THR A C 1
ATOM 5463 O O . THR A 1 662 ? -24.966 5.326 -17.676 1.00 90.12 662 THR A O 1
ATOM 5466 N N . ALA A 1 663 ? -25.599 3.568 -16.451 1.00 86.88 663 ALA A N 1
ATOM 5467 C CA . ALA A 1 663 ? -25.861 4.295 -15.214 1.00 86.88 663 ALA A CA 1
ATOM 5468 C C . ALA A 1 663 ? -24.676 4.306 -14.233 1.00 86.88 663 ALA A C 1
ATOM 5470 O O . ALA A 1 663 ? -24.865 4.631 -13.064 1.00 86.88 663 ALA A O 1
ATOM 5471 N N . GLU A 1 664 ? -23.475 3.918 -14.672 1.00 85.25 664 GLU A N 1
ATOM 5472 C CA . GLU A 1 664 ? -22.259 3.966 -13.853 1.00 85.25 664 GLU A CA 1
ATOM 5473 C C . GLU A 1 664 ? -22.068 5.387 -13.292 1.00 85.25 664 GLU A C 1
ATOM 5475 O O . GLU A 1 664 ? -22.277 6.388 -13.994 1.00 85.25 664 GLU A O 1
ATOM 5480 N N . TRP A 1 665 ? -21.708 5.498 -12.015 1.00 85.56 665 TRP A N 1
ATOM 5481 C CA . TRP A 1 665 ? -21.445 6.802 -11.404 1.00 85.56 665 TRP A CA 1
ATOM 5482 C C . TRP A 1 665 ? -20.026 7.245 -11.765 1.00 85.56 665 TRP A C 1
ATOM 5484 O O . TRP A 1 665 ? -19.119 6.419 -11.799 1.00 85.56 665 TRP A O 1
ATOM 5494 N N . HIS A 1 666 ? -19.852 8.525 -12.101 1.00 84.94 666 HIS A N 1
ATOM 5495 C CA . HIS A 1 666 ? -18.542 9.095 -12.411 1.00 84.94 666 HIS A CA 1
ATOM 5496 C C . HIS A 1 666 ? -18.498 10.576 -12.018 1.00 84.94 666 HIS A C 1
ATOM 5498 O O . HIS A 1 666 ? -18.974 11.455 -12.751 1.00 84.94 666 HIS A O 1
ATOM 5504 N N . GLY A 1 667 ? -17.917 10.869 -10.853 1.00 81.94 667 GLY A N 1
ATOM 5505 C CA . GLY A 1 667 ? -17.833 12.231 -10.316 1.00 81.94 667 GLY A CA 1
ATOM 5506 C C . GLY A 1 667 ? -19.221 12.831 -10.055 1.00 81.94 667 GLY A C 1
ATOM 5507 O O . GLY A 1 667 ? -19.987 12.307 -9.248 1.00 81.94 667 GLY A O 1
ATOM 5508 N N . ASP A 1 668 ? -19.568 13.917 -10.753 1.00 77.62 668 ASP A N 1
ATOM 5509 C CA . ASP A 1 668 ? -20.895 14.552 -10.656 1.00 77.62 668 ASP A CA 1
ATOM 5510 C C . ASP A 1 668 ? -21.947 13.929 -11.600 1.00 77.62 668 ASP A C 1
ATOM 5512 O O . ASP A 1 668 ? -23.128 14.284 -11.547 1.00 77.62 668 ASP A O 1
ATOM 5516 N N . SER A 1 669 ? -21.538 13.013 -12.485 1.00 75.25 669 SER A N 1
ATOM 5517 C CA . SER A 1 669 ? -22.406 12.365 -13.471 1.00 75.25 669 SER A CA 1
ATOM 5518 C C . SER A 1 669 ? -22.942 11.029 -12.951 1.00 75.25 669 SER A C 1
ATOM 5520 O O . SER A 1 669 ? -22.196 10.194 -12.446 1.00 75.25 669 SER A O 1
ATOM 5522 N N . ARG A 1 670 ? -24.248 10.804 -13.129 1.00 82.31 670 ARG A N 1
ATOM 5523 C CA . ARG A 1 670 ? -24.966 9.589 -12.691 1.00 82.31 670 ARG A CA 1
ATOM 5524 C C . ARG A 1 670 ? -25.313 8.638 -13.840 1.00 82.31 670 ARG A C 1
ATOM 5526 O O . ARG A 1 670 ? -26.235 7.832 -13.724 1.00 82.31 670 ARG A O 1
ATOM 5533 N N . GLY A 1 671 ? -24.613 8.789 -14.960 1.00 87.12 671 GLY A N 1
ATOM 5534 C CA . GLY A 1 671 ? -24.744 7.954 -16.146 1.00 87.12 671 GLY A CA 1
ATOM 5535 C C . GLY A 1 671 ? -24.395 8.698 -17.433 1.00 87.12 671 GLY A C 1
ATOM 5536 O O . GLY A 1 671 ? -24.159 9.907 -17.429 1.00 87.12 671 GLY A O 1
ATOM 5537 N N . TYR A 1 672 ? -24.371 7.961 -18.534 1.00 90.69 672 TYR A N 1
ATOM 5538 C CA . TYR A 1 672 ? -24.113 8.444 -19.889 1.00 90.69 672 TYR A CA 1
ATOM 5539 C C . TYR A 1 672 ? -25.065 7.764 -20.876 1.00 90.69 672 TYR A C 1
ATOM 5541 O O . TYR A 1 672 ? -25.665 6.734 -20.562 1.00 90.69 672 TYR A O 1
ATOM 5549 N N . LYS A 1 673 ? -25.205 8.330 -22.076 1.00 92.31 673 LYS A N 1
ATOM 5550 C CA . LYS A 1 673 ? -25.952 7.688 -23.166 1.00 92.31 673 LYS A CA 1
ATOM 5551 C C . LYS A 1 673 ? -25.031 6.987 -24.149 1.00 92.31 673 LYS A C 1
ATOM 5553 O O . LYS A 1 673 ? -23.929 7.452 -24.439 1.00 92.31 673 LYS A O 1
ATOM 5558 N N . LEU A 1 674 ? -25.511 5.880 -24.698 1.00 93.56 674 LEU A N 1
ATOM 5559 C CA . LEU A 1 674 ? -24.746 5.054 -25.631 1.00 93.56 674 LEU A CA 1
ATOM 5560 C C . LEU A 1 674 ? -24.466 5.772 -26.966 1.00 93.56 674 LEU A C 1
ATOM 5562 O O . LEU A 1 674 ? -23.481 5.478 -27.636 1.00 93.56 674 LEU A O 1
ATOM 5566 N N . ASP A 1 675 ? -25.286 6.761 -27.333 1.00 93.19 675 ASP A N 1
ATOM 5567 C CA . ASP A 1 675 ? -25.136 7.549 -28.559 1.00 93.19 675 ASP A CA 1
ATOM 5568 C C . ASP A 1 675 ? -24.224 8.783 -28.418 1.00 93.19 675 ASP A C 1
ATOM 5570 O O . ASP A 1 675 ? -24.074 9.542 -29.383 1.00 93.19 675 ASP A O 1
ATOM 5574 N N . GLU A 1 676 ? -23.596 8.986 -27.256 1.00 94.44 676 GLU A N 1
ATOM 5575 C CA . GLU A 1 676 ? -22.659 10.088 -27.024 1.00 94.44 676 GLU A CA 1
ATOM 5576 C C . GLU A 1 676 ? -21.347 9.927 -27.815 1.00 94.44 676 GLU A C 1
ATOM 5578 O O . GLU A 1 676 ? -20.903 8.801 -28.062 1.00 94.44 676 GLU A O 1
ATOM 5583 N N . PRO A 1 677 ? -20.664 11.036 -28.179 1.00 96.50 677 PRO A N 1
ATOM 5584 C CA . PRO A 1 677 ? -19.478 10.992 -29.038 1.00 96.50 677 PRO A CA 1
ATOM 5585 C C . PRO A 1 677 ? -18.372 10.056 -28.543 1.00 96.50 677 PRO A C 1
ATOM 5587 O O . PRO A 1 677 ? -17.794 9.316 -29.333 1.00 96.50 677 PRO A O 1
ATOM 5590 N N . TRP A 1 678 ? -18.083 10.059 -27.240 1.00 95.88 678 TRP A N 1
ATOM 5591 C CA . TRP A 1 678 ? -17.071 9.168 -26.676 1.00 95.88 678 TRP A CA 1
ATOM 5592 C C . TRP A 1 678 ? -17.527 7.713 -26.634 1.00 95.88 678 TRP A C 1
ATOM 5594 O O . TRP A 1 678 ? -16.736 6.833 -26.953 1.00 95.88 678 TRP A O 1
ATOM 5604 N N . SER A 1 679 ? -18.798 7.452 -26.326 1.00 96.19 679 SER A N 1
ATOM 5605 C CA . SER A 1 679 ? -19.336 6.089 -26.342 1.00 96.19 679 SER A CA 1
ATOM 5606 C C . SER A 1 679 ? -19.232 5.469 -27.737 1.00 96.19 679 SER A C 1
ATOM 5608 O O . SER A 1 679 ? -18.697 4.373 -27.898 1.00 96.19 679 SER A O 1
ATOM 5610 N N . ARG A 1 680 ? -19.581 6.243 -28.768 1.00 97.44 680 ARG A N 1
ATOM 5611 C CA . ARG A 1 680 ? -19.400 5.893 -30.183 1.00 97.44 680 ARG A CA 1
ATOM 5612 C C . ARG A 1 680 ? -17.953 5.560 -30.545 1.00 97.44 680 ARG A C 1
ATOM 5614 O O . ARG A 1 680 ? -17.709 4.530 -31.164 1.00 97.44 680 ARG A O 1
ATOM 5621 N N . ARG A 1 681 ? -16.982 6.365 -30.093 1.00 97.88 681 ARG A N 1
ATOM 5622 C CA . ARG A 1 681 ? -15.551 6.071 -30.309 1.00 97.88 681 ARG A CA 1
ATOM 5623 C C . ARG A 1 681 ? -15.127 4.735 -29.695 1.00 97.88 681 ARG A C 1
ATOM 5625 O O . ARG A 1 681 ? -14.318 4.032 -30.289 1.00 97.88 681 ARG A O 1
ATOM 5632 N N . TYR A 1 682 ? -15.660 4.380 -28.528 1.00 98.25 682 TYR A N 1
ATOM 5633 C CA . TYR A 1 682 ? -15.372 3.092 -27.896 1.00 98.25 682 TYR A CA 1
ATOM 5634 C C . TYR A 1 682 ? -16.044 1.923 -28.624 1.00 98.25 682 TYR A C 1
ATOM 5636 O O . TYR A 1 682 ? -15.418 0.876 -28.773 1.00 98.25 682 TYR A O 1
ATOM 5644 N N . LEU A 1 683 ? -17.270 2.096 -29.129 1.00 98.19 683 LEU A N 1
ATOM 5645 C CA . LEU A 1 683 ? -17.940 1.091 -29.966 1.00 98.19 683 LEU A CA 1
ATOM 5646 C C . LEU A 1 683 ? -17.156 0.838 -31.264 1.00 98.19 683 LEU A C 1
ATOM 5648 O O . LEU A 1 683 ? -16.900 -0.308 -31.624 1.00 98.19 683 LEU A O 1
ATOM 5652 N N . GLU A 1 684 ? -16.689 1.896 -31.926 1.00 98.19 684 GLU A N 1
ATOM 5653 C CA . GLU A 1 684 ? -15.812 1.796 -33.101 1.00 98.19 684 GLU A CA 1
ATOM 5654 C C . GLU A 1 684 ? -14.497 1.078 -32.783 1.00 98.19 684 GLU A C 1
ATOM 5656 O O . GLU A 1 684 ? -13.965 0.339 -33.611 1.00 98.19 684 GLU A O 1
ATOM 5661 N N . GLU A 1 685 ? -13.955 1.284 -31.584 1.00 98.12 685 GLU A N 1
ATOM 5662 C CA . GLU A 1 685 ? -12.758 0.580 -31.137 1.00 98.12 685 GLU A CA 1
ATOM 5663 C C . GLU A 1 685 ? -13.038 -0.896 -30.833 1.00 98.12 685 GLU A C 1
ATOM 5665 O O . GLU A 1 685 ? -12.229 -1.742 -31.203 1.00 98.12 685 GLU A O 1
ATOM 5670 N N . CYS A 1 686 ? -14.202 -1.233 -30.265 1.00 98.25 686 CYS A N 1
ATOM 5671 C CA . CYS A 1 686 ? -14.639 -2.622 -30.093 1.00 98.25 686 CYS A CA 1
ATOM 5672 C C . CYS A 1 686 ? -14.656 -3.366 -31.435 1.00 98.25 686 CYS A C 1
ATOM 5674 O O . CYS A 1 686 ? -14.102 -4.460 -31.526 1.00 98.25 686 CYS A O 1
ATOM 5676 N N . ILE A 1 687 ? -15.175 -2.734 -32.498 1.00 97.88 687 ILE A N 1
ATOM 5677 C CA . ILE A 1 687 ? -15.152 -3.297 -33.860 1.00 97.88 687 ILE A CA 1
ATOM 5678 C C . ILE A 1 687 ? -13.712 -3.596 -34.303 1.00 97.88 687 ILE A C 1
ATOM 5680 O O . ILE A 1 687 ? -13.429 -4.696 -34.777 1.00 97.88 687 ILE A O 1
ATOM 5684 N N . LYS A 1 688 ? -12.780 -2.650 -34.119 1.00 97.62 688 LYS A N 1
ATOM 5685 C CA . LYS A 1 688 ? -11.363 -2.837 -34.497 1.00 97.62 688 LYS A CA 1
ATOM 5686 C C . LYS A 1 688 ? -10.679 -3.949 -33.705 1.00 97.62 688 LYS A C 1
ATOM 5688 O O . LYS A 1 688 ? -9.825 -4.639 -34.252 1.00 97.62 688 LYS A O 1
ATOM 5693 N N . LEU A 1 689 ? -11.043 -4.102 -32.434 1.00 97.19 689 LEU A N 1
ATOM 5694 C CA . LEU A 1 689 ? -10.503 -5.118 -31.531 1.00 97.19 689 LEU A CA 1
ATOM 5695 C C . LEU A 1 689 ? -11.161 -6.495 -31.723 1.00 97.19 689 LEU A C 1
ATOM 5697 O O . LEU A 1 689 ? -10.713 -7.467 -31.126 1.00 97.19 689 LEU A O 1
ATOM 5701 N N . GLY A 1 690 ? -12.201 -6.598 -32.558 1.00 96.69 690 GLY A N 1
ATOM 5702 C CA . GLY A 1 690 ? -12.941 -7.842 -32.782 1.00 96.69 690 GLY A CA 1
ATOM 5703 C C . GLY A 1 690 ? -13.962 -8.175 -31.689 1.00 96.69 690 GLY A C 1
ATOM 5704 O O . GLY A 1 690 ? -14.523 -9.269 -31.699 1.00 96.69 690 GLY A O 1
ATOM 5705 N N . ILE A 1 691 ? -14.242 -7.236 -30.783 1.00 98.12 691 ILE A N 1
ATOM 5706 C CA . ILE A 1 691 ? -15.267 -7.347 -29.743 1.00 98.12 691 ILE A CA 1
ATOM 5707 C C . ILE A 1 691 ? -16.623 -7.054 -30.389 1.00 98.12 691 ILE A C 1
ATOM 5709 O O . ILE A 1 691 ? -16.895 -5.920 -30.782 1.00 98.12 691 ILE A O 1
ATOM 5713 N N . LYS A 1 692 ? -17.483 -8.072 -30.499 1.00 97.25 692 LYS A N 1
ATOM 5714 C CA . LYS A 1 692 ? -18.756 -7.967 -31.237 1.00 97.25 692 LYS A CA 1
ATOM 5715 C C . LYS A 1 692 ? -19.983 -7.887 -30.342 1.00 97.25 692 LYS A C 1
ATOM 5717 O O . LYS A 1 692 ? -20.996 -7.338 -30.762 1.00 97.25 692 LYS A O 1
ATOM 5722 N N . ASN A 1 693 ? -19.916 -8.446 -29.137 1.00 98.19 693 ASN A N 1
ATOM 5723 C CA . ASN A 1 693 ? -21.083 -8.599 -28.271 1.00 98.19 693 ASN A CA 1
ATOM 5724 C C . ASN A 1 693 ? -21.118 -7.476 -27.221 1.00 98.19 693 ASN A C 1
ATOM 5726 O O . ASN A 1 693 ? -20.299 -7.442 -26.305 1.00 98.19 693 ASN A O 1
ATOM 5730 N N . ILE A 1 694 ? -22.064 -6.547 -27.348 1.00 98.25 694 ILE A N 1
ATOM 5731 C CA . ILE A 1 694 ? -22.230 -5.399 -26.452 1.00 98.25 694 ILE A CA 1
ATOM 5732 C C . ILE A 1 694 ? -23.442 -5.650 -25.557 1.00 98.25 694 ILE A C 1
ATOM 5734 O O . ILE A 1 694 ? -24.586 -5.457 -25.964 1.00 98.25 694 ILE A O 1
ATOM 5738 N N . HIS A 1 695 ? -23.200 -6.080 -24.324 1.00 97.69 695 HIS A N 1
ATOM 5739 C CA . HIS A 1 695 ? -24.244 -6.243 -23.320 1.00 97.69 695 HIS A CA 1
ATOM 5740 C C . HIS A 1 695 ? -24.535 -4.895 -22.669 1.00 97.69 695 HIS A C 1
ATOM 5742 O O . HIS A 1 695 ? -23.678 -4.343 -21.991 1.00 97.69 695 HIS A O 1
ATOM 5748 N N . VAL A 1 696 ? -25.736 -4.351 -22.841 1.00 95.12 696 VAL A N 1
ATOM 5749 C CA . VAL A 1 696 ? -26.106 -3.029 -22.323 1.00 95.12 696 VAL A CA 1
ATOM 5750 C C . VAL A 1 696 ? -27.146 -3.185 -21.228 1.00 95.12 696 VAL A C 1
ATOM 5752 O O . VAL A 1 696 ? -28.215 -3.753 -21.443 1.00 95.12 696 VAL A O 1
ATOM 5755 N N . HIS A 1 697 ? -26.856 -2.655 -20.044 1.00 92.75 697 HIS A N 1
ATOM 5756 C CA . HIS A 1 697 ? -27.818 -2.644 -18.952 1.00 92.75 697 HIS A CA 1
ATOM 5757 C C . HIS A 1 697 ? -28.896 -1.575 -19.195 1.00 92.75 697 HIS A C 1
ATOM 5759 O O . HIS A 1 697 ? -28.633 -0.386 -19.026 1.00 92.75 697 HIS A O 1
ATOM 5765 N N . LYS A 1 698 ? -30.126 -1.993 -19.527 1.00 91.50 698 LYS A N 1
ATOM 5766 C CA . LYS A 1 698 ? -31.303 -1.110 -19.700 1.00 91.50 698 LYS A CA 1
ATOM 5767 C C . LYS A 1 698 ? -32.506 -1.578 -18.876 1.00 91.50 698 LYS A C 1
ATOM 5769 O O . LYS A 1 698 ? -33.649 -1.535 -19.320 1.00 91.50 698 LYS A O 1
ATOM 5774 N N . GLY A 1 699 ? -32.216 -2.074 -17.677 1.00 83.31 699 GLY A N 1
ATOM 5775 C CA . GLY A 1 699 ? -33.191 -2.641 -16.757 1.00 83.31 699 GLY A CA 1
ATOM 5776 C C . GLY A 1 699 ? -33.655 -1.692 -15.649 1.00 83.31 699 GLY A C 1
ATOM 5777 O O . GLY A 1 699 ? -33.541 -0.467 -15.761 1.00 83.31 699 GLY A O 1
ATOM 5778 N N . PRO A 1 700 ? -34.211 -2.250 -14.559 1.00 78.56 700 PRO A N 1
ATOM 5779 C CA . PRO A 1 700 ? -34.819 -1.463 -13.499 1.00 78.56 700 PRO A CA 1
ATOM 5780 C C . PRO A 1 700 ? -33.808 -0.567 -12.777 1.00 78.56 700 PRO A C 1
ATOM 5782 O O . PRO A 1 700 ? -32.687 -0.955 -12.466 1.00 78.56 700 PRO A O 1
ATOM 5785 N N . THR A 1 701 ? -34.253 0.644 -12.445 1.00 74.31 701 THR A N 1
ATOM 5786 C CA . THR A 1 701 ? -33.431 1.646 -11.757 1.00 74.31 701 THR A CA 1
ATOM 5787 C C . THR A 1 701 ? -33.152 1.255 -10.309 1.00 74.31 701 THR A C 1
ATOM 5789 O O . THR A 1 701 ? -34.067 0.918 -9.557 1.00 74.31 701 THR A O 1
ATOM 5792 N N . ILE A 1 702 ? -31.893 1.397 -9.900 1.00 73.88 702 ILE A N 1
ATOM 5793 C CA . ILE A 1 702 ? -31.420 1.150 -8.535 1.00 73.88 702 ILE A CA 1
ATOM 5794 C C . ILE A 1 702 ? -31.022 2.482 -7.900 1.00 73.88 702 ILE A C 1
ATOM 5796 O O . ILE A 1 702 ? -30.346 3.297 -8.519 1.00 73.88 702 ILE A O 1
ATOM 5800 N N . ARG A 1 703 ? -31.418 2.726 -6.648 1.00 69.06 703 ARG A N 1
ATOM 5801 C CA . ARG A 1 703 ? -30.975 3.912 -5.896 1.00 69.06 703 ARG A CA 1
ATOM 5802 C C . ARG A 1 703 ? -29.456 3.821 -5.648 1.00 69.06 703 ARG A C 1
ATOM 5804 O O . ARG A 1 703 ? -29.026 2.779 -5.165 1.00 69.06 703 ARG A O 1
ATOM 5811 N N . PRO A 1 704 ? -28.650 4.878 -5.882 1.00 66.00 704 PRO A N 1
ATOM 5812 C CA . PRO A 1 704 ? -29.005 6.284 -6.152 1.00 66.00 704 PRO A CA 1
ATOM 5813 C C . PRO A 1 704 ? -29.010 6.706 -7.638 1.00 66.00 704 PRO A C 1
ATOM 5815 O O . PRO A 1 704 ? -28.987 7.904 -7.915 1.00 66.00 704 PRO A O 1
ATOM 5818 N N . LEU A 1 705 ? -28.981 5.759 -8.571 1.00 79.06 705 LEU A N 1
ATOM 5819 C CA . LEU A 1 705 ? -28.728 6.003 -9.990 1.00 79.06 705 LEU A CA 1
ATOM 5820 C C . LEU A 1 705 ? -29.918 6.656 -10.704 1.00 79.06 705 LEU A C 1
ATOM 5822 O O . LEU A 1 705 ? -31.076 6.482 -10.311 1.00 79.06 705 LEU A O 1
ATOM 5826 N N . ASP A 1 706 ? -29.628 7.398 -11.774 1.00 73.19 706 ASP A N 1
ATOM 5827 C CA . ASP A 1 706 ? -30.652 8.123 -12.521 1.00 73.19 706 ASP A CA 1
ATOM 5828 C C . ASP A 1 706 ? -31.414 7.187 -13.466 1.00 73.19 706 ASP A C 1
ATOM 5830 O O . ASP A 1 706 ? -30.843 6.478 -14.294 1.00 73.19 706 ASP A O 1
ATOM 5834 N N . ARG A 1 707 ? -32.747 7.229 -13.382 1.00 75.81 707 ARG A N 1
ATOM 5835 C CA . ARG A 1 707 ? -33.651 6.413 -14.212 1.00 75.81 707 ARG A CA 1
ATOM 5836 C C . ARG A 1 707 ? -33.422 6.589 -15.716 1.00 75.81 707 ARG A C 1
ATOM 5838 O O . ARG A 1 707 ? -33.650 5.660 -16.490 1.00 75.81 707 ARG A O 1
ATOM 5845 N N . ASP A 1 708 ? -33.009 7.782 -16.130 1.00 78.88 708 ASP A N 1
ATOM 5846 C CA . ASP A 1 708 ? -32.859 8.135 -17.541 1.00 78.88 708 ASP A CA 1
ATOM 5847 C C . ASP A 1 708 ? -31.596 7.517 -18.161 1.00 78.88 708 ASP A C 1
ATOM 5849 O O . ASP A 1 708 ? -31.568 7.279 -19.364 1.00 78.88 708 ASP A O 1
ATOM 5853 N N . ALA A 1 709 ? -30.590 7.167 -17.353 1.00 82.56 709 ALA A N 1
ATOM 5854 C CA . ALA A 1 709 ? -29.405 6.449 -17.826 1.00 82.56 709 ALA A CA 1
ATOM 5855 C C . ALA A 1 709 ? -29.714 4.991 -18.225 1.00 82.56 709 ALA A C 1
ATOM 5857 O O . ALA A 1 709 ? -28.967 4.375 -18.986 1.00 82.56 709 ALA A O 1
ATOM 5858 N N . PHE A 1 710 ? -30.842 4.449 -17.758 1.00 84.19 710 PHE A N 1
ATOM 5859 C CA . PHE A 1 710 ? -31.347 3.116 -18.099 1.00 84.19 710 PHE A CA 1
ATOM 5860 C C . PHE A 1 710 ? -32.331 3.114 -19.275 1.00 84.19 710 PHE A C 1
ATOM 5862 O O . PHE A 1 710 ? -32.930 2.087 -19.579 1.00 84.19 710 PHE A O 1
ATOM 5869 N N . ASP A 1 711 ? -32.567 4.262 -19.910 1.00 89.06 711 ASP A N 1
ATOM 5870 C CA . ASP A 1 711 ? -33.488 4.355 -21.041 1.00 89.06 711 ASP A CA 1
ATOM 5871 C C . ASP A 1 711 ? -32.924 3.629 -22.269 1.00 89.06 711 ASP A C 1
ATOM 5873 O O . ASP A 1 711 ? -31.774 3.857 -22.638 1.00 89.06 711 ASP A O 1
ATOM 5877 N N . VAL A 1 712 ? -33.716 2.734 -22.867 1.00 91.88 712 VAL A N 1
ATOM 5878 C CA . VAL A 1 712 ? -33.311 1.886 -24.001 1.00 91.88 712 VAL A CA 1
ATOM 5879 C C . VAL A 1 712 ? -33.272 2.650 -25.328 1.00 91.88 712 VAL A C 1
ATOM 5881 O O . VAL A 1 712 ? -32.660 2.190 -26.287 1.00 91.88 712 VAL A O 1
ATOM 5884 N N . SER A 1 713 ? -33.879 3.836 -25.396 1.00 91.62 713 SER A N 1
ATOM 5885 C CA . SER A 1 713 ? -33.974 4.624 -26.632 1.00 91.62 713 SER A CA 1
ATOM 5886 C C . SER A 1 713 ? -32.629 5.078 -27.209 1.00 91.62 713 SER A C 1
ATOM 5888 O O . SER A 1 713 ? -32.549 5.393 -28.393 1.00 91.62 713 SER A O 1
ATOM 5890 N N . ASP A 1 714 ? -31.558 5.109 -26.413 1.00 91.69 714 ASP A N 1
ATOM 5891 C CA . ASP A 1 714 ? -30.214 5.421 -26.913 1.00 91.69 714 ASP A CA 1
ATOM 5892 C C . ASP A 1 714 ? -29.561 4.255 -27.680 1.00 91.69 714 ASP A C 1
ATOM 5894 O O . ASP A 1 714 ? -28.601 4.488 -28.415 1.00 91.69 714 ASP A O 1
ATOM 5898 N N . VAL A 1 715 ? -30.103 3.033 -27.569 1.00 95.44 715 VAL A N 1
ATOM 5899 C CA . VAL A 1 715 ? -29.664 1.852 -28.329 1.00 95.44 715 VAL A CA 1
ATOM 5900 C C . VAL A 1 715 ? -30.095 1.944 -29.792 1.00 95.44 715 VAL A C 1
ATOM 5902 O O . VAL A 1 715 ? -29.309 1.571 -30.653 1.00 95.44 715 VAL A O 1
ATOM 5905 N N . ASP A 1 716 ? -31.283 2.491 -30.075 1.00 93.56 716 ASP A N 1
ATOM 5906 C CA . ASP A 1 716 ? -31.858 2.633 -31.428 1.00 93.56 716 ASP A CA 1
ATOM 5907 C C . ASP A 1 716 ? -30.828 3.191 -32.422 1.00 93.56 716 ASP A C 1
ATOM 5909 O O . ASP A 1 716 ? -30.430 2.531 -33.377 1.00 93.56 716 ASP A O 1
ATOM 5913 N N . LYS A 1 717 ? -30.258 4.359 -32.104 1.00 92.62 717 LYS A N 1
ATOM 5914 C CA . LYS A 1 717 ? -29.298 5.034 -32.988 1.00 92.62 717 LYS A CA 1
ATOM 5915 C C . LYS A 1 717 ? -28.015 4.240 -33.205 1.00 92.62 717 LYS A C 1
ATOM 5917 O O . LYS A 1 717 ? -27.510 4.190 -34.321 1.00 92.62 717 LYS A O 1
ATOM 5922 N N . VAL A 1 718 ? -27.432 3.688 -32.140 1.00 95.81 718 VAL A N 1
ATOM 5923 C CA . VAL A 1 718 ? -26.150 2.979 -32.265 1.00 95.81 718 VAL A CA 1
ATOM 5924 C C . VAL A 1 718 ? -26.321 1.611 -32.916 1.00 95.81 718 VAL A C 1
ATOM 5926 O O . VAL A 1 718 ? -25.418 1.170 -33.617 1.00 95.81 718 VAL A O 1
ATOM 5929 N N . ALA A 1 719 ? -27.474 0.966 -32.742 1.00 96.56 719 ALA A N 1
ATOM 5930 C CA . ALA A 1 719 ? -27.798 -0.281 -33.416 1.00 96.56 719 ALA A CA 1
ATOM 5931 C C . ALA A 1 719 ? -27.896 -0.078 -34.933 1.00 96.56 719 ALA A C 1
ATOM 5933 O O . ALA A 1 719 ? -27.257 -0.833 -35.667 1.00 96.56 719 ALA A O 1
ATOM 5934 N N . THR A 1 720 ? -28.561 0.998 -35.379 1.00 95.88 720 THR A N 1
ATOM 5935 C CA . THR A 1 720 ? -28.606 1.391 -36.797 1.00 95.88 720 THR A CA 1
ATOM 5936 C C . THR A 1 720 ? -27.211 1.705 -37.354 1.00 95.88 720 THR A C 1
ATOM 5938 O O . THR A 1 720 ? -26.887 1.325 -38.480 1.00 95.88 720 THR A O 1
ATOM 5941 N N . ASP A 1 721 ? -26.381 2.418 -36.584 1.00 96.81 721 ASP A N 1
ATOM 5942 C CA . ASP A 1 721 ? -25.085 2.924 -37.056 1.00 96.81 721 ASP A CA 1
ATOM 5943 C C . ASP A 1 721 ? -23.971 1.855 -37.064 1.00 96.81 721 ASP A C 1
ATOM 5945 O O . ASP A 1 721 ? -23.049 1.941 -37.879 1.00 96.81 721 ASP A O 1
ATOM 5949 N N . TYR A 1 722 ? -24.034 0.850 -36.182 1.00 96.94 722 TYR A N 1
ATOM 5950 C CA . TYR A 1 722 ? -22.970 -0.143 -35.970 1.00 96.94 722 TYR A CA 1
ATOM 5951 C C . TYR A 1 722 ? -23.469 -1.584 -36.160 1.00 96.94 722 TYR A C 1
ATOM 5953 O O . TYR A 1 722 ? -23.503 -2.380 -35.221 1.00 96.94 722 TYR A O 1
ATOM 5961 N N . LEU A 1 723 ? -23.808 -1.944 -37.401 1.00 96.12 723 LEU A N 1
ATOM 5962 C CA . LEU A 1 723 ? -24.319 -3.278 -37.764 1.00 96.12 723 LEU A CA 1
ATOM 5963 C C . LEU A 1 723 ? -23.318 -4.431 -37.543 1.00 96.12 723 LEU A C 1
ATOM 5965 O O . LEU A 1 723 ? -23.728 -5.589 -37.482 1.00 96.12 723 LEU A O 1
ATOM 5969 N N . ASP A 1 724 ? -22.024 -4.128 -37.394 1.00 95.75 724 ASP A N 1
ATOM 5970 C CA . ASP A 1 724 ? -20.980 -5.109 -37.053 1.00 95.75 724 ASP A CA 1
ATOM 5971 C C . ASP A 1 724 ? -21.002 -5.529 -35.569 1.00 95.75 724 ASP A C 1
ATOM 5973 O O . ASP A 1 724 ? -20.370 -6.520 -35.189 1.00 95.75 724 ASP A O 1
ATOM 5977 N N . LEU A 1 725 ? -21.724 -4.783 -34.726 1.00 97.88 725 LEU A N 1
ATOM 5978 C CA . LEU A 1 725 ? -21.908 -5.062 -33.304 1.00 97.88 725 LEU A CA 1
ATOM 5979 C C . LEU A 1 725 ? -23.283 -5.673 -33.046 1.00 97.88 725 LEU A C 1
ATOM 5981 O O . LEU A 1 725 ? -24.252 -5.393 -33.746 1.00 97.88 725 LEU A O 1
ATOM 5985 N N . ARG A 1 726 ? -23.371 -6.488 -31.996 1.00 98.12 726 ARG A N 1
ATOM 5986 C CA . ARG A 1 726 ? -24.601 -7.108 -31.496 1.00 98.12 726 ARG A CA 1
ATOM 5987 C C . ARG A 1 726 ? -24.928 -6.505 -30.139 1.00 98.12 726 ARG A C 1
ATOM 5989 O O . ARG A 1 726 ? -24.152 -6.660 -29.199 1.00 98.12 726 ARG A O 1
ATOM 5996 N N . PHE A 1 727 ? -26.067 -5.836 -30.026 1.00 98.31 727 PHE A N 1
ATOM 5997 C CA . PHE A 1 727 ? -26.491 -5.181 -28.792 1.00 98.31 727 PHE A CA 1
ATOM 5998 C C . PHE A 1 727 ? -27.433 -6.094 -28.012 1.00 98.31 727 PHE A C 1
ATOM 6000 O O . PHE A 1 727 ? -28.598 -6.255 -28.367 1.00 98.31 727 PHE A O 1
ATOM 6007 N N . VAL A 1 728 ? -26.929 -6.696 -26.938 1.00 98.06 728 VAL A N 1
ATOM 6008 C CA . VAL A 1 728 ? -27.733 -7.486 -26.004 1.00 98.06 728 VAL A CA 1
ATOM 6009 C C . VAL A 1 728 ? -28.287 -6.547 -24.941 1.00 98.06 728 VAL A C 1
ATOM 6011 O O . VAL A 1 728 ? -27.567 -6.113 -24.044 1.00 98.06 728 VAL A O 1
ATOM 6014 N N . VAL A 1 729 ? -29.570 -6.209 -25.043 1.00 97.25 729 VAL A N 1
ATOM 6015 C CA . VAL A 1 729 ? -30.256 -5.362 -24.067 1.00 97.25 729 VAL A CA 1
ATOM 6016 C C . VAL A 1 729 ? -30.664 -6.220 -22.879 1.00 97.25 729 VAL A C 1
ATOM 6018 O O . VAL A 1 729 ? -31.611 -7.011 -22.925 1.00 97.25 729 VAL A O 1
ATOM 6021 N N . GLU A 1 730 ? -29.921 -6.058 -21.797 1.00 95.00 730 GLU A N 1
ATOM 6022 C CA . GLU A 1 730 ? -30.115 -6.807 -20.566 1.00 95.00 730 GLU A CA 1
ATOM 6023 C C . GLU A 1 730 ? -31.383 -6.337 -19.867 1.00 95.00 730 GLU A C 1
ATOM 6025 O O . GLU A 1 730 ? -31.695 -5.140 -19.836 1.00 95.00 730 GLU A O 1
ATOM 6030 N N . HIS A 1 731 ? -32.105 -7.293 -19.289 1.00 94.06 731 HIS A N 1
ATOM 6031 C CA . HIS A 1 731 ? -33.400 -7.083 -18.646 1.00 94.06 731 HIS A CA 1
ATOM 6032 C C . HIS A 1 731 ? -34.513 -6.652 -19.605 1.00 94.06 731 HIS A C 1
ATOM 6034 O O . HIS A 1 731 ? -35.545 -6.160 -19.147 1.00 94.06 731 HIS A O 1
ATOM 6040 N N . VAL A 1 732 ? -34.315 -6.832 -20.920 1.00 95.81 732 VAL A N 1
ATOM 6041 C CA . VAL A 1 732 ? -35.295 -6.568 -21.993 1.00 95.81 732 VAL A CA 1
ATOM 6042 C C . VAL A 1 732 ? -35.996 -5.207 -21.876 1.00 95.81 732 VAL A C 1
ATOM 6044 O O . VAL A 1 732 ? -37.192 -5.073 -22.125 1.00 95.81 732 VAL A O 1
ATOM 6047 N N . GLY A 1 733 ? -35.255 -4.185 -2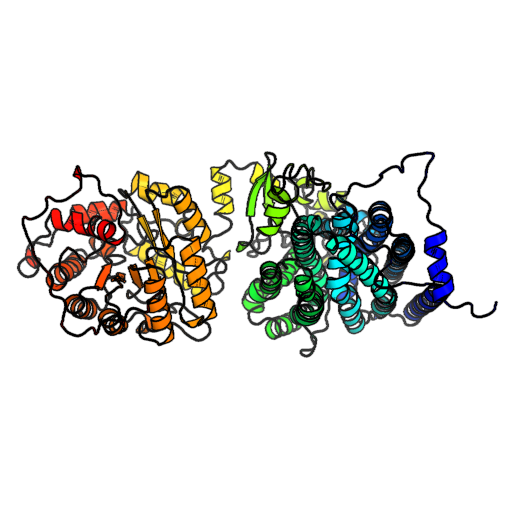1.441 1.00 91.62 733 GLY A N 1
ATOM 6048 C CA . GLY A 1 733 ? -35.765 -2.820 -21.310 1.00 91.62 733 GLY A CA 1
ATOM 6049 C C . GLY A 1 733 ? -36.688 -2.575 -20.111 1.00 91.62 733 GLY A C 1
ATOM 6050 O O . GLY A 1 733 ? -37.274 -1.498 -20.021 1.00 91.62 733 GLY A O 1
ATOM 6051 N N . LEU A 1 734 ? -36.886 -3.536 -19.198 1.00 91.94 734 LEU A N 1
ATOM 6052 C CA . LEU A 1 734 ? -37.869 -3.413 -18.115 1.00 91.94 734 LEU A CA 1
ATOM 6053 C C . LEU A 1 734 ? -37.634 -2.169 -17.231 1.00 91.94 734 LEU A C 1
ATOM 6055 O O . LEU A 1 734 ? -36.510 -1.925 -16.797 1.00 91.94 734 LEU A O 1
ATOM 6059 N N . PRO A 1 735 ? -38.693 -1.407 -16.877 1.00 88.31 735 PRO A N 1
ATOM 6060 C CA . PRO A 1 735 ? -40.117 -1.676 -17.121 1.00 88.31 735 PRO A CA 1
ATOM 6061 C C . PRO A 1 735 ? -40.652 -1.207 -18.493 1.00 88.31 735 PRO A C 1
ATOM 6063 O O . PRO A 1 735 ? -41.852 -1.302 -18.730 1.00 88.31 735 PRO A O 1
ATOM 6066 N N . ARG A 1 736 ? -39.803 -0.697 -19.389 1.00 90.12 736 ARG A N 1
ATOM 6067 C CA . ARG A 1 736 ? -40.143 -0.192 -20.732 1.00 90.12 736 ARG A CA 1
ATOM 6068 C C . ARG A 1 736 ? -40.040 -1.288 -21.812 1.00 90.12 736 ARG A C 1
ATOM 6070 O O . ARG A 1 736 ? -39.392 -1.100 -22.836 1.00 90.12 736 ARG A O 1
ATOM 6077 N N . LEU A 1 737 ? -40.667 -2.445 -21.574 1.00 94.94 737 LEU A N 1
ATOM 6078 C CA . LEU A 1 737 ? -40.591 -3.601 -22.485 1.00 94.94 737 LEU A CA 1
ATOM 6079 C C . LEU A 1 737 ? -41.041 -3.260 -23.915 1.00 94.94 737 LEU A C 1
ATOM 6081 O O . LEU A 1 737 ? -40.404 -3.681 -24.873 1.00 94.94 737 LEU A O 1
ATOM 6085 N N . GLU A 1 738 ? -42.127 -2.497 -24.056 1.00 94.19 738 GLU A N 1
ATOM 6086 C CA . GLU A 1 738 ? -42.677 -2.134 -25.367 1.00 94.19 738 GLU A CA 1
ATOM 6087 C C . GLU A 1 738 ? -41.664 -1.343 -26.206 1.00 94.19 738 GLU A C 1
ATOM 6089 O O . GLU A 1 738 ? -41.439 -1.690 -27.363 1.00 94.19 738 GLU A O 1
ATOM 6094 N N . ASP A 1 739 ? -40.999 -0.341 -25.615 1.00 94.44 739 ASP A N 1
ATOM 6095 C CA . ASP A 1 739 ? -39.965 0.453 -26.295 1.00 94.44 739 ASP A CA 1
ATOM 6096 C C . ASP A 1 739 ? -38.828 -0.448 -26.797 1.00 94.44 739 ASP A C 1
ATOM 6098 O O . ASP A 1 739 ? -38.388 -0.323 -27.941 1.00 94.44 739 ASP A O 1
ATOM 6102 N N . PHE A 1 740 ? -38.390 -1.402 -25.966 1.00 96.62 740 PHE A N 1
ATOM 6103 C CA . PHE A 1 740 ? -37.391 -2.389 -26.365 1.00 96.62 740 PHE A CA 1
ATOM 6104 C C . PHE A 1 740 ? -37.873 -3.254 -27.537 1.00 96.62 740 PHE A C 1
ATOM 6106 O O . PHE A 1 740 ? -37.141 -3.392 -28.516 1.00 96.62 740 PHE A O 1
ATOM 6113 N N . CYS A 1 741 ? -39.089 -3.808 -27.477 1.00 97.12 741 CYS A N 1
ATOM 6114 C CA . CYS A 1 741 ? -39.632 -4.646 -28.549 1.00 97.12 741 CYS A CA 1
ATOM 6115 C C . CYS A 1 741 ? -39.700 -3.896 -29.884 1.00 97.12 741 CYS A C 1
ATOM 6117 O O . CYS A 1 741 ? -39.324 -4.458 -30.911 1.00 97.12 74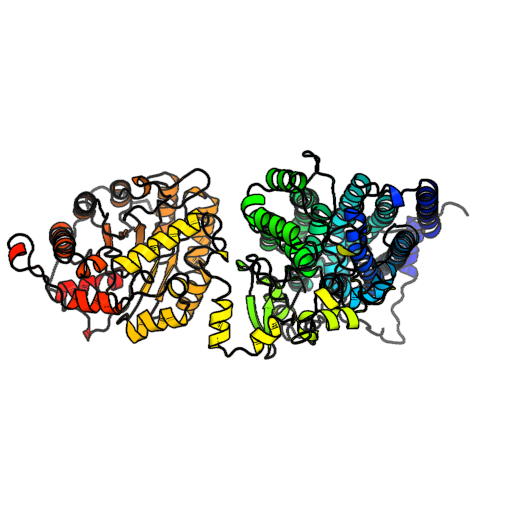1 CYS A O 1
ATOM 6119 N N . TRP A 1 742 ? -40.119 -2.627 -29.887 1.00 96.06 742 TRP A N 1
ATOM 6120 C CA . TRP A 1 742 ? -40.147 -1.808 -31.103 1.00 96.06 742 TRP A CA 1
ATOM 6121 C C . TRP A 1 742 ? -38.752 -1.606 -31.700 1.00 96.06 742 TRP A C 1
ATOM 6123 O O . TRP A 1 742 ? -38.569 -1.842 -32.896 1.00 96.06 742 TRP A O 1
ATOM 6133 N N . ILE A 1 743 ? -37.766 -1.245 -30.873 1.00 96.06 743 ILE A N 1
ATOM 6134 C CA . ILE A 1 743 ? -36.374 -1.063 -31.316 1.00 96.06 743 ILE A CA 1
ATOM 6135 C C . ILE A 1 743 ? -35.808 -2.384 -31.847 1.00 96.06 743 ILE A C 1
ATOM 6137 O O . ILE A 1 743 ? -35.259 -2.432 -32.941 1.00 96.06 743 ILE A O 1
ATOM 6141 N N . ALA A 1 744 ? -35.981 -3.483 -31.117 1.00 96.38 744 ALA A N 1
ATOM 6142 C CA . ALA A 1 744 ? -35.409 -4.777 -31.477 1.00 96.38 744 ALA A CA 1
ATOM 6143 C C . ALA A 1 744 ? -36.109 -5.465 -32.669 1.00 96.38 744 ALA A C 1
ATOM 6145 O O . ALA A 1 744 ? -35.514 -6.323 -33.329 1.00 96.38 744 ALA A O 1
ATOM 6146 N N . THR A 1 745 ? -37.354 -5.077 -32.968 1.00 96.06 745 THR A N 1
ATOM 6147 C CA . THR A 1 745 ? -38.055 -5.457 -34.208 1.00 96.06 745 THR A CA 1
ATOM 6148 C C . THR A 1 745 ? -37.472 -4.720 -35.410 1.00 96.06 745 THR A C 1
ATOM 6150 O O . THR A 1 745 ? -37.309 -5.312 -36.476 1.00 96.06 745 THR A O 1
ATOM 6153 N N . GLN A 1 746 ? -37.162 -3.430 -35.247 1.00 94.44 746 GLN A N 1
ATOM 6154 C CA . GLN A 1 746 ? -36.563 -2.605 -36.294 1.00 94.44 746 GLN A CA 1
ATOM 6155 C C . GLN A 1 746 ? -35.110 -3.014 -36.569 1.00 94.44 746 GLN A C 1
ATOM 6157 O O . GLN A 1 746 ? -34.720 -3.172 -37.726 1.00 94.44 746 GLN A O 1
ATOM 6162 N N . GLU A 1 747 ? -34.322 -3.210 -35.513 1.00 96.25 747 GLU A N 1
ATOM 6163 C CA . GLU A 1 747 ? -32.874 -3.374 -35.598 1.00 96.25 747 GLU A CA 1
ATOM 6164 C C . GLU A 1 747 ? -32.454 -4.852 -35.586 1.00 96.25 747 GLU A C 1
ATOM 6166 O O . GLU A 1 747 ? -32.662 -5.617 -34.636 1.00 96.25 747 GLU A O 1
ATOM 6171 N N . SER A 1 748 ? -31.829 -5.284 -36.685 1.00 94.06 748 SER A N 1
ATOM 6172 C CA . SER A 1 748 ? -31.484 -6.696 -36.912 1.00 94.06 748 SER A CA 1
ATOM 6173 C C . SER A 1 748 ? -30.466 -7.257 -35.907 1.00 94.06 748 SER A C 1
ATOM 6175 O O . SER A 1 748 ? -30.487 -8.456 -35.630 1.00 94.06 748 SER A O 1
ATOM 6177 N N . ASN A 1 749 ? -29.640 -6.395 -35.315 1.00 97.50 749 ASN A N 1
ATOM 6178 C CA . ASN A 1 749 ? -28.534 -6.711 -34.413 1.00 97.50 749 ASN A CA 1
ATOM 6179 C C . ASN A 1 749 ? -28.841 -6.461 -32.922 1.00 97.50 749 ASN A C 1
ATOM 6181 O O . ASN A 1 749 ? -27.915 -6.467 -32.108 1.00 97.50 749 ASN A O 1
ATOM 6185 N N . VAL A 1 750 ? -30.109 -6.266 -32.546 1.00 98.19 750 VAL A N 1
ATOM 6186 C CA . VAL A 1 750 ? -30.538 -6.104 -31.146 1.00 98.19 750 VAL A CA 1
ATOM 6187 C C . VAL A 1 750 ? -31.152 -7.402 -30.611 1.00 98.19 750 VAL A C 1
ATOM 6189 O O . VAL A 1 750 ? -32.018 -8.001 -31.248 1.00 98.19 750 VAL A O 1
ATOM 6192 N N . TYR A 1 751 ? -30.699 -7.819 -29.428 1.00 98.50 751 TYR A N 1
ATOM 6193 C CA . TYR A 1 751 ? -31.052 -9.063 -28.736 1.00 98.50 751 TYR A CA 1
ATOM 6194 C C . TYR A 1 751 ? -31.600 -8.754 -27.337 1.00 98.50 751 TYR A C 1
ATOM 6196 O O . TYR A 1 751 ? -31.238 -7.745 -26.731 1.00 98.50 751 TYR A O 1
ATOM 6204 N N . GLY A 1 752 ? -32.449 -9.627 -26.796 1.00 97.81 752 GLY A N 1
ATOM 6205 C CA . GLY A 1 752 ? -33.024 -9.496 -25.455 1.00 97.81 752 GLY A CA 1
ATOM 6206 C C . GLY A 1 752 ? -32.386 -10.444 -24.440 1.00 97.81 752 GLY A C 1
ATOM 6207 O O . GLY A 1 752 ? -32.437 -11.658 -24.622 1.00 97.81 752 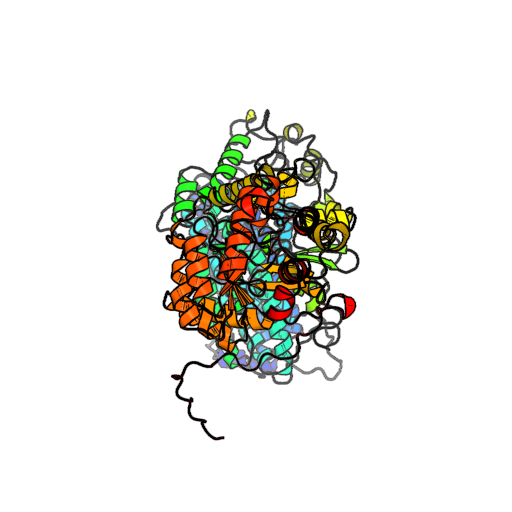GLY A O 1
ATOM 6208 N N . GLY A 1 753 ? -31.834 -9.906 -23.349 1.00 97.12 753 GLY A N 1
ATOM 6209 C CA . GLY A 1 753 ? -31.319 -10.686 -22.215 1.00 97.12 753 GLY A CA 1
ATOM 6210 C C . GLY A 1 753 ? -32.352 -10.830 -21.093 1.00 97.12 753 GLY A C 1
ATOM 6211 O O . GLY A 1 753 ? -32.811 -9.831 -20.541 1.00 97.12 753 GLY A O 1
ATOM 6212 N N . LEU A 1 754 ? -32.707 -12.064 -20.720 1.00 96.88 754 LEU A N 1
ATOM 6213 C CA . LEU A 1 754 ? -33.772 -12.365 -19.743 1.00 96.88 754 LEU A CA 1
ATOM 6214 C C . LEU A 1 754 ? -33.365 -12.243 -18.260 1.00 96.88 754 LEU A C 1
ATOM 6216 O O . LEU A 1 754 ? -34.169 -12.543 -17.371 1.00 96.88 754 LEU A O 1
ATOM 6220 N N . ALA A 1 755 ? -32.146 -11.783 -17.992 1.00 91.81 755 ALA A N 1
ATOM 6221 C CA . ALA A 1 755 ? -31.674 -11.330 -16.685 1.00 91.81 755 ALA A CA 1
ATOM 6222 C C . ALA A 1 755 ? -32.733 -10.449 -15.972 1.00 91.81 755 ALA A C 1
ATOM 6224 O O . ALA A 1 755 ? -33.379 -9.629 -16.620 1.00 91.81 755 ALA A O 1
ATOM 6225 N N . VAL A 1 756 ? -32.953 -10.587 -14.658 1.00 90.94 756 VAL A N 1
ATOM 6226 C CA . VAL A 1 756 ? -34.061 -10.010 -13.844 1.00 90.94 756 VAL A CA 1
ATOM 6227 C C . VAL A 1 756 ? -35.489 -10.377 -14.297 1.00 90.94 756 VAL A C 1
ATOM 6229 O O . VAL A 1 756 ? -36.379 -10.516 -13.454 1.00 90.94 756 VAL A O 1
ATOM 6232 N N . ALA A 1 757 ? -35.753 -10.567 -15.591 1.00 94.94 757 ALA A N 1
ATOM 6233 C CA . ALA A 1 757 ? -37.070 -10.926 -16.108 1.00 94.94 757 ALA A CA 1
ATOM 6234 C C . ALA A 1 757 ? -37.473 -12.355 -15.702 1.00 94.94 757 ALA A C 1
ATOM 6236 O O . ALA A 1 757 ? -38.614 -12.584 -15.299 1.00 94.94 757 ALA A O 1
ATOM 6237 N N . LEU A 1 758 ? -36.533 -13.303 -15.760 1.00 94.88 758 LEU A N 1
ATOM 6238 C CA . LEU A 1 758 ? -36.749 -14.720 -15.444 1.00 94.88 758 LEU A CA 1
ATOM 6239 C C . LEU A 1 758 ? -37.328 -14.978 -14.042 1.00 94.88 758 LEU A C 1
ATOM 6241 O O . LEU A 1 758 ? -38.327 -15.690 -13.960 1.00 94.88 758 LEU A O 1
ATOM 6245 N N . PRO A 1 759 ? -36.809 -14.394 -12.945 1.00 94.94 759 PRO A N 1
ATOM 6246 C CA . PRO A 1 759 ? -37.357 -14.586 -11.598 1.00 94.94 759 PRO A CA 1
ATOM 6247 C C . PRO A 1 759 ? -38.856 -14.289 -11.439 1.00 94.94 759 PRO A C 1
ATOM 6249 O O . PRO A 1 759 ? -39.517 -14.889 -10.585 1.00 94.94 759 PRO A O 1
ATOM 6252 N N . PHE A 1 760 ? -39.445 -13.426 -12.281 1.00 96.00 760 PHE A N 1
ATOM 6253 C CA . PHE A 1 760 ? -40.894 -13.196 -12.264 1.00 96.00 760 PHE A CA 1
ATOM 6254 C C . PHE A 1 760 ? -41.705 -14.454 -12.581 1.00 96.00 760 PHE A C 1
ATOM 6256 O O . PHE A 1 760 ? -42.876 -14.507 -12.211 1.00 96.00 760 PHE A O 1
ATOM 6263 N N . ILE A 1 761 ? -41.112 -15.489 -13.182 1.00 95.81 761 ILE A N 1
ATOM 6264 C CA . ILE A 1 761 ? -41.759 -16.791 -13.371 1.00 95.81 761 ILE A CA 1
ATOM 6265 C C . ILE A 1 761 ? -42.290 -17.376 -12.055 1.00 95.81 761 ILE A C 1
ATOM 6267 O O . ILE A 1 761 ? -43.315 -18.055 -12.043 1.00 95.81 761 ILE A O 1
ATOM 6271 N N . HIS A 1 762 ? -41.620 -17.094 -10.935 1.00 95.00 762 HIS A N 1
ATOM 6272 C CA . HIS A 1 762 ? -42.018 -17.580 -9.624 1.00 95.00 762 HIS A CA 1
ATOM 6273 C C . HIS A 1 762 ? -43.070 -16.678 -8.976 1.00 95.00 762 HIS A C 1
ATOM 6275 O O . HIS A 1 762 ? -44.143 -17.145 -8.598 1.00 95.00 762 HIS A O 1
ATOM 6281 N N . THR A 1 763 ? -42.771 -15.387 -8.847 1.00 93.50 763 THR A N 1
ATOM 6282 C CA . THR A 1 763 ? -43.603 -14.462 -8.064 1.00 93.50 763 THR A CA 1
ATOM 6283 C C . THR A 1 763 ? -44.782 -13.898 -8.846 1.00 93.50 763 THR A C 1
ATOM 6285 O O . THR A 1 763 ? -45.819 -13.570 -8.268 1.00 93.50 763 THR A O 1
ATOM 6288 N N . ARG A 1 764 ? -44.645 -13.766 -10.170 1.00 95.94 764 ARG A N 1
ATOM 6289 C CA . ARG A 1 764 ? -45.637 -13.172 -11.077 1.00 95.94 764 ARG A CA 1
ATOM 6290 C C . ARG A 1 764 ? -45.690 -13.926 -12.421 1.00 95.94 764 ARG A C 1
ATOM 6292 O O . ARG A 1 764 ? -45.498 -13.304 -13.466 1.00 95.94 764 ARG A O 1
ATOM 6299 N N . PRO A 1 765 ? -46.022 -15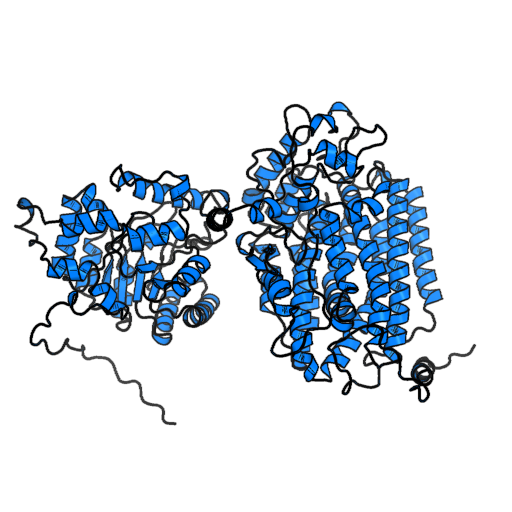.230 -12.445 1.00 95.69 765 PRO A N 1
ATOM 6300 C CA . PRO A 1 765 ? -45.939 -16.073 -13.647 1.00 95.69 765 PRO A CA 1
ATOM 6301 C C . PRO A 1 765 ? -46.714 -15.537 -14.858 1.00 95.69 765 PRO A C 1
ATOM 6303 O O . PRO A 1 765 ? -46.264 -15.675 -15.988 1.00 95.69 765 PRO A O 1
ATOM 6306 N N . ARG A 1 766 ? -47.858 -14.871 -14.645 1.00 97.00 766 ARG A N 1
ATOM 6307 C CA . ARG A 1 766 ? -48.625 -14.232 -15.732 1.00 97.00 766 ARG A CA 1
ATOM 6308 C C . ARG A 1 766 ? -47.914 -13.023 -16.339 1.00 97.00 766 ARG A C 1
ATOM 6310 O O . ARG A 1 766 ? -48.026 -12.781 -17.530 1.00 97.00 766 ARG A O 1
ATOM 6317 N N . TYR A 1 767 ? -47.193 -12.264 -15.516 1.00 96.69 767 TYR A N 1
ATOM 6318 C CA . TYR A 1 767 ? -46.391 -11.143 -15.996 1.00 96.69 767 TYR A CA 1
ATOM 6319 C C . TYR A 1 767 ? -45.179 -11.650 -16.780 1.00 96.69 767 TYR A C 1
ATOM 6321 O O . TYR A 1 767 ? -44.889 -11.134 -17.850 1.00 96.69 767 TYR A O 1
ATOM 6329 N N . PHE A 1 768 ? -44.537 -12.723 -16.309 1.00 97.69 768 PHE A N 1
ATOM 6330 C CA . PHE A 1 768 ? -43.503 -13.394 -17.094 1.00 97.69 768 PHE A CA 1
ATOM 6331 C C . PHE A 1 768 ? -44.050 -13.958 -18.417 1.00 97.69 768 PHE A C 1
ATOM 6333 O O . PHE A 1 768 ? -43.405 -13.783 -19.443 1.00 97.69 768 PHE A O 1
ATOM 6340 N N . ALA A 1 769 ? -45.258 -14.544 -18.423 1.00 97.88 769 ALA A N 1
ATOM 6341 C CA . ALA A 1 769 ? -45.931 -14.998 -19.647 1.00 97.88 769 ALA A CA 1
ATOM 6342 C C . ALA A 1 769 ? -46.116 -13.861 -20.664 1.00 97.88 769 ALA A C 1
ATOM 6344 O O . ALA A 1 769 ? -45.872 -14.065 -21.847 1.00 97.88 769 ALA A O 1
ATOM 6345 N N . GLN A 1 770 ? -46.501 -12.669 -20.197 1.00 97.12 770 GLN A N 1
ATOM 6346 C CA . GLN A 1 770 ? -46.580 -11.474 -21.036 1.00 97.12 770 GLN A CA 1
ATOM 6347 C C . GLN A 1 770 ? -45.197 -11.089 -21.580 1.00 97.12 770 GLN A C 1
ATOM 6349 O O . GLN A 1 770 ? -45.056 -10.914 -22.782 1.00 97.12 770 GLN A O 1
ATOM 6354 N N . ILE A 1 771 ? -44.169 -11.012 -20.722 1.00 97.69 771 ILE A N 1
ATOM 6355 C CA . ILE A 1 771 ? -42.804 -10.655 -21.145 1.00 97.69 771 ILE A CA 1
ATOM 6356 C C . ILE A 1 771 ? -42.313 -11.597 -22.247 1.00 97.69 771 ILE A C 1
ATOM 6358 O O . ILE A 1 771 ? -41.940 -11.140 -23.321 1.00 97.69 771 ILE A O 1
ATOM 6362 N N . ILE A 1 772 ? -42.325 -12.911 -22.005 1.00 97.94 772 ILE A N 1
ATOM 6363 C CA . ILE A 1 772 ? -41.796 -13.871 -22.980 1.00 97.94 772 ILE A CA 1
ATOM 6364 C C . ILE A 1 772 ? -42.678 -13.978 -24.230 1.00 97.94 772 ILE A C 1
ATOM 6366 O O . ILE A 1 772 ? -42.154 -14.169 -25.323 1.00 97.94 772 ILE A O 1
ATOM 6370 N N . GLY A 1 773 ? -43.997 -13.815 -24.085 1.00 97.50 773 GLY A N 1
ATOM 6371 C CA . GLY A 1 773 ? -44.944 -13.805 -25.197 1.00 97.50 773 GLY A CA 1
ATOM 6372 C C . GLY A 1 773 ? -44.712 -12.639 -26.157 1.00 97.50 773 GLY A C 1
ATOM 6373 O O . GLY A 1 773 ? -44.627 -12.860 -27.363 1.00 97.50 773 GLY A O 1
ATOM 6374 N N . GLU A 1 774 ? -44.531 -11.424 -25.628 1.00 97.50 774 GLU A N 1
ATOM 6375 C CA . GLU A 1 774 ? -44.174 -10.242 -26.423 1.00 97.50 774 GLU A CA 1
ATOM 6376 C C . GLU A 1 774 ? -42.830 -10.438 -27.133 1.00 97.50 774 GLU A C 1
ATOM 6378 O O . GLU A 1 774 ? -42.729 -10.216 -28.337 1.00 97.50 774 GLU A O 1
ATOM 6383 N N . LEU A 1 775 ? -41.802 -10.915 -26.425 1.00 98.06 775 LEU A N 1
ATOM 6384 C CA . LEU A 1 775 ? -40.483 -11.142 -27.022 1.00 98.06 775 LEU A CA 1
ATOM 6385 C C . LEU A 1 775 ? -40.545 -12.141 -28.186 1.00 98.06 775 LEU A C 1
ATOM 6387 O O . LEU A 1 775 ? -40.037 -11.861 -29.270 1.00 98.06 775 LEU A O 1
ATOM 6391 N N . LEU A 1 776 ? -41.206 -13.285 -27.991 1.00 97.81 776 LEU A N 1
ATOM 6392 C CA . LEU A 1 776 ? -41.355 -14.296 -29.040 1.00 97.81 776 LEU A CA 1
ATOM 6393 C C . LEU A 1 776 ? -42.156 -13.775 -30.239 1.00 97.81 776 LEU A C 1
ATOM 6395 O O . LEU A 1 776 ? -41.842 -14.132 -31.372 1.00 97.81 776 LEU A O 1
ATOM 6399 N N . TYR A 1 777 ? -43.167 -12.939 -30.002 1.00 96.19 777 TYR A N 1
ATOM 6400 C CA . TYR A 1 777 ? -43.973 -12.345 -31.065 1.00 96.19 777 TYR A CA 1
ATOM 6401 C C . TYR A 1 777 ? -43.194 -11.304 -31.884 1.00 96.19 777 TYR A C 1
ATOM 6403 O O . TYR A 1 777 ? -43.241 -11.338 -33.112 1.00 96.19 777 TYR A O 1
ATOM 6411 N N . TRP A 1 778 ? -42.482 -10.388 -31.220 1.00 96.56 778 TRP A N 1
ATOM 6412 C CA . TRP A 1 778 ? -41.840 -9.240 -31.869 1.00 96.56 778 TRP A CA 1
ATOM 6413 C C . TRP A 1 778 ? -40.463 -9.551 -32.451 1.00 96.56 778 TRP A C 1
ATOM 6415 O O . TRP A 1 778 ? -40.183 -9.183 -33.591 1.00 96.56 778 TRP A O 1
ATOM 6425 N N . ILE A 1 779 ? -39.598 -10.219 -31.683 1.00 96.56 779 ILE A N 1
ATOM 6426 C CA . ILE A 1 779 ? -38.182 -10.403 -32.052 1.00 96.56 779 ILE A CA 1
ATOM 6427 C C . ILE A 1 779 ? -37.827 -11.850 -32.392 1.00 96.56 779 ILE A C 1
ATOM 6429 O O . ILE A 1 779 ? -36.737 -12.113 -32.899 1.00 96.56 779 ILE A O 1
ATOM 6433 N N . GLY A 1 780 ? -38.755 -12.779 -32.159 1.00 96.56 780 GLY A N 1
ATOM 6434 C CA . GLY A 1 780 ? -38.569 -14.195 -32.440 1.00 96.56 780 GLY A CA 1
ATOM 6435 C C . GLY A 1 780 ? -37.639 -14.900 -31.452 1.00 96.56 780 GLY A C 1
ATOM 6436 O O . GLY A 1 780 ? -37.036 -14.314 -30.556 1.00 96.56 780 GLY A O 1
ATOM 6437 N N . GLU A 1 781 ? -37.535 -16.213 -31.618 1.00 96.62 781 GLU A N 1
ATOM 6438 C CA . GLU A 1 781 ? -36.824 -17.105 -30.699 1.00 96.62 781 GLU A CA 1
ATOM 6439 C C . GLU A 1 781 ? -35.296 -17.026 -30.785 1.00 96.62 781 GLU A C 1
ATOM 6441 O O . GLU A 1 781 ? -34.632 -17.340 -29.804 1.00 96.62 781 GLU A O 1
ATOM 6446 N N . ASP A 1 782 ? -34.737 -16.583 -31.914 1.00 97.12 782 ASP A N 1
ATOM 6447 C CA . ASP A 1 782 ? -33.286 -16.549 -32.167 1.00 97.12 782 ASP A CA 1
ATOM 6448 C C . ASP A 1 782 ? -32.578 -15.342 -31.524 1.00 97.12 782 ASP A C 1
ATOM 6450 O O . ASP A 1 782 ? -31.350 -15.270 -31.490 1.00 97.12 782 ASP A O 1
ATOM 6454 N N . LYS A 1 783 ? -33.348 -14.379 -31.000 1.00 97.81 783 LYS A N 1
ATOM 6455 C CA . LYS A 1 783 ? -32.831 -13.125 -30.433 1.00 97.81 783 LYS A CA 1
ATOM 6456 C C . LYS A 1 783 ? -32.961 -13.021 -28.913 1.00 97.81 783 LYS A C 1
ATOM 6458 O O . LYS A 1 783 ? -32.740 -11.950 -28.352 1.00 97.81 783 LYS A O 1
ATOM 6463 N N . ILE A 1 784 ? -33.324 -14.106 -28.234 1.00 98.50 784 ILE A N 1
ATOM 6464 C CA . ILE A 1 784 ? -33.609 -14.108 -26.794 1.00 98.50 784 ILE A CA 1
ATOM 6465 C C . ILE A 1 784 ? -32.567 -14.961 -26.065 1.00 98.50 784 ILE A C 1
ATOM 6467 O O . ILE A 1 784 ? -32.342 -16.114 -26.424 1.00 98.50 784 ILE A O 1
ATOM 6471 N N . LEU A 1 785 ? -31.945 -14.406 -25.029 1.00 98.06 785 LEU A N 1
ATOM 6472 C CA . LEU A 1 785 ? -30.861 -15.033 -24.274 1.00 98.06 785 LEU A CA 1
ATOM 6473 C C . LEU A 1 785 ? -31.280 -15.281 -22.826 1.00 98.06 785 LEU A C 1
ATOM 6475 O O . LEU A 1 785 ? -31.819 -14.395 -22.158 1.00 98.06 785 LEU A O 1
ATOM 6479 N N . PHE A 1 786 ? -30.989 -16.477 -22.317 1.00 97.38 786 PHE A N 1
ATOM 6480 C CA . PHE A 1 786 ? -31.075 -16.768 -20.892 1.00 97.38 786 PHE A CA 1
ATOM 6481 C C . PHE A 1 786 ? -30.044 -15.950 -20.100 1.00 97.38 786 PHE A C 1
ATOM 6483 O O . PHE A 1 786 ? -28.898 -15.790 -20.513 1.00 97.38 786 PHE A O 1
ATOM 6490 N N . GLY A 1 787 ? -30.451 -15.469 -18.926 1.00 93.25 787 GLY A N 1
ATOM 6491 C CA . GLY A 1 787 ? -29.567 -14.808 -17.973 1.00 93.25 787 GLY A CA 1
ATOM 6492 C C . GLY A 1 787 ? -30.092 -14.997 -16.558 1.00 93.25 787 GLY A C 1
ATOM 6493 O O . GLY A 1 787 ? -31.236 -14.656 -16.271 1.00 93.25 787 GLY A O 1
ATOM 6494 N N . SER A 1 788 ? -29.273 -15.553 -15.668 1.00 89.31 788 SER A N 1
ATOM 6495 C CA . SER A 1 788 ? -29.671 -15.786 -14.275 1.00 89.31 788 SER A CA 1
ATOM 6496 C C . SER A 1 788 ? -29.412 -14.596 -13.353 1.00 89.31 788 SER A C 1
ATOM 6498 O O . SER A 1 788 ? -29.886 -14.620 -12.224 1.00 89.31 788 SER A O 1
ATOM 6500 N N . ASP A 1 789 ? -28.626 -13.603 -13.789 1.00 88.88 789 ASP A N 1
ATOM 6501 C CA . ASP A 1 789 ? -28.001 -12.593 -12.917 1.00 88.88 789 ASP A CA 1
ATOM 6502 C C . ASP A 1 789 ? -27.345 -13.201 -11.680 1.00 88.88 789 ASP A C 1
ATOM 6504 O O . ASP A 1 789 ? -27.481 -12.694 -10.569 1.00 88.88 789 ASP A O 1
ATOM 6508 N N . TYR A 1 790 ? -26.644 -14.322 -11.836 1.00 87.81 790 TYR A N 1
ATOM 6509 C CA . TYR A 1 790 ? -25.925 -14.885 -10.703 1.00 87.81 790 TYR A CA 1
ATOM 6510 C C . TYR A 1 790 ? -24.924 -13.841 -10.152 1.00 87.81 790 TYR A C 1
ATOM 6512 O O . TYR A 1 790 ? -24.166 -13.254 -10.919 1.00 87.81 790 TYR A O 1
ATOM 6520 N N . ALA A 1 791 ? -24.890 -13.549 -8.849 1.00 81.88 791 ALA A N 1
ATOM 6521 C CA . ALA A 1 791 ? -25.463 -14.323 -7.740 1.00 81.88 791 ALA A CA 1
ATOM 6522 C C . ALA A 1 791 ? -26.791 -13.815 -7.141 1.00 81.88 791 ALA A C 1
ATOM 6524 O O . ALA A 1 791 ? -27.157 -14.254 -6.053 1.00 81.88 791 ALA A O 1
ATOM 6525 N N . LEU A 1 792 ? -27.554 -12.949 -7.822 1.00 87.50 792 LEU A N 1
ATOM 6526 C CA . LEU A 1 792 ? -28.923 -12.627 -7.386 1.00 87.50 792 LEU A CA 1
ATOM 6527 C C . LEU A 1 792 ? -29.782 -13.890 -7.362 1.00 87.50 792 LEU A C 1
ATOM 6529 O O . LEU A 1 792 ? -30.583 -14.058 -6.451 1.00 87.50 792 LEU A O 1
ATOM 6533 N N . TRP A 1 793 ? -29.622 -14.791 -8.335 1.00 92.69 793 TRP A N 1
ATOM 6534 C CA . TRP A 1 793 ? -30.383 -16.038 -8.389 1.00 92.69 793 TRP A CA 1
ATOM 6535 C C . TRP A 1 793 ? -29.525 -17.210 -8.860 1.00 92.69 793 TRP A C 1
ATOM 6537 O O . TRP A 1 793 ? -28.808 -17.127 -9.859 1.00 92.69 793 TRP A O 1
ATOM 6547 N N . THR A 1 794 ? -29.620 -18.334 -8.145 1.00 90.81 794 THR A N 1
ATOM 6548 C CA . THR A 1 794 ? -28.980 -19.587 -8.560 1.00 90.81 794 THR A CA 1
ATOM 6549 C C . THR A 1 794 ? -29.637 -20.117 -9.844 1.00 90.81 794 THR A C 1
ATOM 6551 O O . THR A 1 794 ? -30.868 -20.176 -9.913 1.00 90.81 794 THR A O 1
ATOM 6554 N N . PRO A 1 795 ? -28.865 -20.526 -10.872 1.00 94.00 795 PRO A N 1
ATOM 6555 C CA . PRO A 1 795 ? -29.434 -20.927 -12.162 1.00 94.00 795 PRO A CA 1
ATOM 6556 C C . PRO A 1 795 ? -30.396 -22.114 -12.072 1.00 94.00 795 PRO A C 1
ATOM 6558 O O . PRO A 1 795 ? -31.393 -22.140 -12.789 1.00 94.00 795 PRO A O 1
ATOM 6561 N N . LYS A 1 796 ? -30.140 -23.056 -11.152 1.00 95.56 796 LYS A N 1
ATOM 6562 C CA . LYS A 1 796 ? -30.893 -24.309 -11.003 1.00 95.56 796 LYS A CA 1
ATOM 6563 C C . LYS A 1 796 ? -32.409 -24.120 -11.066 1.00 95.56 796 LYS A C 1
ATOM 6565 O O . LYS A 1 796 ? -33.070 -24.657 -11.949 1.00 95.56 796 LYS A O 1
ATOM 6570 N N . TRP A 1 797 ? -32.960 -23.350 -10.129 1.00 95.50 797 TRP A N 1
ATOM 6571 C CA . TRP A 1 797 ? -34.410 -23.221 -9.997 1.00 95.50 797 TRP A CA 1
ATOM 6572 C C . TRP A 1 797 ? -35.015 -22.383 -11.129 1.00 95.50 797 TRP A C 1
ATOM 6574 O O . TRP A 1 797 ? -36.176 -22.585 -11.482 1.00 95.50 797 TRP A O 1
ATOM 6584 N N . LEU A 1 798 ? -34.247 -21.451 -11.707 1.00 96.69 798 LEU A N 1
ATOM 6585 C CA . LEU A 1 798 ? -34.673 -20.678 -12.874 1.00 96.69 798 LEU A CA 1
ATOM 6586 C C . LEU A 1 798 ? -34.809 -21.582 -14.099 1.00 96.69 798 LEU A C 1
ATOM 6588 O O . LEU A 1 798 ? -35.831 -21.530 -14.780 1.00 96.69 798 LEU A O 1
ATOM 6592 N N . ILE A 1 799 ? -33.806 -22.427 -14.344 1.00 97.38 799 ILE A N 1
ATOM 6593 C CA . ILE A 1 799 ? -33.788 -23.379 -15.457 1.00 97.38 799 ILE A CA 1
ATOM 6594 C C . ILE A 1 799 ? -34.914 -24.397 -15.289 1.00 97.38 799 ILE A C 1
ATOM 6596 O O . ILE A 1 799 ? -35.721 -24.542 -16.202 1.00 97.38 799 ILE A O 1
ATOM 6600 N N . GLU A 1 800 ? -35.039 -25.031 -14.118 1.00 96.38 800 GLU A N 1
ATOM 6601 C CA . GLU A 1 800 ? -36.125 -25.981 -13.827 1.00 96.38 800 GLU A CA 1
ATOM 6602 C C . GLU A 1 800 ? -37.501 -25.351 -14.087 1.00 96.38 800 GLU A C 1
ATOM 6604 O O . GLU A 1 800 ? -38.314 -25.897 -14.834 1.00 96.38 800 GLU A O 1
ATOM 6609 N N . LYS A 1 801 ? -37.751 -24.151 -13.544 1.00 96.75 801 LYS A N 1
ATOM 6610 C CA . LYS A 1 801 ? -39.034 -23.469 -13.749 1.00 96.75 801 LYS A CA 1
ATOM 6611 C C . LYS A 1 801 ? -39.270 -23.094 -15.205 1.00 96.75 801 LYS A C 1
ATOM 6613 O O . LYS A 1 801 ? -40.398 -23.236 -15.664 1.00 96.75 801 LYS A O 1
ATOM 6618 N N . PHE A 1 802 ? -38.261 -22.606 -15.924 1.00 97.88 802 PHE A N 1
ATOM 6619 C CA . PHE A 1 802 ? -38.417 -22.207 -17.324 1.00 97.88 802 PHE A CA 1
ATOM 6620 C C . PHE A 1 802 ? -38.657 -23.411 -18.245 1.00 97.88 802 PHE A C 1
ATOM 6622 O O . PHE A 1 802 ? -39.524 -23.356 -19.122 1.00 97.88 802 PHE A O 1
ATOM 6629 N N . VAL A 1 803 ? -37.960 -24.526 -18.005 1.00 97.00 803 VAL A N 1
ATOM 6630 C CA . VAL A 1 803 ? -38.181 -25.796 -18.712 1.00 97.00 803 VAL A CA 1
ATOM 6631 C C . VAL A 1 803 ? -39.622 -26.273 -18.529 1.00 97.00 803 VAL A C 1
ATOM 6633 O O . VAL A 1 803 ? -40.262 -26.642 -19.514 1.00 97.00 803 VAL A O 1
ATOM 6636 N N . ASP A 1 804 ? -40.177 -26.160 -17.324 1.00 96.25 804 ASP A N 1
ATOM 6637 C CA . ASP A 1 804 ? -41.556 -26.568 -17.028 1.00 96.25 804 ASP A CA 1
ATOM 6638 C C . ASP A 1 804 ? -42.616 -25.515 -17.402 1.00 96.25 804 ASP A C 1
ATOM 6640 O O . ASP A 1 804 ? -43.817 -25.794 -17.398 1.00 96.25 804 ASP A O 1
ATOM 6644 N N . PHE A 1 805 ? -42.202 -24.296 -17.747 1.00 97.69 805 PHE A N 1
ATOM 6645 C CA . PHE A 1 805 ? -43.118 -23.182 -17.966 1.00 97.69 805 PHE A CA 1
ATOM 6646 C C . PHE A 1 805 ? -43.985 -23.346 -19.216 1.00 97.69 805 PHE A C 1
ATOM 6648 O O . PHE A 1 805 ? -43.523 -23.807 -20.264 1.00 97.69 805 PHE A O 1
ATOM 6655 N N . GLN A 1 806 ? -45.222 -22.857 -19.147 1.00 96.88 806 GLN A N 1
ATOM 6656 C CA . GLN A 1 806 ? -46.049 -22.607 -20.322 1.00 96.88 806 GLN A CA 1
ATOM 6657 C C . GLN A 1 806 ? -46.833 -21.307 -20.208 1.00 96.88 806 GLN A C 1
ATOM 6659 O O . GLN A 1 806 ? -47.146 -20.860 -19.103 1.00 96.88 806 GLN A O 1
ATOM 6664 N N . ILE A 1 807 ? -47.220 -20.757 -21.366 1.00 97.19 807 ILE A N 1
ATOM 6665 C CA . ILE A 1 807 ? -48.221 -19.691 -21.427 1.00 97.19 807 ILE A CA 1
ATOM 6666 C C . ILE A 1 807 ? -49.535 -20.238 -20.843 1.00 97.19 807 ILE A C 1
ATOM 6668 O O . ILE A 1 807 ? -50.040 -21.252 -21.342 1.00 97.19 807 ILE A O 1
ATOM 6672 N N . PRO A 1 808 ? -50.101 -19.597 -19.798 1.00 96.19 808 PRO A N 1
ATOM 6673 C CA . PRO A 1 808 ? -51.379 -20.003 -19.221 1.00 96.19 808 PRO A CA 1
ATOM 6674 C C . PRO A 1 808 ? -52.470 -20.110 -20.289 1.00 96.19 808 PRO A C 1
ATOM 6676 O O . PRO A 1 808 ? -52.552 -19.247 -21.159 1.00 96.19 808 PRO A O 1
ATOM 6679 N N . GLU A 1 809 ? -53.319 -21.141 -20.221 1.00 94.56 809 GLU A N 1
ATOM 6680 C CA . GLU A 1 809 ? -54.332 -21.433 -21.254 1.00 94.56 809 GLU A CA 1
ATOM 6681 C C . GLU A 1 809 ? -55.212 -20.223 -21.605 1.00 94.56 809 GLU A C 1
ATOM 6683 O O . GLU A 1 809 ? -55.551 -20.009 -22.765 1.00 94.56 809 GLU A O 1
ATOM 6688 N N . ASP A 1 810 ? -55.541 -19.389 -20.620 1.00 94.88 810 ASP A N 1
ATOM 6689 C CA . ASP A 1 810 ? -56.367 -18.196 -20.804 1.00 94.88 810 ASP A CA 1
ATOM 6690 C C . ASP A 1 810 ? -55.641 -17.023 -21.489 1.00 94.88 810 ASP A C 1
ATOM 6692 O O . ASP A 1 810 ? -56.294 -16.084 -21.932 1.00 94.88 810 ASP A O 1
ATOM 6696 N N . MET A 1 811 ? -54.311 -17.074 -21.593 1.00 96.69 811 MET A N 1
ATOM 6697 C CA . MET A 1 811 ? -53.481 -16.116 -22.333 1.00 96.69 811 MET A CA 1
ATOM 6698 C C . MET A 1 811 ? -53.125 -16.618 -23.743 1.00 96.69 811 MET A C 1
ATOM 6700 O O . MET A 1 811 ? -52.603 -15.852 -24.552 1.00 96.69 811 MET A O 1
ATOM 6704 N N . GLN A 1 812 ? -53.436 -17.879 -24.076 1.00 94.56 812 GLN A N 1
ATOM 6705 C CA . GLN A 1 812 ? -53.048 -18.487 -25.357 1.00 94.56 812 GLN A CA 1
ATOM 6706 C C . GLN A 1 812 ? -53.790 -17.937 -26.579 1.00 94.56 812 GLN A C 1
ATOM 6708 O O . GLN A 1 812 ? -53.390 -18.180 -27.716 1.00 94.56 812 GLN A O 1
ATOM 6713 N N . SER A 1 813 ? -54.867 -17.178 -26.368 1.00 92.56 813 SER A N 1
ATOM 6714 C CA . SER A 1 813 ? -55.516 -16.422 -27.442 1.00 92.56 813 SER A CA 1
ATOM 6715 C C . SER A 1 813 ? -54.665 -15.257 -27.957 1.00 92.56 813 SER A C 1
ATOM 6717 O O . SER A 1 813 ? -54.947 -14.752 -29.040 1.00 92.56 813 SER A O 1
ATOM 6719 N N . GLU A 1 814 ? -53.679 -14.815 -27.173 1.00 93.50 814 GLU A N 1
ATOM 6720 C CA . GLU A 1 814 ? -52.797 -13.685 -27.484 1.00 93.50 814 GLU A CA 1
ATOM 6721 C C . GLU A 1 814 ? -51.348 -14.145 -27.699 1.00 93.50 814 GLU A C 1
ATOM 6723 O O . GLU A 1 814 ? -50.733 -13.753 -28.687 1.00 93.50 814 GLU A O 1
ATOM 6728 N N . TYR A 1 815 ? -50.835 -15.055 -26.860 1.00 95.44 815 TYR A N 1
ATOM 6729 C CA . TYR A 1 815 ? -49.468 -15.581 -26.970 1.00 95.44 815 TYR A CA 1
ATOM 6730 C C . TYR A 1 815 ? -49.451 -17.092 -27.216 1.00 95.44 815 TYR A C 1
ATOM 6732 O O . TYR A 1 815 ? -50.046 -17.861 -26.465 1.00 95.44 815 TYR A O 1
ATOM 6740 N N . ALA A 1 816 ? -48.740 -17.551 -28.245 1.00 93.75 816 ALA A N 1
ATOM 6741 C CA . ALA A 1 816 ? -48.664 -18.977 -28.560 1.00 93.75 816 ALA A CA 1
ATOM 6742 C C . ALA A 1 816 ? -47.942 -19.791 -27.458 1.00 93.75 816 ALA A C 1
ATOM 6744 O O . ALA A 1 816 ? -47.051 -19.261 -26.791 1.00 93.75 816 ALA A O 1
ATOM 6745 N N . PRO A 1 817 ? -48.272 -21.087 -27.279 1.00 96.62 817 PRO A N 1
ATOM 6746 C CA . PRO A 1 817 ? -47.502 -21.974 -26.410 1.00 96.62 817 PRO A CA 1
ATOM 6747 C C . PRO A 1 817 ? -46.019 -22.035 -26.804 1.00 96.62 817 PRO A C 1
ATOM 6749 O O . PRO A 1 817 ? -45.700 -22.145 -27.987 1.00 96.62 817 PRO A O 1
ATOM 6752 N N . ILE A 1 818 ? -45.122 -22.028 -25.814 1.00 97.19 818 ILE A N 1
ATOM 6753 C CA . ILE A 1 818 ? -43.665 -22.054 -26.042 1.00 97.19 818 ILE A CA 1
ATOM 6754 C C . ILE A 1 818 ? -43.226 -23.468 -26.444 1.00 97.19 818 ILE A C 1
ATOM 6756 O O . ILE A 1 818 ? -43.495 -24.426 -25.715 1.00 97.19 818 ILE A O 1
ATOM 6760 N N . THR A 1 819 ? -42.541 -23.627 -27.570 1.00 96.88 819 THR A N 1
ATOM 6761 C CA . THR A 1 819 ? -42.075 -24.947 -28.023 1.00 96.88 819 THR A CA 1
ATOM 6762 C C . THR A 1 819 ? -40.832 -25.414 -27.257 1.00 96.88 819 THR A C 1
ATOM 6764 O O . THR A 1 819 ? -40.201 -24.657 -26.515 1.00 96.88 819 THR A O 1
ATOM 6767 N N . VAL A 1 820 ? -40.471 -26.692 -27.404 1.00 95.62 820 VAL A N 1
ATOM 6768 C CA . VAL A 1 820 ? -39.241 -27.226 -26.796 1.00 95.62 820 VAL A CA 1
ATOM 6769 C C . VAL A 1 820 ? -38.015 -26.625 -27.482 1.00 95.62 820 VAL A C 1
ATOM 6771 O O . VAL A 1 820 ? -37.077 -26.213 -26.805 1.00 95.62 820 VAL A O 1
ATOM 6774 N N . GLU A 1 821 ? -38.066 -26.487 -28.804 1.00 96.25 821 GLU A N 1
ATOM 6775 C CA . GLU A 1 821 ? -37.009 -25.898 -29.623 1.00 96.25 821 GLU A CA 1
ATOM 6776 C C . GLU A 1 821 ? -36.741 -24.440 -29.216 1.00 96.25 821 GLU A C 1
ATOM 6778 O O . GLU A 1 821 ? -35.587 -24.045 -29.056 1.00 96.25 821 GLU A O 1
ATOM 6783 N N . GLN A 1 822 ? -37.797 -23.666 -28.936 1.00 97.75 822 GLN A N 1
ATOM 6784 C CA . GLN A 1 822 ? -37.692 -22.302 -28.405 1.00 97.75 822 GLN A CA 1
ATOM 6785 C C . GLN A 1 822 ? -36.962 -22.258 -27.068 1.00 97.75 822 GLN A C 1
ATOM 6787 O O . GLN A 1 822 ? -36.076 -21.428 -26.862 1.00 97.75 822 GLN A O 1
ATOM 6792 N N . LYS A 1 823 ? -37.301 -23.171 -26.153 1.00 97.31 823 LYS A N 1
ATOM 6793 C CA . LYS A 1 823 ? -36.634 -23.256 -24.850 1.00 97.31 823 LYS A CA 1
ATOM 6794 C C . LYS A 1 823 ? -35.161 -23.614 -25.002 1.00 97.31 823 LYS A C 1
ATOM 6796 O O . LYS A 1 823 ? -34.340 -22.999 -24.332 1.00 97.31 823 LYS A O 1
ATOM 6801 N N . GLN A 1 824 ? -34.819 -24.550 -25.889 1.00 96.31 824 GLN A N 1
ATOM 6802 C CA . GLN A 1 824 ? -33.426 -24.919 -26.171 1.00 96.31 824 GLN A CA 1
ATOM 6803 C C . GLN A 1 824 ? -32.626 -23.732 -26.721 1.00 96.31 824 GLN A C 1
ATOM 6805 O O . GLN A 1 824 ? -31.511 -23.473 -26.261 1.00 96.31 824 GLN A O 1
ATOM 6810 N N . LYS A 1 825 ? -33.215 -22.966 -27.649 1.00 97.56 825 LYS A N 1
ATOM 6811 C CA . LYS A 1 825 ? -32.605 -21.745 -28.189 1.00 97.56 825 LYS A CA 1
ATOM 6812 C C . LYS A 1 825 ? -32.305 -20.720 -27.106 1.00 97.56 825 LYS A C 1
ATOM 6814 O O . LYS A 1 825 ? -31.158 -20.298 -26.965 1.00 97.56 825 LYS A O 1
ATOM 6819 N N . ILE A 1 826 ? -33.312 -20.402 -26.296 1.00 98.06 826 ILE A N 1
ATOM 6820 C CA . ILE A 1 826 ? -33.208 -19.410 -25.222 1.00 98.06 826 ILE A CA 1
ATOM 6821 C C . ILE A 1 826 ? -32.208 -19.846 -24.145 1.00 98.06 826 ILE A C 1
ATOM 6823 O O . ILE A 1 826 ? -31.409 -19.025 -23.700 1.00 98.06 826 ILE A O 1
ATOM 6827 N N . LEU A 1 827 ? -32.241 -21.117 -23.728 1.00 96.44 827 LEU A N 1
ATOM 6828 C CA . LEU A 1 827 ? -31.403 -21.634 -22.641 1.00 96.44 827 LEU A CA 1
ATOM 6829 C C . LEU A 1 827 ? -29.913 -21.689 -22.986 1.00 96.44 827 LEU A C 1
ATOM 6831 O O . LEU A 1 827 ? -29.099 -21.582 -22.074 1.00 96.44 827 LEU A O 1
ATOM 6835 N N . GLY A 1 828 ? -29.542 -21.848 -24.260 1.00 95.38 828 GLY A N 1
ATOM 6836 C CA . GLY A 1 828 ? -28.124 -21.976 -24.598 1.00 95.38 828 GLY A CA 1
ATOM 6837 C C . GLY A 1 828 ? -27.746 -21.778 -26.059 1.00 95.38 828 GLY A C 1
ATOM 6838 O O . GLY A 1 828 ? -26.709 -21.167 -26.308 1.00 95.38 828 GLY A O 1
ATOM 6839 N N . LEU A 1 829 ? -28.547 -22.234 -27.033 1.00 97.19 829 LEU A N 1
ATOM 6840 C CA . LEU A 1 829 ? -28.086 -22.238 -28.435 1.00 97.19 829 LEU A CA 1
ATOM 6841 C C . LEU A 1 829 ? -27.861 -20.827 -28.991 1.00 97.19 829 LEU A C 1
ATOM 6843 O O . LEU A 1 829 ? -26.908 -20.616 -29.736 1.00 97.19 829 LEU A O 1
ATOM 6847 N N . ASN A 1 830 ? -28.682 -19.853 -28.591 1.00 97.88 830 ASN A N 1
ATOM 6848 C CA . ASN A 1 830 ? -28.503 -18.467 -29.022 1.00 97.88 830 ASN A CA 1
ATOM 6849 C C . ASN A 1 830 ? -27.205 -17.873 -28.459 1.00 97.88 830 ASN A C 1
ATOM 6851 O O . ASN A 1 830 ? -26.430 -17.273 -29.198 1.00 97.88 830 ASN A O 1
ATOM 6855 N N . ALA A 1 831 ? -26.928 -18.077 -27.166 1.00 96.50 831 ALA A N 1
ATOM 6856 C CA . ALA A 1 831 ? -25.689 -17.602 -26.548 1.00 96.50 831 ALA A CA 1
ATOM 6857 C C . ALA A 1 831 ? -24.464 -18.285 -27.169 1.00 96.50 831 ALA A C 1
ATOM 6859 O O . ALA A 1 831 ? -23.478 -17.617 -27.478 1.00 96.50 831 ALA A O 1
ATOM 6860 N N . ALA A 1 832 ? -24.559 -19.592 -27.426 1.00 96.62 832 ALA A N 1
ATOM 6861 C CA . ALA A 1 832 ? -23.501 -20.357 -28.062 1.00 96.62 832 ALA A CA 1
ATOM 6862 C C . ALA A 1 832 ? -23.184 -19.852 -29.476 1.00 96.62 832 ALA A C 1
ATOM 6864 O O . ALA A 1 832 ? -22.016 -19.679 -29.809 1.00 96.62 832 ALA A O 1
ATOM 6865 N N . ALA A 1 833 ? -24.205 -19.518 -30.271 1.00 95.81 833 ALA A N 1
ATOM 6866 C CA . ALA A 1 833 ? -24.021 -18.922 -31.594 1.00 95.81 833 ALA A CA 1
ATOM 6867 C C . ALA A 1 833 ? -23.403 -17.510 -31.544 1.00 95.81 833 ALA A C 1
ATOM 6869 O O . ALA A 1 833 ? -22.674 -17.119 -32.455 1.00 95.81 833 ALA A O 1
ATOM 6870 N N . LEU A 1 834 ? -23.677 -16.722 -30.497 1.00 95.81 834 LEU A N 1
ATOM 6871 C CA . LEU A 1 834 ? -23.105 -15.377 -30.359 1.00 95.81 834 LEU A CA 1
ATOM 6872 C C . LEU A 1 834 ? -21.639 -15.384 -29.911 1.00 95.81 834 LEU A C 1
ATOM 6874 O O . LEU A 1 834 ? -20.900 -14.464 -30.272 1.00 95.81 834 LEU A O 1
ATOM 6878 N N . TYR A 1 835 ? -21.238 -16.387 -29.134 1.00 96.19 835 TYR A N 1
ATOM 6879 C CA . TYR A 1 835 ? -19.913 -16.494 -28.515 1.00 96.19 835 TYR A CA 1
ATOM 6880 C C . TYR A 1 835 ? -19.012 -17.567 -29.137 1.00 96.19 835 TYR A C 1
ATOM 6882 O O . TYR A 1 835 ? -17.902 -17.784 -28.654 1.00 96.19 835 TYR A O 1
ATOM 6890 N N . ASP A 1 836 ? -19.473 -18.210 -30.211 1.00 93.06 836 ASP A N 1
ATOM 6891 C CA . ASP A 1 836 ? -18.781 -19.315 -30.879 1.00 93.06 836 ASP A CA 1
ATOM 6892 C C . ASP A 1 836 ? -18.453 -20.469 -29.903 1.00 93.06 836 ASP A C 1
ATOM 6894 O O . ASP A 1 836 ? -17.352 -21.018 -29.899 1.00 93.06 836 ASP A O 1
ATOM 6898 N N . ILE A 1 837 ? -19.416 -20.821 -29.039 1.00 94.50 837 ILE A N 1
ATOM 6899 C CA . ILE A 1 837 ? -19.284 -21.913 -28.061 1.00 94.50 837 ILE A CA 1
ATOM 6900 C C . ILE A 1 837 ? -19.711 -23.231 -28.712 1.00 94.50 837 ILE A C 1
ATOM 6902 O O . ILE A 1 837 ? -20.800 -23.340 -29.278 1.00 94.50 837 ILE A O 1
ATOM 6906 N N . ASP A 1 838 ? -18.875 -24.258 -28.574 1.00 91.31 838 ASP A N 1
ATOM 6907 C CA . ASP A 1 838 ? -19.157 -25.590 -29.104 1.00 91.31 838 ASP A CA 1
ATOM 6908 C C . ASP A 1 838 ? -20.353 -26.247 -28.396 1.00 91.31 838 ASP A C 1
ATOM 6910 O O . ASP A 1 838 ? -20.341 -26.481 -27.185 1.00 91.31 838 ASP A O 1
ATOM 6914 N N . VAL A 1 839 ? -21.375 -26.614 -29.175 1.00 92.62 839 VAL A N 1
ATOM 6915 C CA . VAL A 1 839 ? -22.551 -27.350 -28.690 1.00 92.62 839 VAL A CA 1
ATOM 6916 C C . VAL A 1 839 ? -22.436 -28.828 -29.080 1.00 92.62 839 VAL A C 1
ATOM 6918 O O . VAL A 1 839 ? -22.288 -29.120 -30.273 1.00 92.62 839 VAL A O 1
ATOM 6921 N N . PRO A 1 840 ? -22.546 -29.781 -28.131 1.00 90.31 840 PRO A N 1
ATOM 6922 C CA . PRO A 1 840 ? -22.589 -31.212 -28.428 1.00 90.31 840 PRO A CA 1
ATOM 6923 C C . PRO A 1 840 ? -23.650 -31.573 -29.475 1.00 90.31 840 PRO A C 1
ATOM 6925 O O . PRO A 1 840 ? -24.760 -31.047 -29.456 1.00 90.31 840 PRO A O 1
ATOM 6928 N N . ALA A 1 841 ? -23.321 -32.492 -30.388 1.00 88.06 841 ALA A N 1
ATOM 6929 C CA . ALA A 1 841 ? -24.173 -32.826 -31.534 1.00 88.06 841 ALA A CA 1
ATOM 6930 C C . ALA A 1 841 ? -25.580 -33.326 -31.149 1.00 88.06 841 ALA A C 1
ATOM 6932 O O . ALA A 1 841 ? -26.525 -33.149 -31.909 1.00 88.06 841 ALA A O 1
ATOM 6933 N N . ASP A 1 842 ? -25.729 -33.946 -29.979 1.00 86.81 842 ASP A N 1
ATOM 6934 C CA . ASP A 1 842 ? -27.002 -34.415 -29.426 1.00 86.81 842 ASP A CA 1
ATOM 6935 C C . ASP A 1 842 ? -27.865 -33.298 -28.815 1.00 86.81 842 ASP A C 1
ATOM 6937 O O . ASP A 1 842 ? -29.057 -33.507 -28.589 1.00 86.81 842 ASP A O 1
ATOM 6941 N N . LEU A 1 843 ? -27.287 -32.114 -28.592 1.00 86.50 843 LEU A N 1
ATOM 6942 C CA . LEU A 1 843 ? -27.968 -30.915 -28.097 1.00 86.50 843 LEU A CA 1
ATOM 6943 C C . LEU A 1 843 ? -28.261 -29.890 -29.210 1.00 86.50 843 LEU A C 1
ATOM 6945 O O . LEU A 1 843 ? -28.930 -28.890 -28.957 1.00 86.50 843 LEU A O 1
ATOM 6949 N N . GLN A 1 844 ? -27.792 -30.133 -30.438 1.00 88.06 844 GLN A N 1
ATOM 6950 C CA . GLN A 1 844 ? -28.082 -29.294 -31.604 1.00 88.06 844 GLN A CA 1
ATOM 6951 C C . GLN A 1 844 ? -29.485 -29.573 -32.169 1.00 88.06 844 GLN A C 1
ATOM 6953 O O . GLN A 1 844 ? -29.982 -30.701 -32.139 1.00 88.06 844 GLN A O 1
ATOM 6958 N N . LEU A 1 845 ? -30.121 -28.543 -32.733 1.00 87.00 845 LEU A N 1
ATOM 6959 C CA . LEU A 1 845 ? -31.364 -28.694 -33.496 1.00 87.00 845 LEU A CA 1
ATOM 6960 C C . LEU A 1 845 ? -31.056 -29.181 -34.920 1.00 87.00 845 LEU A C 1
ATOM 6962 O O . LEU A 1 845 ? -30.037 -28.815 -35.501 1.00 87.00 845 LEU A O 1
ATOM 6966 N N . ALA A 1 846 ? -31.944 -29.987 -35.507 1.00 72.81 846 ALA A N 1
ATOM 6967 C CA . ALA A 1 846 ? -31.808 -30.394 -36.905 1.00 72.81 846 ALA A CA 1
ATOM 6968 C C . ALA A 1 846 ? -31.921 -29.168 -37.831 1.00 72.81 846 ALA A C 1
ATOM 6970 O O . ALA A 1 846 ? -32.902 -28.427 -37.738 1.00 72.81 846 ALA A O 1
ATOM 6971 N N . GLU A 1 847 ? -30.947 -28.959 -38.726 1.00 54.03 847 GLU A N 1
ATOM 6972 C CA . GLU A 1 847 ? -30.982 -27.827 -39.660 1.00 54.03 847 GLU A CA 1
ATOM 6973 C C . GLU A 1 847 ? -32.250 -27.862 -40.536 1.00 54.03 847 GLU A C 1
ATOM 6975 O O . GLU A 1 847 ? -32.538 -28.885 -41.174 1.00 54.03 847 GLU A O 1
ATOM 6980 N N . PRO A 1 848 ? -33.008 -26.754 -40.628 1.00 42.97 848 PRO A N 1
ATOM 6981 C CA . PRO A 1 848 ? -34.055 -26.619 -41.627 1.00 42.97 848 PRO A CA 1
ATOM 6982 C C . PRO A 1 848 ? -33.431 -26.608 -43.025 1.00 42.97 848 PRO A C 1
ATOM 6984 O O . PRO A 1 848 ? -32.486 -25.869 -43.299 1.00 42.97 848 PRO A O 1
ATOM 6987 N N . ALA A 1 849 ? -33.982 -27.397 -43.946 1.00 36.94 849 ALA A N 1
ATOM 6988 C CA . ALA A 1 849 ? -33.576 -27.364 -45.344 1.00 36.94 849 ALA A CA 1
ATOM 6989 C C . ALA A 1 849 ? -33.944 -26.009 -45.987 1.00 36.94 849 ALA A C 1
ATOM 6991 O O . ALA A 1 849 ? -35.062 -25.833 -46.463 1.00 36.94 849 ALA A O 1
ATOM 6992 N N . GLY A 1 850 ? -32.978 -25.088 -46.034 1.00 44.88 850 GLY A N 1
ATOM 6993 C CA . GLY A 1 850 ? -32.962 -23.912 -46.906 1.00 44.88 850 GLY A CA 1
ATOM 6994 C C . GLY A 1 850 ? -33.620 -22.647 -46.350 1.00 44.88 850 GLY A C 1
ATOM 6995 O O . GLY A 1 850 ? -34.841 -22.527 -46.333 1.00 44.88 850 GLY A O 1
ATOM 6996 N N . GLN A 1 851 ? -32.798 -21.639 -46.053 1.00 32.38 851 GLN A N 1
ATOM 6997 C CA . GLN A 1 851 ? -33.179 -20.235 -46.211 1.00 32.38 851 GLN A CA 1
ATOM 6998 C C . GLN A 1 851 ? -31.977 -19.440 -46.733 1.00 32.38 851 GLN A C 1
ATOM 7000 O O . GLN A 1 851 ? -30.998 -19.190 -46.036 1.00 32.38 851 GLN A O 1
ATOM 7005 N N . GLU A 1 852 ? -32.049 -19.126 -48.025 1.00 36.25 852 GLU A N 1
ATOM 7006 C CA . GLU A 1 852 ? -31.174 -18.199 -48.732 1.00 36.25 852 GLU A CA 1
ATOM 7007 C C . GLU A 1 852 ? -31.410 -16.764 -48.229 1.00 36.25 852 GLU A C 1
ATOM 7009 O O . GLU A 1 852 ? -32.550 -16.317 -48.170 1.00 36.25 852 GLU A O 1
ATOM 7014 N N . GLY A 1 853 ? -30.316 -16.051 -47.939 1.00 38.50 853 GLY A N 1
ATOM 7015 C CA . GLY A 1 853 ? -30.179 -14.597 -48.090 1.00 38.50 853 GLY A CA 1
ATOM 7016 C C . GLY A 1 853 ? -31.073 -13.694 -47.236 1.00 38.50 853 GLY A C 1
ATOM 7017 O O . GLY A 1 853 ? -32.173 -13.337 -47.645 1.00 38.50 853 GLY A O 1
ATOM 7018 N N . VAL A 1 854 ? -30.531 -13.172 -46.132 1.00 33.31 854 VAL A N 1
ATOM 7019 C CA . VAL A 1 854 ? -31.000 -11.886 -45.593 1.00 33.31 854 VAL A CA 1
ATOM 7020 C C . VAL A 1 854 ? -30.363 -10.770 -46.430 1.00 33.31 854 VAL A C 1
ATOM 7022 O O . VAL A 1 854 ? -29.142 -10.704 -46.570 1.00 33.31 854 VAL A O 1
ATOM 7025 N N . GLU A 1 855 ? -31.212 -9.948 -47.050 1.00 31.88 855 GLU A N 1
ATOM 7026 C CA . GLU A 1 855 ? -30.856 -8.848 -47.950 1.00 31.88 855 GLU A CA 1
ATOM 7027 C C . GLU A 1 855 ? -29.978 -7.787 -47.271 1.00 31.88 855 GLU A C 1
ATOM 7029 O O . GLU A 1 855 ? -30.320 -7.232 -46.229 1.00 31.88 855 GLU A O 1
ATOM 7034 N N . VAL A 1 856 ? -28.871 -7.442 -47.931 1.00 32.47 856 VAL A N 1
ATOM 7035 C CA . VAL A 1 856 ? -28.063 -6.261 -47.618 1.00 32.47 856 VAL A CA 1
ATOM 7036 C C . VAL A 1 856 ? -28.753 -5.038 -48.229 1.00 32.47 856 VAL A C 1
ATOM 7038 O O . VAL A 1 856 ? -28.939 -4.973 -49.447 1.00 32.47 856 VAL A O 1
ATOM 7041 N N . ALA A 1 857 ? -29.128 -4.055 -47.409 1.00 30.30 857 ALA A N 1
ATOM 7042 C CA . ALA A 1 857 ? -29.686 -2.797 -47.897 1.00 30.30 857 ALA A CA 1
ATOM 7043 C C . ALA A 1 857 ? -28.634 -1.993 -48.692 1.00 30.30 857 ALA A C 1
ATOM 7045 O O . ALA A 1 857 ? -27.488 -1.818 -48.277 1.00 30.30 857 ALA A O 1
ATOM 7046 N N . ALA A 1 858 ? -29.039 -1.496 -49.861 1.00 33.94 858 ALA A N 1
ATOM 7047 C CA . ALA A 1 858 ? -28.195 -0.761 -50.796 1.00 33.94 858 ALA A CA 1
ATOM 7048 C C . ALA A 1 858 ? -27.760 0.608 -50.234 1.00 33.94 858 ALA A C 1
ATOM 7050 O O . ALA A 1 858 ? -28.581 1.518 -50.120 1.00 33.94 858 ALA A O 1
ATOM 7051 N N . GLY A 1 859 ? -26.464 0.790 -49.943 1.00 35.94 859 GLY A N 1
ATOM 7052 C CA . GLY A 1 859 ? -25.949 2.111 -49.557 1.00 35.94 859 GLY A CA 1
ATOM 7053 C C . GLY A 1 859 ? -24.490 2.236 -49.105 1.00 35.94 859 GLY A C 1
ATOM 7054 O O . GLY A 1 859 ? -23.983 3.357 -49.089 1.00 35.94 859 GLY A O 1
ATOM 7055 N N . ALA A 1 860 ? -23.777 1.153 -48.784 1.00 30.95 860 ALA A N 1
ATOM 7056 C CA . ALA A 1 860 ? -22.377 1.246 -48.362 1.00 30.95 860 ALA A CA 1
ATOM 7057 C C . ALA A 1 860 ? -21.433 1.314 -49.577 1.00 30.95 860 ALA A C 1
ATOM 7059 O O . ALA A 1 860 ? -21.235 0.333 -50.292 1.00 30.95 860 ALA A O 1
ATOM 7060 N N . ARG A 1 861 ? -20.864 2.497 -49.836 1.00 32.88 861 ARG A N 1
ATOM 7061 C CA . ARG A 1 861 ? -19.716 2.651 -50.742 1.00 32.88 861 ARG A CA 1
ATOM 7062 C C . ARG A 1 861 ? -18.527 1.868 -50.182 1.00 32.88 861 ARG A C 1
ATOM 7064 O O . ARG A 1 861 ? -18.177 2.046 -49.020 1.00 32.88 861 ARG A O 1
ATOM 7071 N N . GLU A 1 862 ? -17.912 1.054 -51.035 1.00 32.75 862 GLU A N 1
ATOM 7072 C CA . GLU A 1 862 ? -16.653 0.349 -50.779 1.00 32.75 862 GLU A CA 1
ATOM 7073 C C . GLU A 1 862 ? -15.549 1.317 -50.300 1.00 32.75 862 GLU A C 1
ATOM 7075 O O . GLU A 1 862 ? -15.381 2.384 -50.904 1.00 32.75 862 GLU A O 1
ATOM 7080 N N . PRO A 1 863 ? -14.755 0.968 -49.270 1.00 34.38 863 PRO A N 1
ATOM 7081 C CA . PRO A 1 863 ? -13.493 1.640 -49.015 1.00 34.38 863 PRO A CA 1
ATOM 7082 C C . PRO A 1 863 ? -12.435 1.146 -50.013 1.00 34.38 863 PRO A C 1
ATOM 7084 O O . PRO A 1 863 ? -12.150 -0.047 -50.110 1.00 34.38 863 PRO A O 1
ATOM 7087 N N . GLU A 1 864 ? -11.863 2.090 -50.762 1.00 31.64 864 GLU A N 1
ATOM 7088 C CA . GLU A 1 864 ? -10.768 1.868 -51.707 1.00 31.64 864 GLU A CA 1
ATOM 7089 C C . GLU A 1 864 ? -9.571 1.170 -51.038 1.00 31.64 864 GLU A C 1
ATOM 7091 O O . GLU A 1 864 ? -9.046 1.604 -50.012 1.00 31.64 864 GLU A O 1
ATOM 7096 N N . SER A 1 865 ? -9.106 0.097 -51.674 1.00 33.00 865 SER A N 1
ATOM 7097 C CA . SER A 1 865 ? -7.865 -0.602 -51.353 1.00 33.00 865 SER A CA 1
ATOM 7098 C C . SER A 1 865 ? -6.642 0.299 -51.568 1.00 33.00 865 SER A C 1
ATOM 7100 O O . SER A 1 865 ? -6.401 0.751 -52.690 1.00 33.00 865 SER A O 1
ATOM 7102 N N . VAL A 1 866 ? -5.818 0.493 -50.537 1.00 31.53 866 VAL A N 1
ATOM 7103 C CA . VAL A 1 866 ? -4.467 1.064 -50.678 1.00 31.53 866 VAL A CA 1
ATOM 7104 C C . VAL A 1 866 ? -3.486 -0.071 -51.019 1.00 31.53 866 VAL A C 1
ATOM 7106 O O . VAL A 1 866 ? -3.453 -1.062 -50.288 1.00 31.53 866 VAL A O 1
ATOM 7109 N N . PRO A 1 867 ? -2.700 0.014 -52.110 1.00 36.81 867 PRO A N 1
ATOM 7110 C CA . PRO A 1 867 ? -1.768 -1.044 -52.488 1.00 36.81 867 PRO A CA 1
ATOM 7111 C C . PRO A 1 867 ? -0.392 -0.889 -51.814 1.00 36.81 867 PRO A C 1
ATOM 7113 O O . PRO A 1 867 ? 0.153 0.211 -51.797 1.00 36.81 867 PRO A O 1
ATOM 7116 N N . SER A 1 868 ? 0.113 -2.033 -51.324 1.00 35.22 868 SER A N 1
ATOM 7117 C CA . SER A 1 868 ? 1.486 -2.437 -50.924 1.00 35.22 868 SER A CA 1
ATOM 7118 C C . SER A 1 868 ? 2.466 -1.402 -50.371 1.00 35.22 868 SER A C 1
ATOM 7120 O O . SER A 1 868 ? 2.935 -0.558 -51.172 1.00 35.22 868 SER A O 1
#

Foldseek 3Di:
DDDDDQVVVLVCLVVVDDDDPPDDDDQPADAPFDLPLFDQDQPVQDGDPCLPVVLVVLVVQLVVVLVVCVVVLLQVQFAQLLVLLVLVVLLQVLLLLQLLLVLLVLLLSVDPYSSLNVLSPSSSVLSVVLSVSSLVVLVSSLVRHPQNFSSVCSPLCLVQPLLSLLSVLLSCQQHFFHSCLRNALQPQLAQLQQCLCLVQPLSCVQCVQRSNNSSNSSSVSSNVSSVSSNSSNVSVVSSRLSDPVCQVVSQLSNLLNNQLSLLRRCLSSLLSSQQSHPDLPLPDDHPLRVSCVRNVVPRVVPPVVVCVVSVHDHPVVSSVVSSCCVQVVVVNVLSNLLVLLSLLQHSGEGAQDDPSSVVSCCSNRPLCCVPCVQLSVVLVVQQFFDPHERPNQDPSVDDNFAAALQSRRGLRRLLQKDWDQDPNAIGIHNHPSSVCVQRASQDCDHPNDGGGSGDHSDDDRGSLVVQAFHQSLVSQLVSPQADPVSWFGSGGHHDDPPDPNRTDTSVRRGPDRRHHPRVVLRVDDPVVNQVVSLVRQWLPPSFWSDVQSVQQLVVLLVLLCVLDDPVFRDDSVCSRDVGDVSVCCLAPVQQPQQADEDAADFLVVTGVNGHRNVVRLLVSCVVPVQRYAYAEEFDLVVPPVRLVVVLVCCVVRVAQEHEYEQQRDDDVGRGHFCQDPSNLVSLVSCVVSNRAEYEYELEDDGPPHDNVSSACVSVLVVLVVCVSHAYEYECCNPPPNVVSLVSLLVRVRYAYECASLLSCCPVPVQVSLVSVQSCCVRNNLLRAAYDQPPPSGRNNVSLVSLQVDWNPPVCCVRGPTQDNVSSLNHHPVSVCVSRVRDDPPVSDDDDDPDDDDDDDDPDDDDDDDDDD

Sequence (868 aa):
MSRQSLTKAHAKITELSWDPTFATPATRFGTDYTFEKAPKKDPLKQIMRSYFPMEEEKDNRVYGAMDGAIRGNMFRQVQQRWLEWQKLFLSIIPFPEISAARAMPMAIDAVPNPEIHNGLAVQMIDEVRHSTIQMNLKKLYMNNYIDPAGFDMTEKAFANNYAGTIGRQFGEGFITGDAITSANIYLTVVAETAFTNTLFVAMPDEAAANGDYLLPTVFHSVQSDESRHISNGYSILLMALADERNRPLLERDLRYAWWNNHCVVDAAIGTFIEYGTKDRRKDRESYAEMWRRWIYDDYYRSYLIPLEKYGLTIPHDLVEEAWKRITDKGYVHEVARFFATGWPVNYWRIDAMTDKDFEWFEHKYPGWYSKYGKWWEEYNRLAYPGRNKPIAFEEVGYQYPHRCWTCMVPALIREDMVVEKVDNQWRTYCSETCYWTDAVAFREEYQGKPPPNMGRLTGFREWETLHHGKDLADIVSDLGYVRDDGKTLVGQPHLDLDDPKKLWTLDDVRGNTFQSPNVLLNQMSDAERDAHIAAYRDGRESNQKNLHGKQFIDCFYDYHKNLSPEEVVWDYDTYTYYGSERFERDLFVDGYVDHAIFQATLLSDFYHNGFGQTDEALALVAKNPGKLTYNHAYDPRHEEAGLEQLRKDADRMNLQGVKLYTAEWHGDSRGYKLDEPWSRRYLEECIKLGIKNIHVHKGPTIRPLDRDAFDVSDVDKVATDYLDLRFVVEHVGLPRLEDFCWIATQESNVYGGLAVALPFIHTRPRYFAQIIGELLYWIGEDKILFGSDYALWTPKWLIEKFVDFQIPEDMQSEYAPITVEQKQKILGLNAAALYDIDVPADLQLAEPAGQEGVEVAAGAREPESVPS

Radius of gyration: 32.81 Å; chains: 1; bounding box: 108×63×91 Å

Organism: Rhodococcus wratislaviensis (NCBI:txid44752)

pLDDT: mean 89.09, std 12.26, range [30.3, 98.5]

InterPro domains:
  IPR003430 Propane/methane/phenol/toluene hydroxylase [PF02332] (18-244)
  IPR006680 Amidohydrolase-related [PF04909] (558-837)
  IPR009078 Ferritin-like superfamily [SSF47240] (3-516)
  IPR012348 Ribonucleotide reductase-like [G3DSA:1.10.620.20] (2-521)
  IPR032466 Metal-dependent hydrolase [SSF51556] (559-841)

Secondary structure (DSSP, 8-state):
-----HHHHHHHHGGG----SSSPPPP-S--S---TTS-SS-SS----SSHHHHHHHHHHHHHHHHHHHHHTTGGGTS-HHHHHHHHHHHHHTHHHHHHHHHHHHHHHHH---HHHHHHHHHHHHHHHHHHHHHHHHHHHHHHHSS--TTTTTHHHHHHHSHHHHHHHHHHHTTTSS-HHIIIIIIIIIIIIIIIHHIIIIIHHHHHHHTT--HHHHHHHHHHHHHHHHHHHHHHHHHHHHTSGGGHHHHHHHHHHHHHHHHHHHIIIIIHHHHHS-----TTSPPHHHHHIIIIIIIIIIIIIGGGGGGTPPP-HHHHHHHHHHHHTS-HHHHHHHHHHHTGGG-SS--PPP-HHHHHHHHHHSTTHIIIIIHHHHHHHHTSSSSSPPPGGGS-SS--PPPBPTTT-SB--SSTT-EEEEETTEEEEESSHHHHHIIIIITSS-BTTBPPPSSPP--S---HHHHHTT-BHHHHHHHHT-B-TTSSBBS--SS---S-GGGS-BHHHHTT-B---HHHHHHHS-HHHHHHHHHTTS-SSGGGBSSHHHHHHHHHHHHHHHHHS-GGGPPPHHHHH--HHHHHHIIIIISS--S-EEEE----TTTBTT-SS-HHHHHHHHHH-TTTEEEEB---GGGHHHHHHHHHHHHHHHT-SEEEE-TT--BTTBS---TTSHHHHHHHHHHHHHT--EEEEE-S---TTS-GGGG-THHHHHHHHH-TTSEEEEEGGGTT-HHHHHHHHHH-TTEEEE-TTTTTHHHH-HHHHHHHHHHHHHHT-GGGEE----TTSS-HHHHHHHHHH----GGGTTTSPPPPHHHHHIIIIIHHHHHHTPPPPTTTSPPPPS----PPPPS--PPPPPPP-